Protein AF-A0A812T3U6-F1 (afdb_monomer)

Radius of gyration: 33.59 Å; Cα contacts (8 Å, |Δi|>4): 1186; chains: 1; bounding box: 88×100×92 Å

pLDDT: mean 82.15, std 20.69, range [28.2, 98.94]

Secondary structure (DSSP, 8-state):
-PPPPS-SSSTT-SEEEEEEEEE----TTS-S-EEEEEEEEETTTTEEEEEEETTT--S--SEEEEEEEEEEPEEEEEE-GGGGGGTTSS-S--HHHIIIIIIHHHHIIIIISS-HHHHHHHHHHHHHHHHHHHHHTTEEEEEE--S-HHHHHHHHHHHT-EEEE-SS-B--SS-HHHHHHHHHHHHHHHHHHHH-S--SEEEEE-B-BTTTS-HHHHHHHHHHHHHHHTTS--EEEEEES-SHHHHHHHHHHHSS-HHHHHHHTT-SSTTEEEEE--S--HHHHHHHHHHT-EEEE-HHHHHHTT-----HHHHHHTT-EEEE--B-TTTS----HHHHHHHHHHHHHHHHS-TTSS-HHHHHHHHTHHHHHHTT-TTTSSS--TTSB--EEEEE--SGGG-S-S-HHHHHHH-S--EEEEEEETTEEEEETTEESS-TT--HHHHHHHHHHHHHHHHHHTTTTTT-SSTHHHHHHHHTTTTTT-PPP-PPPPPPPP-PPPPPPPP---SB-TTS-B-SS-HHHHHHHHH---HHHHHHHHHHHHTHHHH--SHHHHHHHHHHHHHHHHHHHHTT--HHHHHHHHHHHHHHHHHHHT--TTS-HHHHHHHHHHHHHHHHHHTBSS--TT----B-HHHHHHHHHHHHHTTTTTHHHHHHHHH----------------PPPPPPGGG-------PPPPPP-------------PPP-----HHHHHHHHHHHHHHHHHHHHHHHHHHHHHHHHHHHT-

Mean predicted aligned error: 17.7 Å

Sequence (759 aa):
MAYPHPESAEAKKISLHIHARWVATAEPGDPDVLEDHVISVDRASGKITALTPASEFSGTADMHLTDHLVIPGLVNAHTHTPMSLLRGYADDLPLNEWLFQHIFPTEGKFVFDAPLEEAEEFVRLGSELACYEMLKTGTTLFNDMYFHGDVTANVARKAGMKAVLTKAGLLFFGDDALFSELVGSNTKFCAELISSEDKAIRPSLLPHSVYMVPKEKLQEVKQAYDIACNGAHVVIHTHVHETKKEIADVFERTGQSALQILDDLGMLNSRTVAAHCVHMTDEEIALMAKCRASVAHCPRSNLKLGSGIARTADMLKSGVNVCLGTDGASSNNTLDMLTEMQYASMIAKGVTGDPTVLSAREVLEMATLRGARALGLEAETGSIKVGKAADLVAVDLGRLEASPIYDPLGQLVYTNSRQVSHVWIDGKCIVQDGTVLTLLSMDTSATEKLVSKLRDFRNCRQPCLEVLCLDWFVGSSRRVFERAGMAPKKPVEEPPEEEAAEPEPVEGDETELITGLKLPLKPNDVGRIWALQDYVAQSKILTELLGLESAHPNVARREIVCDFHLFNLSHAKMLCLTQRQGAVFHAIMTVILDMAKQGSEDSEGAAEAAKCFKKFQELLVLHSVNDSPDRLAIFGAGEARRLTDYATTTLFKHFLLYQFCVCCERDVETLRFSVEVERPLVPPALGTARQKVSRRPQQTPDQEGAGAAEEKPSGPGGEDLSEEEIQRLVEEKLRETEARLEAKLAAREQQFMERLASK

Nearest PDB structures (foldseek):
  3lnp-assembly1_A-2  TM=9.234E-01  e=5.233E-41  Oleispira antarctica
  4f0r-assembly1_A  TM=9.033E-01  e=1.394E-41  Chromobacterium violaceum ATCC 12472
  4gbd-assembly1_B  TM=9.295E-01  e=1.429E-39  Pseudomonas aeruginosa PAO1
  4dzh-assembly1_A-2  TM=9.086E-01  e=2.175E-40  Xanthomonas campestris pv. campestris str. ATCC 33913
  4v1y-assembly2_G  TM=8.433E-01  e=6.171E-30  Pseudomonas sp. ADP

Structure (mmCIF, N/CA/C/O backbone):
data_AF-A0A812T3U6-F1
#
_entry.id   AF-A0A812T3U6-F1
#
loop_
_atom_site.group_PDB
_atom_site.id
_atom_site.type_symbol
_atom_site.label_atom_id
_atom_site.label_alt_id
_atom_site.label_comp_id
_atom_site.label_asym_id
_atom_site.label_entity_id
_atom_site.label_seq_id
_atom_site.pdbx_PDB_ins_code
_atom_site.Cartn_x
_atom_site.Cartn_y
_atom_site.Cartn_z
_atom_site.occupancy
_atom_site.B_iso_or_equiv
_atom_site.auth_seq_id
_atom_site.auth_comp_id
_atom_site.auth_asym_id
_atom_site.auth_atom_id
_atom_site.pdbx_PDB_model_num
ATOM 1 N N . MET A 1 1 ? 31.913 20.906 1.946 1.00 31.73 1 MET A N 1
ATOM 2 C CA . MET A 1 1 ? 32.744 20.689 0.743 1.00 31.73 1 MET A CA 1
ATOM 3 C C . MET A 1 1 ? 31.864 19.996 -0.277 1.00 31.73 1 MET A C 1
ATOM 5 O O . MET A 1 1 ? 31.373 18.918 0.022 1.00 31.73 1 MET A O 1
ATOM 9 N N . ALA A 1 2 ? 31.568 20.666 -1.390 1.00 29.61 2 ALA A N 1
ATOM 10 C CA . ALA A 1 2 ? 30.734 20.127 -2.456 1.00 29.61 2 ALA A CA 1
ATOM 11 C C . ALA A 1 2 ? 31.487 18.991 -3.161 1.00 29.61 2 ALA A C 1
ATOM 13 O O . ALA A 1 2 ? 32.573 19.216 -3.694 1.00 29.61 2 ALA A O 1
ATOM 14 N N . TYR A 1 3 ? 30.930 17.783 -3.127 1.00 30.69 3 TYR A N 1
ATOM 15 C CA . TYR A 1 3 ? 31.344 16.726 -4.041 1.00 30.69 3 TYR A CA 1
ATOM 16 C C . TYR A 1 3 ? 30.789 17.065 -5.431 1.00 30.69 3 TYR A C 1
ATOM 18 O O . TYR A 1 3 ? 29.634 17.483 -5.527 1.00 30.69 3 TYR A O 1
ATOM 26 N N . PRO A 1 4 ? 31.588 16.952 -6.502 1.00 32.50 4 PRO A N 1
ATOM 27 C CA . PRO A 1 4 ? 31.106 17.221 -7.845 1.00 32.50 4 PRO A CA 1
ATOM 28 C C . PRO A 1 4 ? 30.055 16.169 -8.220 1.00 32.50 4 PRO A C 1
ATOM 30 O O . PRO A 1 4 ? 30.314 14.970 -8.126 1.00 32.50 4 PRO A O 1
ATOM 33 N N . HIS A 1 5 ? 28.873 16.632 -8.632 1.00 33.97 5 HIS A N 1
ATOM 34 C CA . HIS A 1 5 ? 27.868 15.817 -9.312 1.00 33.97 5 HIS A CA 1
ATOM 35 C C . HIS A 1 5 ? 28.519 15.046 -10.474 1.00 33.97 5 HIS A C 1
ATOM 37 O O . HIS A 1 5 ? 29.302 15.645 -11.221 1.00 33.97 5 HIS A O 1
ATOM 43 N N . PRO A 1 6 ? 28.175 13.768 -10.705 1.00 36.50 6 PRO A N 1
ATOM 44 C CA . PRO A 1 6 ? 28.544 13.066 -11.926 1.00 36.50 6 PRO A CA 1
ATOM 45 C C . PRO A 1 6 ? 27.648 13.544 -13.085 1.00 36.50 6 PRO A C 1
ATOM 47 O O . PRO A 1 6 ? 26.920 12.773 -13.686 1.00 36.50 6 PRO A O 1
ATOM 50 N N . GLU A 1 7 ? 27.676 14.838 -13.407 1.00 41.28 7 GLU A N 1
ATOM 51 C CA . GLU A 1 7 ? 26.999 15.414 -14.582 1.00 41.28 7 GLU A CA 1
ATOM 52 C C . GLU A 1 7 ? 27.958 15.596 -15.775 1.00 41.28 7 GLU A C 1
ATOM 54 O O . GLU A 1 7 ? 27.729 16.413 -16.665 1.00 41.28 7 GLU A O 1
ATOM 59 N N . SER A 1 8 ? 29.060 14.844 -15.844 1.00 45.16 8 SER A N 1
ATOM 60 C CA . SER A 1 8 ? 30.095 15.051 -16.868 1.00 45.16 8 SER A CA 1
ATOM 61 C C . SER A 1 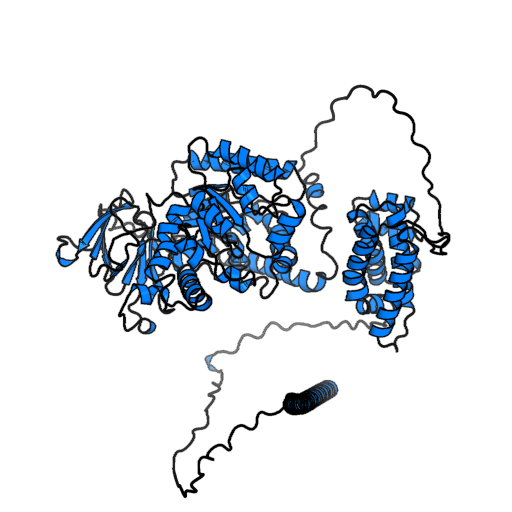8 ? 30.361 13.829 -17.755 1.00 45.16 8 SER A C 1
ATOM 63 O O . SER A 1 8 ? 31.502 13.420 -17.920 1.00 45.16 8 SER A O 1
ATOM 65 N N . ALA A 1 9 ? 29.308 13.281 -18.382 1.00 39.22 9 ALA A N 1
ATOM 66 C CA . ALA A 1 9 ? 29.374 12.582 -19.686 1.00 39.22 9 ALA A CA 1
ATOM 67 C C . ALA A 1 9 ? 27.989 12.146 -20.217 1.00 39.22 9 ALA A C 1
ATOM 69 O O . ALA A 1 9 ? 27.787 12.113 -21.431 1.00 39.22 9 ALA A O 1
ATOM 70 N N . GLU A 1 10 ? 27.033 11.831 -19.336 1.00 45.03 10 GLU A N 1
ATOM 71 C CA . GLU A 1 10 ? 25.744 11.213 -19.710 1.00 45.03 10 GLU A CA 1
ATOM 72 C C . GLU A 1 10 ? 24.714 12.174 -20.324 1.00 45.03 10 GLU A C 1
ATOM 74 O O . GLU A 1 10 ? 23.817 11.738 -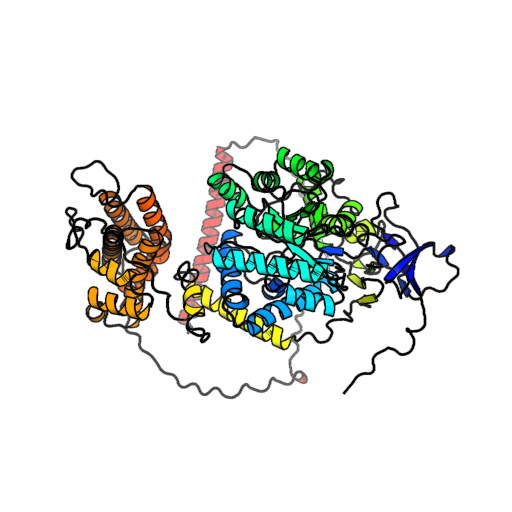21.045 1.00 45.03 10 GLU A O 1
ATOM 79 N N . ALA A 1 11 ? 24.876 13.488 -20.144 1.00 44.38 11 ALA A N 1
ATOM 80 C CA . ALA A 1 11 ? 23.930 14.522 -20.582 1.00 44.38 11 ALA A CA 1
ATOM 81 C C . ALA A 1 11 ? 23.836 14.740 -22.117 1.00 44.38 11 ALA A C 1
ATOM 83 O O . ALA A 1 11 ? 23.335 15.769 -22.566 1.00 44.38 11 ALA A O 1
ATOM 84 N N . LYS A 1 12 ? 24.332 13.808 -22.946 1.00 50.06 12 LYS A N 1
ATOM 85 C CA . LYS A 1 12 ? 24.346 13.927 -24.421 1.00 50.06 12 LYS A CA 1
ATOM 86 C C . LYS A 1 12 ? 23.546 12.874 -25.184 1.00 50.06 12 LYS A C 1
ATOM 88 O O . LYS A 1 12 ? 23.312 13.079 -26.374 1.00 50.06 12 LYS A O 1
ATOM 93 N N . LYS A 1 13 ? 23.135 11.762 -24.571 1.00 64.94 13 LYS A N 1
ATOM 94 C CA . LYS A 1 13 ? 22.315 10.762 -25.272 1.00 64.94 13 LYS A CA 1
ATOM 95 C C . LYS A 1 13 ? 20.835 11.084 -25.086 1.00 64.94 13 LYS A C 1
ATOM 97 O O . LYS A 1 13 ? 20.376 11.237 -23.963 1.00 64.94 13 LYS A O 1
ATOM 102 N N . ILE A 1 14 ? 20.102 11.189 -26.195 1.00 84.38 14 ILE A N 1
ATOM 103 C CA . ILE A 1 14 ? 18.646 11.427 -26.198 1.00 84.38 14 ILE A CA 1
ATOM 104 C C . ILE A 1 14 ? 17.897 10.161 -25.746 1.00 84.38 14 ILE A C 1
ATOM 106 O O . ILE A 1 14 ? 16.837 10.242 -25.136 1.00 84.38 14 ILE A O 1
ATOM 110 N N . SER A 1 15 ? 18.483 8.986 -25.976 1.00 90.88 15 SER A N 1
ATOM 111 C CA . SER A 1 15 ? 17.887 7.692 -25.644 1.00 90.88 15 SER A CA 1
ATOM 112 C C . SER A 1 15 ? 18.721 6.926 -24.614 1.00 90.88 15 SER A C 1
ATOM 114 O O . SER A 1 15 ? 19.931 7.128 -24.501 1.00 90.88 15 SER A O 1
ATOM 116 N N . LEU A 1 16 ? 18.051 6.076 -23.841 1.00 95.88 16 LEU A N 1
ATOM 117 C CA . LEU A 1 16 ? 18.618 5.051 -22.968 1.00 95.88 16 LEU A CA 1
ATOM 118 C C . LEU A 1 16 ? 18.240 3.682 -23.544 1.00 95.88 16 LEU A C 1
ATOM 120 O O . LEU A 1 16 ? 17.065 3.433 -23.803 1.00 95.88 16 LEU A O 1
ATOM 124 N N . HIS A 1 17 ? 19.213 2.796 -23.717 1.00 97.81 17 HIS A N 1
ATOM 125 C CA . HIS A 1 17 ? 19.015 1.435 -24.207 1.00 97.81 17 HIS A CA 1
ATOM 126 C C . HIS A 1 17 ? 19.478 0.423 -23.156 1.00 97.81 17 HIS A C 1
ATOM 128 O O . HIS A 1 17 ? 20.662 0.360 -22.823 1.00 97.81 17 HIS A O 1
ATOM 134 N N . ILE A 1 18 ? 18.549 -0.381 -22.643 1.00 98.31 18 ILE A N 1
ATOM 135 C CA . ILE A 1 18 ? 18.798 -1.376 -21.594 1.00 98.31 18 ILE A CA 1
ATOM 136 C C . ILE A 1 18 ? 18.673 -2.763 -22.216 1.00 98.31 18 ILE A C 1
ATOM 138 O O . ILE A 1 18 ? 17.573 -3.177 -22.574 1.00 98.31 18 ILE A O 1
ATOM 142 N N . HIS A 1 19 ? 19.784 -3.482 -22.349 1.00 98.50 19 HIS A N 1
ATOM 143 C CA . HIS A 1 19 ? 19.768 -4.898 -22.702 1.00 98.50 19 HIS A CA 1
ATOM 144 C C . HIS A 1 19 ? 19.479 -5.729 -21.451 1.00 98.50 19 HIS A C 1
ATOM 146 O O . HIS A 1 19 ? 20.209 -5.617 -20.468 1.00 98.50 19 HIS A O 1
ATOM 152 N N . ALA A 1 20 ? 18.453 -6.571 -21.498 1.00 98.25 20 ALA A N 1
ATOM 153 C CA . ALA A 1 20 ? 18.073 -7.463 -20.413 1.00 98.25 20 ALA A CA 1
ATOM 154 C C . ALA A 1 20 ? 17.998 -8.909 -20.903 1.00 98.25 20 ALA A C 1
ATOM 156 O O . ALA A 1 20 ? 17.480 -9.179 -21.990 1.00 98.25 20 ALA A O 1
ATOM 157 N N . ARG A 1 21 ? 18.486 -9.834 -20.071 1.00 97.88 21 ARG A N 1
ATOM 158 C CA . ARG A 1 21 ? 18.403 -11.272 -20.342 1.00 97.88 21 ARG A CA 1
ATOM 159 C C . ARG A 1 21 ? 16.964 -11.757 -20.389 1.00 97.88 21 ARG A C 1
ATOM 161 O O . ARG A 1 21 ? 16.617 -12.512 -21.291 1.00 97.88 21 ARG A O 1
ATOM 168 N N . TRP A 1 22 ? 16.142 -11.298 -19.451 1.00 98.44 22 TRP A N 1
ATOM 169 C CA . TRP A 1 22 ? 14.712 -11.575 -19.423 1.00 98.44 22 TRP A CA 1
ATOM 170 C C . TRP A 1 22 ? 13.920 -10.283 -19.243 1.00 98.44 22 TRP A C 1
ATOM 172 O O . TRP A 1 22 ? 14.312 -9.403 -18.474 1.00 98.44 22 TRP A O 1
ATOM 182 N N . VAL A 1 23 ? 12.776 -10.185 -19.914 1.00 98.69 23 VAL A N 1
ATOM 183 C CA . VAL A 1 23 ? 11.809 -9.095 -19.750 1.00 98.69 23 VAL A CA 1
ATOM 184 C C . VAL A 1 23 ? 10.423 -9.697 -19.558 1.00 98.69 23 VAL A C 1
ATOM 186 O O . VAL A 1 23 ? 9.927 -10.371 -20.456 1.00 98.69 23 VAL A O 1
ATOM 189 N N . ALA A 1 24 ? 9.777 -9.439 -18.422 1.00 98.31 24 ALA A N 1
ATOM 190 C CA . ALA A 1 24 ? 8.361 -9.753 -18.234 1.00 98.31 24 ALA A CA 1
ATOM 191 C C . ALA A 1 24 ? 7.555 -8.464 -18.397 1.00 98.31 24 ALA A C 1
ATOM 193 O O . ALA A 1 24 ? 7.680 -7.546 -17.589 1.00 98.31 24 ALA A O 1
ATOM 194 N N . THR A 1 25 ? 6.749 -8.358 -19.457 1.00 97.62 25 THR A N 1
ATOM 195 C CA . THR A 1 25 ? 6.088 -7.086 -19.795 1.00 97.62 25 THR A CA 1
ATOM 196 C C . THR A 1 25 ? 4.880 -6.786 -18.914 1.00 97.62 25 THR A C 1
ATOM 198 O O . THR A 1 25 ? 4.511 -5.620 -18.784 1.00 97.62 25 THR A O 1
ATOM 201 N N . ALA A 1 26 ? 4.270 -7.817 -18.317 1.00 96.12 26 ALA A N 1
ATOM 202 C CA . ALA A 1 26 ? 2.963 -7.770 -17.651 1.00 96.12 26 ALA A CA 1
ATOM 203 C C . ALA A 1 26 ? 1.821 -7.233 -18.542 1.00 96.12 26 ALA A C 1
ATOM 205 O O . ALA A 1 26 ? 0.749 -6.887 -18.046 1.00 96.12 26 ALA A O 1
ATOM 206 N N . GLU A 1 27 ? 2.025 -7.156 -19.862 1.00 94.81 27 GLU A N 1
ATOM 207 C CA . GLU A 1 27 ? 0.979 -6.768 -20.802 1.00 94.81 27 GLU A CA 1
ATOM 208 C C . GLU A 1 27 ? 0.090 -7.992 -21.115 1.00 94.81 27 GLU A C 1
ATOM 210 O O . GLU A 1 27 ? 0.596 -9.106 -21.323 1.00 94.81 27 GLU A O 1
ATOM 215 N N . PRO A 1 28 ? -1.247 -7.839 -21.135 1.00 89.81 28 PRO A N 1
ATOM 216 C CA . PRO A 1 28 ? -2.140 -8.929 -21.503 1.00 89.81 28 PRO A CA 1
ATOM 217 C C . PRO A 1 28 ? -1.926 -9.361 -22.958 1.00 89.81 28 PRO A C 1
ATOM 219 O O . PRO A 1 28 ? -1.975 -8.535 -23.867 1.00 89.81 28 PRO A O 1
ATOM 222 N N . GLY A 1 29 ? -1.753 -10.665 -23.181 1.00 89.50 29 GLY A N 1
ATOM 223 C CA . GLY A 1 29 ? -1.575 -11.253 -24.514 1.00 89.50 29 GLY A CA 1
ATOM 224 C C . GLY A 1 29 ? -0.122 -11.376 -24.983 1.00 89.50 29 GLY A C 1
ATOM 225 O O . GLY A 1 29 ? 0.126 -12.111 -25.938 1.00 89.50 29 GLY A O 1
ATOM 226 N N . ASP A 1 30 ? 0.827 -10.732 -24.302 1.00 92.38 30 ASP A N 1
ATOM 227 C CA . ASP A 1 30 ? 2.257 -10.967 -24.522 1.00 92.38 30 ASP A CA 1
ATOM 228 C C . ASP A 1 30 ? 2.686 -12.337 -23.956 1.00 92.38 30 ASP A C 1
ATOM 230 O O . ASP A 1 30 ? 2.009 -12.885 -23.079 1.00 92.38 30 ASP A O 1
ATOM 234 N N . PRO A 1 31 ? 3.827 -12.900 -24.395 1.00 92.75 31 PRO A N 1
ATOM 235 C CA . PRO A 1 31 ? 4.489 -13.992 -23.681 1.00 92.75 31 PRO A CA 1
ATOM 236 C C . PRO A 1 31 ? 4.794 -13.620 -22.222 1.00 92.75 31 PRO A C 1
ATOM 238 O O . PRO A 1 31 ? 4.965 -12.447 -21.896 1.00 92.75 31 PRO A O 1
ATOM 241 N N . ASP A 1 32 ? 4.890 -14.612 -21.334 1.00 92.25 32 ASP A N 1
ATOM 242 C CA . ASP A 1 32 ? 5.230 -14.384 -19.916 1.00 92.25 32 ASP A CA 1
ATOM 243 C C . ASP A 1 32 ? 6.599 -13.716 -19.755 1.00 92.25 32 ASP A C 1
ATOM 245 O O . ASP A 1 32 ? 6.764 -12.807 -18.940 1.00 92.25 32 ASP A O 1
ATOM 249 N N . VAL A 1 33 ? 7.567 -14.158 -20.562 1.00 97.19 33 VAL A N 1
ATOM 250 C CA . VAL A 1 33 ? 8.938 -13.654 -20.576 1.00 97.19 33 VAL A CA 1
ATOM 251 C C . VAL A 1 33 ? 9.442 -13.572 -22.016 1.00 97.19 33 VAL A C 1
ATOM 253 O O . VAL A 1 33 ? 9.276 -14.502 -22.805 1.00 97.19 33 VAL A O 1
ATOM 256 N N . LEU A 1 34 ? 10.092 -12.459 -22.344 1.00 97.81 34 LEU A N 1
ATOM 257 C CA . LEU A 1 34 ? 10.896 -12.274 -23.547 1.00 97.81 34 LEU A CA 1
ATOM 258 C C . LEU A 1 34 ? 12.374 -12.453 -23.190 1.00 97.81 34 LEU A C 1
ATOM 260 O O . LEU A 1 34 ? 12.841 -11.871 -22.209 1.00 97.81 34 LEU A O 1
ATOM 264 N N . GLU A 1 35 ? 13.113 -13.229 -23.981 1.00 97.62 35 GLU A N 1
ATOM 265 C CA . GLU A 1 35 ? 14.552 -13.441 -23.773 1.00 97.62 35 GLU A CA 1
ATOM 266 C C . GLU A 1 35 ? 15.397 -12.526 -24.655 1.00 97.62 35 GLU A C 1
ATOM 268 O O . GLU A 1 35 ? 15.059 -12.310 -25.818 1.00 97.62 35 GLU A O 1
ATOM 273 N N . ASP A 1 36 ? 16.504 -12.018 -24.112 1.00 97.88 36 ASP A N 1
ATOM 274 C CA . ASP A 1 36 ? 17.508 -11.203 -24.805 1.00 97.88 36 ASP A CA 1
ATOM 275 C C . ASP A 1 36 ? 16.878 -10.043 -25.592 1.00 97.88 36 ASP A C 1
ATOM 277 O O . ASP A 1 36 ? 16.875 -10.016 -26.825 1.00 97.88 36 ASP A O 1
ATOM 281 N N . HIS A 1 37 ? 16.311 -9.073 -24.874 1.00 98.31 37 HIS A N 1
ATOM 282 C CA . HIS A 1 37 ? 15.669 -7.897 -25.466 1.00 98.31 37 HIS A CA 1
ATOM 283 C C . HIS A 1 37 ? 16.325 -6.595 -25.008 1.00 98.31 37 HIS A C 1
ATOM 285 O O . HIS A 1 37 ? 16.869 -6.484 -23.909 1.00 98.31 37 HIS A O 1
ATOM 291 N N . VAL A 1 38 ? 16.246 -5.581 -25.867 1.00 98.62 38 VAL A N 1
ATOM 292 C CA . VAL A 1 38 ? 16.652 -4.207 -25.584 1.00 98.62 38 VAL A CA 1
ATOM 293 C C . VAL A 1 38 ? 15.408 -3.345 -25.394 1.00 98.62 38 VAL A C 1
ATOM 295 O O . VAL A 1 38 ? 14.606 -3.170 -26.316 1.00 98.62 38 VAL A O 1
ATOM 298 N N . ILE A 1 39 ? 15.269 -2.776 -24.198 1.00 98.62 39 ILE A N 1
ATOM 299 C CA . ILE A 1 39 ? 14.263 -1.765 -23.872 1.00 98.62 39 ILE A CA 1
ATOM 300 C C . ILE A 1 39 ? 14.859 -0.400 -24.216 1.00 98.62 39 ILE A C 1
ATOM 302 O O . ILE A 1 39 ? 15.880 0.001 -23.655 1.00 98.62 39 ILE A O 1
ATOM 306 N N . SER A 1 40 ? 14.236 0.313 -25.150 1.00 98.25 40 SER A N 1
ATOM 307 C CA . SER A 1 40 ? 14.640 1.667 -25.531 1.00 98.25 40 SER A CA 1
ATOM 308 C C . SER A 1 40 ? 13.728 2.693 -24.878 1.00 98.25 40 SER A C 1
ATOM 310 O O . SER A 1 40 ? 12.506 2.568 -24.933 1.00 98.25 40 SER A O 1
ATOM 312 N N . VAL A 1 41 ? 14.327 3.714 -24.278 1.00 98.31 41 VAL A N 1
ATOM 313 C CA . VAL A 1 41 ? 13.646 4.773 -23.536 1.00 98.31 41 VAL A CA 1
ATOM 314 C C . VAL A 1 41 ? 14.091 6.123 -24.083 1.00 98.31 41 VAL A C 1
ATOM 316 O O . VAL A 1 41 ? 15.283 6.370 -24.255 1.00 98.31 41 VAL A O 1
ATOM 319 N N . ASP A 1 42 ? 13.145 7.012 -24.358 1.00 96.94 42 ASP A N 1
ATOM 320 C CA . ASP A 1 42 ? 13.445 8.418 -24.620 1.00 96.94 42 ASP A CA 1
ATOM 321 C C . ASP A 1 42 ? 13.654 9.145 -23.289 1.00 96.94 42 ASP A C 1
ATOM 323 O O . ASP A 1 42 ? 12.733 9.243 -22.480 1.00 96.94 42 ASP A O 1
ATOM 327 N N . ARG A 1 43 ? 14.862 9.664 -23.047 1.00 93.62 43 ARG A N 1
ATOM 328 C CA . ARG A 1 43 ? 15.209 10.304 -21.768 1.00 93.62 43 ARG A CA 1
ATOM 329 C C . ARG A 1 43 ? 14.496 11.639 -21.567 1.00 93.62 43 ARG A C 1
ATOM 331 O O . ARG A 1 43 ? 14.364 12.074 -20.428 1.00 93.62 43 ARG A O 1
ATOM 338 N N . ALA A 1 44 ? 14.057 12.290 -22.647 1.00 92.50 44 ALA A N 1
ATOM 339 C CA . ALA A 1 44 ? 13.348 13.563 -22.563 1.00 92.50 44 ALA A CA 1
ATOM 340 C C . ALA A 1 44 ? 11.906 13.376 -22.072 1.00 92.50 44 ALA A C 1
ATOM 342 O O . ALA A 1 44 ? 11.479 14.066 -21.150 1.00 92.50 44 ALA A O 1
ATOM 343 N N . SER A 1 45 ? 11.162 12.440 -22.668 1.00 94.62 45 SER A N 1
ATOM 344 C CA . SER A 1 45 ? 9.786 12.137 -22.256 1.00 94.62 45 SER A CA 1
ATOM 345 C C . SER A 1 45 ? 9.676 11.107 -21.132 1.00 94.62 45 SER A C 1
ATOM 347 O O . SER A 1 45 ? 8.605 10.983 -20.544 1.00 94.62 45 SER A O 1
ATOM 349 N N . GLY A 1 46 ? 10.740 10.351 -20.853 1.00 96.38 46 GLY A N 1
ATOM 350 C CA . GLY A 1 46 ? 10.728 9.255 -19.886 1.00 96.38 46 GLY A CA 1
ATOM 351 C C . GLY A 1 46 ? 9.946 8.026 -20.354 1.00 96.38 46 GLY A C 1
ATOM 352 O O . GLY A 1 46 ? 9.578 7.190 -19.532 1.00 96.38 46 GLY A O 1
ATOM 353 N N . LYS A 1 47 ? 9.645 7.916 -21.655 1.00 98.06 47 LYS A N 1
ATOM 354 C CA . LYS A 1 47 ? 8.769 6.877 -22.215 1.00 98.06 47 LYS A CA 1
ATOM 355 C C . LYS A 1 47 ? 9.534 5.770 -22.920 1.00 98.06 47 LYS A C 1
ATOM 357 O O . LYS A 1 47 ? 10.554 6.011 -23.565 1.00 98.06 47 LYS A O 1
ATOM 362 N N . ILE A 1 48 ? 8.977 4.566 -22.869 1.00 98.69 48 ILE A N 1
ATOM 363 C CA . ILE A 1 48 ? 9.437 3.411 -23.639 1.00 98.69 48 ILE A CA 1
ATOM 364 C C . ILE A 1 48 ? 9.123 3.665 -25.118 1.00 98.69 48 ILE A C 1
ATOM 366 O O . ILE A 1 48 ? 7.972 3.899 -25.487 1.00 98.69 48 ILE A O 1
ATOM 370 N N . THR A 1 49 ? 10.133 3.612 -25.979 1.00 98.19 49 THR A N 1
ATOM 371 C CA . THR A 1 49 ? 10.008 3.862 -27.424 1.00 98.19 49 THR A CA 1
ATOM 372 C C . THR A 1 49 ? 10.075 2.592 -28.258 1.00 98.19 49 THR A C 1
ATOM 374 O O . THR A 1 49 ? 9.477 2.545 -29.330 1.00 98.19 49 THR A O 1
ATOM 377 N N . ALA A 1 50 ? 10.765 1.558 -27.774 1.00 97.69 50 ALA A N 1
ATOM 378 C CA . ALA A 1 50 ? 10.847 0.269 -28.447 1.00 97.69 50 ALA A CA 1
ATOM 379 C C . ALA A 1 50 ? 11.184 -0.860 -27.469 1.00 97.69 50 ALA A C 1
ATOM 381 O O . ALA A 1 50 ? 11.869 -0.649 -26.467 1.00 97.69 50 ALA A O 1
ATOM 382 N N . LEU A 1 51 ? 10.747 -2.065 -27.824 1.00 97.44 51 LEU A N 1
ATOM 383 C CA . LEU A 1 51 ? 11.154 -3.328 -27.221 1.00 97.44 51 LEU A CA 1
ATOM 384 C C . LEU A 1 51 ? 11.623 -4.221 -28.371 1.00 97.44 51 LEU A C 1
ATOM 386 O O . LEU A 1 51 ? 10.816 -4.605 -29.211 1.00 97.44 51 LEU A O 1
ATOM 390 N N . THR A 1 52 ? 12.934 -4.424 -28.496 1.00 97.94 52 THR A N 1
ATOM 391 C CA . THR A 1 52 ? 13.554 -5.031 -29.693 1.00 97.94 52 THR A CA 1
ATOM 392 C C . THR A 1 52 ? 14.354 -6.271 -29.301 1.00 97.94 52 THR A C 1
ATOM 394 O O . THR A 1 52 ? 15.127 -6.168 -28.346 1.00 97.94 52 THR A O 1
ATOM 397 N N . PRO A 1 53 ? 14.240 -7.410 -30.009 1.00 98.06 53 PRO A N 1
ATOM 398 C CA . PRO A 1 53 ? 15.160 -8.529 -29.819 1.00 98.06 53 PRO A CA 1
ATOM 399 C C . PRO A 1 53 ? 16.614 -8.061 -29.959 1.00 98.06 53 PRO A C 1
ATOM 401 O O . PRO A 1 53 ? 16.943 -7.304 -30.874 1.00 98.06 53 PRO A O 1
ATOM 404 N N . ALA A 1 54 ? 17.508 -8.498 -29.074 1.00 97.00 54 ALA A N 1
ATOM 405 C CA . ALA A 1 54 ? 18.896 -8.035 -29.059 1.00 97.00 54 ALA A CA 1
ATOM 406 C C . ALA A 1 54 ? 19.643 -8.358 -30.366 1.00 97.00 54 ALA A C 1
ATOM 408 O O . ALA A 1 54 ? 20.514 -7.597 -30.778 1.00 97.00 54 ALA A O 1
ATOM 409 N N . SER A 1 55 ? 19.266 -9.442 -31.053 1.00 96.88 55 SER A N 1
ATOM 410 C CA . SER A 1 55 ? 19.783 -9.820 -32.376 1.00 96.88 55 SER A CA 1
ATOM 411 C C . SER A 1 55 ? 19.378 -8.863 -33.504 1.00 96.88 55 SER A C 1
ATOM 413 O O . SER A 1 55 ? 20.063 -8.799 -34.524 1.00 96.88 55 SER A O 1
ATOM 415 N N . GLU A 1 56 ? 18.282 -8.123 -33.332 1.00 97.38 56 GLU A N 1
ATOM 416 C CA . GLU A 1 56 ? 17.735 -7.171 -34.306 1.00 97.38 56 GLU A CA 1
ATOM 417 C C . GLU A 1 56 ? 18.085 -5.715 -33.955 1.00 97.38 56 GLU A C 1
ATOM 419 O O . GLU A 1 56 ? 17.853 -4.799 -34.747 1.00 97.38 56 GLU A O 1
ATOM 424 N N . PHE A 1 57 ? 18.676 -5.481 -32.781 1.00 96.62 57 PHE A N 1
ATOM 425 C CA . PHE A 1 57 ? 19.073 -4.154 -32.335 1.00 96.62 57 PHE A CA 1
ATOM 426 C C . PHE A 1 57 ? 20.388 -3.715 -32.997 1.00 96.62 57 PHE A C 1
ATOM 428 O O . PHE A 1 57 ? 21.456 -4.265 -32.743 1.00 96.62 57 PHE A O 1
ATOM 435 N N . SER A 1 58 ? 20.329 -2.675 -33.832 1.00 91.31 58 SER A N 1
ATOM 436 C CA . SER A 1 58 ? 21.487 -2.162 -34.581 1.00 91.31 58 SER A CA 1
ATOM 437 C C . SER A 1 58 ? 22.348 -1.142 -33.817 1.00 91.31 58 SER A C 1
ATOM 439 O O . SER A 1 58 ? 23.296 -0.598 -34.384 1.00 91.31 58 SER A O 1
ATOM 441 N N . GLY A 1 59 ? 21.986 -0.809 -32.574 1.00 90.62 59 GLY A N 1
ATOM 442 C CA . GLY A 1 59 ? 22.683 0.169 -31.735 1.00 90.62 59 GLY A CA 1
ATOM 443 C C . GLY A 1 59 ? 23.631 -0.466 -30.714 1.00 90.62 59 GLY A C 1
ATOM 444 O O . GLY A 1 59 ? 23.878 -1.667 -30.713 1.00 90.62 59 GLY A O 1
ATOM 445 N N . THR A 1 60 ? 24.146 0.351 -29.795 1.00 92.25 60 THR A N 1
ATOM 446 C CA . THR A 1 60 ? 24.890 -0.120 -28.615 1.00 92.25 60 THR A CA 1
ATOM 447 C C . THR A 1 60 ? 24.045 0.117 -27.372 1.00 92.25 60 THR A C 1
ATOM 449 O O . THR A 1 60 ? 23.593 1.242 -27.158 1.00 92.25 60 THR A O 1
ATOM 452 N N . ALA A 1 61 ? 23.818 -0.931 -26.578 1.00 93.31 61 ALA A N 1
ATOM 453 C CA . ALA A 1 61 ? 23.119 -0.795 -25.307 1.00 93.31 61 ALA A CA 1
ATOM 454 C C . ALA A 1 61 ? 23.963 0.043 -24.334 1.00 93.31 61 ALA A C 1
ATOM 456 O O . ALA A 1 61 ? 25.187 -0.074 -24.294 1.00 93.31 61 ALA A O 1
ATOM 457 N N . ASP A 1 62 ? 23.310 0.906 -23.564 1.00 95.62 62 ASP A N 1
ATOM 458 C CA . ASP A 1 62 ? 23.959 1.688 -22.512 1.00 95.62 62 ASP A CA 1
ATOM 459 C C . ASP A 1 62 ? 24.205 0.838 -21.263 1.00 95.62 62 ASP A C 1
ATOM 461 O O . ASP A 1 62 ? 25.165 1.070 -20.533 1.00 95.62 62 ASP A O 1
ATOM 465 N N . MET A 1 63 ? 23.340 -0.154 -21.027 1.00 96.00 63 MET A N 1
ATOM 466 C CA . MET A 1 63 ? 23.411 -1.065 -19.889 1.00 96.00 63 MET A CA 1
ATOM 467 C C . MET A 1 63 ? 23.166 -2.504 -20.335 1.00 96.00 63 MET A C 1
ATOM 469 O O . MET A 1 63 ? 22.276 -2.764 -21.145 1.00 96.00 63 MET A O 1
ATOM 473 N N . HIS A 1 64 ? 23.939 -3.434 -19.773 1.00 97.44 64 HIS A N 1
ATOM 474 C CA . HIS A 1 64 ? 23.814 -4.867 -20.021 1.00 97.44 64 HIS A CA 1
ATOM 475 C C . HIS A 1 64 ? 23.471 -5.589 -18.717 1.00 97.44 64 HIS A C 1
ATOM 477 O O . HIS A 1 64 ? 24.309 -5.719 -17.831 1.00 97.44 64 HIS A O 1
ATOM 483 N N . LEU A 1 65 ? 22.237 -6.070 -18.620 1.00 97.50 65 LEU A N 1
ATOM 484 C CA . LEU A 1 65 ? 21.684 -6.779 -17.472 1.00 97.50 65 LEU A CA 1
ATOM 485 C C . LEU A 1 65 ? 21.524 -8.267 -17.828 1.00 97.50 65 LEU A C 1
ATOM 487 O O . LEU A 1 65 ? 20.418 -8.775 -18.015 1.00 97.50 65 LEU A O 1
ATOM 491 N N . THR A 1 66 ? 22.659 -8.952 -17.991 1.00 95.69 66 THR A N 1
ATOM 492 C CA . THR A 1 66 ? 22.763 -10.321 -18.544 1.00 95.69 66 THR A CA 1
ATOM 493 C C . THR A 1 66 ? 22.244 -11.428 -17.635 1.00 95.69 66 THR A C 1
ATOM 495 O O . THR A 1 66 ? 22.005 -12.531 -18.110 1.00 95.69 66 THR A O 1
ATOM 498 N N . ASP A 1 67 ? 22.043 -11.129 -16.356 1.00 95.00 67 ASP A N 1
ATOM 499 C CA . ASP A 1 67 ? 21.549 -12.082 -15.352 1.00 95.00 67 ASP A CA 1
ATOM 500 C C . ASP A 1 67 ? 20.262 -11.589 -14.674 1.00 95.00 67 ASP A C 1
ATOM 502 O O . ASP A 1 67 ? 19.894 -12.038 -13.590 1.00 95.00 67 ASP A O 1
ATOM 506 N N . HIS A 1 68 ? 19.589 -10.612 -15.288 1.00 97.69 68 HIS A N 1
ATOM 507 C CA . HIS A 1 68 ? 18.449 -9.937 -14.682 1.00 97.69 68 HIS A CA 1
ATOM 508 C C . HIS A 1 68 ? 17.150 -10.215 -15.419 1.00 97.69 68 HIS A C 1
ATOM 510 O O . HIS A 1 68 ? 17.104 -10.282 -16.651 1.00 97.69 68 HIS A O 1
ATOM 516 N N . LEU A 1 69 ? 16.081 -10.261 -14.632 1.00 98.19 69 LEU A N 1
ATOM 517 C CA . LEU A 1 69 ? 14.720 -10.091 -15.107 1.00 98.19 69 LEU A CA 1
ATOM 518 C C . LEU A 1 69 ? 14.314 -8.624 -14.939 1.00 98.19 69 LEU A C 1
ATOM 520 O O . LEU A 1 69 ? 14.329 -8.099 -13.825 1.00 98.19 69 LEU A O 1
ATOM 524 N N . VAL A 1 70 ? 13.938 -7.970 -16.037 1.00 98.81 70 VAL A N 1
ATOM 525 C CA . VAL A 1 70 ? 13.333 -6.635 -16.004 1.00 98.81 70 VAL A CA 1
ATOM 526 C C . VAL A 1 70 ? 11.812 -6.758 -16.018 1.00 98.81 70 VAL A C 1
ATOM 528 O O . VAL A 1 70 ? 11.237 -7.404 -16.894 1.00 98.81 70 VAL A O 1
ATOM 531 N N . ILE A 1 71 ? 11.170 -6.125 -15.040 1.00 98.81 71 ILE A N 1
ATOM 532 C CA . ILE A 1 71 ? 9.716 -6.083 -14.842 1.00 98.81 71 ILE A CA 1
ATOM 533 C C . ILE A 1 71 ? 9.234 -4.621 -14.789 1.00 98.81 71 ILE A C 1
ATOM 535 O O . ILE A 1 71 ? 10.063 -3.715 -14.632 1.00 98.81 71 ILE A O 1
ATOM 539 N N . PRO A 1 72 ? 7.921 -4.344 -14.913 1.00 98.81 72 PRO A N 1
ATOM 540 C CA . PRO A 1 72 ? 7.399 -3.011 -14.641 1.00 98.81 72 PRO A CA 1
ATOM 541 C C . PRO A 1 72 ? 7.634 -2.629 -13.176 1.00 98.81 72 PRO A C 1
ATOM 543 O O . PRO A 1 72 ? 7.676 -3.491 -12.299 1.00 98.81 72 PRO A O 1
ATOM 546 N N . GLY A 1 73 ? 7.721 -1.329 -12.909 1.00 98.81 73 GLY A N 1
ATOM 547 C CA . GLY A 1 73 ? 7.716 -0.790 -11.553 1.00 98.81 73 GLY A CA 1
ATOM 548 C C . GLY A 1 73 ? 6.548 -1.324 -10.725 1.00 98.81 73 GLY A C 1
ATOM 549 O O . GLY A 1 73 ? 5.407 -1.343 -11.199 1.00 98.81 73 GLY A O 1
ATOM 550 N N . LEU A 1 74 ? 6.836 -1.783 -9.503 1.00 98.88 74 LEU A N 1
ATOM 551 C CA . LEU A 1 74 ? 5.806 -2.335 -8.627 1.00 98.88 74 LEU A CA 1
ATOM 552 C C . LEU A 1 74 ? 4.899 -1.207 -8.120 1.00 98.88 74 LEU A C 1
ATOM 554 O O . LEU A 1 74 ? 5.358 -0.103 -7.804 1.00 98.88 74 LEU A O 1
ATOM 558 N N . VAL A 1 75 ? 3.605 -1.504 -8.041 1.00 98.94 75 VAL A N 1
ATOM 559 C CA . VAL A 1 75 ? 2.554 -0.590 -7.598 1.00 98.94 75 VAL A CA 1
ATOM 560 C C . VAL A 1 75 ? 1.997 -1.086 -6.271 1.00 98.94 75 VAL A C 1
ATOM 562 O O . VAL A 1 75 ? 1.279 -2.084 -6.231 1.00 98.94 75 VAL A O 1
ATOM 565 N N . ASN A 1 76 ? 2.303 -0.371 -5.192 1.00 98.88 76 ASN A N 1
ATOM 566 C CA . ASN A 1 76 ? 1.776 -0.661 -3.865 1.00 98.88 76 ASN A CA 1
ATOM 567 C C . ASN A 1 76 ? 0.439 0.066 -3.662 1.00 98.88 76 ASN A C 1
ATOM 569 O O . ASN A 1 76 ? 0.398 1.269 -3.411 1.00 98.88 76 ASN A O 1
ATOM 573 N N . ALA A 1 77 ? -0.674 -0.646 -3.820 1.00 98.69 77 ALA A N 1
ATOM 574 C CA . ALA A 1 77 ? -1.998 -0.031 -3.895 1.00 98.69 77 ALA A CA 1
ATOM 575 C C . ALA A 1 77 ? -2.599 0.369 -2.535 1.00 98.69 77 ALA A C 1
ATOM 577 O O . ALA A 1 77 ? -3.692 0.941 -2.525 1.00 98.69 77 ALA A O 1
ATOM 578 N N . HIS A 1 78 ? -1.920 0.093 -1.419 1.00 98.75 78 HIS A N 1
ATOM 579 C CA . HIS A 1 78 ? -2.380 0.464 -0.082 1.00 98.75 78 HIS A CA 1
ATOM 580 C C . HIS A 1 78 ? -1.214 0.525 0.920 1.00 98.75 78 HIS A C 1
ATOM 582 O O . HIS A 1 78 ? -0.591 -0.501 1.213 1.00 98.75 78 HIS A O 1
ATOM 588 N N . THR A 1 79 ? -0.938 1.724 1.446 1.00 98.50 79 THR A N 1
ATOM 589 C CA . THR A 1 79 ? 0.109 1.987 2.445 1.00 98.50 79 THR A CA 1
ATOM 590 C C . THR A 1 79 ? -0.339 2.944 3.550 1.00 98.50 79 THR A C 1
ATOM 592 O O . THR A 1 79 ? -1.239 3.765 3.363 1.00 98.50 79 THR A O 1
ATOM 595 N N . HIS A 1 80 ? 0.396 2.890 4.664 1.00 97.62 80 HIS A N 1
ATOM 596 C CA . HIS A 1 80 ? 0.448 3.922 5.701 1.00 97.62 80 HIS A CA 1
ATOM 597 C C . HIS A 1 80 ? 1.916 4.324 5.933 1.00 97.62 80 HIS A C 1
ATOM 599 O O . HIS A 1 80 ? 2.566 3.855 6.875 1.00 97.62 80 HIS A O 1
ATOM 605 N N . THR A 1 81 ? 2.505 5.118 5.032 1.00 97.94 81 THR A N 1
ATOM 606 C CA . THR A 1 81 ? 3.970 5.266 4.952 1.00 97.94 81 THR A CA 1
ATOM 607 C C . THR A 1 81 ? 4.638 5.743 6.248 1.00 97.94 81 THR A C 1
ATOM 609 O O . THR A 1 81 ? 5.662 5.153 6.620 1.00 97.94 81 THR A O 1
ATOM 612 N N . PRO A 1 82 ? 4.089 6.711 7.012 1.00 97.44 82 PRO A N 1
ATOM 613 C CA . PRO A 1 82 ? 4.734 7.167 8.246 1.00 97.44 82 PRO A CA 1
ATOM 614 C C . PRO A 1 82 ? 4.806 6.112 9.352 1.00 97.44 82 PRO A C 1
ATOM 616 O O . PRO A 1 82 ? 5.709 6.164 10.191 1.00 97.44 82 PRO A O 1
ATOM 619 N N . MET A 1 83 ? 3.942 5.090 9.312 1.00 97.25 83 MET A N 1
ATOM 620 C CA . MET A 1 83 ? 3.997 3.956 10.242 1.00 97.25 83 MET A CA 1
ATOM 621 C C . MET A 1 83 ? 5.278 3.121 10.096 1.00 97.25 83 MET A C 1
ATOM 623 O O . MET A 1 83 ? 5.523 2.235 10.910 1.00 97.25 83 MET A O 1
ATOM 627 N N . SER A 1 84 ? 6.153 3.423 9.130 1.00 97.12 84 SER A N 1
ATOM 628 C CA . SER A 1 84 ? 7.522 2.890 9.071 1.00 97.12 84 SER A CA 1
ATOM 629 C C . SER A 1 84 ? 8.331 3.153 10.344 1.00 97.12 84 SER A C 1
ATOM 631 O O . SER A 1 84 ? 9.188 2.339 10.689 1.00 97.12 84 SER A O 1
ATOM 633 N N . LEU A 1 85 ? 8.027 4.229 11.084 1.00 96.69 85 LEU A N 1
ATOM 634 C CA . LEU A 1 85 ? 8.591 4.495 12.418 1.00 96.69 85 LEU A CA 1
ATOM 635 C C . LEU A 1 85 ? 7.997 3.606 13.522 1.00 96.69 85 LEU A C 1
ATOM 637 O O . LEU A 1 85 ? 8.600 3.453 14.582 1.00 96.69 85 LEU A O 1
ATOM 641 N N . LEU A 1 86 ? 6.827 3.017 13.274 1.00 96.12 86 LEU A N 1
ATOM 642 C CA . LEU A 1 86 ? 6.093 2.133 14.182 1.00 96.12 86 LEU A CA 1
ATOM 643 C C . LEU A 1 86 ? 6.306 0.649 13.841 1.00 96.12 86 LEU A C 1
ATOM 645 O O . LEU A 1 86 ? 5.539 -0.221 14.261 1.00 96.12 86 LEU A O 1
ATOM 649 N N . ARG A 1 87 ? 7.361 0.338 13.086 1.00 95.62 87 ARG A N 1
ATOM 650 C CA . ARG A 1 87 ? 7.719 -1.033 12.728 1.00 95.62 87 ARG A CA 1
ATOM 651 C C . ARG A 1 87 ? 7.988 -1.877 13.972 1.00 95.62 87 ARG A C 1
ATOM 653 O O . ARG A 1 87 ? 8.872 -1.550 14.763 1.00 95.62 87 ARG A O 1
ATOM 660 N N . GLY A 1 88 ? 7.242 -2.972 14.126 1.00 92.88 88 GLY A N 1
ATOM 661 C CA . GLY A 1 88 ? 7.347 -3.859 15.293 1.00 92.88 88 GLY A CA 1
ATOM 662 C C . GLY A 1 88 ? 7.032 -3.166 16.621 1.00 92.88 88 GLY A C 1
ATOM 663 O O . GLY A 1 88 ? 7.575 -3.524 17.669 1.00 92.88 88 GLY A O 1
ATOM 664 N N . TYR A 1 89 ? 6.219 -2.105 16.585 1.00 92.88 89 TYR A N 1
ATOM 665 C CA . TYR A 1 89 ? 5.928 -1.309 17.772 1.00 92.88 89 TYR A CA 1
ATOM 666 C C . TYR A 1 89 ? 5.087 -2.084 18.794 1.00 92.88 89 TYR A C 1
ATOM 668 O O . TYR A 1 89 ? 5.413 -2.052 19.986 1.00 92.88 89 TYR A O 1
ATOM 676 N N . ALA A 1 90 ? 4.061 -2.793 18.316 1.00 90.75 90 ALA A N 1
ATOM 677 C CA . ALA A 1 90 ? 3.135 -3.609 19.095 1.00 90.75 90 ALA A CA 1
ATOM 678 C C . ALA A 1 90 ? 2.722 -4.843 18.268 1.00 90.75 90 ALA A C 1
ATOM 680 O O . ALA A 1 90 ? 1.762 -4.790 17.511 1.00 90.75 90 ALA A O 1
ATOM 681 N N . ASP A 1 91 ? 3.495 -5.924 18.344 1.00 91.88 91 ASP A N 1
ATOM 682 C CA . ASP A 1 91 ? 3.201 -7.177 17.633 1.00 91.88 91 ASP A CA 1
ATOM 683 C C . ASP A 1 91 ? 2.372 -8.139 18.509 1.00 91.88 91 ASP A C 1
ATOM 685 O O . ASP A 1 91 ? 2.285 -7.955 19.722 1.00 91.88 91 ASP A O 1
ATOM 689 N N . ASP A 1 92 ? 1.782 -9.165 17.884 1.00 91.56 92 ASP A N 1
ATOM 690 C CA . ASP A 1 92 ? 1.058 -10.271 18.537 1.00 91.56 92 ASP A CA 1
ATOM 691 C C . ASP A 1 92 ? -0.185 -9.864 19.355 1.00 91.56 92 ASP A C 1
ATOM 693 O O . ASP A 1 92 ? -0.482 -10.442 20.402 1.00 91.56 92 ASP A O 1
ATOM 697 N N . LEU A 1 93 ? -0.944 -8.885 18.849 1.00 81.44 93 LEU A N 1
ATOM 698 C CA . LEU A 1 93 ? -2.190 -8.399 19.449 1.00 81.44 93 LEU A CA 1
ATOM 699 C C . LEU A 1 93 ? -3.368 -8.481 18.462 1.00 81.44 93 LEU A C 1
ATOM 701 O O . LEU A 1 93 ? -3.167 -8.278 17.261 1.00 81.44 93 LEU A O 1
ATOM 705 N N . PRO A 1 94 ? -4.608 -8.704 18.938 1.00 77.56 94 PRO A N 1
ATOM 706 C CA . PRO A 1 94 ? -5.804 -8.560 18.108 1.00 77.56 94 PRO A CA 1
ATOM 707 C C . PRO A 1 94 ? -5.928 -7.141 17.531 1.00 77.56 94 PRO A C 1
ATOM 709 O O . PRO A 1 94 ? -5.628 -6.177 18.237 1.00 77.56 94 PRO A O 1
ATOM 712 N N . LEU A 1 95 ? -6.457 -6.990 16.305 1.00 78.06 95 LEU A N 1
ATOM 713 C CA . LEU A 1 95 ? -6.580 -5.688 15.615 1.00 78.06 95 LEU A CA 1
ATOM 714 C C . LEU A 1 95 ? -7.170 -4.581 16.506 1.00 78.06 95 LEU A C 1
ATOM 716 O O . LEU A 1 95 ? -6.649 -3.472 16.549 1.00 78.06 95 LEU A O 1
ATOM 720 N N . ASN A 1 96 ? -8.242 -4.879 17.244 1.00 77.06 96 ASN A N 1
ATOM 721 C CA . ASN A 1 96 ? -8.897 -3.892 18.104 1.00 77.06 96 ASN A CA 1
ATOM 722 C C . ASN A 1 96 ? -7.987 -3.420 19.257 1.00 77.06 96 ASN A C 1
ATOM 724 O O . ASN A 1 96 ? -7.928 -2.233 19.561 1.00 77.06 96 ASN A O 1
ATOM 728 N N . GLU A 1 97 ? -7.253 -4.332 19.894 1.00 78.25 97 GLU A N 1
ATOM 729 C CA . GLU A 1 97 ? -6.304 -3.972 20.956 1.00 78.25 97 GLU A CA 1
ATOM 730 C C . GLU A 1 97 ? -5.112 -3.207 20.377 1.00 78.25 97 GLU A C 1
ATOM 732 O O . GLU A 1 97 ? -4.737 -2.152 20.888 1.00 78.25 97 GLU A O 1
ATOM 737 N N . TRP A 1 98 ? -4.580 -3.685 19.253 1.00 84.44 98 TRP A N 1
ATOM 738 C CA . TRP A 1 98 ? -3.500 -3.043 18.515 1.00 84.44 98 TRP A CA 1
ATOM 739 C C . TRP A 1 98 ? -3.833 -1.590 18.141 1.00 84.44 98 TRP A C 1
ATOM 741 O O . TRP A 1 98 ? -3.073 -0.680 18.484 1.00 84.44 98 TRP A O 1
ATOM 751 N N . LEU A 1 99 ? -4.997 -1.348 17.528 1.00 77.38 99 LEU A N 1
ATOM 752 C CA . LEU A 1 99 ? -5.459 -0.010 17.154 1.00 77.38 99 LEU A CA 1
ATOM 753 C C . LEU A 1 99 ? -5.668 0.882 18.380 1.00 77.38 99 LEU A C 1
ATOM 755 O O . LEU A 1 99 ? -5.008 1.911 18.525 1.00 77.38 99 LEU A O 1
ATOM 759 N N . PHE A 1 100 ? -6.580 0.498 19.276 1.00 77.56 100 PHE A N 1
ATOM 760 C CA . PHE A 1 100 ? -7.092 1.414 20.297 1.00 77.56 100 PHE A CA 1
ATOM 761 C C . PHE A 1 100 ? -6.176 1.557 21.517 1.00 77.56 100 PHE A C 1
ATOM 763 O O . PHE A 1 100 ? -6.241 2.579 22.202 1.00 77.56 100 PHE A O 1
ATOM 770 N N . GLN A 1 101 ? -5.305 0.583 21.794 1.00 78.62 101 GLN A N 1
ATOM 771 C CA . GLN A 1 101 ? -4.411 0.634 22.958 1.00 78.62 101 GLN A CA 1
ATOM 772 C C . GLN A 1 101 ? -2.981 1.066 22.601 1.00 78.62 101 GLN A C 1
ATOM 774 O O . GLN A 1 101 ? -2.299 1.650 23.452 1.00 78.62 101 GLN A O 1
ATOM 779 N N . HIS A 1 102 ? -2.541 0.857 21.351 1.00 84.25 102 HIS A N 1
ATOM 780 C CA . HIS A 1 102 ? -1.159 1.121 20.933 1.00 84.25 102 HIS A CA 1
ATOM 781 C C . HIS A 1 102 ? -1.034 2.135 19.796 1.00 84.25 102 HIS A C 1
ATOM 783 O O . HIS A 1 102 ? -0.366 3.154 19.983 1.00 84.25 102 HIS A O 1
ATOM 789 N N . ILE A 1 103 ? -1.656 1.888 18.642 1.00 86.81 103 ILE A N 1
ATOM 790 C CA . ILE A 1 103 ? -1.453 2.707 17.440 1.00 86.81 103 ILE A CA 1
ATOM 791 C C . ILE A 1 103 ? -2.118 4.076 17.570 1.00 86.81 103 ILE A C 1
ATOM 793 O O . ILE A 1 103 ? -1.402 5.076 17.621 1.00 86.81 103 ILE A O 1
ATOM 797 N N . PHE A 1 104 ? -3.444 4.137 17.722 1.00 82.25 104 PHE A N 1
ATOM 798 C CA . PHE A 1 104 ? -4.170 5.408 17.807 1.00 82.25 104 PHE A CA 1
ATOM 799 C C . PHE A 1 104 ? -3.689 6.300 18.949 1.00 82.25 104 PHE A C 1
ATOM 801 O O . PHE A 1 104 ? -3.585 7.503 18.741 1.00 82.25 104 PHE A O 1
ATOM 808 N N . PRO A 1 105 ? -3.331 5.786 20.139 1.00 81.94 105 PRO A N 1
ATOM 809 C CA . PRO A 1 105 ? -2.760 6.651 21.164 1.00 81.94 105 PRO A CA 1
ATOM 810 C C . PRO A 1 105 ? -1.369 7.194 20.828 1.00 81.94 105 PRO A C 1
ATOM 812 O O . PRO A 1 105 ? -1.013 8.291 21.262 1.00 81.94 105 PRO A O 1
ATOM 815 N N . THR A 1 106 ? -0.568 6.432 20.083 1.00 87.75 106 THR A N 1
ATOM 816 C CA . THR A 1 106 ? 0.753 6.879 19.627 1.00 87.75 106 THR A CA 1
ATOM 817 C C . THR A 1 106 ? 0.606 7.948 18.555 1.00 87.75 106 THR A C 1
ATOM 819 O O . THR A 1 106 ? 1.204 9.012 18.679 1.00 87.75 106 THR A O 1
ATOM 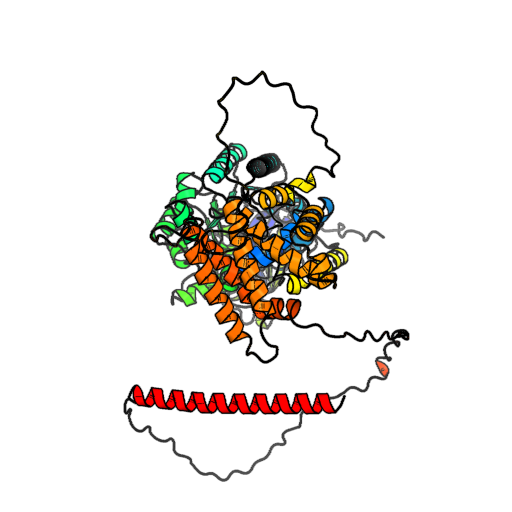822 N N . GLU A 1 107 ? -0.244 7.726 17.557 1.00 86.50 107 GLU A N 1
ATOM 823 C CA . GLU A 1 107 ? -0.578 8.751 16.565 1.00 86.50 107 GLU A CA 1
ATOM 824 C C . GLU A 1 107 ? -1.215 9.972 17.236 1.00 86.50 107 GLU A C 1
ATOM 826 O O . GLU A 1 107 ? -0.800 11.095 16.970 1.00 86.50 107 GLU A O 1
ATOM 831 N N . GLY A 1 108 ? -2.123 9.758 18.195 1.00 83.50 108 GLY A N 1
ATOM 832 C CA . GLY A 1 108 ? -2.698 10.772 19.086 1.00 83.50 108 GLY A CA 1
ATOM 833 C C . GLY A 1 108 ? -1.631 11.718 19.611 1.00 83.50 108 GLY A C 1
ATOM 834 O O . GLY A 1 108 ? -1.663 12.912 19.354 1.00 83.50 108 GLY A O 1
ATOM 835 N N . LYS A 1 109 ? -0.604 11.159 20.253 1.00 86.44 109 LYS A N 1
ATOM 836 C CA . LYS A 1 109 ? 0.476 11.943 20.849 1.00 86.44 109 LYS A CA 1
ATOM 837 C C . LYS A 1 109 ? 1.417 12.605 19.846 1.00 86.44 109 LYS A C 1
ATOM 839 O O . LYS A 1 109 ? 1.850 13.726 20.092 1.00 86.44 109 LYS A O 1
ATOM 844 N N . PHE A 1 110 ? 1.836 11.882 18.813 1.00 90.25 110 PHE A N 1
ATOM 845 C CA . PHE A 1 110 ? 2.963 12.291 17.964 1.00 90.25 110 PHE A CA 1
ATOM 846 C C . PHE A 1 110 ? 2.542 12.928 16.639 1.00 90.25 110 PHE A C 1
ATOM 848 O O . PHE A 1 110 ? 3.382 13.531 15.980 1.00 90.25 110 PHE A O 1
ATOM 855 N N . VAL A 1 111 ? 1.274 12.801 16.253 1.00 88.56 111 VAL A N 1
ATOM 856 C CA . VAL A 1 111 ? 0.730 13.316 14.991 1.00 88.56 111 VAL A CA 1
ATOM 857 C C . VAL A 1 111 ? -0.374 14.339 15.254 1.00 88.56 111 VAL A C 1
ATOM 859 O O . VAL A 1 111 ? -0.354 15.400 14.646 1.00 88.56 111 VAL A O 1
ATOM 862 N N . PHE A 1 112 ? -1.303 14.068 16.176 1.00 81.50 112 PHE A N 1
ATOM 863 C CA . PHE A 1 112 ? -2.435 14.974 16.420 1.00 81.50 112 PHE A CA 1
ATOM 864 C C . PHE A 1 112 ? -2.167 16.025 17.507 1.00 81.50 112 PHE A C 1
ATOM 866 O O . PHE A 1 112 ? -2.432 17.205 17.297 1.00 81.50 112 PHE A O 1
ATOM 873 N N . ASP A 1 113 ? -1.631 15.611 18.657 1.00 80.25 113 ASP A N 1
ATOM 874 C CA . ASP A 1 113 ? -1.414 16.479 19.825 1.00 80.25 113 ASP A CA 1
ATOM 875 C C . ASP A 1 113 ? -0.045 17.176 19.811 1.00 80.25 113 ASP A C 1
ATOM 877 O O . ASP A 1 113 ? 0.205 18.097 20.597 1.00 80.25 113 ASP A O 1
ATOM 881 N N . ALA A 1 114 ? 0.870 16.716 18.958 1.00 83.69 114 ALA A N 1
ATOM 882 C CA . ALA A 1 114 ? 2.195 17.299 18.830 1.00 83.69 114 ALA A CA 1
ATOM 883 C C . ALA A 1 114 ? 2.122 18.692 18.175 1.00 83.69 114 ALA A C 1
ATOM 885 O O . ALA A 1 114 ? 1.244 18.948 17.347 1.00 83.69 114 ALA A O 1
ATOM 886 N N . PRO A 1 115 ? 3.061 19.607 18.486 1.00 92.81 115 PRO A N 1
ATOM 887 C CA . PRO A 1 115 ? 3.242 20.814 17.688 1.00 92.81 115 PRO A CA 1
ATOM 888 C C . PRO A 1 115 ? 3.382 20.460 16.203 1.00 92.81 115 PRO A C 1
ATOM 890 O O . PRO A 1 115 ? 4.033 19.468 15.877 1.00 92.81 115 PRO A O 1
ATOM 893 N N . LEU A 1 116 ? 2.818 21.285 15.312 1.00 90.88 116 LEU A N 1
ATOM 894 C CA . LEU A 1 116 ? 2.772 20.999 13.871 1.00 90.88 116 LEU A CA 1
ATOM 895 C C . LEU A 1 116 ? 4.144 20.603 13.302 1.00 90.88 116 LEU A C 1
ATOM 897 O O . LEU A 1 116 ? 4.242 19.620 12.582 1.00 90.88 116 LEU A O 1
ATOM 901 N N . GLU A 1 117 ? 5.209 21.309 13.685 1.00 93.81 117 GLU A N 1
ATOM 902 C CA . GLU A 1 117 ? 6.577 21.008 13.239 1.00 93.81 117 GLU A CA 1
ATOM 903 C C . GLU A 1 117 ? 7.052 19.604 13.660 1.00 93.81 117 GLU A C 1
ATOM 905 O O . GLU A 1 117 ? 7.718 18.920 12.885 1.00 93.81 117 GLU A O 1
ATOM 910 N N . GLU A 1 118 ? 6.689 19.144 14.863 1.00 94.00 118 GLU A N 1
ATOM 911 C CA . GLU A 1 118 ? 7.037 17.803 15.351 1.00 94.00 118 GLU A CA 1
ATOM 912 C C . GLU A 1 118 ? 6.199 16.714 14.661 1.00 94.00 118 GLU A C 1
ATOM 914 O O . GLU A 1 118 ? 6.728 15.650 14.330 1.00 94.00 118 GLU A O 1
ATOM 919 N N . ALA A 1 119 ? 4.915 16.983 14.401 1.00 93.56 119 ALA A N 1
ATOM 920 C CA . ALA A 1 119 ? 4.037 16.080 13.654 1.00 93.56 119 ALA A CA 1
ATOM 921 C C . ALA A 1 119 ? 4.500 15.920 12.196 1.00 93.56 119 ALA A C 1
ATOM 923 O O . ALA A 1 119 ? 4.629 14.801 11.690 1.00 93.56 119 ALA A O 1
ATOM 924 N N . GLU A 1 120 ? 4.828 17.029 11.528 1.00 95.94 120 GLU A N 1
ATOM 925 C CA . GLU A 1 120 ? 5.395 17.018 10.180 1.00 95.94 120 GLU A CA 1
ATOM 926 C C . GLU A 1 120 ? 6.764 16.327 10.152 1.00 95.94 120 GLU A C 1
ATOM 928 O O . GLU A 1 120 ? 7.060 15.603 9.202 1.00 95.94 120 GLU A O 1
ATOM 933 N N . GLU A 1 121 ? 7.595 16.479 11.191 1.00 95.81 121 GLU A N 1
ATOM 934 C CA . GLU A 1 121 ? 8.860 15.749 11.305 1.00 95.81 121 GLU A CA 1
ATOM 935 C C . GLU A 1 121 ? 8.639 14.233 11.424 1.00 95.81 121 GLU A C 1
ATOM 937 O O . GLU A 1 121 ? 9.320 13.471 10.729 1.00 95.81 121 GLU A O 1
ATOM 942 N N . PHE A 1 122 ? 7.667 13.787 12.231 1.00 96.62 122 PHE A N 1
ATOM 943 C CA . PHE A 1 122 ? 7.283 12.374 12.319 1.00 96.62 122 PHE A CA 1
ATOM 944 C C . PHE A 1 122 ? 6.863 11.832 10.949 1.00 96.62 122 PHE A C 1
ATOM 946 O O . PHE A 1 122 ? 7.393 10.815 10.489 1.00 96.62 122 PHE A O 1
ATOM 953 N N . VAL A 1 123 ? 5.958 12.536 10.264 1.00 97.88 123 VAL A N 1
ATOM 954 C CA . VAL A 1 123 ? 5.453 12.118 8.950 1.00 97.88 123 VAL A CA 1
ATOM 955 C C . VAL A 1 123 ? 6.561 12.117 7.904 1.00 97.88 123 VAL A C 1
ATOM 957 O O . VAL A 1 123 ? 6.674 11.159 7.134 1.00 97.88 123 VAL A O 1
ATOM 960 N N . ARG A 1 124 ? 7.430 13.131 7.901 1.00 97.75 124 ARG A N 1
ATOM 961 C CA . ARG A 1 124 ? 8.561 13.230 6.975 1.00 97.75 124 ARG A CA 1
ATOM 962 C C . ARG A 1 124 ? 9.543 12.079 7.162 1.00 97.75 124 ARG A C 1
ATOM 964 O O . ARG A 1 124 ? 9.846 11.398 6.188 1.00 97.75 124 ARG A O 1
ATOM 971 N N . LEU A 1 125 ? 10.031 11.848 8.383 1.00 97.25 125 LEU A N 1
ATOM 972 C CA . LEU A 1 125 ? 11.028 10.805 8.659 1.00 97.25 125 LEU A CA 1
ATOM 973 C C . LEU A 1 125 ? 10.472 9.403 8.385 1.00 97.25 125 LEU A C 1
ATOM 975 O O . LEU A 1 125 ? 11.155 8.576 7.779 1.00 97.25 125 LEU A O 1
ATOM 979 N 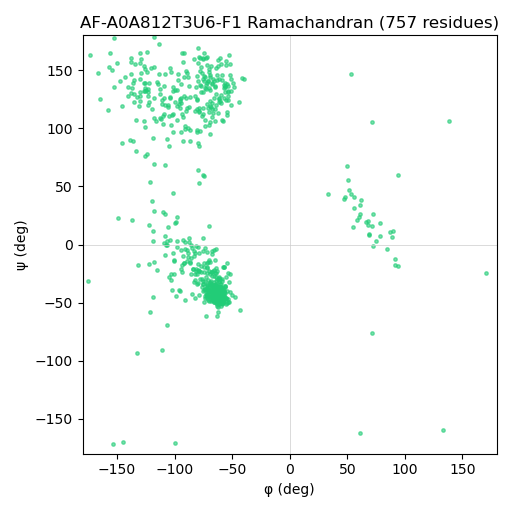N . GLY A 1 126 ? 9.221 9.142 8.778 1.00 97.62 126 GLY A N 1
ATOM 980 C CA . GLY A 1 126 ? 8.565 7.869 8.489 1.00 97.62 126 GLY A CA 1
ATOM 981 C C . GLY A 1 126 ? 8.348 7.643 6.996 1.00 97.62 126 GLY A C 1
ATOM 982 O O . GLY A 1 126 ? 8.652 6.562 6.496 1.00 97.62 126 GLY A O 1
ATOM 983 N N . SER A 1 127 ? 7.919 8.670 6.262 1.00 98.19 127 SER A N 1
ATOM 984 C CA . SER A 1 127 ? 7.744 8.581 4.808 1.00 98.19 127 SER A CA 1
ATOM 985 C C . SER A 1 127 ? 9.071 8.447 4.061 1.00 98.19 127 SER A C 1
ATOM 987 O O . SER A 1 127 ? 9.129 7.742 3.059 1.00 98.19 127 SER A O 1
ATOM 989 N N . GLU A 1 128 ? 10.150 9.089 4.527 1.00 97.88 128 GLU A N 1
ATOM 990 C CA . GLU A 1 128 ? 11.488 8.942 3.936 1.00 97.88 128 GLU A CA 1
ATOM 991 C C . GLU A 1 128 ? 11.983 7.501 4.085 1.00 97.88 128 GLU A C 1
ATOM 993 O O . GLU A 1 128 ? 12.440 6.907 3.108 1.00 97.88 128 GLU A O 1
ATOM 998 N N . LEU A 1 129 ? 11.810 6.909 5.273 1.00 96.94 129 LEU A N 1
ATOM 999 C CA . LEU A 1 129 ? 12.123 5.501 5.520 1.00 96.94 129 LEU A CA 1
ATOM 1000 C C . LEU A 1 129 ? 11.282 4.566 4.644 1.00 96.94 129 LEU A C 1
ATOM 1002 O O . LEU A 1 129 ? 11.825 3.623 4.068 1.00 96.94 129 LEU A O 1
ATOM 1006 N N . ALA A 1 130 ? 9.988 4.857 4.501 1.00 98.31 130 ALA A N 1
ATOM 1007 C CA . ALA A 1 130 ? 9.085 4.095 3.649 1.00 98.31 130 ALA A CA 1
ATOM 1008 C C . ALA A 1 130 ? 9.506 4.138 2.175 1.00 98.31 130 ALA A C 1
ATOM 1010 O O . ALA A 1 130 ? 9.644 3.098 1.538 1.00 98.31 130 ALA A O 1
ATOM 1011 N N . CYS A 1 131 ? 9.743 5.338 1.635 1.00 98.44 131 CYS A N 1
ATOM 1012 C CA . CYS A 1 131 ? 10.152 5.536 0.244 1.00 98.44 131 CYS A CA 1
ATOM 1013 C C . CYS A 1 131 ? 11.507 4.880 -0.035 1.00 98.44 131 CYS A C 1
ATOM 1015 O O . CYS A 1 131 ? 11.680 4.250 -1.076 1.00 98.44 131 CYS A O 1
ATOM 1017 N N . TYR A 1 132 ? 12.454 4.979 0.904 1.00 97.56 132 TYR A N 1
ATOM 1018 C CA . TYR A 1 132 ? 13.743 4.305 0.790 1.00 97.56 132 TYR A CA 1
ATOM 1019 C C . TYR A 1 132 ? 13.582 2.780 0.702 1.00 97.56 132 TYR A C 1
ATOM 1021 O O . TYR A 1 132 ? 14.145 2.157 -0.199 1.00 97.56 132 TYR A O 1
ATOM 1029 N N . GLU A 1 133 ? 12.798 2.171 1.598 1.00 97.12 133 GLU A N 1
ATOM 1030 C CA . GLU A 1 133 ? 12.526 0.728 1.573 1.00 97.12 133 GLU A CA 1
ATOM 1031 C C . GLU A 1 133 ? 11.805 0.307 0.288 1.00 97.12 133 GLU A C 1
ATOM 1033 O O . GLU A 1 133 ? 12.237 -0.635 -0.370 1.00 97.12 133 GLU A O 1
ATOM 1038 N N . MET A 1 134 ? 10.757 1.035 -0.099 1.00 98.56 134 MET A N 1
ATOM 1039 C CA . MET A 1 134 ? 9.978 0.781 -1.309 1.00 98.56 134 MET A CA 1
ATOM 1040 C C . MET A 1 134 ? 10.843 0.826 -2.574 1.00 98.56 134 MET A C 1
ATOM 1042 O O . MET A 1 134 ? 10.761 -0.076 -3.404 1.00 98.56 134 MET A O 1
ATOM 1046 N N . LEU A 1 135 ? 11.726 1.819 -2.712 1.00 98.25 135 LEU A N 1
ATOM 1047 C CA . LEU A 1 135 ? 12.678 1.884 -3.826 1.00 98.25 135 LEU A CA 1
ATOM 1048 C C . LEU A 1 135 ? 13.658 0.706 -3.795 1.00 98.25 135 LEU A C 1
ATOM 1050 O O . LEU A 1 135 ? 13.936 0.098 -4.828 1.00 98.25 135 LEU A O 1
ATOM 1054 N N . LYS A 1 136 ? 14.147 0.332 -2.608 1.00 96.50 136 LYS A N 1
ATOM 1055 C CA . LYS A 1 136 ? 15.034 -0.825 -2.419 1.00 96.50 136 LYS A CA 1
ATOM 1056 C C . LYS A 1 136 ? 14.384 -2.160 -2.782 1.00 96.50 136 LYS A C 1
ATOM 1058 O O . LYS A 1 136 ? 15.120 -3.100 -3.078 1.00 96.50 136 LYS A O 1
ATOM 1063 N N . THR A 1 137 ? 13.057 -2.242 -2.766 1.00 96.81 137 THR A N 1
ATOM 1064 C CA . THR A 1 137 ? 12.272 -3.439 -3.108 1.00 96.81 137 THR A CA 1
ATOM 1065 C C . THR A 1 137 ? 11.534 -3.317 -4.446 1.00 96.81 137 THR A C 1
ATOM 1067 O O . THR A 1 137 ? 10.803 -4.229 -4.820 1.00 96.81 137 THR A O 1
ATOM 1070 N N . GLY A 1 138 ? 11.775 -2.252 -5.223 1.00 98.00 138 GLY A N 1
ATOM 1071 C CA . GLY A 1 138 ? 11.284 -2.114 -6.602 1.00 98.00 138 GLY A CA 1
ATOM 1072 C C . GLY A 1 138 ? 9.906 -1.460 -6.754 1.00 98.00 138 GLY A C 1
ATOM 1073 O O . GLY A 1 138 ? 9.329 -1.482 -7.838 1.00 98.00 138 GLY A O 1
ATOM 1074 N N . THR A 1 139 ? 9.358 -0.861 -5.702 1.00 98.81 139 THR A N 1
ATOM 1075 C CA . THR A 1 139 ? 8.125 -0.068 -5.795 1.00 98.81 139 THR A CA 1
ATOM 1076 C C . THR A 1 139 ? 8.419 1.300 -6.404 1.00 98.81 139 THR A C 1
ATOM 1078 O O . THR A 1 139 ? 9.340 1.993 -5.976 1.00 98.81 139 THR A O 1
ATOM 1081 N N . THR A 1 140 ? 7.626 1.702 -7.398 1.00 98.88 140 THR A N 1
ATOM 1082 C CA . THR A 1 140 ? 7.753 2.994 -8.102 1.00 98.88 140 THR A CA 1
ATOM 1083 C C . THR A 1 140 ? 6.544 3.906 -7.898 1.00 98.88 140 THR A C 1
ATOM 1085 O O . THR A 1 140 ? 6.654 5.126 -8.053 1.00 98.88 140 THR A O 1
ATOM 1088 N N . LEU A 1 141 ? 5.400 3.320 -7.537 1.00 98.88 141 LEU A N 1
ATOM 1089 C CA . LEU A 1 141 ? 4.133 3.997 -7.287 1.00 98.88 141 LEU A CA 1
ATOM 1090 C C . LEU A 1 141 ? 3.480 3.417 -6.031 1.00 98.88 141 LEU A C 1
ATOM 1092 O O . LEU A 1 141 ? 3.391 2.199 -5.894 1.00 98.88 141 LEU A O 1
ATOM 1096 N N . PHE A 1 142 ? 2.977 4.279 -5.151 1.00 98.88 142 PHE A N 1
ATOM 1097 C CA . PHE A 1 142 ? 2.220 3.854 -3.974 1.00 98.88 142 PHE A CA 1
ATOM 1098 C C . PHE A 1 142 ? 0.944 4.678 -3.762 1.00 98.88 142 PHE A C 1
ATOM 1100 O O . PHE A 1 142 ? 0.841 5.813 -4.231 1.00 98.88 142 PHE A O 1
ATOM 1107 N N . ASN A 1 143 ? -0.041 4.096 -3.081 1.00 98.69 143 ASN A N 1
ATOM 1108 C CA . ASN A 1 143 ? -1.292 4.749 -2.700 1.00 98.69 143 ASN A CA 1
ATOM 1109 C C . ASN A 1 143 ? -1.393 4.834 -1.174 1.00 98.69 143 ASN A C 1
ATOM 1111 O O . ASN A 1 143 ? -1.633 3.824 -0.509 1.00 98.69 143 ASN A O 1
ATOM 1115 N N . ASP A 1 144 ? -1.200 6.038 -0.641 1.00 98.12 144 ASP A N 1
ATOM 1116 C CA . ASP A 1 144 ? -1.018 6.269 0.788 1.00 98.12 144 ASP A CA 1
ATOM 1117 C C . ASP A 1 144 ? -2.279 6.788 1.466 1.00 98.12 144 ASP A C 1
ATOM 1119 O O . ASP A 1 144 ? -2.939 7.703 0.968 1.00 98.12 144 ASP A O 1
ATOM 1123 N N . MET A 1 145 ? -2.579 6.224 2.634 1.00 95.44 145 MET A N 1
ATOM 1124 C CA . MET A 1 145 ? -3.630 6.680 3.532 1.00 95.44 145 MET A CA 1
ATOM 1125 C C . MET A 1 145 ? -3.027 7.096 4.869 1.00 95.44 145 MET A C 1
ATOM 1127 O O . MET A 1 145 ? -2.902 6.289 5.778 1.00 95.44 145 MET A O 1
ATOM 1131 N N . TYR A 1 146 ? -2.676 8.367 5.032 1.00 94.88 146 TYR A N 1
ATOM 1132 C CA . TYR A 1 146 ? -2.190 8.863 6.320 1.00 94.88 146 TYR A CA 1
ATOM 1133 C C . TYR A 1 146 ? -2.473 10.358 6.509 1.00 94.88 146 TYR A C 1
ATOM 1135 O O . TYR A 1 146 ? -3.039 11.020 5.637 1.00 94.88 146 TYR A O 1
ATOM 1143 N N . PHE A 1 147 ? -2.116 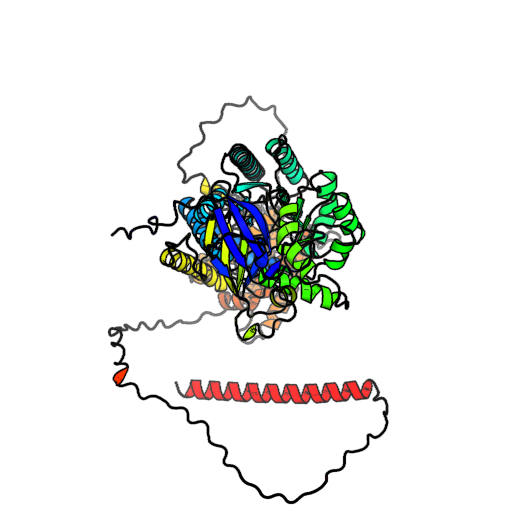10.889 7.676 1.00 92.62 147 PHE A N 1
ATOM 1144 C CA . PHE A 1 147 ? -2.162 12.320 7.985 1.00 92.62 147 PHE A CA 1
ATOM 1145 C C . PHE A 1 147 ? -0.962 13.073 7.402 1.00 92.62 147 PHE A C 1
ATOM 1147 O O . PHE A 1 147 ? 0.101 12.490 7.196 1.00 92.62 147 PHE A O 1
ATOM 1154 N N . HIS A 1 148 ? -1.128 14.381 7.181 1.00 95.25 148 HIS A N 1
ATOM 1155 C CA . HIS A 1 148 ? -0.118 15.268 6.584 1.00 95.25 148 HIS A CA 1
ATOM 1156 C C . HIS A 1 148 ? 0.421 14.748 5.240 1.00 95.25 148 HIS A C 1
ATOM 1158 O O . HIS A 1 148 ? 1.623 14.761 4.973 1.00 95.25 148 HIS A O 1
ATOM 1164 N N . GLY A 1 149 ? -0.465 14.266 4.368 1.00 96.44 149 GLY A N 1
ATOM 1165 C CA . GLY A 1 149 ? -0.077 13.712 3.072 1.00 96.44 149 GLY A CA 1
ATOM 1166 C C . GLY A 1 149 ? 0.546 14.731 2.113 1.00 96.44 149 GLY A C 1
ATOM 1167 O O . GLY A 1 149 ? 1.190 14.343 1.144 1.00 96.44 149 GLY A O 1
ATOM 1168 N N . ASP A 1 150 ? 0.453 16.031 2.391 1.00 96.56 150 ASP A N 1
ATOM 1169 C CA . ASP A 1 150 ? 1.257 17.070 1.745 1.00 96.56 150 ASP A CA 1
ATOM 1170 C C . ASP A 1 150 ? 2.756 16.952 2.085 1.00 96.56 150 ASP A C 1
ATOM 1172 O O . ASP A 1 150 ? 3.609 17.132 1.208 1.00 96.56 150 ASP A O 1
ATOM 1176 N N . VAL A 1 151 ? 3.095 16.556 3.315 1.00 98.12 151 VAL A N 1
ATOM 1177 C CA . VAL A 1 151 ? 4.466 16.201 3.710 1.00 98.12 151 VAL A CA 1
ATOM 1178 C C . VAL A 1 151 ? 4.910 14.932 2.986 1.00 98.12 151 VAL A C 1
ATOM 1180 O O . VAL A 1 151 ? 5.980 14.930 2.368 1.00 98.12 151 VAL A O 1
ATOM 1183 N N . THR A 1 152 ? 4.079 13.884 2.976 1.00 98.44 152 THR A N 1
ATOM 1184 C CA . THR A 1 152 ? 4.351 12.639 2.235 1.00 98.44 152 THR A CA 1
ATOM 1185 C C . THR A 1 152 ? 4.550 12.906 0.739 1.00 98.44 152 THR A C 1
ATOM 1187 O O . THR A 1 152 ? 5.507 12.410 0.146 1.00 98.44 152 THR A O 1
ATOM 1190 N N . ALA A 1 153 ? 3.727 13.763 0.125 1.00 98.06 153 ALA A N 1
ATOM 1191 C CA . ALA A 1 153 ? 3.868 14.178 -1.272 1.00 98.06 153 ALA A CA 1
ATOM 1192 C C . ALA A 1 153 ? 5.230 14.820 -1.551 1.00 98.06 153 ALA A C 1
ATOM 1194 O O . ALA A 1 153 ? 5.873 14.528 -2.560 1.00 98.06 153 ALA A O 1
ATOM 1195 N N . ASN A 1 154 ? 5.699 15.684 -0.649 1.00 97.50 154 ASN A N 1
ATOM 1196 C CA . ASN A 1 154 ? 7.010 16.313 -0.775 1.00 97.50 154 ASN A CA 1
ATOM 1197 C C . ASN A 1 154 ? 8.153 15.303 -0.637 1.00 97.50 154 ASN A C 1
ATOM 1199 O O . ASN A 1 154 ? 9.162 15.428 -1.335 1.00 97.50 154 ASN A O 1
ATOM 1203 N N . VAL A 1 155 ? 8.005 14.293 0.222 1.00 98.19 155 VAL A N 1
ATOM 1204 C CA . VAL A 1 155 ? 8.968 13.191 0.323 1.00 98.19 155 VAL A CA 1
ATOM 1205 C C . VAL A 1 155 ? 8.977 12.354 -0.957 1.00 98.19 155 VAL A C 1
ATOM 1207 O O . VAL A 1 155 ? 10.050 12.142 -1.517 1.00 98.19 155 VAL A O 1
ATOM 1210 N N . ALA A 1 156 ? 7.812 11.960 -1.478 1.00 98.44 156 ALA A N 1
ATOM 1211 C CA . ALA A 1 156 ? 7.698 11.196 -2.722 1.00 98.44 156 ALA A CA 1
ATOM 1212 C C . ALA A 1 156 ? 8.362 11.924 -3.904 1.00 98.44 156 ALA A C 1
ATOM 1214 O O . ALA A 1 156 ? 9.164 11.330 -4.626 1.00 98.44 156 ALA A O 1
ATOM 1215 N N . ARG A 1 157 ? 8.140 13.241 -4.035 1.00 97.19 157 ARG A N 1
ATOM 1216 C CA . ARG A 1 157 ? 8.825 14.090 -5.028 1.00 97.19 157 ARG A CA 1
ATOM 1217 C C . ARG A 1 157 ? 10.342 14.047 -4.891 1.00 97.19 157 ARG A C 1
ATOM 1219 O O . ARG A 1 157 ? 11.039 13.869 -5.886 1.00 97.19 157 ARG A O 1
ATOM 1226 N N . LYS A 1 158 ? 10.861 14.204 -3.669 1.00 96.75 158 LYS A N 1
ATOM 1227 C CA . LYS A 1 158 ? 12.308 14.142 -3.392 1.00 96.75 158 LYS A CA 1
ATOM 1228 C C . LYS A 1 158 ? 12.891 12.760 -3.683 1.00 96.75 158 LYS A C 1
ATOM 1230 O O . LYS A 1 158 ? 14.032 12.666 -4.127 1.00 96.75 158 LYS A O 1
ATOM 1235 N N . ALA A 1 159 ? 12.117 11.707 -3.436 1.00 97.31 159 ALA A N 1
ATOM 1236 C CA . ALA A 1 159 ? 12.486 10.331 -3.737 1.00 97.31 159 ALA A CA 1
ATOM 1237 C C . ALA A 1 159 ? 12.458 10.030 -5.247 1.00 97.31 159 ALA A C 1
ATOM 1239 O O . ALA A 1 159 ? 13.108 9.084 -5.686 1.00 97.31 159 ALA A O 1
ATOM 1240 N N . GLY A 1 160 ? 11.744 10.839 -6.038 1.00 97.25 160 GLY A N 1
ATOM 1241 C CA . GLY A 1 160 ? 11.485 10.587 -7.455 1.00 97.25 160 GLY A CA 1
ATOM 1242 C C . GLY A 1 160 ? 10.373 9.561 -7.691 1.00 97.25 160 GLY A C 1
ATOM 1243 O O . GLY A 1 160 ? 10.305 8.998 -8.777 1.00 97.25 160 GLY A O 1
ATOM 1244 N N . MET A 1 161 ? 9.533 9.299 -6.685 1.00 98.56 161 MET A N 1
ATOM 1245 C CA . MET A 1 161 ? 8.444 8.322 -6.732 1.00 98.56 161 MET A CA 1
ATOM 1246 C C . MET A 1 161 ? 7.120 8.950 -7.163 1.00 98.56 161 MET A C 1
ATOM 1248 O O . MET A 1 161 ? 6.886 10.146 -6.978 1.00 98.56 161 MET A O 1
ATOM 1252 N N . LYS A 1 162 ? 6.220 8.110 -7.678 1.00 98.69 162 LYS A N 1
ATOM 1253 C CA . LYS A 1 162 ? 4.825 8.476 -7.935 1.00 98.69 162 LYS A CA 1
ATOM 1254 C C . LYS A 1 162 ? 3.978 8.120 -6.715 1.00 98.69 162 LYS A C 1
ATOM 1256 O O . LYS A 1 162 ? 4.222 7.101 -6.070 1.00 98.69 162 LYS A O 1
ATOM 1261 N N . ALA A 1 163 ? 2.977 8.935 -6.403 1.00 98.56 163 ALA A N 1
ATOM 1262 C CA . ALA A 1 163 ? 2.088 8.676 -5.276 1.00 98.56 163 ALA A CA 1
ATOM 1263 C C . ALA A 1 163 ? 0.647 9.088 -5.578 1.00 98.56 163 ALA A C 1
ATOM 1265 O O . ALA A 1 163 ? 0.401 10.105 -6.228 1.00 98.56 163 ALA A O 1
ATOM 1266 N N . VAL A 1 164 ? -0.301 8.313 -5.064 1.00 98.38 164 VAL A N 1
ATOM 1267 C CA . VAL A 1 164 ? -1.714 8.681 -4.957 1.00 98.38 164 VAL A CA 1
ATOM 1268 C C . VAL A 1 164 ? -2.018 8.866 -3.476 1.00 98.38 164 VAL A C 1
ATOM 1270 O O . VAL A 1 164 ? -1.795 7.951 -2.695 1.00 98.38 164 VAL A O 1
ATOM 1273 N N . LEU A 1 165 ? -2.461 10.047 -3.059 1.00 97.50 165 LEU A N 1
ATOM 1274 C CA . LEU A 1 165 ? -2.642 10.341 -1.636 1.00 97.50 165 LEU A CA 1
ATOM 1275 C C . LEU A 1 165 ? -3.665 11.450 -1.394 1.00 97.50 165 LEU A C 1
ATOM 1277 O O . LEU A 1 165 ? -4.036 12.208 -2.294 1.00 97.50 165 LEU A O 1
ATOM 1281 N N . THR A 1 166 ? -4.101 11.547 -0.146 1.00 92.25 166 THR A N 1
ATOM 1282 C CA . THR A 1 166 ? -4.943 12.636 0.353 1.00 92.25 166 THR A CA 1
ATOM 1283 C C . THR A 1 166 ? -4.168 13.462 1.375 1.00 92.25 166 THR A C 1
ATOM 1285 O O . THR A 1 166 ? -3.069 13.076 1.761 1.00 92.25 166 THR A O 1
ATOM 1288 N N . LYS A 1 167 ? -4.706 14.594 1.833 1.00 93.00 167 LYS A N 1
ATOM 1289 C CA . LYS A 1 167 ? -4.019 15.407 2.848 1.00 93.00 167 LYS A CA 1
ATOM 1290 C C . LYS A 1 167 ? -4.120 14.796 4.246 1.00 93.00 167 LYS A C 1
ATOM 1292 O O . LYS A 1 167 ? -3.153 14.833 5.000 1.00 93.00 167 LYS A O 1
ATOM 1297 N N . ALA A 1 168 ? -5.273 14.246 4.602 1.00 90.75 168 ALA A N 1
ATOM 1298 C CA . ALA A 1 168 ? -5.479 13.521 5.849 1.00 90.75 168 ALA A CA 1
ATOM 1299 C C . ALA A 1 168 ? -6.504 12.389 5.697 1.00 90.75 168 ALA A C 1
ATOM 1301 O O . ALA A 1 168 ? -7.539 12.571 5.052 1.00 90.75 168 ALA A O 1
ATOM 1302 N N . GLY A 1 169 ? -6.255 11.243 6.335 1.00 86.31 169 GLY A N 1
ATOM 1303 C CA . GLY A 1 169 ? -7.267 10.195 6.477 1.00 86.31 169 GLY A CA 1
ATOM 1304 C C . GLY A 1 169 ? -8.528 10.738 7.159 1.00 86.31 169 GLY A C 1
ATOM 1305 O O . GLY A 1 169 ? -8.445 11.481 8.137 1.00 86.31 169 GLY A O 1
ATOM 1306 N N . LEU A 1 170 ? -9.703 10.396 6.633 1.00 88.75 170 LEU A N 1
ATOM 1307 C CA . LEU A 1 170 ? -10.980 10.868 7.167 1.00 88.75 170 LEU A CA 1
ATOM 1308 C C . LEU A 1 170 ? -11.521 9.851 8.177 1.00 88.75 170 LEU A C 1
ATOM 1310 O O . LEU A 1 170 ? -11.948 8.757 7.802 1.00 88.75 170 LEU A O 1
ATOM 1314 N N . LEU A 1 171 ? -11.509 10.236 9.453 1.00 87.12 171 LEU A N 1
ATOM 1315 C CA . LEU A 1 171 ? -12.042 9.485 10.593 1.00 87.12 171 LEU A CA 1
ATOM 1316 C C . LEU A 1 171 ? -13.009 10.379 11.366 1.00 87.12 171 LEU A C 1
ATOM 1318 O O . LEU A 1 171 ? -12.723 11.559 11.566 1.00 87.12 171 LEU A O 1
ATOM 1322 N N . PHE A 1 172 ? -14.137 9.827 11.813 1.00 84.38 172 PHE A N 1
ATOM 1323 C CA . PHE A 1 172 ? -15.112 10.576 12.596 1.00 84.38 172 PHE A CA 1
ATOM 1324 C C . PHE A 1 172 ? -15.103 10.130 14.056 1.00 84.38 172 PHE A C 1
ATOM 1326 O O . PHE A 1 172 ? -15.409 8.983 14.371 1.00 84.38 172 PHE A O 1
ATOM 1333 N N . PHE A 1 173 ? -14.807 11.072 14.951 1.00 78.69 173 PHE A N 1
ATOM 1334 C CA . PHE A 1 173 ? -14.768 10.837 16.394 1.00 78.69 173 PHE A CA 1
ATOM 1335 C C . PHE A 1 173 ? -15.796 11.676 17.172 1.00 78.69 173 PHE A C 1
ATOM 1337 O O . PHE A 1 173 ? -15.578 12.013 18.332 1.00 78.69 173 PHE A O 1
ATOM 1344 N N . GLY A 1 174 ? -16.922 12.025 16.538 1.00 79.50 174 GLY A N 1
ATOM 1345 C CA . GLY A 1 174 ? -18.019 12.747 17.195 1.00 79.50 174 GLY A CA 1
ATOM 1346 C C . GLY A 1 174 ? -17.931 14.276 17.153 1.00 79.50 174 GLY A C 1
ATOM 1347 O O . GLY A 1 174 ? -18.764 14.928 17.772 1.00 79.50 174 GLY A O 1
ATOM 1348 N N . ASP A 1 175 ? -16.963 14.849 16.429 1.00 82.00 175 ASP A N 1
ATOM 1349 C CA . ASP A 1 175 ? -16.843 16.297 16.207 1.00 82.00 175 ASP A CA 1
ATOM 1350 C C . ASP A 1 175 ? -17.160 16.638 14.744 1.00 82.00 175 ASP A C 1
ATOM 1352 O O . ASP A 1 175 ? -16.368 16.379 13.833 1.00 82.00 175 ASP A O 1
ATOM 1356 N N . ASP A 1 176 ? -18.355 17.186 14.517 1.00 88.06 176 ASP A N 1
ATOM 1357 C CA . ASP A 1 176 ? -18.831 17.564 13.187 1.00 88.06 176 ASP A CA 1
ATOM 1358 C C . ASP A 1 176 ? -17.984 18.667 12.549 1.00 88.06 176 ASP A C 1
ATOM 1360 O O . ASP A 1 176 ? -17.681 18.587 11.359 1.00 88.06 176 ASP A O 1
ATOM 1364 N N . ALA A 1 177 ? -17.588 19.681 13.324 1.00 85.75 177 ALA A N 1
ATOM 1365 C CA . ALA A 1 177 ? -16.872 20.840 12.803 1.00 85.75 177 ALA A CA 1
ATOM 1366 C C . ALA A 1 177 ? -15.466 20.449 12.340 1.00 85.75 177 ALA A C 1
ATOM 1368 O O . ALA A 1 177 ? -15.062 20.801 11.230 1.00 85.75 177 ALA A O 1
ATOM 1369 N N . LEU A 1 178 ? -14.759 19.660 13.155 1.00 81.62 178 LEU A N 1
ATOM 1370 C CA . LEU A 1 178 ? -13.439 19.139 12.807 1.00 81.62 178 LEU A CA 1
ATOM 1371 C C . LEU A 1 178 ? -13.500 18.233 11.573 1.00 81.62 178 LEU A C 1
ATOM 1373 O O . LEU A 1 178 ? -12.661 18.338 10.678 1.00 81.62 178 LEU A O 1
ATOM 1377 N N . PHE A 1 179 ? -14.497 17.348 11.501 1.00 88.44 179 PHE A N 1
ATOM 1378 C CA . PHE A 1 179 ? -14.649 16.463 10.351 1.00 88.44 179 PHE A CA 1
ATOM 1379 C C . PHE A 1 179 ? -14.898 17.250 9.061 1.00 88.44 179 PHE A C 1
ATOM 1381 O O . PHE A 1 179 ? -14.223 17.005 8.059 1.00 88.44 179 PHE A O 1
ATOM 1388 N N . SER A 1 180 ? -15.795 18.239 9.091 1.00 90.00 180 SER A N 1
ATOM 1389 C CA . SER A 1 180 ? -16.054 19.107 7.940 1.00 90.00 180 SER A CA 1
ATOM 1390 C C . SER A 1 180 ? -14.832 19.925 7.526 1.00 90.00 180 SER A C 1
ATOM 1392 O O . SER A 1 180 ? -14.581 20.102 6.331 1.00 90.00 180 SER A O 1
ATOM 1394 N N . GLU A 1 181 ? -14.020 20.378 8.483 1.00 89.06 181 GLU A N 1
ATOM 1395 C CA . GLU A 1 181 ? -12.749 21.044 8.194 1.00 89.06 181 GLU A CA 1
ATOM 1396 C C . GLU A 1 181 ? -11.763 20.104 7.482 1.00 89.06 181 GLU A C 1
ATOM 1398 O O . GLU A 1 181 ? -11.182 20.479 6.458 1.00 89.06 181 GLU A O 1
ATOM 1403 N N . LEU A 1 182 ? -11.612 18.863 7.959 1.00 90.06 182 LEU A N 1
ATOM 1404 C CA . LEU A 1 182 ? -10.761 17.850 7.324 1.00 90.06 182 LEU A CA 1
ATOM 1405 C C . LEU A 1 182 ? -11.226 17.528 5.898 1.00 90.06 182 LEU A C 1
ATOM 1407 O O . LEU A 1 182 ? -10.409 17.485 4.974 1.00 90.06 182 LEU A O 1
ATOM 1411 N N . VAL A 1 183 ? -12.536 17.367 5.692 1.00 92.62 183 VAL A N 1
ATOM 1412 C CA . VAL A 1 183 ? -13.137 17.158 4.366 1.00 92.62 183 VAL A CA 1
ATOM 1413 C C . VAL A 1 183 ? -12.849 18.347 3.440 1.00 92.62 183 VAL A C 1
ATOM 1415 O O . VAL A 1 183 ? -12.414 18.155 2.297 1.00 92.62 183 VAL A O 1
ATOM 1418 N N . GLY A 1 184 ? -13.016 19.580 3.923 1.00 92.00 184 GLY A N 1
ATOM 1419 C CA . GLY A 1 184 ? -12.699 20.794 3.166 1.00 92.00 184 GLY A CA 1
ATOM 1420 C C . GLY A 1 184 ? -11.212 20.905 2.810 1.00 92.00 184 GLY A C 1
ATOM 1421 O O . GLY A 1 184 ? -10.862 21.216 1.668 1.00 92.00 184 GLY A O 1
ATOM 1422 N N . SER A 1 185 ? -10.329 20.583 3.757 1.00 91.81 185 SER A N 1
ATOM 1423 C CA . SER A 1 185 ? -8.871 20.571 3.583 1.00 91.81 185 SER A CA 1
ATOM 1424 C C . SER A 1 185 ? -8.434 19.548 2.526 1.00 91.81 185 SER A C 1
ATOM 1426 O O . SER A 1 185 ? -7.653 19.884 1.633 1.00 91.81 185 SER A O 1
ATOM 1428 N N . ASN A 1 186 ? -9.004 18.338 2.555 1.00 92.69 186 ASN A N 1
ATOM 1429 C CA . ASN A 1 186 ? -8.785 17.313 1.530 1.00 92.69 186 ASN A CA 1
ATOM 1430 C C . ASN A 1 186 ? -9.294 17.749 0.154 1.00 92.69 186 ASN A C 1
ATOM 1432 O O . ASN A 1 186 ? -8.595 17.567 -0.839 1.00 92.69 186 ASN A O 1
ATOM 1436 N N . THR A 1 187 ? -10.475 18.366 0.082 1.00 92.44 187 THR A N 1
ATOM 1437 C CA . THR A 1 187 ? -11.049 18.861 -1.182 1.00 92.44 187 THR A CA 1
ATOM 1438 C C . THR A 1 187 ? -10.150 19.917 -1.821 1.00 92.44 187 THR A C 1
ATOM 1440 O O . THR A 1 187 ? -9.857 19.851 -3.016 1.00 92.44 187 THR A O 1
ATOM 1443 N N . LYS A 1 188 ? -9.656 20.868 -1.018 1.00 92.44 188 LYS A N 1
ATOM 1444 C CA . LYS A 1 188 ? -8.721 21.901 -1.475 1.00 92.44 188 LYS A CA 1
ATOM 1445 C C . LYS A 1 188 ? -7.413 21.291 -1.976 1.00 92.44 188 LYS A C 1
ATOM 1447 O O . LYS A 1 188 ? -6.971 21.628 -3.070 1.00 92.44 188 LYS A O 1
ATOM 1452 N N . PHE A 1 189 ? -6.834 20.367 -1.215 1.00 93.62 189 PHE A N 1
ATOM 1453 C CA . PHE A 1 189 ? -5.606 19.680 -1.608 1.00 93.62 189 PHE A CA 1
ATOM 1454 C C . PHE A 1 189 ? -5.782 18.856 -2.892 1.00 93.62 189 PHE A C 1
ATOM 1456 O O . PHE A 1 189 ? -4.919 18.877 -3.768 1.00 93.62 189 PHE A O 1
ATOM 1463 N N . CYS A 1 190 ? -6.933 18.199 -3.065 1.00 93.94 190 CYS A N 1
ATOM 1464 C CA . CYS A 1 190 ? -7.263 17.517 -4.314 1.00 93.94 190 CYS A CA 1
ATOM 1465 C C . CYS A 1 190 ? -7.272 18.494 -5.494 1.00 93.94 190 CYS A C 1
ATOM 1467 O O . CYS A 1 190 ? -6.641 18.222 -6.513 1.00 93.94 190 CYS A O 1
ATOM 1469 N N . ALA A 1 191 ? -7.937 19.644 -5.354 1.00 91.62 191 ALA A N 1
ATOM 1470 C CA . ALA A 1 191 ? -7.978 20.664 -6.399 1.00 91.62 191 ALA A CA 1
ATOM 1471 C C . ALA A 1 191 ? -6.577 21.203 -6.744 1.00 91.62 191 ALA A C 1
ATOM 1473 O O . ALA A 1 191 ? -6.252 21.356 -7.924 1.00 91.62 191 ALA A O 1
ATOM 1474 N N . GLU A 1 192 ? -5.728 21.425 -5.735 1.00 93.25 192 GLU A N 1
ATOM 1475 C CA . GLU A 1 192 ? -4.328 21.827 -5.917 1.00 93.25 192 GLU A CA 1
ATOM 1476 C C . GLU A 1 192 ? -3.558 20.790 -6.748 1.00 93.25 192 GLU A C 1
ATOM 1478 O O . GLU A 1 192 ? -2.979 21.144 -7.777 1.00 93.25 192 GLU A O 1
ATOM 1483 N N . LEU A 1 193 ? -3.624 19.503 -6.385 1.00 94.38 193 LEU A N 1
ATOM 1484 C CA . LEU A 1 193 ? -2.959 18.424 -7.125 1.00 94.38 193 LEU A CA 1
ATOM 1485 C C . LEU A 1 193 ? -3.503 18.245 -8.551 1.00 94.38 193 LEU A C 1
ATOM 1487 O O . LEU A 1 193 ? -2.726 18.028 -9.477 1.00 94.38 193 LEU A O 1
ATOM 1491 N N . ILE A 1 194 ? -4.815 18.380 -8.764 1.00 92.69 194 ILE A N 1
ATOM 1492 C CA . ILE A 1 194 ? -5.423 18.304 -10.106 1.00 92.69 194 ILE A CA 1
ATOM 1493 C C . ILE A 1 194 ? -4.881 19.417 -11.008 1.00 92.69 194 ILE A C 1
ATOM 1495 O O . ILE A 1 194 ? -4.542 19.168 -12.170 1.00 92.69 194 ILE A O 1
ATOM 1499 N N . SER A 1 195 ? -4.792 20.635 -10.467 1.00 91.69 195 SER A N 1
ATOM 1500 C CA . SER A 1 195 ? -4.302 21.816 -11.186 1.00 91.69 195 SER A CA 1
ATOM 1501 C C . SER A 1 195 ? -2.783 21.837 -11.382 1.00 91.69 195 SER A C 1
ATOM 1503 O O . SER A 1 195 ? -2.287 22.581 -12.226 1.00 91.69 195 SER A O 1
ATOM 1505 N N . SER A 1 196 ? -2.050 21.012 -10.632 1.00 92.88 196 SER A N 1
ATOM 1506 C CA . SER A 1 196 ? -0.593 20.943 -10.670 1.00 92.88 196 SER A CA 1
ATOM 1507 C C . SER A 1 196 ? -0.069 20.418 -12.011 1.00 92.88 196 SER A C 1
ATOM 1509 O O . SER A 1 196 ? -0.623 19.484 -12.600 1.00 92.88 196 SER A O 1
ATOM 1511 N N . GLU A 1 197 ? 1.046 20.979 -12.485 1.00 91.94 197 GLU A N 1
ATOM 1512 C CA . GLU A 1 197 ? 1.818 20.413 -13.601 1.00 91.94 197 GLU A CA 1
ATOM 1513 C C . GLU A 1 197 ? 2.568 19.141 -13.193 1.00 91.94 197 GLU A C 1
ATOM 1515 O O . GLU A 1 197 ? 2.839 18.284 -14.033 1.00 91.94 197 GLU A O 1
ATOM 1520 N N . ASP A 1 198 ? 2.865 18.994 -11.899 1.00 91.81 198 ASP A N 1
ATOM 1521 C CA . ASP A 1 198 ? 3.436 17.772 -11.353 1.00 91.81 198 ASP A CA 1
ATOM 1522 C C . ASP A 1 198 ? 2.399 16.649 -11.398 1.00 91.81 198 ASP A C 1
ATOM 1524 O O . ASP A 1 198 ? 1.456 16.614 -10.608 1.00 91.81 198 ASP A O 1
ATOM 1528 N N . LYS A 1 199 ? 2.598 15.730 -12.343 1.00 91.56 199 LYS A N 1
ATOM 1529 C CA . LYS A 1 199 ? 1.779 14.530 -12.507 1.00 91.56 199 LYS A CA 1
ATOM 1530 C C . LYS A 1 199 ? 2.340 13.325 -11.755 1.00 91.56 199 LYS A C 1
ATOM 1532 O O . LYS A 1 199 ? 1.772 12.253 -11.891 1.00 91.56 199 LYS A O 1
ATOM 1537 N N . ALA A 1 200 ? 3.418 13.434 -10.976 1.00 95.44 200 ALA A N 1
ATOM 1538 C CA . ALA A 1 200 ? 3.897 12.315 -10.159 1.00 95.44 200 ALA A CA 1
ATOM 1539 C C . ALA A 1 200 ? 3.007 12.098 -8.926 1.00 95.44 200 ALA A C 1
ATOM 1541 O O . ALA A 1 200 ? 2.779 10.956 -8.527 1.00 95.44 200 ALA A O 1
ATOM 1542 N N . ILE A 1 201 ? 2.467 13.183 -8.361 1.00 97.81 201 ILE A N 1
ATOM 1543 C CA . ILE A 1 201 ? 1.576 13.151 -7.199 1.00 97.81 201 ILE A CA 1
ATOM 1544 C C . ILE A 1 201 ? 0.135 13.382 -7.642 1.00 97.81 201 ILE A C 1
ATOM 1546 O O . ILE A 1 201 ? -0.177 14.376 -8.298 1.00 97.81 201 ILE A O 1
ATOM 1550 N N . ARG A 1 202 ? -0.756 12.466 -7.270 1.00 96.50 202 ARG A N 1
ATOM 1551 C CA . ARG A 1 202 ? -2.168 12.481 -7.651 1.00 96.50 202 ARG A CA 1
ATOM 1552 C C . ARG A 1 202 ? -3.081 12.407 -6.431 1.00 96.50 202 ARG A C 1
ATOM 1554 O O . ARG A 1 202 ? -2.699 11.832 -5.414 1.00 96.50 202 ARG A O 1
ATOM 1561 N N . PRO A 1 203 ? -4.287 12.979 -6.528 1.00 95.38 203 PRO A N 1
ATOM 1562 C CA . PRO A 1 203 ? -5.207 13.023 -5.408 1.00 95.38 203 PRO A CA 1
ATOM 1563 C C . PRO A 1 203 ? -5.970 11.709 -5.218 1.00 95.38 203 PRO A C 1
ATOM 1565 O O . PRO A 1 203 ? -6.422 11.069 -6.174 1.00 95.38 203 PRO A O 1
ATOM 1568 N N . SER A 1 204 ? -6.224 11.388 -3.959 1.00 93.94 204 SER A N 1
ATOM 1569 C CA . SER A 1 204 ? -7.279 10.482 -3.521 1.00 93.94 204 SER A CA 1
ATOM 1570 C C . SER A 1 204 ? -8.110 11.125 -2.416 1.00 93.94 204 SER A C 1
ATOM 1572 O O . SER A 1 204 ? -7.724 12.124 -1.802 1.00 93.94 204 SER A O 1
ATOM 1574 N N . LEU A 1 205 ? -9.276 10.542 -2.162 1.00 90.44 205 LEU A N 1
ATOM 1575 C CA . LEU A 1 205 ? -10.132 10.877 -1.039 1.00 90.44 205 LEU A CA 1
ATOM 1576 C C . LEU A 1 205 ? -10.354 9.610 -0.213 1.00 90.44 205 LEU A C 1
ATOM 1578 O O . LEU A 1 205 ? -10.780 8.582 -0.745 1.00 90.44 205 LEU A O 1
ATOM 1582 N N . LEU A 1 206 ? -9.998 9.679 1.070 1.00 86.75 206 LEU A N 1
ATOM 1583 C CA . LEU A 1 206 ? -9.751 8.490 1.886 1.00 86.75 206 LEU A CA 1
ATOM 1584 C C . LEU A 1 206 ? -10.624 8.462 3.145 1.00 86.75 206 LEU A C 1
ATOM 1586 O O . LEU A 1 206 ? -10.134 8.783 4.232 1.00 86.75 206 LEU A O 1
ATOM 1590 N N . PRO A 1 207 ? -11.919 8.103 3.044 1.00 92.12 207 PRO A N 1
ATOM 1591 C CA . PRO A 1 207 ? -12.658 7.670 4.222 1.00 92.12 207 PRO A CA 1
ATOM 1592 C C . PRO A 1 207 ? -11.985 6.418 4.773 1.00 92.12 207 PRO A C 1
ATOM 1594 O O . PRO A 1 207 ? -11.820 5.445 4.039 1.00 92.12 207 PRO A O 1
ATOM 1597 N N . HIS A 1 208 ? -11.600 6.421 6.050 1.00 91.19 208 HIS A N 1
ATOM 1598 C CA . HIS A 1 208 ? -10.883 5.284 6.628 1.00 91.19 208 HIS A CA 1
ATOM 1599 C C . HIS A 1 208 ? -11.654 3.979 6.417 1.00 91.19 208 HIS A C 1
ATOM 1601 O O . HIS A 1 208 ? -11.102 3.004 5.933 1.00 91.19 208 HIS A O 1
ATOM 1607 N N . SER A 1 209 ? -12.942 3.965 6.759 1.00 91.69 209 SER A N 1
ATOM 1608 C CA . SER A 1 209 ? -13.815 2.788 6.662 1.00 91.69 209 SER A CA 1
ATOM 1609 C C . SER A 1 209 ? -15.256 3.188 6.976 1.00 91.69 209 SER A C 1
ATOM 1611 O O . SER A 1 209 ? -15.471 4.202 7.644 1.00 91.69 209 SER A O 1
ATOM 1613 N N . VAL A 1 210 ? -16.234 2.355 6.620 1.00 89.94 210 VAL A N 1
ATOM 1614 C CA . VAL A 1 210 ? -17.644 2.574 7.003 1.00 89.94 210 VAL A CA 1
ATOM 1615 C C . VAL A 1 210 ? -17.866 2.426 8.516 1.00 89.94 210 VAL A C 1
ATOM 1617 O O . VAL A 1 210 ? -18.766 3.053 9.079 1.00 89.94 210 VAL A O 1
ATOM 1620 N N . TYR A 1 211 ? -17.043 1.636 9.217 1.00 85.19 211 TYR A N 1
ATOM 1621 C CA . TYR A 1 211 ? -17.186 1.488 10.667 1.00 85.19 211 TYR A CA 1
ATOM 1622 C C . TYR A 1 211 ? -16.739 2.750 11.431 1.00 85.19 211 TYR A C 1
ATOM 1624 O O . TYR A 1 211 ? -17.417 3.115 12.396 1.00 85.19 211 TYR A O 1
ATOM 1632 N N . MET A 1 212 ? -15.707 3.457 10.943 1.00 87.19 212 MET A N 1
ATOM 1633 C CA . MET A 1 212 ? -15.189 4.721 11.511 1.00 87.19 212 MET A CA 1
ATOM 1634 C C . MET A 1 212 ? -15.805 6.000 10.934 1.00 87.19 212 MET A C 1
ATOM 1636 O O . MET A 1 212 ? -15.635 7.073 11.510 1.00 87.19 212 MET A O 1
ATOM 1640 N N . VAL A 1 213 ? -16.477 5.924 9.785 1.00 90.81 213 VAL A N 1
ATOM 1641 C CA . VAL A 1 213 ? -17.144 7.067 9.152 1.00 90.81 213 VAL A CA 1
ATOM 1642 C C . VAL A 1 213 ? -18.605 6.682 8.918 1.00 90.81 213 VAL A C 1
ATOM 1644 O O . VAL A 1 213 ? -18.891 5.943 7.974 1.00 90.81 213 VAL A O 1
ATOM 1647 N N . PRO A 1 214 ? -19.536 7.137 9.781 1.00 86.81 214 PRO A N 1
ATOM 1648 C CA . PRO A 1 214 ? -20.958 6.828 9.650 1.00 86.81 214 PRO A CA 1
ATOM 1649 C C . PRO A 1 214 ? -21.529 7.219 8.284 1.00 86.81 214 PRO A C 1
ATOM 1651 O O . PRO A 1 214 ? -21.000 8.099 7.601 1.00 86.81 214 PRO A O 1
ATOM 1654 N N . LYS A 1 215 ? -22.647 6.594 7.895 1.00 89.44 215 LYS A N 1
ATOM 1655 C CA . LYS A 1 215 ? -23.291 6.786 6.584 1.00 89.44 215 LYS A CA 1
ATOM 1656 C C . LYS A 1 215 ? -23.590 8.259 6.289 1.00 89.44 215 LYS A C 1
ATOM 1658 O O . LYS A 1 215 ? -23.366 8.718 5.172 1.00 89.44 215 LYS A O 1
ATOM 1663 N N . GLU A 1 216 ? -24.038 9.003 7.292 1.00 89.31 216 GLU A N 1
ATOM 1664 C CA . GLU A 1 216 ? -24.366 10.429 7.206 1.00 89.31 216 GLU A CA 1
ATOM 1665 C C . GLU A 1 216 ? -23.118 11.261 6.885 1.00 89.31 216 GLU A C 1
ATOM 1667 O O . GLU A 1 216 ? -23.171 12.213 6.113 1.00 89.31 216 GLU A O 1
ATOM 1672 N N . LYS A 1 217 ? -21.960 10.857 7.418 1.00 93.31 217 LYS A N 1
ATOM 1673 C CA . LYS A 1 217 ? -20.672 11.499 7.146 1.00 93.31 217 LYS A CA 1
ATOM 1674 C C . LYS A 1 217 ? -20.069 11.068 5.823 1.00 93.31 217 LYS A C 1
ATOM 1676 O O . LYS A 1 217 ? -19.489 11.894 5.126 1.00 93.31 217 LYS A O 1
ATOM 1681 N N . LEU A 1 218 ? -20.286 9.827 5.396 1.00 93.31 218 LEU A N 1
ATOM 1682 C CA . LEU A 1 218 ? -19.921 9.400 4.045 1.00 93.31 218 LEU A CA 1
ATOM 1683 C C . LEU A 1 218 ? -20.666 10.193 2.960 1.00 93.31 218 LEU A C 1
ATOM 1685 O O . LEU A 1 218 ? -20.106 10.417 1.891 1.00 93.31 218 LEU A O 1
ATOM 1689 N N . GLN A 1 219 ? -21.883 10.679 3.222 1.00 91.75 219 GLN A N 1
ATOM 1690 C CA . GLN A 1 219 ? -22.581 11.581 2.296 1.00 91.75 219 GLN A CA 1
ATOM 1691 C C . GLN A 1 219 ? -21.852 12.919 2.126 1.00 91.75 219 GLN A C 1
ATOM 1693 O O . GLN A 1 219 ? -21.737 13.415 1.007 1.00 91.75 219 GLN A O 1
ATOM 1698 N N . GLU A 1 220 ? -21.323 13.486 3.208 1.00 92.00 220 GLU A N 1
ATOM 1699 C CA . GLU A 1 220 ? -20.503 14.701 3.167 1.00 92.00 220 GLU A CA 1
ATOM 1700 C C . GLU A 1 220 ? -19.207 14.468 2.373 1.00 92.00 220 GLU A C 1
ATOM 1702 O O . GLU A 1 220 ? -18.867 15.228 1.464 1.00 92.00 220 GLU A O 1
ATOM 1707 N N . VAL A 1 221 ? -18.539 13.343 2.638 1.00 92.25 221 VAL A N 1
ATOM 1708 C CA . VAL A 1 221 ? -17.358 12.870 1.899 1.00 92.25 221 VAL A CA 1
ATOM 1709 C C . VAL A 1 221 ? -17.672 12.688 0.409 1.00 92.25 221 VAL A C 1
ATOM 1711 O O . VAL A 1 221 ? -16.871 13.075 -0.440 1.00 92.25 221 VAL A O 1
ATOM 1714 N N . LYS A 1 222 ? -18.850 12.156 0.063 1.00 91.94 222 LYS A N 1
ATOM 1715 C CA . LYS A 1 222 ? -19.314 12.013 -1.324 1.00 91.94 222 LYS A CA 1
ATOM 1716 C C . LYS A 1 222 ? -19.538 13.363 -2.004 1.00 91.94 222 LYS A C 1
ATOM 1718 O O . LYS A 1 222 ? -19.128 13.533 -3.148 1.00 91.94 222 LYS A O 1
ATOM 1723 N N . GLN A 1 223 ? -20.152 14.327 -1.324 1.00 89.81 223 GLN A N 1
ATOM 1724 C CA . GLN A 1 223 ? -20.337 15.674 -1.876 1.00 89.81 223 GLN A CA 1
ATOM 1725 C C . GLN A 1 223 ? -18.986 16.343 -2.148 1.00 89.81 223 GLN A C 1
ATOM 1727 O O . GLN A 1 223 ? -18.761 16.878 -3.233 1.00 89.81 223 GLN A O 1
ATOM 1732 N N . ALA A 1 224 ? -18.057 16.243 -1.197 1.00 86.62 224 ALA A N 1
ATOM 1733 C CA . ALA A 1 224 ? -16.685 16.706 -1.359 1.00 86.62 224 ALA A CA 1
ATOM 1734 C C . ALA A 1 224 ? -15.962 16.003 -2.515 1.00 86.62 224 ALA A C 1
ATOM 1736 O O . ALA A 1 224 ? -15.292 16.656 -3.313 1.00 86.62 224 ALA A O 1
ATOM 1737 N N . TYR A 1 225 ? -16.147 14.690 -2.654 1.00 87.12 225 TYR A N 1
ATOM 1738 C CA . TYR A 1 225 ? -15.626 13.914 -3.773 1.00 87.12 225 TYR A CA 1
ATOM 1739 C C . TYR A 1 225 ? -16.158 14.404 -5.123 1.00 87.12 225 TYR A C 1
ATOM 1741 O O . TYR A 1 225 ? -15.377 14.561 -6.059 1.00 87.12 225 TYR A O 1
ATOM 1749 N N . ASP A 1 226 ? -17.459 14.674 -5.236 1.00 88.19 226 ASP A N 1
ATOM 1750 C CA . ASP A 1 226 ? -18.066 15.171 -6.475 1.00 88.19 226 ASP A CA 1
ATOM 1751 C C . ASP A 1 226 ? -17.508 16.543 -6.868 1.00 88.19 226 ASP A C 1
ATOM 1753 O O . ASP A 1 226 ? -17.192 16.775 -8.040 1.00 88.19 226 ASP A O 1
ATOM 1757 N N . ILE A 1 227 ? -17.317 17.419 -5.875 1.00 85.25 227 ILE A N 1
ATOM 1758 C CA . ILE A 1 227 ? -16.685 18.733 -6.043 1.00 85.25 227 ILE A CA 1
ATOM 1759 C C . ILE A 1 227 ? -15.224 18.578 -6.478 1.00 85.25 227 ILE A C 1
ATOM 1761 O O . ILE A 1 227 ? -14.808 19.206 -7.450 1.00 85.25 227 ILE A O 1
ATOM 1765 N N . ALA A 1 228 ? -14.448 17.748 -5.776 1.00 83.44 228 ALA A N 1
ATOM 1766 C CA . ALA A 1 228 ? -13.032 17.528 -6.056 1.00 83.44 228 ALA A CA 1
ATOM 1767 C C . ALA A 1 228 ? -12.819 16.886 -7.428 1.00 83.44 228 ALA A C 1
ATOM 1769 O O . ALA A 1 228 ? -11.888 17.251 -8.141 1.00 83.44 228 ALA A O 1
ATOM 1770 N N . CYS A 1 229 ? -13.686 15.947 -7.811 1.00 80.31 229 CYS A N 1
ATOM 1771 C CA . CYS A 1 229 ? -13.609 15.292 -9.101 1.00 80.31 229 CYS A CA 1
ATOM 1772 C C . CYS A 1 229 ? -13.791 16.290 -10.232 1.00 80.31 229 CYS A C 1
ATOM 1774 O O . CYS A 1 229 ? -12.910 16.348 -11.070 1.00 80.31 229 CYS A O 1
ATOM 1776 N N . ASN A 1 230 ? -14.899 17.037 -10.302 1.00 79.62 230 ASN A N 1
ATOM 1777 C CA . ASN A 1 230 ? -15.202 18.000 -11.381 1.00 79.62 230 ASN A CA 1
ATOM 1778 C C . ASN A 1 230 ? -14.667 17.606 -12.791 1.00 79.62 230 ASN A C 1
ATOM 1780 O O . ASN A 1 230 ? -14.071 18.412 -13.503 1.00 79.62 230 ASN A O 1
ATOM 1784 N N . GLY A 1 231 ? -14.815 16.330 -13.179 1.00 75.81 231 GLY A N 1
ATOM 1785 C CA . GLY A 1 231 ? -14.307 15.764 -14.442 1.00 75.81 231 GLY A CA 1
ATOM 1786 C C . GLY A 1 231 ? -12.895 15.145 -14.416 1.00 75.81 231 GLY A C 1
ATOM 1787 O O . GLY A 1 231 ? -12.580 14.335 -15.286 1.00 75.81 231 GLY A O 1
ATOM 1788 N N . ALA A 1 232 ? -12.067 15.437 -13.418 1.00 86.38 232 ALA A N 1
ATOM 1789 C CA . ALA A 1 232 ? -10.797 14.770 -13.139 1.00 86.38 232 ALA A CA 1
ATOM 1790 C C . ALA A 1 232 ? -10.982 13.372 -12.514 1.00 86.38 232 ALA A C 1
ATOM 1792 O O . ALA A 1 232 ? -12.063 12.990 -12.044 1.00 86.38 232 ALA A O 1
ATOM 1793 N N . HIS A 1 233 ? -9.903 12.586 -12.529 1.00 88.31 233 HIS A N 1
ATOM 1794 C CA . HIS A 1 233 ? -9.827 11.292 -11.857 1.00 88.31 233 HIS A CA 1
ATOM 1795 C C . HIS A 1 233 ? -9.317 11.488 -10.422 1.00 88.31 233 HIS A C 1
ATOM 1797 O O . HIS A 1 233 ? -8.177 11.901 -10.228 1.00 88.31 233 HIS A O 1
ATOM 1803 N N . VAL A 1 234 ? -10.163 11.182 -9.435 1.00 94.50 234 VAL A N 1
ATOM 1804 C CA . VAL A 1 234 ? -9.802 11.116 -8.011 1.00 94.50 234 VAL A CA 1
ATOM 1805 C C . VAL A 1 234 ? -10.167 9.723 -7.516 1.00 94.50 234 VAL A C 1
ATOM 1807 O O . VAL A 1 234 ? -11.297 9.266 -7.731 1.00 94.50 234 VAL A O 1
ATOM 1810 N N . VAL A 1 235 ? -9.208 9.054 -6.882 1.00 95.94 235 VAL A N 1
ATOM 1811 C CA . VAL A 1 235 ? -9.390 7.710 -6.319 1.00 95.94 235 VAL A CA 1
ATOM 1812 C C . VAL A 1 235 ? -10.171 7.806 -5.008 1.00 95.94 235 VAL A C 1
ATOM 1814 O O . VAL A 1 235 ? -9.884 8.669 -4.182 1.00 95.94 235 VAL A O 1
ATOM 1817 N N . ILE A 1 236 ? -11.143 6.917 -4.804 1.00 95.75 236 ILE A N 1
ATOM 1818 C CA . ILE A 1 236 ? -11.761 6.671 -3.495 1.00 95.75 236 ILE A CA 1
ATOM 1819 C C . ILE A 1 236 ? -11.035 5.474 -2.900 1.00 95.75 236 ILE A C 1
ATOM 1821 O O . ILE A 1 236 ? -11.050 4.407 -3.505 1.00 95.75 236 ILE A O 1
ATOM 1825 N N . HIS A 1 237 ? -10.408 5.614 -1.739 1.00 97.12 237 HIS A N 1
ATOM 1826 C CA . HIS A 1 237 ? -9.691 4.493 -1.133 1.00 97.12 237 HIS A CA 1
ATOM 1827 C C . HIS A 1 237 ? -10.050 4.338 0.347 1.00 97.12 237 HIS A C 1
ATOM 1829 O O . HIS A 1 237 ? -10.057 5.303 1.103 1.00 97.12 237 HIS A O 1
ATOM 1835 N N . THR A 1 238 ? -10.464 3.128 0.725 1.00 97.62 238 THR A N 1
ATOM 1836 C CA . THR A 1 238 ? -11.107 2.848 2.016 1.00 97.62 238 THR A CA 1
ATOM 1837 C C . THR A 1 238 ? -10.900 1.392 2.430 1.00 97.62 238 THR A C 1
ATOM 1839 O O . THR A 1 238 ? -10.791 0.521 1.565 1.00 97.62 238 THR A O 1
ATOM 1842 N N . HIS A 1 239 ? -10.853 1.114 3.732 1.00 97.50 239 HIS A N 1
ATOM 1843 C CA . HIS A 1 239 ? -10.843 -0.252 4.255 1.00 97.50 239 HIS A CA 1
ATOM 1844 C C . HIS A 1 239 ? -12.251 -0.845 4.216 1.00 97.50 239 HIS A C 1
ATOM 1846 O O . HIS A 1 239 ? -13.227 -0.170 4.564 1.00 97.50 239 HIS A O 1
ATOM 1852 N N . VAL A 1 240 ? -12.354 -2.106 3.791 1.00 97.00 240 VAL A N 1
ATOM 1853 C CA . VAL A 1 240 ? -13.632 -2.816 3.694 1.00 97.00 240 VAL A CA 1
ATOM 1854 C C . VAL A 1 240 ? -13.472 -4.266 4.131 1.00 97.00 240 VAL A C 1
ATOM 1856 O O . VAL A 1 240 ? -12.660 -5.002 3.566 1.00 97.00 240 VAL A O 1
ATOM 1859 N N . HIS A 1 241 ? -14.325 -4.695 5.064 1.00 96.00 241 HIS A N 1
ATOM 1860 C CA . HIS A 1 241 ? -14.525 -6.107 5.415 1.00 96.00 241 HIS A CA 1
ATOM 1861 C C . HIS A 1 241 ? -13.219 -6.801 5.816 1.00 96.00 241 HIS A C 1
ATOM 1863 O O . HIS A 1 241 ? -12.941 -7.944 5.430 1.00 96.00 241 HIS A O 1
ATOM 1869 N N . GLU A 1 242 ? -12.393 -6.099 6.584 1.00 95.12 242 GLU A N 1
ATOM 1870 C CA . GLU A 1 242 ? -11.126 -6.623 7.066 1.00 95.12 242 GLU A CA 1
ATOM 1871 C C . GLU A 1 242 ? -11.371 -7.678 8.147 1.00 95.12 242 GLU A C 1
ATOM 1873 O O . GLU A 1 242 ? -10.782 -8.760 8.116 1.00 95.12 242 GLU A O 1
ATOM 1878 N N . THR A 1 243 ? -12.298 -7.407 9.071 1.00 92.38 243 THR A N 1
ATOM 1879 C CA . THR A 1 243 ? -12.608 -8.315 10.182 1.00 92.38 243 THR A CA 1
ATOM 1880 C C . THR A 1 243 ? -14.092 -8.647 10.279 1.00 92.38 243 THR A C 1
ATOM 1882 O O . THR A 1 243 ? -14.969 -7.866 9.918 1.00 92.38 243 THR A O 1
ATOM 1885 N N . LYS A 1 244 ? -14.405 -9.813 10.856 1.00 93.19 244 LYS A N 1
ATOM 1886 C CA . LYS A 1 244 ? -15.798 -10.195 11.152 1.00 93.19 244 LYS A CA 1
ATOM 1887 C C . LYS A 1 244 ? -16.472 -9.233 12.132 1.00 93.19 244 LYS A C 1
ATOM 1889 O O . LYS A 1 244 ? -17.678 -9.024 12.038 1.00 93.19 244 LYS A O 1
ATOM 1894 N N . LYS A 1 245 ? -15.700 -8.660 13.065 1.00 89.12 245 LYS A N 1
ATOM 1895 C CA . LYS A 1 245 ? -16.202 -7.672 14.026 1.00 89.12 245 LYS A CA 1
ATOM 1896 C C . LYS A 1 245 ? -16.650 -6.397 13.317 1.00 89.12 245 LYS A C 1
ATOM 1898 O O . LYS A 1 245 ? -17.754 -5.944 13.576 1.00 89.12 245 LYS A O 1
ATOM 1903 N N . GLU A 1 246 ? -15.836 -5.872 12.404 1.00 90.06 246 GLU A N 1
ATOM 1904 C CA . GLU A 1 246 ? -16.202 -4.714 11.581 1.00 90.06 246 GLU A CA 1
ATOM 1905 C C . GLU A 1 246 ? -17.548 -4.933 10.879 1.00 90.06 246 GLU A C 1
ATOM 1907 O O . GLU A 1 246 ? -18.437 -4.089 10.970 1.00 90.06 246 GLU A O 1
ATOM 1912 N N . ILE A 1 247 ? -17.715 -6.081 10.215 1.00 92.94 247 ILE A N 1
ATOM 1913 C CA . ILE A 1 247 ? -18.953 -6.410 9.495 1.00 92.94 247 ILE A CA 1
ATOM 1914 C C . ILE A 1 247 ? -20.146 -6.445 10.452 1.00 92.94 247 ILE A C 1
ATOM 1916 O O . ILE A 1 247 ? -21.185 -5.860 10.149 1.00 92.94 247 ILE A O 1
ATOM 1920 N N . ALA A 1 248 ? -19.998 -7.107 11.603 1.00 92.56 248 ALA A N 1
ATOM 1921 C CA . ALA A 1 248 ? -21.051 -7.182 12.610 1.00 92.56 248 ALA A CA 1
ATOM 1922 C C . ALA A 1 248 ? -21.429 -5.792 13.144 1.00 92.56 248 ALA A C 1
ATOM 1924 O O . ALA A 1 248 ? -22.613 -5.467 13.173 1.00 92.56 248 ALA A O 1
ATOM 1925 N N . ASP A 1 249 ? -20.444 -4.956 13.483 1.00 88.25 249 ASP A N 1
ATOM 1926 C CA . ASP A 1 249 ? -20.663 -3.608 14.018 1.00 88.25 249 ASP A CA 1
ATOM 1927 C C . ASP A 1 249 ? -21.370 -2.699 12.991 1.00 88.25 249 ASP A C 1
ATOM 1929 O O . ASP A 1 249 ? -22.297 -1.957 13.331 1.00 88.25 249 ASP A O 1
ATOM 1933 N N . VAL A 1 250 ? -20.964 -2.756 11.714 1.00 91.50 250 VAL A N 1
ATOM 1934 C CA . VAL A 1 250 ? -21.611 -1.992 10.633 1.00 91.50 250 VAL A CA 1
ATOM 1935 C C . VAL A 1 250 ? -23.043 -2.478 10.419 1.00 91.50 250 VAL A C 1
ATOM 1937 O O . VAL A 1 250 ? -23.959 -1.654 10.333 1.00 91.50 250 VAL A O 1
ATOM 1940 N N . PHE A 1 251 ? -23.255 -3.794 10.373 1.00 92.75 251 PHE A N 1
ATOM 1941 C CA . PHE A 1 251 ? -24.574 -4.377 10.148 1.00 92.75 251 PHE A CA 1
ATOM 1942 C C . PHE A 1 251 ? -25.534 -4.112 11.315 1.00 92.75 251 PHE A C 1
ATOM 1944 O O . PHE A 1 251 ? -26.675 -3.730 11.078 1.00 92.75 251 PHE A O 1
ATOM 1951 N N . GLU A 1 252 ? -25.087 -4.234 12.566 1.00 92.19 252 GLU A N 1
ATOM 1952 C CA . GLU A 1 252 ? -25.902 -3.943 13.755 1.00 92.19 252 GLU A CA 1
ATOM 1953 C C . GLU A 1 252 ? -26.356 -2.477 13.786 1.00 92.19 252 GLU A C 1
ATOM 1955 O O . GLU A 1 252 ? -27.509 -2.186 14.102 1.00 92.19 252 GLU A O 1
ATOM 1960 N N . ARG A 1 253 ? -25.473 -1.547 13.398 1.00 88.06 253 ARG A N 1
ATOM 1961 C CA . ARG A 1 253 ? -25.770 -0.109 13.392 1.00 88.06 253 ARG A CA 1
ATOM 1962 C C . ARG A 1 253 ? -26.666 0.327 12.234 1.00 88.06 253 ARG A C 1
ATOM 1964 O O . ARG A 1 253 ? -27.420 1.285 12.385 1.00 88.06 253 ARG A O 1
ATOM 1971 N N . THR A 1 254 ? -26.544 -0.306 11.068 1.00 90.75 254 THR A N 1
ATOM 1972 C CA . THR A 1 254 ? -27.117 0.226 9.814 1.00 90.75 254 THR A CA 1
ATOM 1973 C C . THR A 1 254 ? -28.096 -0.710 9.107 1.00 90.75 254 THR A C 1
ATOM 1975 O O . THR A 1 254 ? -28.837 -0.263 8.236 1.00 90.75 254 THR A O 1
ATOM 1978 N N . GLY A 1 255 ? -28.102 -2.002 9.443 1.00 93.56 255 GLY A N 1
ATOM 1979 C CA . GLY A 1 255 ? -28.840 -3.043 8.723 1.00 93.56 255 GLY A CA 1
ATOM 1980 C C . GLY A 1 255 ? -28.300 -3.352 7.319 1.00 93.56 255 GLY A C 1
ATOM 1981 O O . GLY A 1 255 ? -28.954 -4.074 6.568 1.00 93.56 255 GLY A O 1
ATOM 1982 N N . GLN A 1 256 ? -27.143 -2.803 6.937 1.00 93.56 256 GLN A N 1
ATOM 1983 C CA . GLN A 1 256 ? -26.532 -2.945 5.611 1.00 93.56 256 GLN A CA 1
ATOM 1984 C C . GLN A 1 256 ? -25.056 -3.353 5.743 1.00 93.56 256 GLN A C 1
ATOM 1986 O O . GLN A 1 256 ? -24.429 -3.092 6.768 1.00 93.56 256 GLN A O 1
ATOM 1991 N N . SER A 1 257 ? -24.483 -3.982 4.710 1.00 94.38 257 SER A N 1
ATOM 1992 C CA . SER A 1 257 ? -23.028 -4.176 4.643 1.00 94.38 257 SER A CA 1
ATOM 1993 C C . SER A 1 257 ? -22.321 -2.891 4.203 1.00 94.38 257 SER A C 1
ATOM 1995 O O . SER A 1 257 ? -22.937 -1.994 3.615 1.00 94.38 257 SER A O 1
ATOM 1997 N N . ALA A 1 258 ? -21.015 -2.791 4.470 1.00 94.94 258 ALA A N 1
ATOM 1998 C CA . ALA A 1 258 ? -20.228 -1.615 4.100 1.00 94.94 258 ALA A CA 1
ATOM 1999 C C . ALA A 1 258 ? -20.262 -1.368 2.583 1.00 94.94 258 ALA A C 1
ATOM 2001 O O . ALA A 1 258 ? -20.418 -0.231 2.141 1.00 94.94 258 ALA A O 1
ATOM 2002 N N . LEU A 1 259 ? -20.196 -2.437 1.784 1.00 96.00 259 LEU A N 1
ATOM 2003 C CA . LEU A 1 259 ? -20.295 -2.353 0.326 1.00 96.00 259 LEU A CA 1
ATOM 2004 C C . LEU A 1 259 ? -21.652 -1.846 -0.144 1.00 96.00 259 LEU A C 1
ATOM 2006 O O . LEU A 1 259 ? -21.689 -1.011 -1.042 1.00 96.00 259 LEU A O 1
ATOM 2010 N N . GLN A 1 260 ? -22.750 -2.298 0.470 1.00 95.75 260 GLN A N 1
ATOM 2011 C CA . GLN A 1 260 ? -24.080 -1.808 0.111 1.00 95.75 260 GLN A CA 1
ATOM 2012 C C . GLN A 1 260 ? -24.212 -0.311 0.410 1.00 95.75 260 GLN A C 1
ATOM 2014 O O . GLN A 1 260 ? -24.757 0.429 -0.399 1.00 95.75 260 GLN A O 1
ATOM 2019 N N . ILE A 1 261 ? -23.662 0.159 1.534 1.00 96.19 261 ILE A N 1
ATOM 2020 C CA . ILE A 1 261 ? -23.647 1.590 1.866 1.00 96.19 261 ILE A CA 1
ATOM 2021 C C . ILE A 1 261 ? -22.838 2.382 0.833 1.00 96.19 261 ILE A C 1
ATOM 2023 O O . ILE A 1 261 ? -23.288 3.432 0.378 1.00 96.19 261 ILE A O 1
ATOM 2027 N N . LEU A 1 262 ? -21.658 1.893 0.443 1.00 96.81 262 LEU A N 1
ATOM 2028 C CA . LEU A 1 262 ? -20.836 2.548 -0.576 1.00 96.81 262 LEU A CA 1
ATOM 2029 C C . LEU A 1 262 ? -21.523 2.552 -1.953 1.00 96.81 262 LEU A C 1
ATOM 2031 O O . LEU A 1 262 ? -21.436 3.557 -2.659 1.00 96.81 262 LEU A O 1
ATOM 2035 N N . ASP A 1 263 ? -22.213 1.474 -2.332 1.00 97.06 263 ASP A N 1
ATOM 2036 C CA . ASP A 1 263 ? -22.981 1.377 -3.583 1.00 97.06 263 ASP A CA 1
ATOM 2037 C C . ASP A 1 263 ? -24.184 2.330 -3.588 1.00 97.06 263 ASP A C 1
ATOM 2039 O O . ASP A 1 263 ? -24.332 3.122 -4.518 1.00 97.06 263 ASP A O 1
ATOM 2043 N N . ASP A 1 264 ? -24.971 2.357 -2.505 1.00 96.19 264 ASP A N 1
ATOM 2044 C CA . ASP A 1 264 ? -26.110 3.272 -2.330 1.00 96.19 264 ASP A CA 1
ATOM 2045 C C . ASP A 1 264 ? -25.690 4.745 -2.466 1.00 96.19 264 ASP A C 1
ATOM 2047 O O . ASP A 1 264 ? -26.437 5.578 -2.981 1.00 96.19 264 ASP A O 1
ATOM 2051 N N . LEU A 1 265 ? -24.481 5.076 -2.001 1.00 95.00 265 LEU A N 1
ATOM 2052 C CA . LEU A 1 265 ? -23.898 6.414 -2.100 1.00 95.00 265 LEU A CA 1
ATOM 2053 C C . LEU A 1 265 ? -23.222 6.686 -3.454 1.00 95.00 265 LEU A C 1
ATOM 2055 O O . LEU A 1 265 ? -22.762 7.803 -3.687 1.00 95.00 265 LEU A O 1
ATOM 2059 N N . GLY A 1 266 ? -23.118 5.697 -4.346 1.00 93.94 266 GLY A N 1
ATOM 2060 C CA . GLY A 1 266 ? -22.380 5.792 -5.610 1.00 93.94 266 GLY A CA 1
ATOM 2061 C C . GLY A 1 266 ? -20.858 5.902 -5.437 1.00 93.94 266 GLY A C 1
ATOM 2062 O O . GLY A 1 266 ? -20.151 6.311 -6.362 1.00 93.94 266 GLY A O 1
ATOM 2063 N N . MET A 1 267 ? -20.347 5.569 -4.251 1.00 95.06 267 MET A N 1
ATOM 2064 C CA . MET A 1 267 ? -18.924 5.539 -3.904 1.00 95.06 267 MET A CA 1
ATOM 2065 C C . MET A 1 267 ? -18.262 4.198 -4.214 1.00 95.06 267 MET A C 1
ATOM 2067 O O . MET A 1 267 ? -17.038 4.119 -4.155 1.00 95.06 267 MET A O 1
ATOM 2071 N N . LEU A 1 268 ? -19.036 3.161 -4.545 1.00 96.75 268 LEU A N 1
ATOM 2072 C CA . LEU A 1 268 ? -18.531 1.891 -5.056 1.00 96.75 268 LEU A CA 1
ATOM 2073 C C . LEU A 1 268 ? -18.555 1.907 -6.588 1.00 96.75 268 LEU A C 1
ATOM 2075 O O . LEU A 1 268 ? -19.593 1.701 -7.210 1.00 96.75 268 LEU A O 1
ATOM 2079 N N . ASN A 1 269 ? -17.423 2.213 -7.215 1.00 95.56 269 ASN A N 1
ATOM 2080 C CA . ASN A 1 269 ? -17.325 2.355 -8.664 1.00 95.56 269 ASN A CA 1
ATOM 2081 C C . ASN A 1 269 ? -15.898 2.062 -9.165 1.00 95.56 269 ASN A C 1
ATOM 2083 O O . ASN A 1 269 ? -15.026 1.636 -8.410 1.00 95.56 269 ASN A O 1
ATOM 2087 N N . SER A 1 270 ? -15.631 2.320 -10.448 1.00 95.81 270 SER A N 1
ATOM 2088 C CA . SER A 1 270 ? -14.333 2.043 -11.079 1.00 95.81 270 SER A CA 1
ATOM 2089 C C . SER A 1 270 ? -13.151 2.868 -10.558 1.00 95.81 270 SER A C 1
ATOM 2091 O O . SER A 1 270 ? -12.034 2.680 -11.027 1.00 95.81 270 SER A O 1
ATOM 2093 N N . ARG A 1 271 ? -13.389 3.823 -9.658 1.00 95.44 271 ARG A N 1
ATOM 2094 C CA . ARG A 1 271 ? -12.369 4.651 -9.000 1.00 95.44 271 ARG A CA 1
ATOM 2095 C C . ARG A 1 271 ? -12.162 4.245 -7.540 1.00 95.44 271 ARG A C 1
ATOM 2097 O O . ARG A 1 271 ? -11.412 4.909 -6.830 1.00 95.44 271 ARG A O 1
ATOM 2104 N N . THR A 1 272 ? -12.848 3.198 -7.088 1.00 97.62 272 THR A N 1
ATOM 2105 C CA . THR A 1 272 ? -12.797 2.719 -5.710 1.00 97.62 272 THR A CA 1
ATOM 2106 C C . THR A 1 272 ? -11.726 1.651 -5.559 1.00 97.62 272 THR A C 1
ATOM 2108 O O . THR A 1 272 ? -11.732 0.652 -6.280 1.00 97.62 272 THR A O 1
ATOM 2111 N N . VAL A 1 273 ? -10.842 1.844 -4.586 1.00 98.62 273 VAL A N 1
ATOM 2112 C CA . VAL A 1 273 ? -9.874 0.858 -4.107 1.00 98.62 273 VAL A CA 1
ATOM 2113 C C . VAL A 1 273 ? -10.280 0.463 -2.691 1.00 98.62 273 VAL A C 1
ATOM 2115 O O . VAL A 1 273 ? -10.167 1.254 -1.757 1.00 98.62 273 VAL A O 1
ATOM 2118 N N . ALA A 1 274 ? -10.796 -0.752 -2.543 1.00 98.44 274 ALA A N 1
ATOM 2119 C CA . ALA A 1 274 ? -11.182 -1.325 -1.263 1.00 98.44 274 ALA A CA 1
ATOM 2120 C C . ALA A 1 274 ? -10.014 -2.151 -0.706 1.00 98.44 274 ALA A C 1
ATOM 2122 O O . ALA A 1 274 ? -9.628 -3.167 -1.289 1.00 98.44 274 ALA A O 1
ATOM 2123 N N . ALA A 1 275 ? -9.414 -1.701 0.393 1.00 98.38 275 ALA A N 1
ATOM 2124 C CA . ALA A 1 275 ? -8.327 -2.421 1.043 1.00 98.38 275 ALA A CA 1
ATOM 2125 C C . ALA A 1 275 ? -8.856 -3.652 1.795 1.00 98.38 275 ALA A C 1
ATOM 2127 O O . ALA A 1 275 ? -9.955 -3.636 2.357 1.00 98.38 275 ALA A O 1
ATOM 2128 N N . HIS A 1 276 ? -8.048 -4.711 1.801 1.00 98.19 276 HIS A N 1
ATOM 2129 C CA . HIS A 1 276 ? -8.286 -6.004 2.446 1.00 98.19 276 HIS A CA 1
ATOM 2130 C C . HIS A 1 276 ? -9.358 -6.878 1.783 1.00 98.19 276 HIS A C 1
ATOM 2132 O O . HIS A 1 276 ? -8.998 -7.846 1.110 1.00 98.19 276 HIS A O 1
ATOM 2138 N N . CYS A 1 277 ? -10.648 -6.570 1.968 1.00 98.25 277 CYS A N 1
ATOM 2139 C CA . CYS A 1 277 ? -11.777 -7.382 1.490 1.00 98.25 277 CYS A CA 1
ATOM 2140 C C . CYS A 1 277 ? -11.667 -8.862 1.904 1.00 98.25 277 CYS A C 1
ATOM 2142 O O . CYS A 1 277 ? -11.818 -9.769 1.085 1.00 98.25 277 CYS A O 1
ATOM 2144 N N . VAL A 1 278 ? -11.357 -9.126 3.176 1.00 98.00 278 VAL A N 1
ATOM 2145 C CA . VAL A 1 278 ? -11.078 -10.487 3.667 1.00 98.00 278 VAL A CA 1
ATOM 2146 C C . VAL A 1 278 ? -12.349 -11.330 3.695 1.00 98.00 278 VAL A C 1
ATOM 2148 O O . VAL A 1 278 ? -12.366 -12.455 3.194 1.00 98.00 278 VAL A O 1
ATOM 2151 N N . HIS A 1 279 ? -13.420 -10.780 4.265 1.00 97.62 279 HIS A N 1
ATOM 2152 C CA . HIS A 1 279 ? -14.677 -11.492 4.497 1.00 97.62 279 HIS A CA 1
ATOM 2153 C C . HIS A 1 279 ? -15.740 -11.008 3.513 1.00 97.62 279 HIS A C 1
ATOM 2155 O O . HIS A 1 279 ? -16.451 -10.045 3.776 1.00 97.62 279 HIS A O 1
ATOM 2161 N N . MET A 1 280 ? -15.827 -11.675 2.363 1.00 97.38 280 MET A N 1
ATOM 2162 C CA . MET A 1 280 ? -16.715 -11.285 1.263 1.00 97.38 280 MET A CA 1
ATOM 2163 C C . MET A 1 280 ? -17.635 -12.442 0.875 1.00 97.38 280 MET A C 1
ATOM 2165 O O . MET A 1 280 ? -17.170 -13.577 0.688 1.00 97.38 280 MET A O 1
ATOM 2169 N N . THR A 1 281 ? -18.930 -12.161 0.723 1.00 97.75 281 THR A N 1
ATOM 2170 C CA . THR A 1 281 ? -19.885 -13.135 0.169 1.00 97.75 281 THR A CA 1
ATOM 2171 C C . THR A 1 281 ? -19.799 -13.200 -1.359 1.00 97.75 281 THR A C 1
ATOM 2173 O O . THR A 1 281 ? -19.151 -12.370 -2.000 1.00 97.75 281 THR A O 1
ATOM 2176 N N . ASP A 1 282 ? -20.449 -14.194 -1.967 1.00 98.25 282 ASP A N 1
ATOM 2177 C CA . ASP A 1 282 ? -20.504 -14.320 -3.430 1.00 98.25 282 ASP A CA 1
ATOM 2178 C C . ASP A 1 282 ? -21.247 -13.139 -4.070 1.00 98.25 282 ASP A C 1
ATOM 2180 O O . ASP A 1 282 ? -20.829 -12.618 -5.106 1.00 98.25 282 ASP A O 1
ATOM 2184 N N . GLU A 1 283 ? -22.314 -12.667 -3.424 1.00 97.94 283 GLU A N 1
ATOM 2185 C CA . GLU A 1 283 ? -23.095 -11.506 -3.852 1.00 97.94 283 GLU A CA 1
ATOM 2186 C C . GLU A 1 283 ? -22.256 -10.227 -3.808 1.00 97.94 283 GLU A C 1
ATOM 2188 O O . GLU A 1 283 ? -22.329 -9.403 -4.719 1.00 97.94 283 GLU A O 1
ATOM 2193 N N . GLU A 1 284 ? -21.424 -10.075 -2.781 1.00 97.88 284 GLU A N 1
ATOM 2194 C CA . GLU A 1 284 ? -20.537 -8.925 -2.612 1.00 97.88 284 GLU A CA 1
ATOM 2195 C C . GLU A 1 284 ? -19.383 -8.931 -3.616 1.00 97.88 284 GLU A C 1
ATOM 2197 O O . GLU A 1 284 ? -19.046 -7.888 -4.180 1.00 97.88 284 GLU A O 1
ATOM 2202 N N . ILE A 1 285 ? -18.817 -10.104 -3.916 1.00 98.69 285 ILE A N 1
ATOM 2203 C CA . ILE A 1 285 ? -17.839 -10.263 -5.002 1.00 98.69 285 ILE A CA 1
ATOM 2204 C C . ILE A 1 285 ? -18.480 -9.902 -6.350 1.00 98.69 285 ILE A C 1
ATOM 2206 O O . ILE A 1 285 ? -17.889 -9.161 -7.143 1.00 98.69 285 ILE A O 1
ATOM 2210 N N . ALA A 1 286 ? -19.702 -10.374 -6.609 1.00 98.31 286 ALA A N 1
ATOM 2211 C CA . ALA A 1 286 ? -20.439 -10.043 -7.825 1.00 98.31 286 ALA A CA 1
ATOM 2212 C C . ALA A 1 286 ? -20.764 -8.540 -7.914 1.00 98.31 286 ALA A C 1
ATOM 2214 O O . ALA A 1 286 ? -20.657 -7.951 -8.994 1.00 98.31 286 ALA A O 1
ATOM 2215 N N . LEU A 1 287 ? -21.110 -7.901 -6.791 1.00 98.06 287 LEU A N 1
ATOM 2216 C CA . LEU A 1 287 ? -21.337 -6.459 -6.704 1.00 98.06 287 LEU A CA 1
ATOM 2217 C C . LEU A 1 287 ? -20.059 -5.672 -7.023 1.00 98.06 287 LEU A C 1
ATOM 2219 O O . LEU A 1 287 ? -20.089 -4.790 -7.881 1.00 98.06 287 LEU A O 1
ATOM 2223 N N . MET A 1 288 ? -18.926 -6.034 -6.416 1.00 98.12 288 MET A N 1
ATOM 2224 C CA . MET A 1 288 ? -17.618 -5.427 -6.702 1.00 98.12 288 MET A CA 1
ATOM 2225 C C . MET A 1 288 ? -17.271 -5.500 -8.192 1.00 98.12 288 MET A C 1
ATOM 2227 O O . MET A 1 288 ? -16.885 -4.494 -8.793 1.00 98.12 288 MET A O 1
ATOM 2231 N N . ALA A 1 289 ? -17.463 -6.670 -8.812 1.00 98.25 289 ALA A N 1
ATOM 2232 C CA . ALA A 1 289 ? -17.216 -6.870 -10.238 1.00 98.25 289 ALA A CA 1
ATOM 2233 C C . ALA A 1 289 ? -18.143 -6.005 -11.107 1.00 98.25 289 ALA A C 1
ATOM 2235 O O . ALA A 1 289 ? -17.683 -5.328 -12.031 1.00 98.25 289 ALA A O 1
ATOM 2236 N N . LYS A 1 290 ? -19.443 -5.971 -10.784 1.00 98.12 290 LYS A N 1
ATOM 2237 C CA . LYS A 1 290 ? -20.445 -5.146 -11.475 1.00 98.12 290 LYS A CA 1
ATOM 2238 C C . LYS A 1 290 ? -20.088 -3.659 -11.418 1.00 98.12 290 LYS A C 1
ATOM 2240 O O . LYS A 1 290 ? -20.159 -2.980 -12.443 1.00 98.12 290 LYS A O 1
ATOM 2245 N N . CYS A 1 291 ? -19.682 -3.168 -10.250 1.00 98.06 291 CYS A N 1
ATOM 2246 C CA . CYS A 1 291 ? -19.312 -1.769 -10.036 1.00 98.06 291 CYS A CA 1
ATOM 2247 C C . CYS A 1 291 ? -17.896 -1.439 -10.538 1.00 98.06 291 CYS A C 1
ATOM 2249 O O . CYS A 1 291 ? -17.524 -0.267 -10.600 1.00 98.06 291 CYS A O 1
ATOM 2251 N N . ARG A 1 292 ? -17.127 -2.453 -10.960 1.00 98.12 292 ARG A N 1
ATOM 2252 C CA . ARG A 1 292 ? -15.732 -2.351 -11.422 1.00 98.12 292 ARG A CA 1
ATOM 2253 C C . ARG A 1 292 ? -14.780 -1.789 -10.363 1.00 98.12 292 ARG A C 1
ATOM 2255 O O . ARG A 1 292 ? -13.734 -1.251 -10.719 1.00 98.12 292 ARG A O 1
ATOM 2262 N N . ALA A 1 293 ? -15.137 -1.915 -9.088 1.00 98.25 293 ALA A N 1
ATOM 2263 C CA . ALA A 1 293 ? -14.268 -1.533 -7.986 1.00 98.25 293 ALA A CA 1
ATOM 2264 C C . ALA A 1 293 ? -13.055 -2.471 -7.906 1.00 98.25 293 ALA A C 1
ATOM 2266 O O . ALA A 1 293 ? -13.100 -3.625 -8.345 1.00 98.25 293 ALA A O 1
ATOM 2267 N N . SER A 1 294 ? -11.956 -1.956 -7.362 1.00 98.81 294 SER A N 1
ATOM 2268 C CA . SER A 1 294 ? -10.709 -2.698 -7.189 1.00 98.81 294 SER A CA 1
ATOM 2269 C C . SER A 1 294 ? -10.509 -3.117 -5.738 1.00 98.81 294 SER A C 1
ATOM 2271 O O . SER A 1 294 ? -10.957 -2.430 -4.824 1.00 98.81 294 SER A O 1
ATOM 2273 N N . VAL A 1 295 ? -9.800 -4.225 -5.532 1.00 98.88 295 VAL A N 1
ATOM 2274 C CA . VAL A 1 295 ? -9.393 -4.715 -4.208 1.00 98.88 295 VAL A CA 1
ATOM 2275 C C . VAL A 1 295 ? -7.885 -4.565 -4.065 1.00 98.88 295 VAL A C 1
ATOM 2277 O O . VAL A 1 295 ? -7.159 -5.124 -4.882 1.00 98.88 295 VAL A O 1
ATOM 2280 N N . ALA A 1 296 ? -7.416 -3.876 -3.025 1.00 98.75 296 ALA A N 1
ATOM 2281 C CA . ALA A 1 296 ? -6.016 -3.916 -2.607 1.00 98.75 296 ALA A CA 1
ATOM 2282 C C . ALA A 1 296 ? -5.840 -5.030 -1.565 1.00 98.75 296 ALA A C 1
ATOM 2284 O O . ALA A 1 296 ? -6.189 -4.872 -0.395 1.00 98.75 296 ALA A O 1
ATOM 2285 N N . HIS A 1 297 ? -5.353 -6.189 -2.006 1.00 98.81 297 HIS A N 1
ATOM 2286 C CA . HIS A 1 297 ? -5.129 -7.349 -1.150 1.00 98.81 297 HIS A CA 1
ATOM 2287 C C . HIS A 1 297 ? -3.811 -7.210 -0.377 1.00 98.81 297 HIS A C 1
ATOM 2289 O O . HIS A 1 297 ? -2.753 -7.064 -0.990 1.00 98.81 297 HIS A O 1
ATOM 2295 N N . CYS A 1 298 ? -3.881 -7.308 0.954 1.00 98.69 298 CYS A N 1
ATOM 2296 C CA . CYS A 1 298 ? -2.742 -7.137 1.863 1.00 98.69 298 CYS A CA 1
ATOM 2297 C C . CYS A 1 298 ? -2.473 -8.434 2.651 1.00 98.69 298 CYS A C 1
ATOM 2299 O O . CYS A 1 298 ? -2.744 -8.488 3.855 1.00 98.69 298 CYS A O 1
ATOM 2301 N N . PRO A 1 299 ? -1.990 -9.513 2.001 1.00 98.19 299 PRO A N 1
ATOM 2302 C CA . PRO A 1 299 ? -1.981 -10.854 2.585 1.00 98.19 299 PRO A CA 1
ATOM 2303 C C . PRO A 1 299 ? -1.205 -10.932 3.896 1.00 98.19 299 PRO A C 1
ATOM 2305 O O . PRO A 1 299 ? -1.665 -11.577 4.838 1.00 98.19 299 PRO A O 1
ATOM 2308 N N . ARG A 1 300 ? -0.038 -10.283 3.986 1.00 97.69 300 ARG A N 1
ATOM 2309 C CA . ARG A 1 300 ? 0.790 -10.356 5.196 1.00 97.69 300 ARG A CA 1
ATOM 2310 C C . ARG A 1 300 ? 0.184 -9.604 6.368 1.00 97.69 300 ARG A C 1
ATOM 2312 O O . ARG A 1 300 ? 0.189 -10.154 7.466 1.00 97.69 300 ARG A O 1
ATOM 2319 N N . SER A 1 301 ? -0.399 -8.432 6.126 1.00 97.56 301 SER A N 1
ATOM 2320 C CA . SER A 1 301 ? -1.163 -7.718 7.152 1.00 97.56 301 SER A CA 1
ATOM 2321 C C . SER A 1 301 ? -2.350 -8.548 7.642 1.00 97.56 301 SER A C 1
ATOM 2323 O O . SER A 1 301 ? -2.472 -8.822 8.839 1.00 97.56 301 SER A O 1
ATOM 2325 N N . ASN A 1 302 ? -3.150 -9.086 6.713 1.00 97.56 302 ASN A N 1
ATOM 2326 C CA . ASN A 1 302 ? -4.323 -9.882 7.066 1.00 97.56 302 ASN A CA 1
ATOM 2327 C C . ASN A 1 302 ? -3.974 -11.144 7.873 1.00 97.56 302 ASN A C 1
ATOM 2329 O O . ASN A 1 302 ? -4.714 -11.507 8.789 1.00 97.56 302 ASN A O 1
ATOM 2333 N N . LEU A 1 303 ? -2.847 -11.795 7.571 1.00 96.75 303 LEU A N 1
ATOM 2334 C CA . LEU A 1 303 ? -2.351 -12.921 8.361 1.00 96.75 303 LEU A CA 1
ATOM 2335 C C . LEU A 1 303 ? -1.806 -12.481 9.725 1.00 96.75 303 LEU A C 1
ATOM 2337 O O . LEU A 1 303 ? -2.135 -13.107 10.731 1.00 96.75 303 LEU A O 1
ATOM 2341 N N . LYS A 1 304 ? -0.984 -11.426 9.772 1.00 95.75 304 LYS A N 1
ATOM 2342 C CA . LYS A 1 304 ? -0.319 -10.964 11.000 1.00 95.75 304 LYS A CA 1
ATOM 2343 C C . LYS A 1 304 ? -1.314 -10.490 12.057 1.00 95.75 304 LYS A C 1
ATOM 2345 O O . LYS A 1 304 ? -1.115 -10.763 13.235 1.00 95.75 304 LYS A O 1
ATOM 2350 N N . LEU A 1 305 ? -2.386 -9.822 11.642 1.00 92.19 305 LEU A N 1
ATOM 2351 C CA . LEU A 1 305 ? -3.436 -9.328 12.538 1.00 92.19 305 LEU A CA 1
ATOM 2352 C C . LEU A 1 305 ? -4.508 -10.380 12.866 1.00 92.19 305 LEU A C 1
ATOM 2354 O O . LEU A 1 305 ? -5.429 -10.108 13.637 1.00 92.19 305 LEU A O 1
ATOM 2358 N N . GLY A 1 306 ? -4.422 -11.577 12.276 1.00 93.00 306 GLY A N 1
ATOM 2359 C CA . GLY A 1 306 ? -5.458 -12.601 12.409 1.00 93.00 306 GLY A CA 1
ATOM 2360 C C . GLY A 1 306 ? -6.792 -12.210 11.758 1.00 93.00 306 GLY A C 1
ATOM 2361 O O . GLY A 1 306 ? -7.822 -12.801 12.083 1.00 93.00 306 GLY A O 1
ATOM 2362 N N . SER A 1 307 ? -6.789 -11.234 10.842 1.00 93.88 307 SER A N 1
ATOM 2363 C CA . SER A 1 307 ? -7.980 -10.749 10.137 1.00 93.88 307 SER A CA 1
ATOM 2364 C C . SER A 1 307 ? -8.608 -11.857 9.286 1.00 93.88 307 SER A C 1
ATOM 2366 O O . SER A 1 307 ? -9.830 -11.989 9.251 1.00 93.88 307 SER A O 1
ATOM 2368 N N . GLY A 1 308 ? -7.791 -12.711 8.660 1.00 96.12 308 GLY A N 1
ATOM 2369 C CA . GLY A 1 308 ? -8.231 -13.888 7.904 1.00 96.12 308 GLY A CA 1
ATOM 2370 C C . GLY A 1 308 ? -7.554 -14.003 6.539 1.00 96.12 308 GLY A C 1
ATOM 2371 O O . GLY A 1 308 ? -6.491 -13.431 6.314 1.00 96.12 308 GLY A O 1
ATOM 2372 N N . ILE A 1 309 ? -8.169 -14.756 5.622 1.00 98.19 309 ILE A N 1
ATOM 2373 C CA . ILE A 1 309 ? -7.651 -14.961 4.264 1.00 98.19 309 ILE A CA 1
ATOM 2374 C C . ILE A 1 309 ? -8.703 -14.528 3.244 1.00 98.19 309 ILE A C 1
ATOM 2376 O O . ILE A 1 309 ? -9.800 -15.083 3.211 1.00 98.19 309 ILE A O 1
ATOM 2380 N N . ALA A 1 310 ? -8.355 -13.550 2.407 1.00 98.06 310 ALA A N 1
ATOM 2381 C CA . ALA A 1 310 ? -9.234 -13.048 1.358 1.00 98.06 310 ALA A CA 1
ATOM 2382 C C . ALA A 1 310 ? -9.449 -14.085 0.241 1.00 98.06 310 ALA A C 1
ATOM 2384 O O . ALA A 1 310 ? -8.527 -14.797 -0.163 1.00 98.06 310 ALA A O 1
ATOM 2385 N N . ARG A 1 311 ? -10.664 -14.117 -0.317 1.00 98.00 311 ARG A N 1
ATOM 2386 C CA . ARG A 1 311 ? -11.082 -15.019 -1.408 1.00 98.00 311 ARG A CA 1
ATOM 2387 C C . ARG A 1 311 ? -10.592 -14.540 -2.783 1.00 98.00 311 ARG A C 1
ATOM 2389 O O . ARG A 1 311 ? -11.371 -14.373 -3.720 1.00 98.00 311 ARG A O 1
ATOM 2396 N N . THR A 1 312 ? -9.292 -14.282 -2.912 1.00 98.12 312 THR A N 1
ATOM 2397 C CA . THR A 1 312 ? -8.701 -13.624 -4.092 1.00 98.12 312 THR A CA 1
ATOM 2398 C C . THR A 1 312 ? -8.895 -14.404 -5.390 1.00 98.12 312 THR A C 1
ATOM 2400 O O . THR A 1 312 ? -9.169 -13.795 -6.422 1.00 98.12 312 THR A O 1
ATOM 2403 N N . ALA A 1 313 ? -8.824 -15.738 -5.348 1.00 98.06 313 ALA A N 1
ATOM 2404 C CA . ALA A 1 313 ? -9.094 -16.586 -6.510 1.00 98.06 313 ALA A CA 1
ATOM 2405 C C . ALA A 1 313 ? -10.540 -16.419 -7.022 1.00 98.06 313 ALA A C 1
ATOM 2407 O O . ALA A 1 313 ? -10.754 -16.254 -8.224 1.00 98.06 313 ALA A O 1
ATOM 2408 N N . ASP A 1 314 ? -11.522 -16.372 -6.115 1.00 98.50 314 ASP A N 1
ATOM 2409 C CA . ASP A 1 314 ? -12.936 -16.179 -6.462 1.00 98.50 314 ASP A CA 1
ATOM 2410 C C . ASP A 1 314 ? -13.195 -14.774 -7.022 1.00 98.50 314 ASP A C 1
ATOM 2412 O O . ASP A 1 314 ? -13.922 -14.611 -8.007 1.00 98.50 314 ASP A O 1
ATOM 2416 N N . MET A 1 315 ? -12.560 -13.757 -6.432 1.00 98.62 315 MET A N 1
ATOM 2417 C CA . MET A 1 315 ? -12.631 -12.371 -6.902 1.00 98.62 315 MET A CA 1
ATOM 2418 C C . MET A 1 315 ? -12.089 -12.234 -8.326 1.00 98.62 315 MET A C 1
ATOM 2420 O O . MET A 1 315 ? -12.769 -11.683 -9.194 1.00 98.62 315 MET A O 1
ATOM 2424 N N . LEU A 1 316 ? -10.893 -12.773 -8.584 1.00 98.00 316 LEU A N 1
ATOM 2425 C CA . LEU A 1 316 ? -10.270 -12.750 -9.908 1.00 98.00 316 LEU A CA 1
ATOM 2426 C C . LEU A 1 316 ? -11.130 -13.487 -10.938 1.00 98.00 316 LEU A C 1
ATOM 2428 O O . LEU A 1 316 ? -11.399 -12.942 -12.010 1.00 98.00 316 LEU A O 1
ATOM 2432 N N . LYS A 1 317 ? -11.627 -14.682 -10.593 1.00 97.88 317 LYS A N 1
ATOM 2433 C CA . LYS A 1 317 ? -12.524 -15.475 -11.446 1.00 97.88 317 LYS A CA 1
ATOM 2434 C C . LYS A 1 317 ? -13.826 -14.739 -11.778 1.00 97.88 317 LYS A C 1
ATOM 2436 O O . LYS A 1 317 ? -14.345 -14.890 -12.881 1.00 97.88 317 LYS A O 1
ATOM 2441 N N . SER A 1 318 ? -14.330 -13.926 -10.852 1.00 98.25 318 SER A N 1
ATOM 2442 C CA . SER A 1 318 ? -15.543 -13.118 -11.034 1.00 98.25 318 SER A CA 1
ATOM 2443 C C . SER A 1 318 ? -15.303 -11.806 -11.794 1.00 98.25 318 SER A C 1
ATOM 2445 O O . SER A 1 318 ? -16.249 -11.065 -12.050 1.00 98.25 318 SER A O 1
ATOM 2447 N N . GLY A 1 319 ? -14.057 -11.507 -12.178 1.00 97.81 319 GLY A N 1
ATOM 2448 C CA . GLY A 1 319 ? -13.701 -10.303 -12.932 1.00 97.81 319 GLY A CA 1
ATOM 2449 C C . GLY A 1 319 ? -13.408 -9.069 -12.074 1.00 97.81 319 GLY A C 1
ATOM 2450 O O . GLY A 1 319 ? -13.280 -7.975 -12.625 1.00 97.81 319 GLY A O 1
ATOM 2451 N N . VAL A 1 320 ? -13.272 -9.213 -10.751 1.00 98.75 320 VAL A N 1
ATOM 2452 C CA . VAL A 1 320 ? -12.827 -8.120 -9.873 1.00 98.75 320 VAL A CA 1
ATOM 2453 C C . VAL A 1 320 ? -11.365 -7.784 -10.178 1.00 98.75 320 VAL A C 1
ATOM 2455 O O . VAL A 1 320 ? -10.519 -8.668 -10.352 1.00 98.75 320 VAL A O 1
ATOM 2458 N N . ASN A 1 321 ? -11.036 -6.492 -10.225 1.00 98.75 321 ASN A N 1
ATOM 2459 C CA . ASN A 1 321 ? -9.649 -6.060 -10.337 1.00 98.75 321 ASN A CA 1
ATOM 2460 C C . ASN A 1 321 ? -8.958 -6.160 -8.969 1.00 98.75 321 ASN A C 1
ATOM 2462 O O . ASN A 1 321 ? -9.097 -5.268 -8.140 1.00 98.75 321 ASN A O 1
ATOM 2466 N N . VAL A 1 322 ? -8.222 -7.244 -8.727 1.00 98.88 322 VAL A N 1
ATOM 2467 C CA . VAL A 1 322 ? -7.434 -7.415 -7.495 1.00 98.88 322 VAL A CA 1
ATOM 2468 C C . VAL A 1 322 ? -5.990 -6.967 -7.738 1.00 98.88 322 VAL A C 1
ATOM 2470 O O . VAL A 1 322 ? -5.342 -7.451 -8.665 1.00 98.88 322 VAL A O 1
ATOM 2473 N N . CYS A 1 323 ? -5.488 -6.048 -6.922 1.00 98.69 323 CYS A N 1
ATOM 2474 C CA . CYS A 1 323 ? -4.092 -5.623 -6.849 1.00 98.69 323 CYS A CA 1
ATOM 2475 C C . CYS A 1 323 ? -3.510 -5.926 -5.459 1.00 98.69 323 CYS A C 1
ATOM 2477 O O . CYS A 1 323 ? -4.205 -6.473 -4.601 1.00 98.69 323 CYS A O 1
ATOM 2479 N N . LEU A 1 324 ? -2.229 -5.624 -5.245 1.00 98.81 324 LEU A N 1
ATOM 2480 C CA . LEU A 1 324 ? -1.547 -5.859 -3.969 1.00 98.81 324 LEU A CA 1
ATOM 2481 C C . LEU A 1 324 ? -1.270 -4.556 -3.217 1.00 98.81 324 LEU A C 1
ATOM 2483 O O . LEU A 1 324 ? -0.993 -3.522 -3.827 1.00 98.81 324 LEU A O 1
ATOM 2487 N N . GLY A 1 325 ? -1.311 -4.635 -1.892 1.00 98.69 325 GLY A N 1
ATOM 2488 C CA . GLY A 1 325 ? -0.858 -3.591 -0.982 1.00 98.69 325 GLY A CA 1
ATOM 2489 C C . GLY A 1 325 ? -0.080 -4.190 0.184 1.00 98.69 325 GLY A C 1
ATOM 2490 O O . GLY A 1 325 ? -0.244 -5.367 0.506 1.00 98.69 325 GLY A O 1
ATOM 2491 N N . THR A 1 326 ? 0.777 -3.396 0.817 1.00 98.69 326 THR A N 1
ATOM 2492 C CA . THR A 1 326 ? 1.535 -3.850 1.996 1.00 98.69 326 THR A CA 1
ATOM 2493 C C . THR A 1 326 ? 0.847 -3.513 3.304 1.00 98.69 326 THR A C 1
ATOM 2495 O O . THR A 1 326 ? 1.218 -4.115 4.310 1.00 98.69 326 THR A O 1
ATOM 2498 N N . ASP A 1 327 ? -0.108 -2.571 3.297 1.00 97.94 327 ASP A N 1
ATOM 2499 C CA . ASP A 1 327 ? -0.575 -1.886 4.508 1.00 97.94 327 ASP A CA 1
ATOM 2500 C C . ASP A 1 327 ? 0.603 -1.118 5.171 1.00 97.94 327 ASP A C 1
ATOM 2502 O O . ASP A 1 327 ? 1.609 -0.810 4.512 1.00 97.94 327 ASP A O 1
ATOM 2506 N N . GLY A 1 328 ? 0.488 -0.734 6.440 1.00 95.50 328 GLY A N 1
ATOM 2507 C CA . GLY A 1 328 ? 1.532 -0.095 7.231 1.00 95.50 328 GLY A CA 1
ATOM 2508 C C . GLY A 1 328 ? 2.613 -1.064 7.725 1.00 95.50 328 GLY A C 1
ATOM 2509 O O . GLY A 1 328 ? 2.386 -2.239 8.009 1.00 95.50 328 GLY A O 1
ATOM 2510 N N . ALA A 1 329 ? 3.826 -0.548 7.936 1.00 96.50 329 ALA A N 1
ATOM 2511 C CA . ALA A 1 329 ? 4.932 -1.338 8.492 1.00 96.50 329 ALA A CA 1
ATOM 2512 C C . ALA A 1 329 ? 4.726 -1.761 9.964 1.00 96.50 329 ALA A C 1
ATOM 2514 O O . ALA A 1 329 ? 5.546 -2.494 10.514 1.00 96.50 329 ALA A O 1
ATOM 2515 N N . SER A 1 330 ? 3.664 -1.294 10.614 1.00 94.38 330 SER A N 1
ATOM 2516 C CA . SER A 1 330 ? 3.252 -1.666 11.969 1.00 94.38 330 SER A CA 1
ATOM 2517 C C . SER A 1 330 ? 2.422 -2.964 12.005 1.00 94.38 330 SER A C 1
ATOM 2519 O O . SER A 1 330 ? 2.369 -3.626 13.044 1.00 94.38 330 SER A O 1
ATOM 2521 N N . SER A 1 331 ? 1.808 -3.354 10.883 1.00 93.81 331 SER A N 1
ATOM 2522 C CA . SER A 1 331 ? 0.966 -4.550 10.728 1.00 93.81 331 SER A CA 1
ATOM 2523 C C . SER A 1 331 ? 1.504 -5.545 9.693 1.00 93.81 331 SER A C 1
ATOM 2525 O O . SER A 1 331 ? 0.885 -6.581 9.498 1.00 93.81 331 SER A O 1
ATOM 2527 N N . ASN A 1 332 ? 2.675 -5.311 9.085 1.00 95.75 332 ASN A N 1
ATOM 2528 C CA . ASN A 1 332 ? 3.236 -6.170 8.034 1.00 95.75 332 ASN A CA 1
ATOM 2529 C C . ASN A 1 332 ? 4.449 -7.054 8.439 1.00 95.75 332 ASN A C 1
ATOM 2531 O O . ASN A 1 332 ? 4.339 -8.278 8.471 1.00 95.75 332 ASN A O 1
ATOM 2535 N N . ASN A 1 333 ? 5.672 -6.584 8.722 1.00 94.81 333 ASN A N 1
ATOM 2536 C CA . ASN A 1 333 ? 6.177 -5.248 9.046 1.00 94.81 333 ASN A CA 1
ATOM 2537 C C . ASN A 1 333 ? 7.246 -4.747 8.030 1.00 94.81 333 ASN A C 1
ATOM 2539 O O . ASN A 1 333 ? 8.251 -4.145 8.424 1.00 94.81 333 ASN A O 1
ATOM 2543 N N . THR A 1 334 ? 7.100 -5.046 6.733 1.00 96.00 334 THR A N 1
ATOM 2544 C CA . THR A 1 334 ? 7.941 -4.502 5.642 1.00 96.00 334 THR A CA 1
ATOM 2545 C C . THR A 1 334 ? 7.089 -3.921 4.517 1.00 96.00 334 THR A C 1
ATOM 2547 O O . THR A 1 334 ? 5.927 -4.279 4.376 1.00 96.00 334 THR A O 1
ATOM 2550 N N . LEU A 1 335 ? 7.667 -3.043 3.697 1.00 97.94 335 LEU A N 1
ATOM 2551 C CA . LEU A 1 335 ? 7.034 -2.504 2.485 1.00 97.94 335 LEU A CA 1
ATOM 2552 C C . LEU A 1 335 ? 7.565 -3.217 1.226 1.00 97.94 335 LEU A C 1
ATOM 2554 O O . LEU A 1 335 ? 7.934 -2.595 0.229 1.00 97.94 335 LEU A O 1
ATOM 2558 N N . ASP A 1 336 ? 7.671 -4.546 1.302 1.00 97.19 336 ASP A N 1
ATOM 2559 C CA . ASP A 1 336 ? 8.247 -5.399 0.258 1.00 97.19 336 ASP A CA 1
ATOM 2560 C C . ASP A 1 336 ? 7.163 -6.091 -0.581 1.00 97.19 336 ASP A C 1
ATOM 2562 O O . ASP A 1 336 ? 6.658 -7.161 -0.231 1.00 97.19 336 ASP A O 1
ATOM 2566 N N . MET A 1 337 ? 6.862 -5.493 -1.734 1.00 98.00 337 MET A N 1
ATOM 2567 C CA . MET A 1 337 ? 5.875 -5.997 -2.691 1.00 98.00 337 MET A CA 1
ATOM 2568 C C . MET A 1 337 ? 6.249 -7.350 -3.315 1.00 98.00 337 MET A C 1
ATOM 2570 O O . MET A 1 337 ? 5.354 -8.120 -3.662 1.00 98.00 337 MET A O 1
ATOM 2574 N N . LEU A 1 338 ? 7.539 -7.689 -3.434 1.00 96.75 338 LEU A N 1
ATOM 2575 C CA . LEU A 1 338 ? 7.947 -8.997 -3.960 1.00 96.75 338 LEU A CA 1
ATOM 2576 C C . LEU A 1 338 ? 7.569 -10.114 -2.983 1.00 96.75 338 LEU A C 1
ATOM 2578 O O . LEU A 1 338 ? 7.135 -11.195 -3.386 1.00 96.75 338 LEU A O 1
ATOM 2582 N N . THR A 1 339 ? 7.706 -9.846 -1.685 1.00 96.56 339 THR A N 1
ATOM 2583 C CA . THR A 1 339 ? 7.247 -10.765 -0.642 1.00 96.56 339 THR A CA 1
ATOM 2584 C C . THR A 1 339 ? 5.715 -10.828 -0.589 1.00 96.56 339 THR A C 1
ATOM 2586 O O . THR A 1 339 ? 5.171 -11.925 -0.452 1.00 96.56 339 THR A O 1
ATOM 2589 N N . GLU A 1 340 ? 4.996 -9.718 -0.804 1.00 97.94 340 GLU A N 1
ATOM 2590 C CA . GLU A 1 340 ? 3.525 -9.756 -0.934 1.00 97.94 340 GLU A CA 1
ATOM 2591 C C . GLU A 1 340 ? 3.063 -10.641 -2.105 1.00 97.94 340 GLU A C 1
ATOM 2593 O O . GLU A 1 340 ? 2.127 -11.425 -1.942 1.00 97.94 340 GLU A O 1
ATOM 2598 N N . MET A 1 341 ? 3.744 -10.597 -3.260 1.00 98.00 341 MET A N 1
ATOM 2599 C CA . MET A 1 341 ? 3.456 -11.481 -4.404 1.00 98.00 341 MET A CA 1
ATOM 2600 C C . MET A 1 341 ? 3.576 -12.961 -4.030 1.00 98.00 341 MET A C 1
ATOM 2602 O O . MET A 1 341 ? 2.708 -13.769 -4.374 1.00 98.00 341 MET A O 1
ATOM 2606 N N . GLN A 1 342 ? 4.640 -13.322 -3.307 1.00 97.38 342 GLN A N 1
ATOM 2607 C CA . GLN A 1 342 ? 4.865 -14.693 -2.856 1.00 97.38 342 GLN A CA 1
ATOM 2608 C C . GLN A 1 342 ? 3.732 -15.168 -1.940 1.00 97.38 342 GLN A C 1
ATOM 2610 O O . GLN A 1 342 ? 3.161 -16.239 -2.162 1.00 97.38 342 GLN A O 1
ATOM 2615 N N . TYR A 1 343 ? 3.377 -14.353 -0.943 1.00 98.00 343 TYR A N 1
ATOM 2616 C CA . TYR A 1 343 ? 2.320 -14.675 0.011 1.00 98.00 343 TYR A CA 1
ATOM 2617 C C . TYR A 1 343 ? 0.958 -14.779 -0.677 1.00 98.00 343 TYR A C 1
ATOM 2619 O O . TYR A 1 343 ? 0.289 -15.799 -0.520 1.00 98.00 343 TYR A O 1
ATOM 2627 N N . ALA A 1 344 ? 0.577 -13.799 -1.502 1.00 98.44 344 ALA A N 1
ATOM 2628 C CA . ALA A 1 344 ? -0.683 -13.823 -2.245 1.00 98.44 344 ALA A CA 1
ATOM 2629 C C . ALA A 1 344 ? -0.837 -15.118 -3.062 1.00 98.44 344 ALA A C 1
ATOM 2631 O O . ALA A 1 344 ? -1.867 -15.790 -2.991 1.00 98.44 344 ALA A O 1
ATOM 2632 N N . SER A 1 345 ? 0.214 -15.504 -3.793 1.00 98.25 345 SER A N 1
ATOM 2633 C CA . SER A 1 345 ? 0.200 -16.691 -4.648 1.00 98.25 345 SER A CA 1
ATOM 2634 C C . SER A 1 345 ? 0.119 -17.995 -3.850 1.00 98.25 345 SER A C 1
ATOM 2636 O O . SER A 1 345 ? -0.685 -18.870 -4.174 1.00 98.25 345 SER A O 1
ATOM 2638 N N . MET A 1 346 ? 0.951 -18.152 -2.816 1.00 97.81 346 MET A N 1
ATOM 2639 C CA . MET A 1 346 ? 1.037 -19.402 -2.052 1.00 97.81 346 MET A CA 1
ATOM 2640 C C . MET A 1 346 ? -0.175 -19.614 -1.141 1.00 97.81 346 MET A C 1
ATOM 2642 O O . MET A 1 346 ? -0.665 -20.739 -1.042 1.00 97.81 346 MET A O 1
ATOM 2646 N N . ILE A 1 347 ? -0.694 -18.548 -0.523 1.00 98.12 347 ILE A N 1
ATOM 2647 C CA . ILE A 1 347 ? -1.896 -18.615 0.316 1.00 98.12 347 ILE A CA 1
ATOM 2648 C C . ILE A 1 347 ? -3.098 -19.053 -0.518 1.00 98.12 347 ILE A C 1
ATOM 2650 O O . ILE A 1 347 ? -3.803 -19.979 -0.121 1.00 98.12 347 ILE A O 1
ATOM 2654 N N . ALA A 1 348 ? -3.320 -18.436 -1.683 1.00 98.25 348 ALA A N 1
ATOM 2655 C CA . ALA A 1 348 ? -4.467 -18.772 -2.521 1.00 98.25 348 ALA A CA 1
ATOM 2656 C C . ALA A 1 348 ? -4.438 -20.239 -2.975 1.00 98.25 348 ALA A C 1
ATOM 2658 O O . ALA A 1 348 ? -5.459 -20.921 -2.889 1.00 98.25 348 ALA A O 1
ATOM 2659 N N . LYS A 1 349 ? -3.267 -20.756 -3.371 1.00 98.50 349 LYS A N 1
ATOM 2660 C CA . LYS A 1 349 ? -3.092 -22.182 -3.704 1.00 98.50 349 LYS A CA 1
ATOM 2661 C C . LYS A 1 349 ? -3.384 -23.089 -2.508 1.00 98.50 349 LYS A C 1
ATOM 2663 O O . LYS A 1 349 ? -4.096 -24.078 -2.645 1.00 98.50 349 LYS A O 1
ATOM 2668 N N . GLY A 1 350 ? -2.861 -22.746 -1.329 1.00 98.12 350 GLY A N 1
ATOM 2669 C CA . GLY A 1 350 ? -3.060 -23.529 -0.108 1.00 98.12 350 GLY A CA 1
ATOM 2670 C C . GLY A 1 350 ? -4.519 -23.580 0.349 1.00 98.12 350 GLY A C 1
ATOM 2671 O O . GLY A 1 350 ? -4.999 -24.642 0.733 1.00 98.12 350 GLY A O 1
ATOM 2672 N N . VAL A 1 351 ? -5.237 -22.457 0.270 1.00 97.06 351 VAL A N 1
ATOM 2673 C CA . VAL A 1 351 ? -6.646 -22.364 0.689 1.00 97.06 351 VAL A CA 1
ATOM 2674 C C . VAL A 1 351 ? -7.594 -23.027 -0.304 1.00 97.06 351 VAL A C 1
ATOM 2676 O O . VAL A 1 351 ? -8.554 -23.669 0.109 1.00 97.06 351 VAL A O 1
ATOM 2679 N N . THR A 1 352 ? -7.338 -22.890 -1.605 1.00 97.62 352 THR A N 1
ATOM 2680 C CA . THR A 1 352 ? -8.194 -23.492 -2.642 1.00 97.62 352 THR A CA 1
ATOM 2681 C C . THR A 1 352 ? -7.900 -24.973 -2.878 1.00 97.62 352 THR A C 1
ATOM 2683 O O . THR A 1 352 ? -8.744 -25.679 -3.426 1.00 97.62 352 THR A O 1
ATOM 2686 N N . GLY A 1 353 ? -6.711 -25.453 -2.496 1.00 98.00 353 GLY A N 1
ATOM 2687 C CA . GLY A 1 353 ? -6.222 -26.779 -2.876 1.00 98.00 353 GLY A CA 1
ATOM 2688 C C . GLY A 1 353 ? -5.894 -26.902 -4.370 1.00 98.00 353 GLY A C 1
ATOM 2689 O O . GLY A 1 353 ? -5.638 -28.008 -4.844 1.00 98.00 353 GLY A O 1
ATOM 2690 N N . ASP A 1 354 ? -5.895 -25.790 -5.109 1.00 97.75 354 ASP A N 1
ATOM 2691 C CA . ASP A 1 354 ? -5.626 -25.738 -6.541 1.00 97.75 354 ASP A CA 1
ATOM 2692 C C . ASP A 1 354 ? -4.261 -25.072 -6.790 1.00 97.75 354 ASP A C 1
ATOM 2694 O O . ASP A 1 354 ? -4.100 -23.872 -6.560 1.00 97.75 354 ASP A O 1
ATOM 2698 N N . PRO A 1 355 ? -3.243 -25.805 -7.272 1.00 96.56 355 PRO A N 1
ATOM 2699 C CA . PRO A 1 355 ? -1.928 -25.232 -7.533 1.00 96.56 355 PRO A CA 1
ATOM 2700 C C . PRO A 1 355 ? -1.901 -24.302 -8.757 1.00 96.56 355 PRO A C 1
ATOM 2702 O O . PRO A 1 355 ? -0.867 -23.685 -9.009 1.00 96.56 355 PRO A O 1
ATOM 2705 N N . THR A 1 356 ? -2.986 -24.205 -9.531 1.00 96.75 356 THR A N 1
ATOM 2706 C CA . THR A 1 356 ? -3.037 -23.424 -10.775 1.00 96.75 356 THR A CA 1
ATOM 2707 C C . THR A 1 356 ? -3.525 -21.986 -10.583 1.00 96.75 356 THR A C 1
ATOM 2709 O O . THR A 1 356 ? -3.279 -21.154 -11.454 1.00 96.75 356 THR A O 1
ATOM 2712 N N . VAL A 1 357 ? -4.147 -21.654 -9.444 1.00 97.56 357 VAL A N 1
ATOM 2713 C CA . VAL A 1 357 ? -4.651 -20.293 -9.181 1.00 97.56 357 VAL A CA 1
ATOM 2714 C C . VAL A 1 357 ? -3.533 -19.321 -8.809 1.00 97.56 357 VAL A C 1
ATOM 2716 O O . VAL A 1 357 ? -2.563 -19.693 -8.137 1.00 97.56 357 VAL A O 1
ATOM 2719 N N . LEU A 1 358 ? -3.692 -18.051 -9.196 1.00 97.19 358 LEU A N 1
ATOM 2720 C CA . LEU A 1 358 ? -2.729 -16.974 -8.939 1.00 97.19 358 LEU A CA 1
ATOM 2721 C C . LEU A 1 358 ? -1.313 -17.394 -9.360 1.00 97.19 358 LEU A C 1
ATOM 2723 O O . LEU A 1 358 ? -0.377 -17.429 -8.552 1.00 97.19 358 LEU A O 1
ATOM 2727 N N . SER A 1 359 ? -1.174 -17.796 -10.619 1.00 97.12 359 SER A N 1
ATOM 2728 C CA . SER A 1 359 ? 0.104 -18.092 -11.273 1.00 97.12 359 SER A CA 1
ATOM 2729 C C . SER A 1 359 ? 1.104 -16.937 -11.133 1.00 97.12 359 SER A C 1
ATOM 2731 O O . SER A 1 359 ? 0.724 -15.804 -10.838 1.00 97.12 359 SER A O 1
ATOM 2733 N N . ALA A 1 360 ? 2.393 -17.200 -11.368 1.00 96.94 360 ALA A N 1
ATOM 2734 C CA . ALA A 1 360 ? 3.433 -16.178 -11.241 1.00 96.94 360 ALA A CA 1
ATOM 2735 C C . ALA A 1 360 ? 3.167 -14.933 -12.121 1.00 96.94 360 ALA A C 1
ATOM 2737 O O . ALA A 1 360 ? 3.377 -13.804 -11.674 1.00 96.94 360 ALA A O 1
ATOM 2738 N N . ARG A 1 361 ? 2.605 -15.131 -13.324 1.00 96.69 361 ARG A N 1
ATOM 2739 C CA . ARG A 1 361 ? 2.087 -14.054 -14.184 1.00 96.69 361 ARG A CA 1
ATOM 2740 C C . ARG A 1 361 ? 0.980 -13.256 -13.512 1.00 96.69 361 ARG A C 1
ATOM 2742 O O . ARG A 1 361 ? 1.070 -12.034 -13.460 1.00 96.69 361 ARG A O 1
ATOM 2749 N N . GLU A 1 362 ? -0.054 -13.920 -13.003 1.00 97.25 362 GLU A N 1
ATOM 2750 C CA . GLU A 1 362 ? -1.199 -13.227 -12.406 1.00 97.25 362 GLU A CA 1
ATOM 2751 C C . GLU A 1 362 ? -0.782 -12.377 -11.204 1.00 97.25 362 GLU A C 1
ATOM 2753 O O . GLU A 1 362 ? -1.204 -11.228 -11.111 1.00 97.25 362 GLU A O 1
ATOM 2758 N N . VAL A 1 363 ? 0.086 -12.880 -10.317 1.00 97.88 363 VAL A N 1
ATOM 2759 C CA . VAL A 1 363 ? 0.575 -12.068 -9.187 1.00 97.88 363 VAL A CA 1
ATOM 2760 C C . VAL A 1 363 ? 1.505 -10.935 -9.622 1.00 97.88 363 VAL A C 1
ATOM 2762 O O . VAL A 1 363 ? 1.455 -9.874 -9.001 1.00 97.88 363 VAL A O 1
ATOM 2765 N N . LEU A 1 364 ? 2.295 -11.092 -10.693 1.00 98.50 364 LEU A N 1
ATOM 2766 C CA . LEU A 1 364 ? 3.032 -9.960 -11.268 1.00 98.50 364 LEU A CA 1
ATOM 2767 C C . LEU A 1 364 ? 2.063 -8.887 -11.780 1.00 98.50 364 LEU A C 1
ATOM 2769 O O . LEU A 1 364 ? 2.253 -7.710 -11.482 1.00 98.50 364 LEU A O 1
ATOM 2773 N N . GLU A 1 365 ? 0.998 -9.268 -12.489 1.00 98.50 365 GLU A N 1
ATOM 2774 C CA . GLU A 1 365 ? -0.044 -8.331 -12.927 1.00 98.50 365 GLU A CA 1
ATOM 2775 C C . GLU A 1 365 ? -0.741 -7.656 -11.733 1.00 98.50 365 GLU A C 1
ATOM 2777 O O . GLU A 1 365 ? -0.994 -6.451 -11.779 1.00 98.50 365 GLU A O 1
ATOM 2782 N N . MET A 1 366 ? -1.026 -8.398 -10.652 1.00 98.75 366 MET A N 1
ATOM 2783 C CA . MET A 1 366 ? -1.586 -7.853 -9.404 1.00 98.75 366 MET A CA 1
ATOM 2784 C C . MET A 1 366 ? -0.667 -6.799 -8.772 1.00 98.75 366 MET A C 1
ATOM 2786 O O . MET A 1 366 ? -1.158 -5.781 -8.284 1.00 98.75 366 MET A O 1
ATOM 2790 N N . ALA A 1 367 ? 0.649 -7.017 -8.817 1.00 98.62 367 ALA A N 1
ATOM 2791 C CA . ALA A 1 367 ? 1.662 -6.110 -8.279 1.00 98.62 367 ALA A CA 1
ATOM 2792 C C . ALA A 1 367 ? 2.037 -4.949 -9.216 1.00 98.62 367 ALA A C 1
ATOM 2794 O O . ALA A 1 367 ? 2.806 -4.079 -8.818 1.00 98.62 367 ALA A O 1
ATOM 2795 N N . THR A 1 368 ? 1.541 -4.932 -10.458 1.00 98.88 368 THR A N 1
ATOM 2796 C CA . THR A 1 368 ? 1.908 -3.935 -11.479 1.00 98.88 368 THR A CA 1
ATOM 2797 C C . THR A 1 368 ? 0.663 -3.375 -12.174 1.00 98.88 368 THR A C 1
ATOM 2799 O O . THR A 1 368 ? 0.038 -2.437 -11.673 1.00 98.88 368 THR A O 1
ATOM 2802 N N . LEU A 1 369 ? 0.254 -3.946 -13.310 1.00 98.75 369 LEU A N 1
ATOM 2803 C CA . LEU A 1 369 ? -0.796 -3.424 -14.185 1.00 98.75 369 LEU A CA 1
ATOM 2804 C C . LEU A 1 369 ? -2.149 -3.258 -13.487 1.00 98.75 369 LEU A C 1
ATOM 2806 O O . LEU A 1 369 ? -2.852 -2.277 -13.731 1.00 98.75 369 LEU A O 1
ATOM 2810 N N . ARG A 1 370 ? -2.535 -4.198 -12.621 1.00 98.75 370 ARG A N 1
ATOM 2811 C CA . ARG A 1 370 ? -3.809 -4.136 -11.887 1.00 98.75 370 ARG A CA 1
ATOM 2812 C C . ARG A 1 370 ? -3.783 -3.062 -10.809 1.00 98.75 370 ARG A C 1
ATOM 2814 O O . ARG A 1 370 ? -4.810 -2.421 -10.598 1.00 98.75 370 ARG A O 1
ATOM 2821 N N . GLY A 1 371 ? -2.626 -2.832 -10.184 1.00 98.69 371 GLY A N 1
ATOM 2822 C CA . GLY A 1 371 ? -2.403 -1.700 -9.286 1.00 98.69 371 GLY A CA 1
ATOM 2823 C C . GLY A 1 371 ? -2.501 -0.373 -10.035 1.00 98.69 371 GLY A C 1
ATOM 2824 O O . GLY A 1 371 ? -3.252 0.507 -9.628 1.00 98.69 371 GLY A O 1
ATOM 2825 N N . ALA A 1 372 ? -1.841 -0.258 -11.193 1.00 98.69 372 ALA A N 1
ATOM 2826 C CA . ALA A 1 372 ? -1.962 0.920 -12.051 1.00 98.69 372 ALA A CA 1
ATOM 2827 C C . ALA A 1 372 ? -3.423 1.166 -12.468 1.00 98.69 372 ALA A C 1
ATOM 2829 O O . ALA A 1 372 ? -3.896 2.292 -12.370 1.00 98.69 372 ALA A O 1
ATOM 2830 N N . ARG A 1 373 ? -4.169 0.116 -12.841 1.00 98.62 373 ARG A N 1
ATOM 2831 C CA . ARG A 1 373 ? -5.603 0.203 -13.168 1.00 98.62 373 ARG A CA 1
ATOM 2832 C C . ARG A 1 373 ? -6.456 0.662 -11.989 1.00 98.62 373 ARG A C 1
ATOM 2834 O O . ARG A 1 373 ? -7.333 1.499 -12.172 1.00 98.62 373 ARG A O 1
ATOM 2841 N N . ALA A 1 374 ? -6.199 0.137 -10.792 1.00 98.50 374 ALA A N 1
ATOM 2842 C CA . ALA A 1 374 ? -6.912 0.532 -9.577 1.00 98.50 374 ALA A CA 1
ATOM 2843 C C . ALA A 1 374 ? -6.767 2.038 -9.290 1.00 98.50 374 ALA A C 1
ATOM 2845 O O . ALA A 1 374 ? -7.678 2.659 -8.751 1.00 98.50 374 ALA A O 1
ATOM 2846 N N . LEU A 1 375 ? -5.639 2.622 -9.703 1.00 98.31 375 LEU A N 1
ATOM 2847 C CA . LEU A 1 375 ? -5.300 4.031 -9.521 1.00 98.31 375 LEU A CA 1
ATOM 2848 C C . LEU A 1 375 ? -5.586 4.907 -10.758 1.00 98.31 375 LEU A C 1
ATOM 2850 O O . LEU A 1 375 ? -5.266 6.095 -10.744 1.00 98.31 375 LEU A O 1
ATOM 2854 N N . GLY A 1 376 ? -6.161 4.340 -11.828 1.00 96.88 376 GLY A N 1
ATOM 2855 C CA . GLY A 1 376 ? -6.472 5.048 -13.077 1.00 96.88 376 GLY A CA 1
ATOM 2856 C C . GLY A 1 376 ? -5.255 5.410 -13.935 1.00 96.88 376 GLY A C 1
ATOM 2857 O O . GLY A 1 376 ? -5.292 6.394 -14.673 1.00 96.88 376 GLY A O 1
ATOM 2858 N N . LEU A 1 377 ? -4.163 4.652 -13.811 1.00 97.81 377 LEU A N 1
ATOM 2859 C CA . LEU A 1 377 ? -2.858 4.892 -14.440 1.00 97.81 377 LEU A CA 1
ATOM 2860 C C . LEU A 1 377 ? -2.419 3.771 -15.383 1.00 97.81 377 LEU A C 1
ATOM 2862 O O . LEU A 1 377 ? -1.273 3.755 -15.834 1.00 97.81 377 LEU A O 1
ATOM 2866 N N . GLU A 1 378 ? -3.304 2.839 -15.735 1.00 97.56 378 GLU A N 1
ATOM 2867 C CA . GLU A 1 378 ? -2.981 1.715 -16.615 1.00 97.56 378 GLU A CA 1
ATOM 2868 C C . GLU A 1 378 ? -2.601 2.138 -18.036 1.00 97.56 378 GLU A C 1
ATOM 2870 O O . GLU A 1 378 ? -1.976 1.361 -18.750 1.00 97.56 378 GLU A O 1
ATOM 2875 N N . ALA A 1 379 ? -2.965 3.345 -18.472 1.00 97.25 379 ALA A N 1
ATOM 2876 C CA . ALA A 1 379 ? -2.523 3.894 -19.753 1.00 97.25 379 ALA A CA 1
ATOM 2877 C C . ALA A 1 379 ? -1.094 4.465 -19.688 1.00 97.25 379 ALA A C 1
ATOM 2879 O O . ALA A 1 379 ? -0.433 4.581 -20.718 1.00 97.25 379 ALA A O 1
ATOM 2880 N N . GLU A 1 380 ? -0.616 4.809 -18.491 1.00 97.88 380 GLU A N 1
ATOM 2881 C CA . GLU A 1 380 ? 0.660 5.490 -18.274 1.00 97.88 380 GLU A CA 1
ATOM 2882 C C . GLU A 1 380 ? 1.761 4.540 -17.793 1.00 97.88 380 GLU A C 1
ATOM 2884 O O . GLU A 1 380 ? 2.900 4.672 -18.229 1.00 97.88 380 GLU A O 1
ATOM 2889 N N . THR A 1 381 ? 1.437 3.588 -16.913 1.00 98.62 381 THR A N 1
ATOM 2890 C CA . THR A 1 381 ? 2.404 2.698 -16.252 1.00 98.62 381 THR A CA 1
ATOM 2891 C C . THR A 1 381 ? 1.826 1.289 -16.027 1.00 98.62 381 THR A C 1
ATOM 2893 O O . THR A 1 381 ? 0.786 0.926 -16.590 1.00 98.62 381 THR A O 1
ATOM 2896 N N . GLY A 1 382 ? 2.531 0.454 -15.262 1.00 98.12 382 GLY A N 1
ATOM 2897 C CA . GLY A 1 382 ? 2.112 -0.885 -14.845 1.00 98.12 382 GLY A CA 1
ATOM 2898 C C . GLY A 1 382 ? 2.390 -2.003 -15.852 1.00 98.12 382 GLY A C 1
ATOM 2899 O O . GLY A 1 382 ? 2.146 -3.158 -15.536 1.00 98.12 382 GLY A O 1
ATOM 2900 N N . SER A 1 383 ? 2.907 -1.696 -17.043 1.00 98.69 383 SER A N 1
ATOM 2901 C CA . SER A 1 383 ? 3.427 -2.696 -17.986 1.00 98.69 383 SER A CA 1
ATOM 2902 C C . SER A 1 383 ? 4.555 -2.113 -18.842 1.00 98.69 383 SER A C 1
ATOM 2904 O O . SER A 1 383 ? 4.636 -0.896 -19.029 1.00 98.69 383 SER A O 1
ATOM 2906 N N . ILE A 1 384 ? 5.424 -2.972 -19.377 1.00 98.62 384 ILE A N 1
ATOM 2907 C CA . ILE A 1 384 ? 6.498 -2.581 -20.301 1.00 98.62 384 ILE A CA 1
ATOM 2908 C C . ILE A 1 384 ? 5.927 -2.576 -21.718 1.00 98.62 384 ILE A C 1
ATOM 2910 O O . ILE A 1 384 ? 5.969 -3.577 -22.429 1.00 98.62 384 ILE A O 1
ATOM 2914 N N . LYS A 1 385 ? 5.380 -1.431 -22.129 1.00 98.12 385 LYS A N 1
ATOM 2915 C CA . LYS A 1 385 ? 4.779 -1.239 -23.453 1.00 98.12 385 LYS A CA 1
ATOM 2916 C C . LYS A 1 385 ? 5.216 0.080 -24.067 1.00 98.12 385 LYS A C 1
ATOM 2918 O O . LYS A 1 385 ? 5.294 1.099 -23.383 1.00 98.12 385 LYS A O 1
ATOM 2923 N N . VAL A 1 386 ? 5.449 0.078 -25.378 1.00 98.38 386 VAL A N 1
ATOM 2924 C CA . VAL A 1 386 ? 5.773 1.298 -26.130 1.00 98.38 386 VAL A CA 1
ATOM 2925 C C . VAL A 1 386 ? 4.716 2.381 -25.883 1.00 98.38 386 VAL A C 1
ATOM 2927 O O . VAL A 1 386 ? 3.515 2.132 -25.974 1.00 98.38 386 VAL A O 1
ATOM 2930 N N . GLY A 1 387 ? 5.176 3.591 -25.568 1.00 98.12 387 GLY A N 1
ATOM 2931 C CA . GLY A 1 387 ? 4.355 4.760 -25.252 1.00 98.12 387 GLY A CA 1
ATOM 2932 C C . GLY A 1 387 ? 4.079 4.971 -23.759 1.00 98.12 387 GLY A C 1
ATOM 2933 O O . GLY A 1 387 ? 3.757 6.102 -23.382 1.00 98.12 387 GLY A O 1
ATOM 2934 N N . LYS A 1 388 ? 4.243 3.941 -22.917 1.00 98.62 388 LYS A N 1
ATOM 2935 C CA . LYS A 1 388 ? 4.150 4.058 -21.453 1.00 98.62 388 LYS A CA 1
ATOM 2936 C C . LYS A 1 388 ? 5.421 4.650 -20.847 1.00 98.62 388 LYS A C 1
ATOM 2938 O O . LYS A 1 388 ? 6.478 4.659 -21.482 1.00 98.62 388 LYS A O 1
ATOM 2943 N N . ALA A 1 389 ? 5.309 5.151 -19.620 1.00 98.44 389 ALA A N 1
ATOM 2944 C CA . ALA A 1 389 ? 6.445 5.567 -18.811 1.00 98.44 389 ALA A CA 1
ATOM 2945 C C . ALA A 1 389 ? 7.407 4.392 -18.594 1.00 98.44 389 ALA A C 1
ATOM 2947 O O . ALA A 1 389 ? 6.986 3.254 -18.384 1.00 98.44 389 ALA A O 1
ATOM 2948 N N . ALA A 1 390 ? 8.706 4.673 -18.626 1.00 98.50 390 ALA A N 1
ATOM 2949 C CA . ALA A 1 390 ? 9.750 3.719 -18.285 1.00 98.50 390 ALA A CA 1
ATOM 2950 C C . ALA A 1 390 ? 9.899 3.616 -16.758 1.00 98.50 390 ALA A C 1
ATOM 2952 O O . ALA A 1 390 ? 10.935 3.972 -16.195 1.00 98.50 390 ALA A O 1
ATOM 2953 N N . ASP A 1 391 ? 8.835 3.134 -16.115 1.00 98.75 391 ASP A N 1
ATOM 2954 C CA . ASP A 1 391 ? 8.850 2.678 -14.729 1.00 98.75 391 ASP A CA 1
ATOM 2955 C C . ASP A 1 391 ? 9.276 1.208 -14.740 1.00 98.75 391 ASP A C 1
ATOM 2957 O O . ASP A 1 391 ? 8.478 0.326 -15.062 1.00 98.75 391 ASP A O 1
ATOM 2961 N N . LEU A 1 392 ? 10.554 0.950 -14.478 1.00 98.88 392 LEU A N 1
ATOM 2962 C CA . LEU A 1 392 ? 11.191 -0.350 -14.692 1.00 98.88 392 LEU A CA 1
ATOM 2963 C C . LEU A 1 392 ? 11.937 -0.786 -13.437 1.00 98.88 392 LEU A C 1
ATOM 2965 O O . LEU A 1 392 ? 12.521 0.040 -12.738 1.00 98.88 392 LEU A O 1
ATOM 2969 N N . VAL A 1 393 ? 11.983 -2.089 -13.189 1.00 98.81 393 VAL A N 1
ATOM 2970 C CA . VAL A 1 393 ? 12.748 -2.694 -12.094 1.00 98.81 393 VAL A CA 1
ATOM 2971 C C . VAL A 1 393 ? 13.581 -3.823 -12.668 1.00 98.81 393 VAL A C 1
ATOM 2973 O O . VAL A 1 393 ? 13.045 -4.702 -13.338 1.00 98.81 393 VAL A O 1
ATOM 2976 N N . ALA A 1 394 ? 14.883 -3.818 -12.396 1.00 98.62 394 ALA A N 1
ATOM 2977 C CA . ALA A 1 394 ? 15.751 -4.948 -12.688 1.00 98.62 394 ALA A CA 1
ATOM 2978 C C . ALA A 1 394 ? 15.982 -5.766 -11.419 1.00 98.62 394 ALA A C 1
ATOM 2980 O O . ALA A 1 394 ? 16.494 -5.259 -10.416 1.00 98.62 394 ALA A O 1
ATOM 2981 N N . VAL A 1 395 ? 15.631 -7.044 -11.492 1.00 97.88 395 VAL A N 1
ATOM 2982 C CA . VAL A 1 395 ? 15.835 -8.022 -10.429 1.00 97.88 395 VAL A CA 1
ATOM 2983 C C . VAL A 1 395 ? 16.988 -8.933 -10.827 1.00 97.88 395 VAL A C 1
ATOM 2985 O O . VAL A 1 395 ? 16.931 -9.593 -11.862 1.00 97.88 395 VAL A O 1
ATOM 2988 N N . ASP A 1 396 ? 18.034 -8.946 -10.009 1.00 95.81 396 ASP A N 1
ATOM 2989 C CA . ASP A 1 396 ? 19.182 -9.838 -10.151 1.00 95.81 396 ASP A CA 1
ATOM 2990 C C . ASP A 1 396 ? 18.769 -11.271 -9.792 1.00 95.81 396 ASP A C 1
ATOM 2992 O O . ASP A 1 396 ? 18.374 -11.546 -8.652 1.00 95.81 396 ASP A O 1
ATOM 2996 N N . LEU A 1 397 ? 18.856 -12.168 -10.778 1.00 95.00 397 LEU A N 1
ATOM 2997 C CA . LEU A 1 397 ? 18.644 -13.606 -10.625 1.00 95.00 397 LEU A CA 1
ATOM 2998 C C . LEU A 1 397 ? 19.960 -14.393 -10.761 1.00 95.00 397 LEU A C 1
ATOM 3000 O O . LEU A 1 397 ? 19.954 -15.613 -10.644 1.00 95.00 397 LEU A O 1
ATOM 3004 N N . GLY A 1 398 ? 21.104 -13.731 -10.965 1.00 90.44 398 GLY A N 1
ATOM 3005 C CA . GLY A 1 398 ? 22.409 -14.374 -11.165 1.00 90.44 398 GLY A CA 1
ATOM 3006 C C . GLY A 1 398 ? 23.023 -14.976 -9.899 1.00 90.44 398 GLY A C 1
ATOM 3007 O O . GLY A 1 398 ? 24.097 -15.580 -9.943 1.00 90.44 398 GLY A O 1
ATOM 3008 N N . ARG A 1 399 ? 22.365 -14.810 -8.749 1.00 88.31 399 ARG A N 1
ATOM 3009 C CA . ARG A 1 399 ? 22.829 -15.333 -7.463 1.00 88.31 399 ARG A CA 1
ATOM 3010 C C . ARG A 1 399 ? 22.724 -16.847 -7.400 1.00 88.31 399 ARG A C 1
ATOM 3012 O O . ARG A 1 399 ? 21.814 -17.451 -7.961 1.00 88.31 399 ARG A O 1
ATOM 3019 N N . LEU A 1 400 ? 23.639 -17.469 -6.658 1.00 90.12 400 LEU A N 1
ATOM 3020 C CA . LEU A 1 400 ? 23.695 -18.927 -6.550 1.00 90.12 400 LEU A CA 1
ATOM 3021 C C . LEU A 1 400 ? 22.394 -19.502 -5.980 1.00 90.12 400 LEU A C 1
ATOM 3023 O O . LEU A 1 400 ? 21.927 -20.543 -6.429 1.00 90.12 400 LEU A O 1
ATOM 3027 N N . GLU A 1 401 ? 21.785 -18.799 -5.031 1.00 88.69 401 GLU A N 1
ATOM 3028 C CA . GLU A 1 401 ? 20.533 -19.177 -4.388 1.00 88.69 401 GLU A CA 1
ATOM 3029 C C . GLU A 1 401 ? 19.318 -19.061 -5.325 1.00 88.69 401 GLU A C 1
ATOM 3031 O O . GLU A 1 401 ? 18.241 -19.545 -4.981 1.00 88.69 401 GLU A O 1
ATOM 3036 N N . ALA A 1 402 ? 19.460 -18.403 -6.481 1.00 86.94 402 ALA A N 1
ATOM 3037 C CA . ALA A 1 402 ? 18.437 -18.317 -7.521 1.00 86.94 402 ALA A CA 1
ATOM 3038 C C . ALA A 1 402 ? 18.645 -19.333 -8.667 1.00 86.94 402 ALA A C 1
ATOM 3040 O O . ALA A 1 402 ? 17.828 -19.417 -9.581 1.00 86.94 402 ALA A O 1
ATOM 3041 N N . SER A 1 403 ? 19.721 -20.124 -8.621 1.00 88.44 403 SER A N 1
ATOM 3042 C CA . SER A 1 403 ? 20.083 -21.097 -9.656 1.00 88.44 403 SER A CA 1
ATOM 3043 C C . SER A 1 403 ? 19.617 -22.523 -9.310 1.00 88.44 403 SER A C 1
ATOM 3045 O O . SER A 1 403 ? 19.665 -22.906 -8.136 1.00 88.44 403 SER A O 1
ATOM 3047 N N . PRO A 1 404 ? 19.243 -23.361 -10.302 1.00 93.12 404 PRO A N 1
ATOM 3048 C CA . PRO A 1 404 ? 19.087 -23.055 -11.731 1.00 93.12 404 PRO A CA 1
ATOM 3049 C C . PRO A 1 404 ? 17.779 -22.310 -12.049 1.00 93.12 404 PRO A C 1
ATOM 3051 O O . PRO A 1 404 ? 16.755 -22.551 -11.416 1.00 93.12 404 PRO A O 1
ATOM 3054 N N . ILE A 1 405 ? 17.797 -21.468 -13.089 1.00 92.88 405 ILE A N 1
ATOM 3055 C CA . ILE A 1 405 ? 16.620 -20.715 -13.554 1.00 92.88 405 ILE A CA 1
ATOM 3056 C C . ILE A 1 405 ? 15.977 -21.455 -14.732 1.00 92.88 405 ILE A C 1
ATOM 3058 O O . ILE A 1 405 ? 16.521 -21.461 -15.835 1.00 92.88 405 ILE A O 1
ATOM 3062 N N . TYR A 1 406 ? 14.818 -22.073 -14.497 1.00 94.00 406 TYR A N 1
ATOM 3063 C CA . TYR A 1 406 ? 13.992 -22.681 -15.553 1.00 94.00 406 TYR A CA 1
ATOM 3064 C C . TYR A 1 406 ? 12.892 -21.740 -16.048 1.00 94.00 406 TYR A C 1
ATOM 3066 O O . TYR A 1 406 ? 12.615 -21.683 -17.240 1.00 94.00 406 TYR A O 1
ATOM 3074 N N . ASP A 1 407 ? 12.278 -21.012 -15.117 1.00 94.81 407 ASP A N 1
ATOM 3075 C CA . ASP A 1 407 ? 11.249 -20.006 -15.360 1.00 94.81 407 ASP A CA 1
ATOM 3076 C C . ASP A 1 407 ? 11.605 -18.760 -14.530 1.00 94.81 407 ASP A C 1
ATOM 3078 O O . ASP A 1 407 ? 11.481 -18.798 -13.302 1.00 94.81 407 ASP A O 1
ATOM 3082 N N . PRO A 1 408 ? 12.070 -17.664 -15.157 1.00 95.50 408 PRO A N 1
ATOM 3083 C CA . PRO A 1 408 ? 12.440 -16.435 -14.457 1.00 95.50 408 PRO A CA 1
ATOM 3084 C C . PRO A 1 408 ? 11.289 -15.816 -13.661 1.00 95.50 408 PRO A C 1
ATOM 3086 O O . PRO A 1 408 ? 11.522 -15.195 -12.624 1.00 95.50 408 PRO A O 1
ATOM 3089 N N . LEU A 1 409 ? 10.046 -15.982 -14.119 1.00 94.81 409 LEU A N 1
ATOM 3090 C CA . LEU A 1 409 ? 8.882 -15.401 -13.461 1.00 94.81 409 LEU A CA 1
ATOM 3091 C C . LEU A 1 409 ? 8.471 -16.232 -12.241 1.00 94.81 409 LEU A C 1
ATOM 3093 O O . LEU A 1 409 ? 8.242 -15.684 -11.161 1.00 94.81 409 LEU A O 1
ATOM 3097 N N . GLY A 1 410 ? 8.470 -17.558 -12.372 1.00 94.94 410 GLY A N 1
ATOM 3098 C CA . GLY A 1 410 ? 8.381 -18.475 -11.239 1.00 94.94 410 GLY A CA 1
ATOM 3099 C C . GLY A 1 410 ? 9.497 -18.239 -10.218 1.00 94.94 410 GLY A C 1
ATOM 3100 O O . GLY A 1 410 ? 9.225 -18.187 -9.017 1.00 94.94 410 GLY A O 1
ATOM 3101 N N . GLN A 1 411 ? 10.731 -18.002 -10.678 1.00 94.88 411 GLN A N 1
ATOM 3102 C CA . GLN A 1 411 ? 11.866 -17.656 -9.822 1.00 94.88 411 GLN A CA 1
ATOM 3103 C C . GLN A 1 411 ? 11.600 -16.355 -9.053 1.00 94.88 411 GLN A C 1
ATOM 3105 O O . GLN A 1 411 ? 11.762 -16.318 -7.831 1.00 94.88 411 GLN A O 1
ATOM 3110 N N . LEU A 1 412 ? 11.122 -15.312 -9.739 1.00 95.06 412 LEU A N 1
ATOM 3111 C CA . LEU A 1 412 ? 10.769 -14.030 -9.131 1.00 95.06 412 LEU A CA 1
ATOM 3112 C C . LEU A 1 412 ? 9.744 -14.195 -8.007 1.00 95.06 412 LEU A C 1
ATOM 3114 O O . LEU A 1 412 ? 9.924 -13.606 -6.950 1.00 95.06 412 LEU A O 1
ATOM 3118 N N . VAL A 1 413 ? 8.684 -14.979 -8.205 1.00 95.50 413 VAL A N 1
ATOM 3119 C CA . VAL A 1 413 ? 7.581 -15.078 -7.233 1.00 95.50 413 VAL A CA 1
ATOM 3120 C C . VAL A 1 413 ? 7.905 -16.045 -6.097 1.00 95.50 413 VAL A C 1
ATOM 3122 O O . VAL A 1 413 ? 7.695 -15.722 -4.927 1.00 95.50 413 VAL A O 1
ATOM 3125 N N . TYR A 1 414 ? 8.431 -17.227 -6.410 1.00 94.06 414 TYR A N 1
ATOM 3126 C CA . TYR A 1 414 ? 8.487 -18.340 -5.460 1.00 94.06 414 TYR A CA 1
ATOM 3127 C C . TYR A 1 414 ? 9.806 -18.456 -4.689 1.00 94.06 414 TYR A C 1
ATOM 3129 O O . TYR A 1 414 ? 9.887 -19.281 -3.778 1.00 94.06 414 TYR A O 1
ATOM 3137 N N . THR A 1 415 ? 10.821 -17.636 -4.989 1.00 88.06 415 THR A N 1
ATOM 3138 C CA . THR A 1 415 ? 12.147 -17.745 -4.353 1.00 88.06 415 THR A CA 1
ATOM 3139 C C . THR A 1 415 ? 12.592 -16.476 -3.633 1.00 88.06 415 THR A C 1
ATOM 3141 O O . THR A 1 415 ? 12.430 -15.368 -4.125 1.00 88.06 415 THR A O 1
ATOM 3144 N N . ASN A 1 416 ? 13.200 -16.632 -2.456 1.00 75.31 416 ASN A N 1
ATOM 3145 C CA . ASN A 1 416 ? 13.585 -15.508 -1.592 1.00 75.31 416 ASN A CA 1
ATOM 3146 C C . ASN A 1 416 ? 14.986 -14.928 -1.910 1.00 75.31 416 ASN A C 1
ATOM 3148 O O . ASN A 1 416 ? 15.498 -14.082 -1.187 1.00 75.31 416 ASN A O 1
ATOM 3152 N N . SER A 1 417 ? 15.643 -15.409 -2.968 1.00 71.06 417 SER A N 1
ATOM 3153 C CA . SER A 1 417 ? 17.037 -15.114 -3.341 1.00 71.06 417 SER A CA 1
ATOM 3154 C C . SER A 1 417 ? 17.192 -14.035 -4.419 1.00 71.06 417 SER A C 1
ATOM 3156 O O . SER A 1 417 ? 18.231 -13.926 -5.067 1.00 71.06 417 SER A O 1
ATOM 3158 N N . ARG A 1 418 ? 16.152 -13.225 -4.602 1.00 76.81 418 ARG A N 1
ATOM 3159 C CA . ARG A 1 418 ? 16.053 -12.143 -5.586 1.00 76.81 418 ARG A CA 1
ATOM 3160 C C . ARG A 1 418 ? 16.458 -10.805 -4.964 1.00 76.81 418 ARG A C 1
ATOM 3162 O O . ARG A 1 418 ? 16.060 -10.506 -3.839 1.00 76.81 418 ARG A O 1
ATOM 3169 N N . GLN A 1 419 ? 17.213 -9.976 -5.684 1.00 88.50 419 GLN A N 1
ATOM 3170 C CA . GLN A 1 419 ? 17.524 -8.615 -5.235 1.00 88.50 419 GLN A CA 1
ATOM 3171 C C . GLN A 1 419 ? 17.239 -7.600 -6.338 1.00 88.50 419 GLN A C 1
ATOM 3173 O O . GLN A 1 419 ? 17.715 -7.737 -7.460 1.00 88.50 419 GLN A O 1
ATOM 3178 N N . VAL A 1 420 ? 16.518 -6.532 -5.999 1.00 96.88 420 VAL A N 1
ATOM 3179 C CA . VAL A 1 420 ? 16.395 -5.368 -6.880 1.00 96.88 420 VAL A CA 1
ATOM 3180 C C . VAL A 1 420 ? 17.753 -4.678 -6.982 1.00 96.88 420 VAL A C 1
ATOM 3182 O O . VAL A 1 420 ? 18.306 -4.202 -5.983 1.00 96.88 420 VAL A O 1
ATOM 3185 N N . SER A 1 421 ? 18.306 -4.658 -8.192 1.00 97.31 421 SER A N 1
ATOM 3186 C CA . SER A 1 421 ? 19.571 -3.990 -8.489 1.00 97.31 421 SER A CA 1
ATOM 3187 C C . SER A 1 421 ? 19.335 -2.590 -9.039 1.00 97.31 421 SER A C 1
ATOM 3189 O O . SER A 1 421 ? 20.039 -1.665 -8.646 1.00 97.31 421 SER A O 1
ATOM 3191 N N . HIS A 1 422 ? 18.320 -2.411 -9.884 1.00 98.50 422 HIS A N 1
ATOM 3192 C CA . HIS A 1 422 ? 18.041 -1.128 -10.516 1.00 98.50 422 HIS A CA 1
ATOM 3193 C C . HIS A 1 422 ? 16.553 -0.802 -10.534 1.00 98.50 422 HIS A C 1
ATOM 3195 O O . HIS A 1 422 ? 15.716 -1.693 -10.678 1.00 98.50 422 HIS A O 1
ATOM 3201 N N . VAL A 1 423 ? 16.240 0.488 -10.430 1.00 98.75 423 VAL A N 1
ATOM 3202 C CA . VAL A 1 423 ? 14.880 1.022 -10.547 1.00 98.75 423 VAL A CA 1
ATOM 3203 C C . VAL A 1 423 ? 14.922 2.295 -11.376 1.00 98.75 423 VAL A C 1
ATOM 3205 O O . VAL A 1 423 ? 15.704 3.203 -11.083 1.00 98.75 423 VAL A O 1
ATOM 3208 N N . TRP A 1 424 ? 14.047 2.375 -12.371 1.00 98.69 424 TRP A N 1
ATOM 3209 C CA . TRP A 1 424 ? 13.795 3.575 -13.155 1.00 98.69 424 TRP A CA 1
ATOM 3210 C C . TRP A 1 424 ? 12.369 4.054 -12.922 1.00 98.69 424 TRP A C 1
ATOM 3212 O O . TRP A 1 424 ? 11.452 3.239 -12.855 1.00 98.69 424 TRP A O 1
ATOM 3222 N N . ILE A 1 425 ? 12.190 5.370 -12.813 1.00 98.62 425 ILE A N 1
ATOM 3223 C CA . ILE A 1 425 ? 10.879 6.025 -12.746 1.00 98.62 425 ILE A CA 1
ATOM 3224 C C . ILE A 1 425 ? 10.885 7.149 -13.774 1.00 98.62 425 ILE A C 1
ATOM 3226 O O . ILE A 1 425 ? 11.794 7.984 -13.772 1.00 98.62 425 ILE A O 1
ATOM 3230 N N . ASP A 1 426 ? 9.930 7.125 -14.705 1.00 97.62 426 ASP A N 1
ATOM 3231 C CA . ASP A 1 426 ? 9.931 7.984 -15.898 1.00 97.62 426 ASP A CA 1
ATOM 3232 C C . ASP A 1 426 ? 11.294 7.972 -16.626 1.00 97.62 426 ASP A C 1
ATOM 3234 O O . ASP A 1 426 ? 11.827 9.005 -17.036 1.00 97.62 426 ASP A O 1
ATOM 3238 N N . GLY A 1 427 ? 11.919 6.792 -16.724 1.00 96.62 427 GLY A N 1
ATOM 3239 C CA . GLY A 1 427 ? 13.214 6.597 -17.383 1.00 96.62 427 GLY A CA 1
ATOM 3240 C C . GLY A 1 427 ? 14.430 7.147 -16.629 1.00 96.62 427 GLY A C 1
ATOM 3241 O O . GLY A 1 427 ? 15.561 6.985 -17.096 1.00 96.62 427 GLY A O 1
ATOM 3242 N N . LYS A 1 428 ? 14.243 7.773 -15.462 1.00 96.94 428 LYS A N 1
ATOM 3243 C CA . LYS A 1 428 ? 15.333 8.239 -14.597 1.00 96.94 428 LYS A CA 1
ATOM 3244 C C . LYS A 1 428 ? 15.759 7.111 -13.673 1.00 96.94 428 LYS A C 1
ATOM 3246 O O . LYS A 1 428 ? 14.918 6.546 -12.986 1.00 96.94 428 LYS A O 1
ATOM 3251 N N . CYS A 1 429 ? 17.051 6.798 -13.644 1.00 97.06 429 CYS A N 1
ATOM 3252 C CA . CYS A 1 429 ? 17.598 5.803 -12.725 1.00 97.06 429 CYS A CA 1
ATOM 3253 C C . CYS A 1 429 ? 17.546 6.355 -11.291 1.00 97.06 429 CYS A C 1
ATOM 3255 O O . CYS A 1 429 ? 18.203 7.352 -10.993 1.00 97.06 429 CYS A O 1
ATOM 3257 N N . ILE A 1 430 ? 16.736 5.739 -10.429 1.00 97.62 430 ILE A N 1
ATOM 3258 C CA . ILE A 1 430 ? 16.552 6.123 -9.020 1.00 97.62 430 ILE A CA 1
ATOM 3259 C C . ILE A 1 430 ? 17.316 5.176 -8.093 1.00 97.62 430 ILE A C 1
ATOM 3261 O O . ILE A 1 430 ? 17.800 5.593 -7.042 1.00 97.62 430 ILE A O 1
ATOM 3265 N N . VAL A 1 431 ? 17.463 3.913 -8.492 1.00 97.94 431 VAL A N 1
ATOM 3266 C CA . VAL A 1 431 ? 18.288 2.920 -7.799 1.00 97.94 431 VAL A CA 1
ATOM 3267 C C . VAL A 1 431 ? 19.267 2.332 -8.801 1.00 97.94 431 VAL A C 1
ATOM 3269 O O . VAL A 1 431 ? 18.853 1.929 -9.886 1.00 97.94 431 VAL A O 1
ATOM 3272 N N . GLN A 1 432 ? 20.542 2.259 -8.426 1.00 97.00 432 GLN A N 1
ATOM 3273 C CA . GLN A 1 432 ? 21.602 1.660 -9.233 1.00 97.00 432 GLN A CA 1
ATOM 3274 C C . GLN A 1 432 ? 22.482 0.765 -8.366 1.00 97.00 432 GLN A C 1
ATOM 3276 O O . GLN A 1 432 ? 22.925 1.181 -7.295 1.00 97.00 432 GLN A O 1
ATOM 3281 N N . ASP A 1 433 ? 22.708 -0.470 -8.814 1.00 94.62 433 ASP A N 1
ATOM 3282 C CA . ASP A 1 433 ? 23.452 -1.504 -8.083 1.00 94.62 433 ASP A CA 1
ATOM 3283 C C . ASP A 1 433 ? 23.010 -1.645 -6.610 1.00 94.62 433 ASP A C 1
ATOM 3285 O O . ASP A 1 433 ? 23.803 -1.806 -5.681 1.00 94.62 433 ASP A O 1
ATOM 3289 N N . GLY A 1 434 ? 21.699 -1.535 -6.376 1.00 93.25 434 GLY A N 1
ATOM 3290 C CA . GLY A 1 434 ? 21.071 -1.589 -5.059 1.00 93.25 434 GLY A CA 1
ATOM 3291 C C . GLY A 1 434 ? 21.258 -0.331 -4.202 1.00 93.25 434 GLY A C 1
ATOM 3292 O O . GLY A 1 434 ? 20.802 -0.318 -3.058 1.00 93.25 434 GLY A O 1
ATOM 3293 N N . THR A 1 435 ? 21.898 0.720 -4.706 1.00 95.31 435 THR A N 1
ATOM 3294 C CA . THR A 1 435 ? 22.042 2.006 -4.015 1.00 95.31 435 THR A CA 1
ATOM 3295 C C . THR A 1 435 ? 20.941 2.954 -4.466 1.00 95.31 435 THR A C 1
ATOM 3297 O O . THR A 1 435 ? 20.805 3.220 -5.657 1.00 95.31 435 THR A O 1
ATOM 3300 N N . VAL A 1 436 ? 20.153 3.473 -3.520 1.00 95.69 436 VAL A N 1
ATOM 3301 C CA . VAL A 1 436 ? 19.176 4.533 -3.810 1.00 95.69 436 VAL A CA 1
ATOM 3302 C C . VAL A 1 436 ? 19.951 5.823 -4.063 1.00 95.69 436 VAL A C 1
ATOM 3304 O O . VAL A 1 436 ? 20.725 6.252 -3.213 1.00 95.69 436 VAL A O 1
ATOM 3307 N N . LEU A 1 437 ? 19.789 6.401 -5.250 1.00 95.31 437 LEU A N 1
ATOM 3308 C CA . LEU A 1 437 ? 20.503 7.601 -5.695 1.00 95.31 437 LEU A CA 1
ATOM 3309 C C . LEU A 1 437 ? 19.820 8.885 -5.214 1.00 95.31 437 LEU A C 1
ATOM 3311 O O . LEU A 1 437 ? 20.444 9.943 -5.137 1.00 95.31 437 LEU A O 1
ATOM 3315 N N . THR A 1 438 ? 18.537 8.786 -4.876 1.00 89.12 438 THR A N 1
ATOM 3316 C CA . THR A 1 438 ? 17.769 9.818 -4.181 1.00 89.12 438 THR A CA 1
ATOM 3317 C C . THR A 1 438 ? 17.792 9.561 -2.670 1.00 89.12 438 THR A C 1
ATOM 3319 O O . THR A 1 438 ? 18.208 8.501 -2.210 1.00 89.12 438 THR A O 1
ATOM 3322 N N . LEU A 1 439 ? 17.413 10.555 -1.859 1.00 86.44 439 LEU A N 1
ATOM 3323 C CA . LEU A 1 439 ? 17.373 10.436 -0.388 1.00 86.44 439 LEU A CA 1
ATOM 3324 C C . LEU A 1 439 ? 18.715 10.070 0.299 1.00 86.44 439 LEU A C 1
ATOM 3326 O O . LEU A 1 439 ? 18.723 9.644 1.451 1.00 86.44 439 LEU A O 1
ATOM 3330 N N . LEU A 1 440 ? 19.864 10.302 -0.352 1.00 76.19 440 LEU A N 1
ATOM 3331 C CA . LEU A 1 440 ? 21.207 9.999 0.186 1.00 76.19 440 LEU A CA 1
ATOM 3332 C C . LEU A 1 440 ? 21.522 10.672 1.538 1.00 76.19 440 LEU A C 1
ATOM 3334 O O . LEU A 1 440 ? 22.446 10.259 2.235 1.00 76.19 440 LEU A O 1
ATOM 3338 N N . SER A 1 441 ? 20.784 11.725 1.893 1.00 67.19 441 SER A N 1
ATOM 3339 C CA . SER A 1 441 ? 20.968 12.528 3.104 1.00 67.19 441 SER A CA 1
ATOM 3340 C C . SER A 1 441 ? 19.876 12.312 4.157 1.00 67.19 441 SER A C 1
ATOM 3342 O O . SER A 1 441 ? 19.587 13.244 4.909 1.00 67.19 441 SER A O 1
ATOM 3344 N N . MET A 1 442 ? 19.223 11.145 4.189 1.00 78.88 442 MET A N 1
ATOM 3345 C CA . MET A 1 442 ? 18.282 10.823 5.269 1.00 78.88 442 MET A CA 1
ATOM 3346 C C . MET A 1 442 ? 18.951 11.001 6.637 1.00 78.88 442 MET A C 1
ATOM 3348 O O . MET A 1 442 ? 20.026 10.455 6.894 1.00 78.88 442 MET A O 1
ATOM 3352 N N . ASP A 1 443 ? 18.304 11.761 7.522 1.00 82.19 443 ASP A N 1
ATOM 3353 C CA . ASP A 1 443 ? 18.808 12.012 8.872 1.00 82.19 443 ASP A CA 1
ATOM 3354 C C . ASP A 1 443 ? 18.494 10.817 9.780 1.00 82.19 443 ASP A C 1
ATOM 3356 O O . ASP A 1 443 ? 17.466 1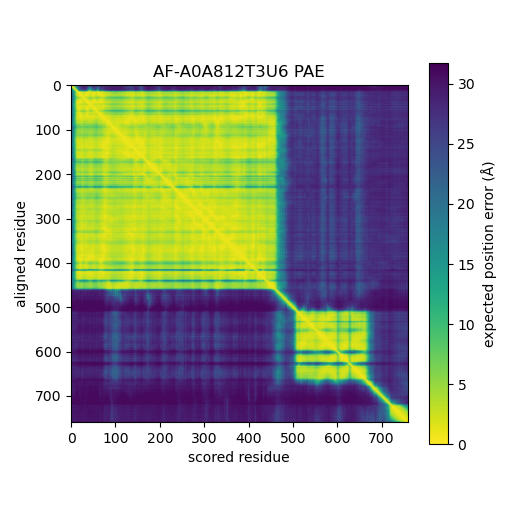0.743 10.466 1.00 82.19 443 ASP A O 1
ATOM 3360 N N . THR A 1 444 ? 19.403 9.844 9.768 1.00 86.19 444 THR A N 1
ATOM 3361 C CA . THR A 1 444 ? 19.305 8.660 10.624 1.00 86.19 444 THR A CA 1
ATOM 3362 C C . THR A 1 444 ? 19.371 9.026 12.106 1.00 86.19 444 THR A C 1
ATOM 3364 O O . THR A 1 444 ? 18.719 8.372 12.912 1.00 86.19 444 THR A O 1
ATOM 3367 N N . SER A 1 445 ? 20.063 10.109 12.481 1.00 89.44 445 SER A N 1
ATOM 3368 C CA . SER A 1 445 ? 20.151 10.545 13.879 1.00 89.44 445 SER A CA 1
ATOM 3369 C C . SER A 1 445 ? 18.830 11.130 14.381 1.00 89.44 445 SER A C 1
ATOM 3371 O O . SER A 1 445 ? 18.411 10.820 15.498 1.00 89.44 445 SER A O 1
ATOM 3373 N N . ALA A 1 446 ? 18.147 11.950 13.578 1.00 89.44 446 ALA A N 1
ATOM 3374 C CA . ALA A 1 446 ? 16.802 12.429 13.900 1.00 89.44 446 ALA A CA 1
ATOM 3375 C C . ALA A 1 446 ? 15.810 11.262 14.003 1.00 89.44 446 ALA A C 1
ATOM 3377 O O . ALA A 1 446 ? 15.046 11.184 14.968 1.00 89.44 446 ALA A O 1
ATOM 3378 N N . THR A 1 447 ? 15.903 10.302 13.078 1.00 90.81 447 THR A N 1
ATOM 3379 C CA . THR A 1 447 ? 15.103 9.067 13.106 1.00 90.81 447 THR A CA 1
ATOM 3380 C C . THR A 1 447 ? 15.324 8.288 14.406 1.00 90.81 447 THR A C 1
ATOM 3382 O O . THR A 1 447 ? 14.364 7.955 15.097 1.00 90.81 447 THR A O 1
ATOM 3385 N N . GLU A 1 448 ? 16.575 8.051 14.806 1.00 91.56 448 GLU A N 1
ATOM 3386 C CA . GLU A 1 448 ? 16.919 7.347 16.050 1.00 91.56 448 GLU A CA 1
ATOM 3387 C C . GLU A 1 448 ? 16.405 8.069 17.303 1.00 91.56 448 GLU A C 1
ATOM 3389 O O . GLU A 1 448 ? 15.880 7.428 18.218 1.00 91.56 448 GLU A O 1
ATOM 3394 N N . LYS A 1 449 ? 16.506 9.404 17.346 1.00 93.00 449 LYS A N 1
ATOM 3395 C CA . LYS A 1 449 ? 15.969 10.212 18.453 1.00 93.00 449 LYS A CA 1
ATOM 3396 C C . LYS A 1 449 ? 14.455 10.074 18.561 1.00 93.00 449 LYS A C 1
ATOM 3398 O O . LYS A 1 449 ? 13.942 9.886 19.664 1.00 93.00 449 LYS A O 1
ATOM 3403 N N . LEU A 1 450 ? 13.741 10.146 17.439 1.00 92.88 450 LEU A N 1
ATOM 3404 C CA . LEU A 1 450 ? 12.290 9.988 17.418 1.00 92.88 450 LEU A CA 1
ATOM 3405 C C . LEU A 1 450 ? 11.876 8.566 17.821 1.00 92.88 450 LEU A C 1
ATOM 3407 O O . LEU A 1 450 ? 10.992 8.404 18.660 1.00 92.88 450 LEU A O 1
ATOM 3411 N N . VAL A 1 451 ? 12.576 7.539 17.332 1.00 93.25 451 VAL A N 1
ATOM 3412 C CA . VAL A 1 451 ? 12.376 6.141 17.754 1.00 93.25 451 VAL A CA 1
ATOM 3413 C C . VAL A 1 451 ? 12.622 5.965 19.257 1.00 93.25 451 VAL A C 1
ATOM 3415 O O . VAL A 1 451 ? 11.882 5.229 19.910 1.00 93.25 451 VAL A O 1
ATOM 3418 N N . SER A 1 452 ? 13.603 6.663 19.840 1.00 92.75 452 SER A N 1
ATOM 3419 C CA . SER A 1 452 ? 13.797 6.676 21.297 1.00 92.75 452 SER A CA 1
ATOM 3420 C C . SER A 1 452 ? 12.576 7.248 22.019 1.00 92.75 452 SER A C 1
ATOM 3422 O O . SER A 1 452 ? 12.056 6.596 22.920 1.00 92.75 452 SER A O 1
ATOM 3424 N N . LYS A 1 453 ? 12.051 8.404 21.580 1.00 92.38 453 LYS A N 1
ATOM 3425 C CA . LYS A 1 453 ? 10.831 9.002 22.159 1.00 92.38 453 LYS A CA 1
ATOM 3426 C C . LYS A 1 453 ? 9.624 8.059 22.058 1.00 92.38 453 LYS A C 1
ATOM 3428 O O . LYS A 1 453 ? 8.847 7.950 23.008 1.00 92.38 453 LYS A O 1
ATOM 3433 N N . LEU A 1 454 ? 9.463 7.371 20.925 1.00 92.38 454 LEU A N 1
ATOM 3434 C CA . LEU A 1 454 ? 8.392 6.392 20.709 1.00 92.38 454 LEU A CA 1
ATOM 3435 C C . LEU A 1 454 ? 8.524 5.194 21.654 1.00 92.38 454 LEU A C 1
ATOM 3437 O O . LEU A 1 454 ? 7.531 4.756 22.240 1.00 92.38 454 LEU A O 1
ATOM 3441 N N . ARG A 1 455 ? 9.749 4.685 21.837 1.00 91.00 455 ARG A N 1
ATOM 3442 C CA . ARG A 1 455 ? 10.053 3.588 22.764 1.00 91.00 455 ARG A CA 1
ATOM 3443 C C . ARG A 1 455 ? 9.779 3.986 24.211 1.00 91.00 455 ARG A C 1
ATOM 3445 O O . ARG A 1 455 ? 9.167 3.205 24.934 1.00 91.00 455 ARG A O 1
ATOM 3452 N N . ASP A 1 456 ? 10.176 5.190 24.608 1.00 88.69 456 ASP A N 1
ATOM 3453 C CA . ASP A 1 456 ? 9.908 5.716 25.946 1.00 88.69 456 ASP A CA 1
ATOM 3454 C C . ASP A 1 456 ? 8.402 5.847 26.177 1.00 88.69 456 ASP A C 1
ATOM 3456 O O . ASP A 1 456 ? 7.893 5.369 27.186 1.00 88.69 456 ASP A O 1
ATOM 3460 N N . PHE A 1 457 ? 7.652 6.388 25.209 1.00 85.00 457 PHE A N 1
ATOM 3461 C CA . PHE A 1 457 ? 6.194 6.461 25.311 1.00 85.00 457 PHE A CA 1
ATOM 3462 C C . PHE A 1 457 ? 5.541 5.079 25.439 1.00 85.00 457 PHE A C 1
ATOM 3464 O O . PHE A 1 457 ? 4.677 4.895 26.298 1.00 85.00 457 PHE A O 1
ATOM 3471 N N . ARG A 1 458 ? 5.996 4.097 24.648 1.00 83.94 458 ARG A N 1
ATOM 3472 C CA . ARG A 1 458 ? 5.523 2.708 24.729 1.00 83.94 458 ARG A CA 1
ATOM 3473 C C . ARG A 1 458 ? 5.753 2.121 26.118 1.00 83.94 458 ARG A C 1
ATOM 3475 O O . ARG A 1 458 ? 4.845 1.557 26.721 1.00 83.94 458 ARG A O 1
ATOM 3482 N N . ASN A 1 459 ? 6.974 2.271 26.625 1.00 75.56 459 ASN A N 1
ATOM 3483 C CA . ASN A 1 459 ? 7.406 1.682 27.886 1.00 75.56 459 ASN A CA 1
ATOM 3484 C C . ASN A 1 459 ? 6.796 2.399 29.096 1.00 75.56 459 ASN A C 1
ATOM 3486 O O . ASN A 1 459 ? 6.530 1.749 30.096 1.00 75.56 459 ASN A O 1
ATOM 3490 N N . CYS A 1 460 ? 6.529 3.706 29.021 1.00 63.62 460 CYS A N 1
ATOM 3491 C CA . CYS A 1 460 ? 5.796 4.434 30.060 1.00 63.62 460 CYS A CA 1
ATOM 3492 C C . CYS A 1 460 ? 4.314 4.037 30.113 1.00 63.62 460 CYS A C 1
ATOM 3494 O O . CYS A 1 460 ? 3.698 4.151 31.167 1.00 63.62 460 CYS A O 1
ATOM 3496 N N . ARG A 1 461 ? 3.736 3.556 29.005 1.00 57.72 461 ARG A N 1
ATOM 3497 C CA . ARG A 1 461 ? 2.373 3.008 28.985 1.00 57.72 461 ARG A CA 1
ATOM 3498 C C . ARG A 1 461 ? 2.283 1.559 29.451 1.00 57.72 461 ARG A C 1
ATOM 3500 O O . ARG A 1 461 ? 1.234 1.183 29.952 1.00 57.72 461 ARG A O 1
ATOM 3507 N N . GLN A 1 462 ? 3.341 0.757 29.347 1.00 42.22 462 GLN A N 1
ATOM 3508 C CA . GLN A 1 462 ? 3.294 -0.658 29.744 1.00 42.22 462 GLN A CA 1
ATOM 3509 C C . GLN A 1 462 ? 2.949 -0.891 31.237 1.00 42.22 462 GLN A C 1
ATOM 3511 O O . GLN A 1 462 ? 2.226 -1.843 31.511 1.00 42.22 462 GLN A O 1
ATOM 3516 N N . PRO A 1 463 ? 3.358 -0.021 32.187 1.00 30.72 463 PRO A N 1
ATOM 3517 C CA . PRO A 1 463 ? 2.870 -0.043 33.571 1.00 30.72 463 PRO A CA 1
ATOM 3518 C C . PRO A 1 463 ? 1.574 0.757 33.810 1.00 30.72 463 PRO A C 1
ATOM 3520 O O . PRO A 1 463 ? 0.962 0.602 34.858 1.00 30.72 463 PRO A O 1
ATOM 3523 N N . CYS A 1 464 ? 1.164 1.631 32.880 1.00 30.58 464 CYS A N 1
ATOM 3524 C CA . CYS A 1 464 ? 0.030 2.559 33.053 1.00 30.58 464 CYS A CA 1
ATOM 3525 C C . CYS A 1 464 ? -1.229 2.178 32.246 1.00 30.58 464 CYS A C 1
ATOM 3527 O O . CYS A 1 464 ? -2.249 2.868 32.324 1.00 30.58 464 CYS A O 1
ATOM 3529 N N . LEU A 1 465 ? -1.178 1.081 31.484 1.00 34.97 465 LEU A N 1
ATOM 3530 C CA . LEU A 1 465 ? -2.304 0.515 30.729 1.00 34.97 465 LEU A CA 1
ATOM 3531 C C . LEU A 1 465 ? -3.413 -0.058 31.630 1.00 34.97 465 LEU A C 1
ATOM 3533 O O . LEU A 1 465 ? -4.496 -0.346 31.133 1.00 34.97 465 LEU A O 1
ATOM 3537 N N . GLU A 1 466 ? -3.195 -0.155 32.945 1.00 37.06 466 GLU A N 1
ATOM 3538 C CA . GLU A 1 466 ? -4.235 -0.561 33.901 1.00 37.06 466 GLU A CA 1
ATOM 3539 C C . GLU A 1 466 ? -5.165 0.590 34.342 1.00 37.06 466 GLU A C 1
ATOM 3541 O O . GLU A 1 466 ? -6.188 0.318 34.963 1.00 37.06 466 GLU A O 1
ATOM 3546 N N . VAL A 1 467 ? -4.876 1.864 34.012 1.00 31.92 467 VAL A N 1
ATOM 3547 C CA . VAL A 1 467 ? -5.617 3.011 34.598 1.00 31.92 467 VAL A CA 1
ATOM 3548 C C . VAL A 1 467 ? -6.108 4.070 33.596 1.00 31.92 467 VAL A C 1
ATOM 3550 O O . VAL A 1 467 ? -7.013 4.832 33.918 1.00 31.92 467 VAL A O 1
ATOM 3553 N N . LEU A 1 468 ? -5.600 4.148 32.362 1.00 34.69 468 LEU A N 1
ATOM 3554 C CA . LEU A 1 468 ? -5.910 5.293 31.485 1.00 34.69 468 LEU A CA 1
ATOM 3555 C C . LEU A 1 468 ? -6.292 4.885 30.062 1.00 34.69 468 LEU A C 1
ATOM 3557 O O . LEU A 1 468 ? -5.500 5.000 29.128 1.00 34.69 468 LEU A O 1
ATOM 3561 N N . CYS A 1 469 ? -7.541 4.469 29.876 1.00 33.28 469 CYS A N 1
ATOM 3562 C CA . CYS A 1 469 ? -8.177 4.412 28.562 1.00 33.28 469 CYS A CA 1
ATOM 3563 C C . CYS A 1 469 ? -9.617 4.911 28.689 1.00 33.28 469 CYS A C 1
ATOM 3565 O O . CYS A 1 469 ? -10.492 4.117 29.005 1.00 33.28 469 CYS A O 1
ATOM 3567 N N . LEU A 1 470 ? -9.821 6.227 28.510 1.00 36.22 470 LEU A N 1
ATOM 3568 C CA . LEU A 1 470 ? -11.001 6.869 27.885 1.00 36.22 470 LEU A CA 1
ATOM 3569 C C . LEU A 1 470 ? -11.003 8.408 28.059 1.00 36.22 470 LEU A C 1
ATOM 3571 O O . LEU A 1 470 ? -11.515 9.104 27.189 1.00 36.22 470 LEU A O 1
ATOM 3575 N N . ASP A 1 471 ? -10.338 8.963 29.081 1.00 32.75 471 ASP A N 1
ATOM 3576 C CA . ASP A 1 471 ? -10.327 10.423 29.336 1.00 32.75 471 ASP A CA 1
ATOM 3577 C C . ASP A 1 471 ? -9.501 11.259 28.337 1.00 32.75 471 ASP A C 1
ATOM 3579 O O . ASP A 1 471 ? -9.653 12.480 28.257 1.00 32.75 471 ASP A O 1
ATOM 3583 N N . TRP A 1 472 ? -8.623 10.635 27.546 1.00 34.53 472 TRP A N 1
ATOM 3584 C CA . TRP A 1 472 ? -7.701 11.386 26.687 1.00 34.53 472 TRP A CA 1
ATOM 3585 C C . TRP A 1 472 ? -8.344 11.909 25.393 1.00 34.53 472 TRP A C 1
ATOM 3587 O O . TRP A 1 472 ? -7.877 12.899 24.843 1.00 34.53 472 TRP A O 1
ATOM 3597 N N . PHE A 1 473 ? -9.442 11.302 24.925 1.00 35.94 473 PHE A N 1
ATOM 3598 C CA . PHE A 1 473 ? -9.965 11.582 23.581 1.00 35.94 473 PHE A CA 1
ATOM 3599 C C . PHE A 1 473 ? -10.908 12.799 23.506 1.00 35.94 473 PHE A C 1
ATOM 3601 O O . PHE A 1 473 ? -10.995 13.443 22.469 1.00 35.94 473 PHE A O 1
ATOM 3608 N N . VAL A 1 474 ? -11.580 13.169 24.605 1.00 35.22 474 VAL A N 1
ATOM 3609 C CA . VAL A 1 474 ? -12.511 14.324 24.631 1.00 35.22 474 VAL A CA 1
ATOM 3610 C C . VAL A 1 474 ? -11.893 15.552 25.320 1.00 35.22 474 VAL A C 1
ATOM 3612 O O . VAL A 1 474 ? -12.251 16.692 25.029 1.00 35.22 474 VAL A O 1
ATOM 3615 N N . GLY A 1 475 ? -10.929 15.349 26.226 1.00 30.48 475 GLY A N 1
ATOM 3616 C CA . GLY A 1 475 ? -10.329 16.426 27.022 1.00 30.48 475 GLY A CA 1
ATOM 3617 C C . GLY A 1 475 ? -9.276 17.276 26.298 1.00 30.48 475 GLY A C 1
ATOM 3618 O O . GLY A 1 475 ? -9.033 18.415 26.712 1.00 30.48 475 GLY A O 1
ATOM 3619 N N . SER A 1 476 ? -8.649 16.755 25.240 1.00 35.25 476 SER A N 1
ATOM 3620 C CA . SER A 1 476 ? -7.535 17.425 24.549 1.00 35.25 476 SER A CA 1
ATOM 3621 C C . SER A 1 476 ? -8.003 18.502 23.568 1.00 35.25 476 SER A C 1
ATOM 3623 O O . SER A 1 476 ? -7.395 19.570 23.524 1.00 35.25 476 SER A O 1
ATOM 3625 N N . SER A 1 477 ? -9.154 18.328 22.907 1.00 33.53 477 SER A N 1
ATOM 3626 C CA . SER A 1 477 ? -9.688 19.309 21.946 1.00 33.53 477 SER A CA 1
ATOM 3627 C C . SER A 1 477 ? -9.983 20.672 22.579 1.00 33.53 477 SER A C 1
ATOM 3629 O O . SER A 1 477 ? -9.874 21.700 21.922 1.00 33.53 477 SER A O 1
ATOM 3631 N N . ARG A 1 478 ? -10.292 20.728 23.883 1.00 30.80 478 ARG A N 1
ATOM 3632 C CA . ARG A 1 478 ? -10.592 21.995 24.574 1.00 30.80 478 ARG A CA 1
ATOM 3633 C C . ARG A 1 478 ? -9.347 22.775 25.009 1.00 30.80 478 ARG A C 1
ATOM 3635 O O . ARG A 1 478 ? -9.381 24.002 25.039 1.00 30.80 478 ARG A O 1
ATOM 3642 N N . ARG A 1 479 ? -8.236 22.091 25.321 1.00 34.72 479 ARG A N 1
ATOM 3643 C CA . ARG A 1 479 ? -6.992 22.733 25.805 1.00 34.72 479 ARG A CA 1
ATOM 3644 C C . ARG A 1 479 ? -6.151 23.346 24.681 1.00 34.72 479 ARG A C 1
ATOM 3646 O O . ARG A 1 479 ? -5.307 24.197 24.961 1.00 34.72 479 ARG A O 1
ATOM 3653 N N . VAL A 1 480 ? -6.416 22.955 23.433 1.00 36.59 480 VAL A N 1
ATOM 3654 C CA . VAL A 1 480 ? -5.797 23.494 22.209 1.00 36.59 480 VAL A CA 1
ATOM 3655 C C . VAL A 1 480 ? -6.079 24.995 22.029 1.00 36.59 480 VAL A C 1
ATOM 3657 O O . VAL A 1 480 ? -5.221 25.728 21.542 1.00 36.59 480 VAL A O 1
ATOM 3660 N N . PHE A 1 481 ? -7.226 25.503 22.490 1.00 36.22 481 PHE A N 1
ATOM 3661 C CA . PHE A 1 481 ? -7.689 26.838 22.088 1.00 36.22 481 PHE A CA 1
ATOM 3662 C C . PHE A 1 481 ? -7.308 27.994 23.025 1.00 36.22 481 PHE A C 1
ATOM 3664 O O . PHE A 1 481 ? -7.216 29.133 22.570 1.00 36.22 481 PHE A O 1
ATOM 3671 N N . GLU A 1 482 ? -6.986 27.748 24.299 1.00 32.44 482 GLU A N 1
ATOM 3672 C CA . GLU A 1 482 ? -6.567 28.834 25.206 1.00 32.44 482 GLU A CA 1
ATOM 3673 C C . GLU A 1 482 ? -5.089 29.229 25.040 1.00 32.44 482 GLU A C 1
ATOM 3675 O O . GLU A 1 482 ? -4.714 30.369 25.316 1.00 32.44 482 GLU A O 1
ATOM 3680 N N . ARG A 1 483 ? -4.231 28.320 24.552 1.00 34.38 483 ARG A N 1
ATOM 3681 C CA . ARG A 1 483 ? -2.774 28.551 24.463 1.00 34.38 483 ARG A CA 1
ATOM 3682 C C . ARG A 1 483 ? -2.286 29.119 23.127 1.00 34.38 483 ARG A C 1
ATOM 3684 O O . ARG A 1 483 ? -1.149 29.576 23.067 1.00 34.38 483 ARG A O 1
ATOM 3691 N N . ALA A 1 484 ? -3.135 29.166 22.098 1.00 30.22 484 ALA A N 1
ATOM 3692 C CA . ALA A 1 484 ? -2.807 29.729 20.782 1.00 30.22 484 ALA A CA 1
ATOM 3693 C C . ALA A 1 484 ? -3.058 31.252 20.655 1.00 30.22 484 ALA A C 1
ATOM 3695 O O . ALA A 1 484 ? -2.865 31.822 19.584 1.00 30.22 484 ALA A O 1
ATOM 3696 N N . GLY A 1 485 ? -3.491 31.940 21.721 1.00 28.92 485 GLY A N 1
ATOM 3697 C CA . GLY A 1 485 ? -3.643 33.404 21.718 1.00 28.92 485 GLY A CA 1
ATOM 3698 C C . GLY A 1 485 ? -4.761 33.952 20.816 1.00 28.92 485 GLY A C 1
ATOM 3699 O O . GLY A 1 485 ? -4.749 35.134 20.477 1.00 28.92 485 GLY A O 1
ATOM 3700 N N . MET A 1 486 ? -5.741 33.129 20.438 1.00 35.50 486 MET A N 1
ATOM 3701 C CA . MET A 1 486 ? -6.871 33.522 19.591 1.00 35.50 486 MET A CA 1
ATOM 3702 C C . MET A 1 486 ? -8.148 33.670 20.425 1.00 35.50 486 MET A C 1
ATOM 3704 O O . MET A 1 486 ? -8.954 32.753 20.535 1.00 35.50 486 MET A O 1
ATOM 3708 N N . ALA A 1 487 ? -8.333 34.841 21.037 1.00 28.20 487 ALA A N 1
ATOM 3709 C CA . ALA A 1 487 ? -9.580 35.169 21.725 1.00 28.20 487 ALA A CA 1
ATOM 3710 C C . ALA A 1 487 ? -10.733 35.361 20.712 1.00 28.20 487 ALA A C 1
ATOM 3712 O O . ALA A 1 487 ? -10.561 36.118 19.748 1.00 28.20 487 ALA A O 1
ATOM 3713 N N . PRO A 1 488 ? -11.924 34.769 20.923 1.00 32.16 488 PRO A N 1
ATOM 3714 C CA . PRO A 1 488 ? -13.106 35.139 20.156 1.00 32.16 488 PRO A CA 1
ATOM 3715 C C . PRO A 1 488 ? -13.501 36.590 20.471 1.00 32.16 488 PRO A C 1
ATOM 3717 O O . PRO A 1 488 ? -13.510 37.028 21.625 1.00 32.16 488 PRO A O 1
ATOM 3720 N N . LYS A 1 489 ? -13.819 37.367 19.428 1.00 33.59 489 LYS A N 1
ATOM 3721 C CA . LYS A 1 489 ? -14.436 38.692 19.588 1.00 33.59 489 LYS A CA 1
ATOM 3722 C C . LYS A 1 489 ? -15.816 38.538 20.238 1.00 33.59 489 LYS A C 1
ATOM 3724 O O . LYS A 1 489 ? -16.501 37.551 19.999 1.00 33.59 489 LYS A O 1
ATOM 3729 N N . LYS A 1 490 ? -16.173 39.540 21.054 1.00 31.88 490 LYS A N 1
ATOM 3730 C CA . LYS A 1 490 ? -17.406 39.636 21.856 1.00 31.88 490 LYS A CA 1
ATOM 3731 C C . LYS A 1 490 ? -18.657 39.117 21.121 1.00 31.88 490 LYS A C 1
ATOM 3733 O O . LYS A 1 490 ? -18.797 39.429 19.937 1.00 31.88 490 LYS A O 1
ATOM 3738 N N . PRO A 1 491 ? -19.586 38.436 21.820 1.00 33.81 491 PRO A N 1
ATOM 3739 C CA . PRO A 1 491 ? -20.854 38.027 21.231 1.00 33.81 491 PRO A CA 1
ATOM 3740 C C . PRO A 1 491 ? -21.680 39.250 20.820 1.00 33.81 491 PRO A C 1
ATOM 3742 O O . PRO A 1 491 ? -21.681 40.272 21.510 1.00 33.81 491 PRO A O 1
ATOM 3745 N N . VAL A 1 492 ? -22.359 39.121 19.684 1.00 31.80 492 VAL A N 1
ATOM 3746 C CA . VAL A 1 492 ? -23.421 40.021 19.225 1.00 31.80 492 VAL A CA 1
ATOM 3747 C C . VAL A 1 492 ? -24.661 39.760 20.084 1.00 31.80 492 VAL A C 1
ATOM 3749 O O . VAL A 1 492 ? -24.956 38.610 20.389 1.00 31.80 492 VAL A O 1
ATOM 3752 N N . GLU A 1 493 ? -25.340 40.828 20.504 1.00 32.47 493 GLU A N 1
ATOM 3753 C CA . GLU A 1 493 ? -26.572 40.777 21.301 1.00 32.47 493 GLU A CA 1
ATOM 3754 C C . GLU A 1 493 ? -27.696 40.057 20.536 1.00 32.47 493 GLU A C 1
ATOM 3756 O O . GLU A 1 493 ? -28.069 40.475 19.437 1.00 32.47 493 GLU A O 1
ATOM 3761 N N . GLU A 1 494 ? -28.242 38.993 21.127 1.00 31.78 494 GLU A N 1
ATOM 3762 C CA . GLU A 1 494 ? -29.483 38.344 20.690 1.00 31.78 494 GLU A CA 1
ATOM 3763 C C . GLU A 1 494 ? -30.710 38.964 21.399 1.00 31.78 494 GLU A C 1
ATOM 3765 O O . GLU A 1 494 ? -30.583 39.480 22.515 1.00 31.78 494 GLU A O 1
ATOM 3770 N N . PRO A 1 495 ? -31.889 38.981 20.743 1.00 30.84 495 PRO A N 1
ATOM 3771 C CA . PRO A 1 495 ? -33.099 39.649 21.233 1.00 30.84 495 PRO A CA 1
ATOM 3772 C C . PRO A 1 495 ? -33.787 38.869 22.375 1.00 30.84 495 PRO A C 1
ATOM 3774 O O . PRO A 1 495 ? -33.540 37.677 22.533 1.00 30.84 495 PRO A O 1
ATOM 3777 N N . PRO A 1 496 ? -34.651 39.524 23.178 1.00 30.75 496 PRO A N 1
ATOM 3778 C CA . PRO A 1 496 ? -35.136 38.968 24.441 1.00 30.75 496 PRO A CA 1
ATOM 3779 C C . PRO A 1 496 ? -36.091 37.781 24.253 1.00 30.75 496 PRO A C 1
ATOM 3781 O O . PRO A 1 496 ? -37.020 37.840 23.446 1.00 30.75 496 PRO A O 1
ATOM 3784 N N . GLU A 1 497 ? -35.847 36.736 25.045 1.00 33.12 497 GLU A N 1
ATOM 3785 C CA . GLU A 1 497 ? -36.627 35.501 25.151 1.00 33.12 497 GLU A CA 1
ATOM 3786 C C . GLU A 1 497 ? -38.042 35.752 25.708 1.00 33.12 497 GLU A C 1
ATOM 3788 O O . GLU A 1 497 ? -38.228 36.489 26.680 1.00 33.12 497 GLU A O 1
ATOM 3793 N N . GLU A 1 498 ? -39.042 35.111 25.093 1.00 30.02 498 GLU A N 1
ATOM 3794 C CA . GLU A 1 498 ? -40.384 34.932 25.656 1.00 30.02 498 GLU A CA 1
ATOM 3795 C C . GLU A 1 498 ? -40.345 33.892 26.788 1.00 30.02 498 GLU A C 1
ATOM 3797 O O . GLU A 1 498 ? -39.761 32.817 26.644 1.00 30.02 498 GLU A O 1
ATOM 3802 N N . GLU A 1 499 ? -40.992 34.224 27.910 1.00 34.19 499 GLU A N 1
ATOM 3803 C CA . GLU A 1 499 ? -41.102 33.407 29.122 1.00 34.19 499 GLU A CA 1
ATOM 3804 C C . GLU A 1 499 ? -41.666 32.003 28.838 1.00 34.19 499 GLU A C 1
ATOM 3806 O O . GLU A 1 499 ? -42.856 31.828 28.563 1.00 34.19 499 GLU A O 1
ATOM 3811 N N . ALA A 1 500 ? -40.816 30.985 28.985 1.00 29.41 500 ALA A N 1
ATOM 3812 C CA . ALA A 1 500 ? -41.226 29.596 29.149 1.00 29.41 500 ALA A CA 1
ATOM 3813 C C . ALA A 1 500 ? -41.220 29.232 30.644 1.00 29.41 500 ALA A C 1
ATOM 3815 O O . ALA A 1 500 ? -40.284 29.550 31.375 1.00 29.41 500 ALA A O 1
ATOM 3816 N N . ALA A 1 501 ? -42.307 28.594 31.077 1.00 30.03 501 ALA A N 1
ATOM 3817 C CA . ALA A 1 501 ? -42.662 28.306 32.463 1.00 30.03 501 ALA A CA 1
ATOM 3818 C C . ALA A 1 501 ? -41.567 27.602 33.294 1.00 30.03 501 ALA A C 1
ATOM 3820 O O . ALA A 1 501 ? -40.840 26.744 32.794 1.00 30.03 501 ALA A O 1
ATOM 3821 N N . GLU A 1 502 ? -41.514 27.943 34.587 1.00 29.70 502 GLU A N 1
ATOM 3822 C CA . GLU A 1 502 ? -40.589 27.375 35.575 1.00 29.70 502 GLU A CA 1
ATOM 3823 C C . GLU A 1 502 ? -40.712 25.837 35.689 1.00 29.70 502 GLU A C 1
ATOM 3825 O O . GLU A 1 502 ? -41.829 25.320 35.796 1.00 29.70 502 GLU A O 1
ATOM 3830 N N . PRO A 1 503 ? -39.591 25.087 35.716 1.00 31.86 503 PRO A N 1
ATOM 3831 C CA . PRO A 1 503 ? -39.600 23.664 36.030 1.00 31.86 503 PRO A CA 1
ATOM 3832 C C . PRO A 1 503 ? -39.697 23.428 37.548 1.00 31.86 503 PRO A C 1
ATOM 3834 O O . PRO A 1 503 ? -39.069 24.121 38.348 1.00 31.86 503 PRO A O 1
ATOM 3837 N N . GLU A 1 504 ? -40.477 22.417 37.933 1.00 30.39 504 GLU A N 1
ATOM 3838 C CA . GLU A 1 504 ? -40.673 21.971 39.320 1.00 30.39 504 GLU A CA 1
ATOM 3839 C C . GLU A 1 504 ? -39.368 21.513 40.024 1.00 30.39 504 GLU A C 1
ATOM 3841 O O . GLU A 1 504 ? -38.410 21.103 39.360 1.00 30.39 504 GLU A O 1
ATOM 3846 N N . PRO A 1 505 ? -39.298 21.562 41.375 1.00 31.84 505 PRO A N 1
ATOM 3847 C CA . PRO A 1 505 ? -38.059 21.346 42.122 1.00 31.84 505 PRO A CA 1
ATOM 3848 C C . PRO A 1 505 ? -37.651 19.862 42.172 1.00 31.84 505 PRO A C 1
ATOM 3850 O O . PRO A 1 505 ? -38.440 18.996 42.537 1.00 31.84 505 PRO A O 1
ATOM 3853 N N . VAL A 1 506 ? -36.385 19.571 41.854 1.00 40.97 506 VAL A N 1
ATOM 3854 C CA . VAL A 1 506 ? -35.803 18.216 41.870 1.00 40.97 506 VAL A CA 1
ATOM 3855 C C . VAL A 1 506 ? -35.378 17.812 43.294 1.00 40.97 506 VAL A C 1
ATOM 3857 O O . VAL A 1 506 ? -34.633 18.534 43.956 1.00 40.97 506 VAL A O 1
ATOM 3860 N N . GLU A 1 507 ? -35.834 16.638 43.749 1.00 48.88 507 GLU A N 1
ATOM 3861 C CA . GLU A 1 507 ? -35.436 15.939 44.987 1.00 48.88 507 GLU A CA 1
ATOM 3862 C C . GLU A 1 507 ? -33.899 15.798 45.096 1.00 48.88 507 GLU A C 1
ATOM 3864 O O . GLU A 1 507 ? -33.275 15.188 44.228 1.00 48.88 507 GLU A O 1
ATOM 3869 N N . GLY A 1 508 ? -33.257 16.352 46.139 1.00 50.03 508 GLY A N 1
ATOM 3870 C CA . GLY A 1 508 ? -31.796 16.557 46.103 1.00 50.03 508 GLY A CA 1
ATOM 3871 C C . GLY A 1 508 ? -31.004 16.500 47.414 1.00 50.03 508 GLY A C 1
ATOM 3872 O O . GLY A 1 508 ? -29.912 17.067 47.443 1.00 50.03 508 GLY A O 1
ATOM 3873 N N . ASP A 1 509 ? -31.489 15.848 48.482 1.00 58.12 509 ASP A N 1
ATOM 3874 C CA . ASP A 1 509 ? -30.759 15.804 49.773 1.00 58.12 509 ASP A CA 1
ATOM 3875 C C . ASP A 1 509 ? -30.726 14.427 50.477 1.00 58.12 509 ASP A C 1
ATOM 3877 O O . ASP A 1 509 ? -30.500 14.337 51.684 1.00 58.12 509 ASP A O 1
ATOM 3881 N N . GLU A 1 510 ? -30.935 13.333 49.736 1.00 68.19 510 GLU A N 1
ATOM 3882 C CA . GLU A 1 510 ? -30.851 11.968 50.280 1.00 68.19 510 GLU A CA 1
ATOM 3883 C C . GLU A 1 510 ? -29.398 11.629 50.682 1.00 68.19 510 GLU A C 1
ATOM 3885 O O . GLU A 1 510 ? -28.487 11.662 49.854 1.00 68.19 510 GLU A O 1
ATOM 3890 N N . THR A 1 511 ? -29.169 11.288 51.954 1.00 77.25 511 THR A N 1
ATOM 3891 C CA . THR A 1 511 ? -27.874 10.793 52.473 1.00 77.25 511 THR A CA 1
ATOM 3892 C C . THR A 1 511 ? -27.837 9.271 52.632 1.00 77.25 511 THR A C 1
ATOM 3894 O O . THR A 1 511 ? -26.767 8.682 52.795 1.00 77.25 511 THR A O 1
ATOM 3897 N N . GLU A 1 512 ? -28.997 8.621 52.563 1.00 85.81 512 GLU A N 1
ATOM 3898 C CA . GLU A 1 512 ? -29.171 7.176 52.665 1.00 85.81 512 GLU A CA 1
ATOM 3899 C C . GLU A 1 512 ? -30.432 6.765 51.899 1.00 85.81 512 GLU A C 1
ATOM 3901 O O . GLU A 1 512 ? -31.469 7.423 51.990 1.00 85.81 512 GLU A O 1
ATOM 3906 N N . LEU A 1 513 ? -30.332 5.691 51.118 1.00 85.44 513 LEU A N 1
ATOM 3907 C CA . LEU A 1 513 ? -31.456 5.117 50.385 1.00 85.44 513 LEU A CA 1
ATOM 3908 C C . LEU A 1 513 ? -32.276 4.178 51.279 1.00 85.44 513 LEU A C 1
ATOM 3910 O O . LEU A 1 513 ? -31.755 3.613 52.238 1.00 85.44 513 LEU A O 1
ATOM 3914 N N . ILE A 1 514 ? -33.536 3.907 50.915 1.00 80.44 514 ILE A N 1
ATOM 3915 C CA . ILE A 1 514 ? -34.399 2.937 51.633 1.00 80.44 514 ILE A CA 1
ATOM 3916 C C . ILE A 1 514 ? -33.805 1.519 51.706 1.00 80.44 514 ILE A C 1
ATOM 3918 O O . ILE A 1 514 ? -34.193 0.720 52.551 1.00 80.44 514 ILE A O 1
ATOM 3922 N N . THR A 1 515 ? -32.846 1.213 50.832 1.00 81.50 515 THR A N 1
ATOM 3923 C CA . THR A 1 515 ? -32.075 -0.035 50.800 1.00 81.50 515 THR A CA 1
ATOM 3924 C C . THR A 1 515 ? -31.000 -0.107 51.893 1.00 81.50 515 THR A C 1
ATOM 3926 O O . THR A 1 515 ? -30.327 -1.129 52.019 1.00 81.50 515 THR A O 1
ATOM 3929 N N . GLY A 1 516 ? -30.799 0.970 52.662 1.00 83.56 516 GLY A N 1
ATOM 3930 C CA . GLY A 1 516 ? -29.707 1.127 53.628 1.00 83.56 516 GLY A CA 1
ATOM 3931 C C . GLY A 1 516 ? -28.361 1.488 52.988 1.00 83.56 516 GLY A C 1
ATOM 3932 O O . GLY A 1 516 ? -27.333 1.486 53.667 1.00 83.56 516 GLY A O 1
ATOM 3933 N N . LEU A 1 517 ? -28.326 1.772 51.677 1.00 89.19 517 LEU A N 1
ATOM 3934 C CA . LEU A 1 517 ? -27.114 2.247 51.012 1.00 89.19 517 LEU A CA 1
ATOM 3935 C C . LEU A 1 517 ? -26.891 3.724 51.354 1.00 89.19 517 LEU A C 1
ATOM 3937 O O . LEU A 1 517 ? -27.629 4.599 50.900 1.00 89.19 517 LEU A O 1
ATOM 3941 N N . LYS A 1 518 ? -25.852 3.997 52.141 1.00 91.62 518 LYS A N 1
ATOM 3942 C CA . LYS A 1 518 ? -25.406 5.361 52.444 1.00 91.62 518 LYS A CA 1
ATOM 3943 C C . LYS A 1 518 ? -24.741 5.974 51.224 1.00 91.62 518 LYS A C 1
ATOM 3945 O O . LYS A 1 518 ? -23.960 5.298 50.560 1.00 91.62 518 LYS A O 1
ATOM 3950 N N . LEU A 1 519 ? -25.017 7.246 50.961 1.00 91.38 519 LEU A N 1
ATOM 3951 C CA . LEU A 1 519 ? -24.449 7.995 49.844 1.00 91.38 519 LEU A CA 1
ATOM 3952 C C . LEU A 1 519 ? -23.346 8.925 50.372 1.00 91.38 519 LEU A C 1
ATOM 3954 O O . LEU A 1 519 ? -23.666 9.970 50.940 1.00 91.38 519 LEU A O 1
ATOM 3958 N N . PRO A 1 520 ? -22.049 8.586 50.204 1.00 90.62 520 PRO A N 1
ATOM 3959 C CA . PRO A 1 520 ? -20.955 9.454 50.650 1.00 90.62 520 PRO A CA 1
ATOM 3960 C C . PRO A 1 520 ? -20.921 10.790 49.901 1.00 90.62 520 PRO A C 1
ATOM 3962 O O . PRO A 1 520 ? -20.401 11.774 50.413 1.00 90.62 520 PRO A O 1
ATOM 3965 N N . LEU A 1 521 ? -21.477 10.812 48.688 1.00 92.38 521 LEU A N 1
ATOM 3966 C CA . LEU A 1 521 ? -21.661 12.001 47.867 1.00 92.38 521 LEU A CA 1
ATOM 3967 C C . LEU A 1 521 ? -23.140 12.128 47.527 1.00 92.38 521 LEU A C 1
ATOM 3969 O O . LEU A 1 521 ? -23.746 11.162 47.056 1.00 92.38 521 LEU A O 1
ATOM 3973 N N . LYS A 1 522 ? -23.711 13.316 47.724 1.00 91.12 522 LYS A N 1
ATOM 3974 C CA . LYS A 1 522 ? -25.084 13.603 47.297 1.00 91.12 522 LYS A CA 1
ATOM 3975 C C . LYS A 1 522 ? -25.130 13.795 45.776 1.00 91.12 522 LYS A C 1
ATOM 3977 O O . LYS A 1 522 ? -24.111 14.162 45.184 1.00 91.12 522 LYS A O 1
ATOM 3982 N N . PRO A 1 523 ? -26.301 13.660 45.126 1.00 90.69 523 PRO A N 1
ATOM 3983 C CA . PRO A 1 523 ? -26.442 13.977 43.702 1.00 90.69 523 PRO A CA 1
ATOM 3984 C C . PRO A 1 523 ? -25.914 15.380 43.350 1.00 90.69 523 PRO A C 1
ATOM 3986 O O . PRO A 1 523 ? -25.170 15.539 42.385 1.00 90.69 523 PRO A O 1
ATOM 3989 N N . ASN A 1 524 ? -26.179 16.378 44.200 1.00 88.94 524 ASN A N 1
ATOM 3990 C CA . ASN A 1 524 ? -25.647 17.733 44.027 1.00 88.94 524 ASN A CA 1
ATOM 3991 C C . ASN A 1 524 ? -24.112 17.802 44.111 1.00 88.94 524 ASN A C 1
ATOM 3993 O O . ASN A 1 524 ? -23.495 18.570 43.374 1.00 88.94 524 ASN A O 1
ATOM 3997 N N . ASP A 1 525 ? -23.475 16.999 44.966 1.00 92.25 525 ASP A N 1
ATOM 3998 C CA . ASP A 1 525 ? -22.011 16.942 45.051 1.00 92.25 525 ASP A CA 1
ATOM 3999 C C . ASP A 1 525 ? -21.408 16.317 43.792 1.00 92.25 525 ASP A C 1
ATOM 4001 O O . ASP A 1 525 ? -20.439 16.842 43.245 1.00 92.25 525 ASP A O 1
ATOM 4005 N N . VAL A 1 526 ? -22.039 15.262 43.267 1.00 91.12 526 VAL A N 1
ATOM 4006 C CA . VAL A 1 526 ? -21.682 14.672 41.969 1.00 91.12 526 VAL A CA 1
ATOM 4007 C C . VAL A 1 526 ? -21.829 15.704 40.850 1.00 91.12 526 VAL A C 1
ATOM 4009 O O . VAL A 1 526 ? -20.918 15.860 40.039 1.00 91.12 526 VAL A O 1
ATOM 4012 N N . GLY A 1 527 ? -22.917 16.480 40.846 1.00 87.50 527 GLY A N 1
ATOM 4013 C CA . GLY A 1 527 ? -23.117 17.589 39.913 1.00 87.50 527 GLY A CA 1
ATOM 4014 C C . GLY A 1 527 ? -22.010 18.644 39.986 1.00 87.50 527 GLY A C 1
ATOM 4015 O O . GLY A 1 527 ? -21.480 19.055 38.953 1.00 87.50 527 GLY A O 1
ATOM 4016 N N . ARG A 1 528 ? -21.601 19.036 41.201 1.00 91.88 528 ARG A N 1
ATOM 4017 C CA . ARG A 1 528 ? -20.490 19.977 41.432 1.00 91.88 528 ARG A CA 1
ATOM 4018 C C . ARG A 1 528 ? -19.163 19.430 40.913 1.00 91.88 528 ARG A C 1
ATOM 4020 O O . ARG A 1 528 ? -18.438 20.165 40.251 1.00 91.88 528 ARG A O 1
ATOM 4027 N N . ILE A 1 529 ? -18.863 18.155 41.157 1.00 90.94 529 ILE A N 1
ATOM 4028 C CA . ILE A 1 529 ? -17.644 17.497 40.659 1.00 90.94 529 ILE A CA 1
ATOM 4029 C C . ILE A 1 529 ? -17.663 17.427 39.127 1.00 90.94 529 ILE A C 1
ATOM 4031 O O . ILE A 1 529 ? -16.678 17.765 38.471 1.00 90.94 529 ILE A O 1
ATOM 4035 N N . TRP A 1 530 ? -18.796 17.049 38.533 1.00 90.69 530 TRP A N 1
ATOM 4036 C CA . TRP A 1 530 ? -18.951 16.948 37.082 1.00 90.69 530 TRP A CA 1
ATOM 4037 C C . TRP A 1 530 ? -18.910 18.296 36.358 1.00 90.69 530 TRP A C 1
ATOM 4039 O O . TRP A 1 530 ? -18.585 18.308 35.168 1.00 90.69 530 TRP A O 1
ATOM 4049 N N . ALA A 1 531 ? -19.222 19.401 37.039 1.00 87.88 531 ALA A N 1
ATOM 4050 C CA . ALA A 1 531 ? -19.123 20.754 36.492 1.00 87.88 531 ALA A CA 1
ATOM 4051 C C . ALA A 1 531 ? -17.670 21.259 36.385 1.00 87.88 531 ALA A C 1
ATOM 4053 O O . ALA A 1 531 ? -17.381 22.135 35.568 1.00 87.88 531 ALA A O 1
ATOM 4054 N N . LEU A 1 532 ? -16.747 20.707 37.180 1.00 86.25 532 LEU A N 1
ATOM 4055 C CA . LEU A 1 532 ? -15.325 21.047 37.125 1.00 86.25 532 LEU A CA 1
ATOM 4056 C C . LEU A 1 532 ? -14.663 20.403 35.897 1.00 86.25 532 LEU A C 1
ATOM 4058 O O . LEU A 1 532 ? -14.982 19.274 35.531 1.00 86.25 532 LEU A O 1
ATOM 4062 N N . GLN A 1 533 ? -13.734 21.127 35.262 1.00 73.62 533 GLN A N 1
ATOM 4063 C CA . GLN A 1 533 ? -13.048 20.678 34.034 1.00 73.62 533 GLN A CA 1
ATOM 4064 C C . GLN A 1 533 ? -11.584 20.287 34.236 1.00 73.62 533 GLN A C 1
ATOM 4066 O O . GLN A 1 533 ? -10.952 19.759 33.323 1.00 73.62 533 GLN A O 1
ATOM 4071 N N . ASP A 1 534 ? -11.042 20.561 35.417 1.00 80.94 534 ASP A N 1
ATOM 4072 C CA . ASP A 1 534 ? -9.662 20.269 35.768 1.00 80.94 534 ASP A CA 1
ATOM 4073 C C . ASP A 1 534 ? -9.607 19.185 36.850 1.00 80.94 534 ASP A C 1
ATOM 4075 O O . ASP A 1 534 ? -10.330 19.244 37.848 1.00 80.94 534 ASP A O 1
ATOM 4079 N N . TYR A 1 535 ? -8.720 18.210 36.640 1.00 80.25 535 TYR A N 1
ATOM 4080 C CA . TYR A 1 535 ? -8.519 17.074 37.537 1.00 80.25 535 TYR A CA 1
ATOM 4081 C C . TYR A 1 535 ? -8.055 17.526 38.927 1.00 80.25 535 TYR A C 1
ATOM 4083 O O . TYR A 1 535 ? -8.501 16.972 39.927 1.00 80.25 535 TYR A O 1
ATOM 4091 N N . VAL A 1 536 ? -7.206 18.557 39.027 1.00 83.25 536 VAL A N 1
ATOM 4092 C CA . VAL A 1 536 ? -6.706 19.039 40.327 1.00 83.25 536 VAL A CA 1
ATOM 4093 C C . VAL A 1 536 ? -7.853 19.633 41.145 1.00 83.25 536 VAL A C 1
ATOM 4095 O O . VAL A 1 536 ? -7.977 19.352 42.337 1.00 83.25 536 VAL A O 1
ATOM 4098 N N . ALA A 1 537 ? -8.737 20.401 40.505 1.00 86.31 537 ALA A N 1
ATOM 4099 C CA . ALA A 1 537 ? -9.940 20.931 41.138 1.00 86.31 537 ALA A CA 1
ATOM 4100 C C . ALA A 1 537 ? -10.911 19.817 41.570 1.00 86.31 537 ALA A C 1
ATOM 4102 O O . ALA A 1 537 ? -11.440 19.877 42.681 1.00 86.31 537 ALA A O 1
ATOM 4103 N N . GLN A 1 538 ? -11.115 18.799 40.726 1.00 88.00 538 GLN A N 1
ATOM 4104 C CA . GLN A 1 538 ? -11.960 17.637 41.033 1.00 88.00 538 GLN A CA 1
ATOM 4105 C C . GLN A 1 538 ? -11.402 16.798 42.188 1.00 88.00 538 GLN A C 1
ATOM 4107 O O . GLN A 1 538 ? -12.128 16.473 43.123 1.00 88.00 538 GLN A O 1
ATOM 4112 N N . SER A 1 539 ? -10.106 16.497 42.162 1.00 88.00 539 SER A N 1
ATOM 4113 C CA . SER A 1 539 ? -9.419 15.742 43.210 1.00 88.00 539 SER A CA 1
ATOM 4114 C C . SER A 1 539 ? -9.458 16.484 44.547 1.00 88.00 539 SER A C 1
ATOM 4116 O O . SER A 1 539 ? -9.731 15.883 45.587 1.00 88.00 539 SER A O 1
ATOM 4118 N N . LYS A 1 540 ? -9.292 17.815 44.530 1.00 89.81 540 LYS A N 1
ATOM 4119 C CA . LYS A 1 540 ? -9.380 18.646 45.735 1.00 89.81 540 LYS A CA 1
ATOM 4120 C C . LYS A 1 540 ? -10.771 18.609 46.367 1.00 89.81 540 LYS A C 1
ATOM 4122 O O . LYS A 1 540 ? -10.883 18.307 47.551 1.00 89.81 540 LYS A O 1
ATOM 4127 N N . ILE A 1 541 ? -11.826 18.883 45.593 1.00 91.69 541 ILE A N 1
ATOM 4128 C CA . ILE A 1 541 ? -13.195 18.876 46.133 1.00 91.69 541 ILE A CA 1
ATOM 4129 C C . ILE A 1 541 ? -13.599 17.473 46.605 1.00 91.69 541 ILE A C 1
ATOM 4131 O O . ILE A 1 541 ? -14.257 17.340 47.631 1.00 91.69 541 ILE A O 1
ATOM 4135 N N . LEU A 1 542 ? -13.168 16.422 45.903 1.00 91.19 542 LEU A N 1
ATOM 4136 C CA . LEU A 1 542 ? -13.460 15.038 46.264 1.00 91.19 542 LEU A CA 1
ATOM 4137 C C . LEU A 1 542 ? -12.743 14.629 47.557 1.00 91.19 542 LEU A C 1
ATOM 4139 O O . LEU A 1 542 ? -13.351 14.019 48.433 1.00 91.19 542 LEU A O 1
ATOM 4143 N N . THR A 1 543 ? -11.480 15.033 47.709 1.00 90.00 543 THR A N 1
ATOM 4144 C CA . THR A 1 543 ? -10.685 14.845 48.932 1.00 90.00 543 THR A CA 1
ATOM 4145 C C . THR A 1 543 ? -11.339 15.522 50.137 1.00 90.00 543 THR A C 1
ATOM 4147 O O . THR A 1 543 ? -11.404 14.919 51.209 1.00 90.00 543 THR A O 1
ATOM 4150 N N . GLU A 1 544 ? -11.853 16.745 49.959 1.00 90.94 544 GLU A N 1
ATOM 4151 C CA . GLU A 1 544 ? -12.578 17.492 50.995 1.00 90.94 544 GLU A CA 1
ATOM 4152 C C . GLU A 1 544 ? -13.915 16.821 51.353 1.00 90.94 544 GLU A C 1
ATOM 4154 O O . GLU A 1 544 ? -14.195 16.607 52.532 1.00 90.94 544 GLU A O 1
ATOM 4159 N N . LEU A 1 545 ? -14.723 16.447 50.354 1.00 91.19 545 LEU A N 1
ATOM 4160 C CA . LEU A 1 545 ? -16.051 15.852 50.556 1.00 91.19 545 LEU A CA 1
ATOM 4161 C C . LEU A 1 545 ? -15.996 14.463 51.203 1.00 91.19 545 LEU A C 1
ATOM 4163 O O . LEU A 1 545 ? -16.839 14.146 52.039 1.00 91.19 545 LEU A O 1
ATOM 4167 N N . LEU A 1 546 ? -15.006 13.646 50.838 1.00 90.56 546 LEU A N 1
ATOM 4168 C CA . LEU A 1 546 ? -14.831 12.292 51.371 1.00 90.56 546 LEU A CA 1
ATOM 4169 C C . LEU A 1 546 ? -13.929 12.240 52.615 1.00 90.56 546 LEU A C 1
ATOM 4171 O O . LEU A 1 546 ? -13.745 11.169 53.189 1.00 90.56 546 LEU A O 1
ATOM 4175 N N . GLY A 1 547 ? -13.347 13.368 53.038 1.00 89.88 547 GLY A N 1
ATOM 4176 C CA . GLY A 1 547 ? -12.443 13.419 54.189 1.00 89.88 547 GLY A CA 1
ATOM 4177 C C . GLY A 1 547 ? -11.183 12.562 54.018 1.00 89.88 547 GLY A C 1
ATOM 4178 O O . GLY A 1 547 ? -10.683 11.994 54.989 1.00 89.88 547 GLY A O 1
ATOM 4179 N N . LEU A 1 548 ? -10.649 12.443 52.795 1.00 86.06 548 LEU A N 1
ATOM 4180 C CA . LEU A 1 548 ? -9.551 11.507 52.508 1.00 86.06 548 LEU A CA 1
ATOM 4181 C C . LEU A 1 548 ? -8.238 11.886 53.212 1.00 86.06 548 LEU A C 1
ATOM 4183 O O . LEU A 1 548 ? -7.396 11.019 53.437 1.00 86.06 548 LEU A O 1
ATOM 4187 N N . GLU A 1 549 ? -8.053 13.156 53.592 1.00 83.62 549 GLU A N 1
ATOM 4188 C CA . GLU A 1 549 ? -6.860 13.602 54.327 1.00 83.62 549 GLU A CA 1
ATOM 4189 C C . GLU A 1 549 ? -6.744 12.979 55.719 1.00 83.62 549 GLU A C 1
ATOM 4191 O O . GLU A 1 549 ? -5.639 12.649 56.147 1.00 83.62 549 GLU A O 1
ATOM 4196 N N . SER A 1 550 ? -7.868 12.802 56.419 1.00 79.81 550 SER A N 1
ATOM 4197 C CA . SER A 1 550 ? -7.886 12.163 57.736 1.00 79.81 550 SER A CA 1
ATOM 4198 C C . SER A 1 550 ? -7.910 10.638 57.627 1.00 79.81 550 SER A C 1
ATOM 4200 O O . SER A 1 550 ? -7.320 9.961 58.468 1.00 79.81 550 SER A O 1
ATOM 4202 N N . ALA A 1 551 ? -8.544 10.093 56.584 1.00 76.12 551 ALA A N 1
ATOM 4203 C CA . ALA A 1 551 ? -8.646 8.652 56.359 1.00 76.12 551 ALA A CA 1
ATOM 4204 C C . ALA A 1 551 ? 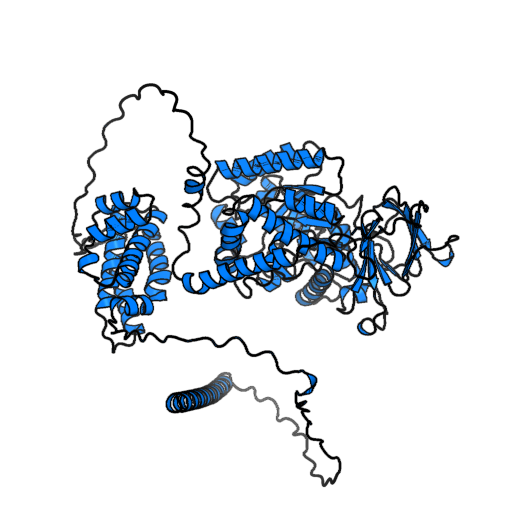-7.342 8.010 55.845 1.00 76.12 551 ALA A C 1
ATOM 4206 O O . ALA A 1 551 ? -7.075 6.845 56.147 1.00 76.12 551 ALA A O 1
ATOM 4207 N N . HIS A 1 552 ? -6.530 8.754 55.082 1.00 78.06 552 HIS A N 1
ATOM 4208 C CA . HIS A 1 552 ? -5.293 8.271 54.462 1.00 78.06 552 HIS A CA 1
ATOM 4209 C C . HIS A 1 552 ? -4.147 9.293 54.626 1.00 78.06 552 HIS A C 1
ATOM 4211 O O . HIS A 1 552 ? -3.917 10.118 53.740 1.00 78.06 552 HIS A O 1
ATOM 4217 N N . PRO A 1 553 ? -3.371 9.225 55.728 1.00 72.00 553 PRO A N 1
ATOM 4218 C CA . PRO A 1 553 ? -2.268 10.159 55.991 1.00 72.00 553 PRO A CA 1
ATOM 4219 C C . PRO A 1 553 ? -1.117 10.066 54.975 1.00 72.00 553 PRO A C 1
ATOM 4221 O O . PRO A 1 553 ? -0.363 11.020 54.782 1.00 72.00 553 PRO A O 1
ATOM 4224 N N . ASN A 1 554 ? -0.962 8.911 54.319 1.00 78.31 554 ASN A N 1
ATOM 4225 C CA . ASN A 1 554 ? 0.030 8.704 53.270 1.00 78.31 554 ASN A CA 1
ATOM 4226 C C . ASN A 1 554 ? -0.453 9.319 51.945 1.00 78.31 554 ASN A C 1
ATOM 4228 O O . ASN A 1 554 ? -1.446 8.865 51.376 1.00 78.31 554 ASN A O 1
ATOM 4232 N N . VAL A 1 555 ? 0.292 10.307 51.437 1.00 76.69 555 VAL A N 1
ATOM 4233 C CA . VAL A 1 555 ? -0.054 11.069 50.223 1.00 76.69 555 VAL A CA 1
ATOM 4234 C C . VAL A 1 555 ? -0.280 10.165 49.009 1.00 76.69 555 VAL A C 1
ATOM 4236 O O . VAL A 1 555 ? -1.299 10.309 48.344 1.00 76.69 555 VAL A O 1
ATOM 4239 N N . ALA A 1 556 ? 0.600 9.189 48.767 1.00 73.44 556 ALA A N 1
ATOM 4240 C CA . ALA A 1 556 ? 0.494 8.306 47.605 1.00 73.44 556 ALA A CA 1
ATOM 4241 C C . ALA A 1 556 ? -0.746 7.401 47.675 1.00 73.44 556 ALA A C 1
ATOM 4243 O O . ALA A 1 556 ? -1.419 7.176 46.675 1.00 73.44 556 ALA A O 1
ATOM 4244 N N . ARG A 1 557 ? -1.103 6.906 48.868 1.00 76.19 557 ARG A N 1
ATOM 4245 C CA . ARG A 1 557 ? -2.334 6.112 49.041 1.00 76.19 557 ARG A CA 1
ATOM 4246 C C . ARG A 1 557 ? -3.584 6.953 48.900 1.00 76.19 557 ARG A C 1
ATOM 4248 O O . ARG A 1 557 ? -4.558 6.499 48.313 1.00 76.19 557 ARG A O 1
ATOM 4255 N N . ARG A 1 558 ? -3.555 8.167 49.444 1.00 84.31 558 ARG A N 1
ATOM 4256 C CA . ARG A 1 558 ? -4.657 9.115 49.318 1.00 84.31 558 ARG A CA 1
ATOM 4257 C C . ARG A 1 558 ? -4.934 9.433 47.854 1.00 84.31 558 ARG A C 1
ATOM 4259 O O . ARG A 1 558 ? -6.095 9.460 47.475 1.00 84.31 558 ARG A O 1
ATOM 4266 N N . GLU A 1 559 ? -3.891 9.622 47.048 1.00 82.56 559 GLU A N 1
ATOM 4267 C CA . GLU A 1 559 ? -4.022 9.823 45.601 1.00 82.56 559 GLU A CA 1
ATOM 4268 C C . GLU A 1 559 ? -4.653 8.603 44.921 1.00 82.56 559 GLU A C 1
ATOM 4270 O O . GLU A 1 559 ? -5.651 8.766 44.231 1.00 82.56 559 GLU A O 1
ATOM 4275 N N . ILE A 1 560 ? -4.191 7.383 45.221 1.00 83.00 560 ILE A N 1
ATOM 4276 C CA . ILE A 1 560 ? -4.766 6.142 44.663 1.00 83.00 560 ILE A CA 1
ATOM 4277 C C . ILE A 1 560 ? -6.255 5.982 45.018 1.00 83.00 560 ILE A C 1
ATOM 4279 O O . ILE A 1 560 ? -7.066 5.603 44.172 1.00 83.00 560 ILE A O 1
ATOM 4283 N N . VAL A 1 561 ? -6.636 6.265 46.267 1.00 84.94 561 VAL A N 1
ATOM 4284 C CA . VAL A 1 561 ? -8.038 6.182 46.714 1.00 84.94 561 VAL A CA 1
ATOM 4285 C C . VAL A 1 561 ? -8.878 7.302 46.092 1.00 84.94 561 VAL A C 1
ATOM 4287 O O . VAL A 1 561 ? -9.998 7.052 45.651 1.00 84.94 561 VAL A O 1
ATOM 4290 N N . CYS A 1 562 ? -8.343 8.521 45.996 1.00 86.69 562 CYS A N 1
ATOM 4291 C CA . CYS A 1 562 ? -9.012 9.635 45.323 1.00 86.69 562 CYS A CA 1
ATOM 4292 C C . CYS A 1 562 ? -9.264 9.318 43.840 1.00 86.69 562 CYS A C 1
ATOM 4294 O O . CYS A 1 562 ? -10.383 9.489 43.355 1.00 86.69 562 CYS A O 1
ATOM 4296 N N . ASP A 1 563 ? -8.263 8.764 43.156 1.00 87.12 563 ASP A N 1
ATOM 4297 C CA . ASP A 1 563 ? -8.350 8.314 41.769 1.00 87.12 563 ASP A CA 1
ATOM 4298 C C . ASP A 1 563 ? -9.422 7.247 41.585 1.00 87.12 563 ASP A C 1
ATOM 4300 O O . ASP A 1 563 ? -10.250 7.357 40.683 1.00 87.12 563 ASP A O 1
ATOM 4304 N N . PHE A 1 564 ? -9.482 6.254 42.476 1.00 91.19 564 PHE A N 1
ATOM 4305 C CA . PHE A 1 564 ? -10.544 5.252 42.452 1.00 91.19 564 PHE A CA 1
ATOM 4306 C C . PHE A 1 564 ? -11.940 5.897 42.466 1.00 91.19 564 PHE A C 1
ATOM 4308 O O . PHE A 1 564 ? -12.791 5.565 41.637 1.00 91.19 564 PHE A O 1
ATOM 4315 N N . HIS A 1 565 ? -12.195 6.839 43.376 1.00 92.75 565 HIS A N 1
ATOM 4316 C CA . HIS A 1 565 ? -13.492 7.515 43.453 1.00 92.75 565 HIS A CA 1
ATOM 4317 C C . HIS A 1 565 ? -13.769 8.377 42.217 1.00 92.75 565 HIS A C 1
ATOM 4319 O O . HIS A 1 565 ? -14.882 8.348 41.681 1.00 92.75 565 HIS A O 1
ATOM 4325 N N . LEU A 1 566 ? -12.763 9.106 41.729 1.00 90.44 566 LEU A N 1
ATOM 4326 C CA . LEU A 1 566 ? -12.912 9.982 40.575 1.00 90.44 566 LEU A CA 1
ATOM 4327 C C . LEU A 1 566 ? -13.174 9.187 39.291 1.00 90.44 566 LEU A C 1
ATOM 4329 O O . LEU A 1 566 ? -14.071 9.550 38.536 1.00 90.44 566 LEU A O 1
ATOM 4333 N N . PHE A 1 567 ? -12.482 8.065 39.075 1.00 86.69 567 PHE A N 1
ATOM 4334 C CA . PHE A 1 567 ? -12.696 7.215 37.902 1.00 86.69 567 PHE A CA 1
ATOM 4335 C C . PHE A 1 567 ? -14.104 6.625 37.852 1.00 86.69 567 PHE A C 1
ATOM 4337 O O . PHE A 1 567 ? -14.719 6.619 36.785 1.00 86.69 567 PHE A O 1
ATOM 4344 N N . ASN A 1 568 ? -14.652 6.203 38.994 1.00 92.56 568 ASN A N 1
ATOM 4345 C CA . ASN A 1 568 ? -16.031 5.719 39.064 1.00 92.56 568 ASN A CA 1
ATOM 4346 C C . ASN A 1 568 ? -17.040 6.824 38.687 1.00 92.56 568 ASN A C 1
ATOM 4348 O O . ASN A 1 568 ? -17.993 6.574 37.945 1.00 92.56 568 ASN A O 1
ATOM 4352 N N . LEU A 1 569 ? -16.817 8.059 39.151 1.00 91.31 569 LEU A N 1
ATOM 4353 C CA . LEU A 1 569 ? -17.667 9.211 38.826 1.00 91.31 569 LEU A CA 1
ATOM 4354 C C . LEU A 1 569 ? -17.525 9.654 37.364 1.00 91.31 569 LEU A C 1
ATOM 4356 O O . LEU A 1 569 ? -18.528 10.000 36.738 1.00 91.31 569 LEU A O 1
ATOM 4360 N N . SER A 1 570 ? -16.312 9.634 36.810 1.00 86.75 570 SER A N 1
ATOM 4361 C CA . SER A 1 570 ? -16.057 9.930 35.397 1.00 86.75 570 SER A CA 1
ATOM 4362 C C . SER A 1 570 ? -16.700 8.884 34.492 1.00 86.75 570 SER A C 1
ATOM 4364 O O . SER A 1 570 ? -17.363 9.240 33.518 1.00 86.75 570 SER A O 1
ATOM 4366 N N . HIS A 1 571 ? -16.602 7.599 34.841 1.00 87.88 571 HIS A N 1
ATOM 4367 C CA . HIS A 1 571 ? -17.247 6.533 34.080 1.00 87.88 571 HIS A CA 1
ATOM 4368 C C . HIS A 1 571 ? -18.775 6.646 34.103 1.00 87.88 571 HIS A C 1
ATOM 4370 O O . HIS A 1 571 ? -19.414 6.563 33.053 1.00 87.88 571 HIS A O 1
ATOM 4376 N N . ALA A 1 572 ? -19.366 6.932 35.267 1.00 85.38 572 ALA A N 1
ATOM 4377 C CA . ALA A 1 572 ? -20.798 7.207 35.366 1.00 85.38 572 ALA A CA 1
ATOM 4378 C C . ALA A 1 572 ? -21.226 8.375 34.455 1.00 85.38 572 ALA A C 1
ATOM 4380 O O . ALA A 1 572 ? -22.241 8.277 33.763 1.00 85.38 572 ALA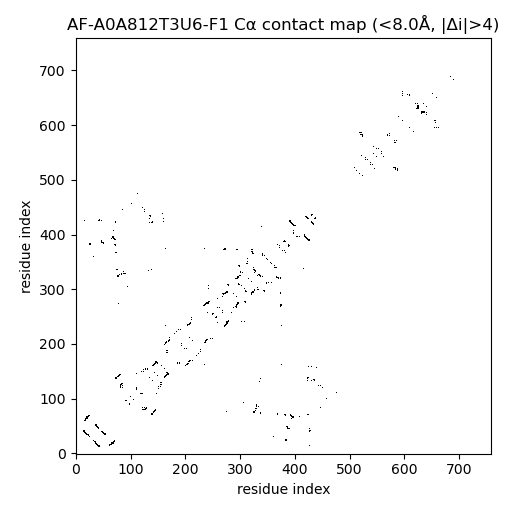 A O 1
ATOM 4381 N N . LYS A 1 573 ? -20.421 9.444 34.383 1.00 87.75 573 LYS A N 1
ATOM 4382 C CA . LYS A 1 573 ? -20.662 10.579 33.480 1.00 87.75 573 LYS A CA 1
ATOM 4383 C C . LYS A 1 573 ? -20.592 10.176 32.002 1.00 87.75 573 LYS A C 1
ATOM 4385 O O . LYS A 1 573 ? -21.437 10.605 31.220 1.00 87.75 573 LYS A O 1
ATOM 4390 N N . MET A 1 574 ? -19.621 9.343 31.616 1.00 75.69 574 MET A N 1
ATOM 4391 C CA . MET A 1 574 ? -19.467 8.850 30.237 1.00 75.69 574 MET A CA 1
ATOM 4392 C C . MET A 1 574 ? -20.639 7.981 29.777 1.00 75.69 574 MET A C 1
ATOM 4394 O O . MET A 1 574 ? -21.021 8.034 28.613 1.00 75.69 574 MET A O 1
ATOM 4398 N N . LEU A 1 575 ? -21.242 7.213 30.686 1.00 76.69 575 LEU A N 1
ATOM 4399 C CA . LEU A 1 575 ? -22.455 6.440 30.411 1.00 76.69 575 LEU A CA 1
ATOM 4400 C C . LEU A 1 575 ? -23.728 7.304 30.341 1.00 76.69 575 LEU A C 1
ATOM 4402 O O . LEU A 1 575 ? -24.823 6.755 30.220 1.00 76.69 575 LEU A O 1
ATOM 4406 N N . CYS A 1 576 ? -23.589 8.634 30.411 1.00 83.38 576 CYS A N 1
ATOM 4407 C CA . CYS A 1 576 ? -24.680 9.604 30.471 1.00 83.38 576 CYS A CA 1
ATOM 4408 C C . CYS A 1 576 ? -25.644 9.352 31.641 1.00 83.38 576 CYS A C 1
ATOM 4410 O O . CYS A 1 576 ? -26.835 9.641 31.536 1.00 83.38 576 CYS A O 1
ATOM 4412 N N . LEU A 1 577 ? -25.134 8.820 32.759 1.00 85.06 577 LEU A N 1
ATOM 4413 C CA . LEU A 1 577 ? -25.944 8.612 33.952 1.00 85.06 577 LEU A CA 1
ATOM 4414 C C . LEU A 1 577 ? -26.323 9.954 34.586 1.00 85.06 577 LEU A C 1
ATOM 4416 O O . LEU A 1 577 ? -25.550 10.914 34.601 1.00 85.06 577 LEU A O 1
ATOM 4420 N N . THR A 1 578 ? -27.518 10.006 35.165 1.00 90.44 578 THR A N 1
ATOM 4421 C CA . THR A 1 578 ? -27.967 11.133 35.986 1.00 90.44 578 THR A CA 1
ATOM 4422 C C . THR A 1 578 ? -27.081 11.294 37.223 1.00 90.44 578 THR A C 1
ATOM 4424 O O . THR A 1 578 ? -26.442 10.348 37.686 1.00 90.44 578 THR A O 1
ATOM 4427 N N . GLN A 1 579 ? -27.080 12.485 37.827 1.00 91.75 579 GLN A N 1
ATOM 4428 C CA . GLN A 1 579 ? -26.327 12.744 39.062 1.00 91.75 579 GLN A CA 1
ATOM 4429 C C . GLN A 1 579 ? -26.705 11.776 40.194 1.00 91.75 579 GLN A C 1
ATOM 4431 O O . GLN A 1 579 ? -25.841 11.332 40.948 1.00 91.75 579 GLN A O 1
ATOM 4436 N N . ARG A 1 580 ? -27.989 11.394 40.275 1.00 91.31 580 ARG A N 1
ATOM 4437 C CA . ARG A 1 580 ? -28.480 10.395 41.231 1.00 91.31 580 ARG A CA 1
ATOM 4438 C C . ARG A 1 580 ? -27.899 9.014 40.946 1.00 91.31 580 ARG A C 1
ATOM 4440 O O . ARG A 1 580 ? -27.347 8.395 41.846 1.00 91.31 580 ARG A O 1
ATOM 4447 N N . GLN A 1 581 ? -27.962 8.551 39.700 1.00 91.75 581 GLN A N 1
ATOM 4448 C CA . GLN A 1 581 ? -27.356 7.280 39.292 1.00 91.75 581 GLN A CA 1
ATOM 4449 C C . GLN A 1 581 ? -25.839 7.260 39.548 1.00 91.75 581 GLN A C 1
ATOM 4451 O O . GLN A 1 581 ? -25.318 6.267 40.052 1.00 91.75 581 GLN A O 1
ATOM 4456 N N . GLY A 1 582 ? -25.144 8.369 39.276 1.00 91.25 582 GLY A N 1
ATOM 4457 C CA . GLY A 1 582 ? -23.719 8.531 39.571 1.00 91.25 582 GLY A CA 1
ATOM 4458 C C . GLY A 1 582 ? -23.405 8.437 41.066 1.00 91.25 582 GLY A C 1
ATOM 4459 O O . GLY A 1 582 ? -22.492 7.708 41.449 1.00 91.25 582 GLY A O 1
ATOM 4460 N N . ALA A 1 583 ? -24.194 9.101 41.917 1.00 93.81 583 ALA A N 1
ATOM 4461 C CA . ALA A 1 583 ? -24.048 9.038 43.374 1.00 93.81 583 ALA A CA 1
ATOM 4462 C C . ALA A 1 583 ? -24.248 7.614 43.919 1.00 93.81 583 ALA A C 1
ATOM 4464 O O . ALA A 1 583 ? -23.475 7.151 44.759 1.00 93.81 583 ALA A O 1
ATOM 4465 N N . VAL A 1 584 ? -25.249 6.895 43.405 1.00 93.44 584 VAL A N 1
ATOM 4466 C CA . VAL A 1 584 ? -25.554 5.516 43.813 1.00 93.44 584 VAL A CA 1
ATOM 4467 C C . VAL A 1 584 ? -24.480 4.544 43.348 1.00 93.44 584 VAL A C 1
ATOM 4469 O O . VAL A 1 584 ? -24.023 3.723 44.140 1.00 93.44 584 VAL A O 1
ATOM 4472 N N . PHE A 1 585 ? -24.029 4.648 42.098 1.00 95.38 585 PHE A N 1
ATOM 4473 C CA . PHE A 1 585 ? -22.952 3.798 41.596 1.00 95.38 585 PHE A CA 1
ATOM 4474 C C . PHE A 1 585 ? -21.656 4.018 42.386 1.00 95.38 585 PHE A C 1
ATOM 4476 O O . PHE A 1 585 ? -21.037 3.056 42.838 1.00 95.38 585 PHE A O 1
ATOM 4483 N N . HIS A 1 586 ? -21.298 5.281 42.635 1.00 95.81 586 HIS A N 1
ATOM 4484 C CA . HIS A 1 586 ? -20.170 5.631 43.491 1.00 95.81 586 HIS A CA 1
ATOM 4485 C C . HIS A 1 586 ? -20.301 5.006 44.888 1.00 95.81 586 HIS A C 1
ATOM 4487 O O . HIS A 1 586 ? -19.357 4.385 45.367 1.00 95.81 586 HIS A O 1
ATOM 4493 N N . ALA A 1 587 ? -21.473 5.103 45.522 1.00 95.12 587 ALA A N 1
ATOM 4494 C CA . ALA A 1 587 ? -21.716 4.511 46.836 1.00 95.12 587 ALA A CA 1
ATOM 4495 C C . ALA A 1 587 ? -21.552 2.982 46.845 1.00 95.12 587 ALA A C 1
ATOM 4497 O O . ALA A 1 587 ? -20.941 2.443 47.768 1.00 95.12 587 ALA A O 1
ATOM 4498 N N . ILE A 1 588 ? -22.036 2.284 45.810 1.00 95.31 588 ILE A N 1
ATOM 4499 C CA . ILE A 1 588 ? -21.826 0.838 45.653 1.00 95.31 588 ILE A CA 1
ATOM 4500 C C . ILE A 1 588 ? -20.327 0.533 45.606 1.00 95.31 588 ILE A C 1
ATOM 4502 O O . ILE A 1 588 ? -19.855 -0.306 46.369 1.00 95.31 588 ILE A O 1
ATOM 4506 N N . MET A 1 589 ? -19.570 1.237 44.763 1.00 94.88 589 MET A N 1
ATOM 4507 C CA . MET A 1 589 ? -18.130 1.009 44.603 1.00 94.88 589 MET A CA 1
ATOM 4508 C C . MET A 1 589 ? -17.338 1.313 45.880 1.00 94.88 589 MET A C 1
ATOM 4510 O O . MET A 1 589 ? -16.416 0.566 46.208 1.00 94.88 589 MET A O 1
ATOM 4514 N N . THR A 1 590 ? -17.730 2.334 46.646 1.00 93.00 590 THR A N 1
ATOM 4515 C CA . THR A 1 590 ? -17.143 2.630 47.963 1.00 93.00 590 THR A CA 1
ATOM 4516 C C . THR A 1 590 ? -17.337 1.474 48.943 1.00 93.00 590 THR A C 1
ATOM 4518 O O . THR A 1 590 ? -16.378 1.072 49.594 1.00 93.00 590 THR A O 1
ATOM 4521 N N . VAL A 1 591 ? -18.531 0.867 48.997 1.00 93.88 591 VAL A N 1
ATOM 4522 C CA . VAL A 1 591 ? -18.779 -0.311 49.852 1.00 93.88 591 VAL A CA 1
ATOM 4523 C C . VAL A 1 591 ? -17.853 -1.471 49.480 1.00 93.88 591 VAL A C 1
ATOM 4525 O O . VAL A 1 591 ? -17.338 -2.152 50.364 1.00 93.88 591 VAL A O 1
ATOM 4528 N N . ILE A 1 592 ? -17.613 -1.696 48.185 1.00 93.44 592 ILE A N 1
ATOM 4529 C CA . ILE A 1 592 ? -16.717 -2.769 47.734 1.00 93.44 592 ILE A CA 1
ATOM 4530 C C . ILE A 1 592 ? -15.261 -2.473 48.107 1.00 93.44 592 ILE A C 1
ATOM 4532 O O . ILE A 1 592 ? -14.558 -3.379 48.553 1.00 93.44 592 ILE A O 1
ATOM 4536 N N . LEU A 1 593 ? -14.814 -1.221 47.978 1.00 88.88 593 LEU A N 1
ATOM 4537 C CA . LEU A 1 593 ? -13.467 -0.818 48.389 1.00 88.88 593 LEU A CA 1
ATOM 4538 C C . LEU A 1 593 ? -13.265 -0.982 49.906 1.00 88.88 593 LEU A C 1
ATOM 4540 O O . LEU A 1 593 ? -12.240 -1.507 50.342 1.00 88.88 593 LEU A O 1
ATOM 4544 N N . ASP A 1 594 ? -14.262 -0.605 50.709 1.00 88.06 594 ASP A N 1
ATOM 4545 C CA . ASP A 1 594 ? -14.232 -0.772 52.165 1.00 88.06 594 ASP A CA 1
ATOM 4546 C C . ASP A 1 594 ? -14.216 -2.249 52.576 1.00 88.06 594 ASP A C 1
ATOM 4548 O O . ASP A 1 594 ? -13.520 -2.624 53.521 1.00 88.06 594 ASP A O 1
ATOM 4552 N N . MET A 1 595 ? -14.941 -3.109 51.855 1.00 86.81 595 MET A N 1
ATOM 4553 C CA . MET A 1 595 ? -14.873 -4.557 52.059 1.00 86.81 595 MET A CA 1
ATOM 4554 C C . MET A 1 595 ? -13.497 -5.118 51.704 1.00 86.81 595 MET A C 1
ATOM 4556 O O . MET A 1 595 ? -12.961 -5.917 52.470 1.00 86.81 595 MET A O 1
ATOM 4560 N N . ALA A 1 596 ? -12.895 -4.666 50.600 1.00 82.12 596 ALA A N 1
ATOM 4561 C CA . ALA A 1 596 ? -11.545 -5.069 50.217 1.00 82.12 596 ALA A CA 1
ATOM 4562 C C . ALA A 1 596 ? -10.515 -4.700 51.302 1.00 82.12 596 ALA A C 1
ATOM 4564 O O . ALA A 1 596 ? -9.617 -5.493 51.585 1.00 82.12 596 ALA A O 1
ATOM 4565 N N . LYS A 1 597 ? -10.701 -3.551 51.972 1.00 77.56 597 LYS A N 1
ATOM 4566 C CA . LYS A 1 597 ? -9.869 -3.086 53.096 1.00 77.56 597 LYS A CA 1
ATOM 4567 C C . LYS A 1 597 ? -9.967 -3.964 54.353 1.00 77.56 597 LYS A C 1
ATOM 4569 O O . LYS A 1 597 ? -9.037 -3.990 55.151 1.00 77.56 597 LYS A O 1
ATOM 4574 N N . GLN A 1 598 ? -11.085 -4.661 54.559 1.00 71.19 598 GLN A N 1
ATOM 4575 C CA . GLN A 1 598 ? -11.335 -5.483 55.754 1.00 71.19 598 GLN A CA 1
ATOM 4576 C C . GLN A 1 598 ? -10.842 -6.937 55.623 1.00 71.19 598 GLN A C 1
ATOM 4578 O O . GLN A 1 598 ? -10.935 -7.694 56.591 1.00 71.19 598 GLN A O 1
ATOM 4583 N N . GLY A 1 599 ? -10.338 -7.348 54.453 1.00 63.38 599 GLY A N 1
ATOM 4584 C CA . GLY A 1 599 ? -9.814 -8.700 54.228 1.00 63.38 599 GLY A CA 1
ATOM 4585 C C . GLY A 1 599 ? -8.531 -8.982 55.023 1.00 63.38 599 GLY A C 1
ATOM 4586 O O . GLY A 1 599 ? -7.660 -8.120 55.120 1.00 63.38 599 GLY A O 1
ATOM 4587 N N . SER A 1 600 ? -8.404 -10.186 55.596 1.00 54.31 600 SER A N 1
ATOM 4588 C CA . SER A 1 600 ? -7.227 -10.588 56.384 1.00 54.31 600 SER A CA 1
ATOM 4589 C C . SER A 1 600 ? -6.009 -10.865 55.499 1.00 54.31 600 SER A C 1
ATOM 4591 O O . SER A 1 600 ? -6.160 -11.487 54.444 1.00 54.31 600 SER A O 1
ATOM 4593 N N . GLU A 1 601 ? -4.807 -10.520 55.981 1.00 54.31 601 GLU A N 1
ATOM 4594 C CA . GLU A 1 601 ? -3.517 -10.844 55.332 1.00 54.31 601 GLU A CA 1
ATOM 4595 C C . GLU A 1 601 ? -3.349 -12.349 55.032 1.00 54.31 601 GLU A C 1
ATOM 4597 O O . GLU A 1 601 ? -2.649 -12.708 54.090 1.00 54.31 601 GLU A O 1
ATOM 4602 N N . ASP A 1 602 ? -4.053 -13.214 55.774 1.00 48.72 602 ASP A N 1
ATOM 4603 C CA . ASP A 1 602 ? -4.008 -14.680 55.658 1.00 48.72 602 ASP A CA 1
ATOM 4604 C C . ASP A 1 602 ? -5.038 -15.291 54.680 1.00 48.72 602 ASP A C 1
ATOM 4606 O O . ASP A 1 602 ? -5.144 -16.514 54.579 1.00 48.72 602 ASP A O 1
ATOM 4610 N N . SER A 1 603 ? -5.850 -14.482 53.985 1.00 53.50 603 SER A N 1
ATOM 4611 C CA . SER A 1 603 ? -6.892 -15.007 53.084 1.00 53.50 603 SER A CA 1
ATOM 4612 C C . SER A 1 603 ? -6.364 -15.256 51.666 1.00 53.50 603 SER A C 1
ATOM 4614 O O . SER A 1 603 ? -5.660 -14.424 51.097 1.00 53.50 603 SER A O 1
ATOM 4616 N N . GLU A 1 604 ? -6.731 -16.392 51.059 1.00 59.53 604 GLU A N 1
ATOM 4617 C CA . GLU A 1 604 ? -6.526 -16.625 49.625 1.00 59.53 604 GLU A CA 1
ATOM 4618 C C . GLU A 1 604 ? -7.256 -15.520 48.844 1.00 59.53 604 GLU A C 1
ATOM 4620 O O . GLU A 1 604 ? -8.485 -15.509 48.772 1.00 59.53 604 GLU A O 1
ATOM 4625 N N . GLY A 1 605 ? -6.517 -14.564 48.273 1.00 63.84 605 GLY A N 1
ATOM 4626 C CA . GLY A 1 605 ? -7.089 -13.329 47.720 1.00 63.84 605 GLY A CA 1
ATOM 4627 C C . GLY A 1 605 ? -8.162 -13.521 46.632 1.00 63.84 605 GLY A C 1
ATOM 4628 O O . GLY A 1 605 ? -8.989 -12.637 46.414 1.00 63.84 605 GLY A O 1
ATOM 4629 N N . ALA A 1 606 ? -8.226 -14.697 46.000 1.00 61.91 606 ALA A N 1
ATOM 4630 C CA . ALA A 1 606 ? -9.303 -15.068 45.080 1.00 61.91 606 ALA A CA 1
ATOM 4631 C C . ALA A 1 606 ? -10.669 -15.257 45.780 1.00 61.91 606 ALA A C 1
ATOM 4633 O O . ALA A 1 606 ? -11.706 -14.903 45.213 1.00 61.91 606 ALA A O 1
ATOM 4634 N N . ALA A 1 607 ? -10.692 -15.773 47.014 1.00 71.88 607 ALA A N 1
ATOM 4635 C CA . ALA A 1 607 ? -11.921 -15.992 47.778 1.00 71.88 607 ALA A CA 1
ATOM 4636 C C . ALA A 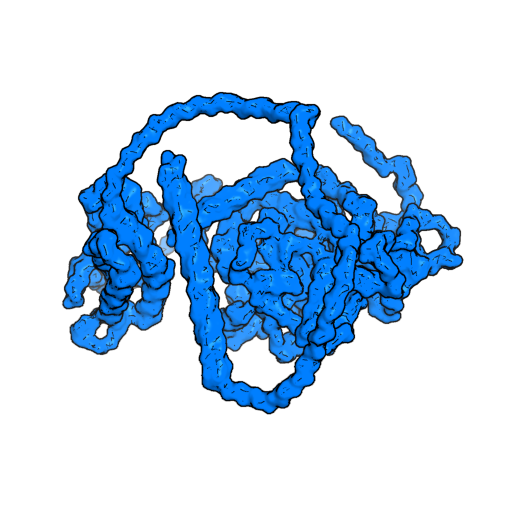1 607 ? -12.547 -14.668 48.251 1.00 71.88 607 ALA A C 1
ATOM 4638 O O . ALA A 1 607 ? -13.767 -14.493 48.173 1.00 71.88 607 ALA A O 1
ATOM 4639 N N . GLU A 1 608 ? -11.722 -13.705 48.677 1.00 80.12 608 GLU A N 1
ATOM 4640 C CA . GLU A 1 608 ? -12.210 -12.383 49.091 1.00 80.12 608 GLU A CA 1
ATOM 4641 C C . GLU A 1 608 ? -12.685 -11.555 47.884 1.00 80.12 608 GLU A C 1
ATOM 4643 O O . GLU A 1 608 ? -13.730 -10.903 47.960 1.00 80.12 608 GLU A O 1
ATOM 4648 N N . ALA A 1 609 ? -12.002 -11.662 46.736 1.00 82.69 609 ALA A N 1
ATOM 4649 C CA . ALA A 1 609 ? -12.450 -11.058 45.480 1.00 82.69 609 ALA A CA 1
ATOM 4650 C C . ALA A 1 609 ? -13.835 -11.581 45.057 1.00 82.69 609 ALA A C 1
ATOM 4652 O O . ALA A 1 609 ? -14.725 -10.793 44.732 1.00 82.69 609 ALA A O 1
ATOM 4653 N N . ALA A 1 610 ? -14.058 -12.899 45.126 1.00 83.81 610 ALA A N 1
ATOM 4654 C CA . ALA A 1 610 ? -15.344 -13.515 44.797 1.00 83.81 610 ALA A CA 1
ATOM 4655 C C . ALA A 1 610 ? -16.478 -13.052 45.731 1.00 83.81 610 ALA A C 1
ATOM 4657 O O . ALA A 1 610 ? -17.598 -12.789 45.285 1.00 83.81 610 ALA A O 1
ATOM 4658 N N . LYS A 1 611 ? -16.190 -12.898 47.028 1.00 87.38 611 LYS A N 1
ATOM 4659 C CA . LYS A 1 611 ? -17.138 -12.380 48.025 1.00 87.38 611 LYS A CA 1
ATOM 4660 C C . LYS A 1 611 ? -17.493 -10.912 47.772 1.00 87.38 611 LYS A C 1
ATOM 4662 O O . LYS A 1 611 ? -18.672 -10.556 47.814 1.00 87.38 611 LYS A O 1
ATOM 4667 N N . CYS A 1 612 ? -16.502 -10.082 47.457 1.00 89.50 612 CYS A N 1
ATOM 4668 C CA . CYS A 1 612 ? -16.709 -8.686 47.075 1.00 89.50 612 CYS A CA 1
ATOM 4669 C C . CYS A 1 612 ? -17.511 -8.572 45.771 1.00 89.50 612 CYS A C 1
ATOM 4671 O O . CYS A 1 612 ? -18.435 -7.764 45.686 1.00 89.50 612 CYS A O 1
ATOM 4673 N N . PHE A 1 613 ? -17.236 -9.431 44.787 1.00 90.38 613 PHE A N 1
ATOM 4674 C CA . PHE A 1 613 ? -17.968 -9.452 43.521 1.00 90.38 613 PHE A CA 1
ATOM 4675 C C . PHE A 1 613 ? -19.432 -9.840 43.710 1.00 90.38 613 PHE A C 1
ATOM 4677 O O . PHE A 1 613 ? -20.330 -9.176 43.193 1.00 90.38 613 PHE A O 1
ATOM 4684 N N . LYS A 1 614 ? -19.694 -10.858 44.534 1.00 89.19 614 LYS A N 1
ATOM 4685 C CA . LYS A 1 614 ? -21.060 -11.235 44.898 1.00 89.19 614 LYS A CA 1
ATOM 4686 C C . LYS A 1 614 ? -21.801 -10.072 45.559 1.00 89.19 614 LYS A C 1
ATOM 4688 O O . LYS A 1 614 ? -22.947 -9.801 45.205 1.00 89.19 614 LYS A O 1
ATOM 4693 N N . LYS A 1 615 ? -21.148 -9.342 46.472 1.00 91.50 615 LYS A N 1
ATOM 4694 C CA . LYS A 1 615 ? -21.771 -8.182 47.122 1.00 91.50 615 LYS A CA 1
ATOM 4695 C C . LYS A 1 615 ? -22.055 -7.041 46.144 1.00 91.50 615 LYS A C 1
ATOM 4697 O O . LYS A 1 615 ? -23.110 -6.417 46.237 1.00 91.50 615 LYS A O 1
ATOM 4702 N N . PHE A 1 616 ? -21.153 -6.799 45.195 1.00 93.94 616 PHE A N 1
ATOM 4703 C CA . PHE A 1 616 ? -21.372 -5.847 44.108 1.00 93.94 616 PHE A CA 1
ATOM 4704 C C . PHE A 1 616 ? -22.616 -6.210 43.292 1.00 93.94 616 PHE A C 1
ATOM 4706 O O . PHE A 1 616 ? -23.481 -5.360 43.097 1.00 93.94 616 PHE A O 1
ATOM 4713 N N . GLN A 1 617 ? -22.754 -7.475 42.884 1.00 89.00 617 GLN A N 1
ATOM 4714 C CA . GLN A 1 617 ? -23.926 -7.946 42.141 1.00 89.00 617 GLN A CA 1
ATOM 4715 C C . GLN A 1 617 ? -25.223 -7.779 42.941 1.00 89.00 617 GLN A C 1
ATOM 4717 O O . GLN A 1 617 ? -26.213 -7.297 42.397 1.00 89.00 617 GLN A O 1
ATOM 4722 N N . GLU A 1 618 ? -25.220 -8.132 44.230 1.00 89.75 618 GLU A N 1
ATOM 4723 C CA . GLU A 1 618 ? -26.375 -7.947 45.117 1.00 89.75 618 GLU A CA 1
ATOM 4724 C C . GLU A 1 618 ? -26.804 -6.478 45.185 1.00 89.75 618 GLU A C 1
ATOM 4726 O O . GLU A 1 618 ? -27.982 -6.170 45.006 1.00 89.75 618 GLU A O 1
ATOM 4731 N N . LEU A 1 619 ? -25.852 -5.568 45.411 1.00 90.50 619 LEU A N 1
ATOM 4732 C CA . LEU A 1 619 ? -26.126 -4.136 45.480 1.00 90.50 619 LEU A CA 1
ATOM 4733 C C . LEU A 1 619 ? -26.593 -3.588 44.133 1.00 90.50 619 LEU A C 1
ATOM 4735 O O . LEU A 1 619 ? -27.547 -2.818 44.098 1.00 90.50 619 LEU A O 1
ATOM 4739 N N . LEU A 1 620 ? -25.976 -3.992 43.026 1.00 88.75 620 LEU A N 1
ATOM 4740 C CA . LEU A 1 620 ? -26.367 -3.508 41.710 1.00 88.75 620 LEU A CA 1
ATOM 4741 C C . LEU A 1 620 ? -27.782 -3.970 41.351 1.00 88.75 620 LEU A C 1
ATOM 4743 O O . LEU A 1 620 ? -28.592 -3.150 40.932 1.00 88.75 620 LEU A O 1
ATOM 4747 N N . VAL A 1 621 ? -28.121 -5.241 41.591 1.00 85.25 621 VAL A N 1
ATOM 4748 C CA . VAL A 1 621 ? -29.473 -5.783 41.365 1.00 85.25 621 VAL A CA 1
ATOM 4749 C C . VAL A 1 621 ? -30.509 -5.122 42.275 1.00 85.25 621 VAL A C 1
ATOM 4751 O O . VAL A 1 621 ? -31.616 -4.844 41.826 1.00 85.25 621 VAL A O 1
ATOM 4754 N N . LEU A 1 622 ? -30.164 -4.825 43.531 1.00 84.94 622 LEU A N 1
ATOM 4755 C CA . LEU A 1 622 ? -31.064 -4.136 44.463 1.00 84.94 622 LEU A CA 1
ATOM 4756 C C . LEU A 1 622 ? -31.450 -2.725 43.978 1.00 84.94 622 LEU A C 1
ATOM 4758 O O . LEU A 1 622 ? -32.547 -2.247 44.268 1.00 84.94 622 LEU A O 1
ATOM 4762 N N . HIS A 1 623 ? -30.563 -2.086 43.212 1.00 87.38 623 HIS A N 1
ATOM 4763 C CA . HIS A 1 623 ? -30.751 -0.750 42.643 1.00 87.38 623 HIS A CA 1
ATOM 4764 C C . HIS A 1 623 ? -31.042 -0.778 41.125 1.00 87.38 623 HIS A C 1
ATOM 4766 O O . HIS A 1 623 ? -30.941 0.256 40.464 1.00 87.38 623 HIS A O 1
ATOM 4772 N N . SER A 1 624 ? -31.402 -1.939 40.557 1.00 82.81 624 SER A N 1
ATOM 4773 C CA . SER A 1 624 ? -31.704 -2.105 39.126 1.00 82.81 624 SER A CA 1
ATOM 4774 C C . SER A 1 624 ? -33.084 -2.727 38.886 1.00 82.81 624 SER A C 1
ATOM 4776 O O . SER A 1 624 ? -33.385 -3.767 39.461 1.00 82.81 624 SER A O 1
ATOM 4778 N N . VAL A 1 625 ? -33.837 -2.151 37.937 1.00 64.56 625 VAL A N 1
ATOM 4779 C CA . VAL A 1 625 ? -35.086 -2.639 37.292 1.00 64.56 625 VAL A CA 1
ATOM 4780 C C . VAL A 1 625 ? -36.257 -3.056 38.220 1.00 64.56 625 VAL A C 1
ATOM 4782 O O . VAL A 1 625 ? -36.094 -3.557 39.327 1.00 64.56 625 VAL A O 1
ATOM 4785 N N . ASN A 1 626 ? -37.477 -2.817 37.728 1.00 55.97 626 ASN A N 1
ATOM 4786 C CA . ASN A 1 626 ? -38.763 -2.936 38.427 1.00 55.97 626 ASN A CA 1
ATOM 4787 C C . ASN A 1 626 ? -39.108 -4.344 38.960 1.00 55.97 626 ASN A C 1
ATOM 4789 O O . ASN A 1 626 ? -38.608 -5.348 38.461 1.00 55.97 626 ASN A O 1
ATOM 4793 N N . ASP A 1 627 ? -40.044 -4.363 39.918 1.00 47.97 627 ASP A N 1
ATOM 4794 C CA . ASP A 1 627 ? -40.727 -5.518 40.540 1.00 47.97 627 ASP A CA 1
ATOM 4795 C C . ASP A 1 627 ? -40.147 -6.090 41.846 1.00 47.97 627 ASP A C 1
ATOM 4797 O O . ASP A 1 627 ? -39.857 -7.280 41.965 1.00 47.97 627 ASP A O 1
ATOM 4801 N N . SER A 1 628 ? -40.079 -5.257 42.888 1.00 52.47 628 SER A N 1
ATOM 4802 C CA . SER A 1 628 ? -40.264 -5.679 44.291 1.00 52.47 628 SER A CA 1
ATOM 4803 C C . SER A 1 628 ? -40.447 -4.439 45.184 1.00 52.47 628 SER A C 1
ATOM 4805 O O . SER A 1 628 ? -39.812 -3.426 44.891 1.00 52.47 628 SER A O 1
ATOM 4807 N N . PRO A 1 629 ? -41.232 -4.484 46.284 1.00 54.31 629 PRO A N 1
ATOM 4808 C CA . PRO A 1 629 ? -41.270 -3.410 47.290 1.00 54.31 629 PRO A CA 1
ATOM 4809 C C . PRO A 1 629 ? -39.891 -3.042 47.874 1.00 54.31 629 PRO A C 1
ATOM 4811 O O . PRO A 1 629 ? -39.750 -1.964 48.444 1.00 54.31 629 PRO A O 1
ATOM 4814 N N . ASP A 1 630 ? -38.880 -3.896 47.681 1.00 55.59 630 ASP A N 1
ATOM 4815 C CA . ASP A 1 630 ? -37.529 -3.729 48.225 1.00 55.59 630 ASP A CA 1
ATOM 4816 C C . ASP A 1 630 ? -36.475 -3.257 47.195 1.00 55.59 630 ASP A C 1
ATOM 4818 O O . ASP A 1 630 ? -35.291 -3.200 47.528 1.00 55.59 630 ASP A O 1
ATOM 4822 N N . ARG A 1 631 ? -36.845 -2.955 45.935 1.00 65.50 631 ARG A N 1
ATOM 4823 C CA . ARG A 1 631 ? -35.893 -2.531 44.881 1.00 65.50 631 ARG A CA 1
ATOM 4824 C C . ARG A 1 631 ? -36.120 -1.093 44.436 1.00 65.50 631 ARG A C 1
ATOM 4826 O O . ARG A 1 631 ? -37.249 -0.673 44.198 1.00 65.50 631 ARG A O 1
ATOM 4833 N N . LEU A 1 632 ? -35.026 -0.359 44.255 1.00 64.31 632 LEU A N 1
ATOM 4834 C CA . LEU A 1 632 ? -35.050 0.994 43.708 1.00 64.31 632 LEU A CA 1
ATOM 4835 C C . LEU A 1 632 ? -34.723 0.923 42.215 1.00 64.31 632 LEU A C 1
ATOM 4837 O O . LEU A 1 632 ? -33.641 0.479 41.845 1.00 64.31 632 LEU A O 1
ATOM 4841 N N . ALA A 1 633 ? -35.639 1.353 41.348 1.00 76.81 633 ALA A N 1
ATOM 4842 C CA . ALA A 1 633 ? -35.460 1.352 39.893 1.00 76.81 633 ALA A CA 1
ATOM 4843 C C . ALA A 1 633 ? -34.506 2.475 39.424 1.00 76.81 633 ALA A C 1
ATOM 4845 O O . ALA A 1 633 ? -34.898 3.364 38.672 1.00 76.81 633 ALA A O 1
ATOM 4846 N N . ILE A 1 634 ? -33.262 2.464 39.916 1.00 83.56 634 ILE A N 1
ATOM 4847 C CA . ILE A 1 634 ? -32.256 3.509 39.666 1.00 83.56 634 ILE A CA 1
ATOM 4848 C C . ILE A 1 634 ? -31.514 3.244 38.359 1.00 83.56 634 ILE A C 1
ATOM 4850 O O . ILE A 1 634 ? -31.309 4.171 37.579 1.00 83.56 634 ILE A O 1
ATOM 4854 N N . PHE A 1 635 ? -31.146 1.989 38.097 1.00 86.06 635 PHE A N 1
ATOM 4855 C CA . PHE A 1 635 ? -30.512 1.579 36.846 1.00 86.06 635 PHE A CA 1
ATOM 4856 C C . PHE A 1 635 ? -31.463 0.741 35.984 1.00 86.06 635 PHE A C 1
ATOM 4858 O O . PHE A 1 635 ? -32.132 -0.186 36.456 1.00 86.06 635 PHE A O 1
ATOM 4865 N N . GLY A 1 636 ? -31.494 1.031 34.686 1.00 81.19 636 GLY A N 1
ATOM 4866 C CA . GLY A 1 636 ? -32.066 0.151 33.675 1.00 81.19 636 GLY A CA 1
ATOM 4867 C C . GLY A 1 636 ? -31.183 -1.079 33.430 1.00 81.19 636 GLY A C 1
ATOM 4868 O O . GLY A 1 636 ? -29.987 -1.078 33.717 1.00 81.19 636 GLY A O 1
ATOM 4869 N N . ALA A 1 637 ? -31.746 -2.131 32.828 1.00 77.12 637 ALA A N 1
ATOM 4870 C CA . ALA A 1 637 ? -31.019 -3.382 32.566 1.00 77.12 637 ALA A CA 1
ATOM 4871 C C . ALA A 1 637 ? -29.739 -3.173 31.730 1.00 77.12 637 ALA A C 1
ATOM 4873 O O . ALA A 1 637 ? -28.704 -3.783 31.998 1.00 77.12 637 ALA A O 1
ATOM 4874 N N . GLY A 1 638 ? -29.794 -2.282 30.733 1.00 77.00 638 GLY A N 1
ATOM 4875 C CA . GLY A 1 638 ? -28.638 -1.943 29.898 1.00 77.00 638 GLY A CA 1
ATOM 4876 C C . GLY A 1 638 ? -27.568 -1.125 30.628 1.00 77.00 638 GLY A C 1
ATOM 4877 O O . GLY A 1 638 ? -26.382 -1.257 30.334 1.00 77.00 638 GLY A O 1
ATOM 4878 N N . GLU A 1 639 ? -27.954 -0.295 31.596 1.00 83.94 639 GLU A N 1
ATOM 4879 C CA . GLU A 1 639 ? -27.013 0.457 32.438 1.00 83.94 639 GLU A CA 1
ATOM 4880 C C . GLU A 1 639 ? -26.337 -0.477 33.442 1.00 83.94 639 GLU A C 1
ATOM 4882 O O . GLU A 1 639 ? -25.113 -0.495 33.523 1.00 83.94 639 GLU A O 1
ATOM 4887 N N . ALA A 1 640 ? -27.110 -1.334 34.115 1.00 83.56 640 ALA A N 1
ATOM 4888 C CA . ALA A 1 640 ? -26.593 -2.333 35.047 1.00 83.56 640 ALA A CA 1
ATOM 4889 C C . ALA A 1 640 ? -25.582 -3.282 34.379 1.00 83.56 640 ALA A C 1
ATOM 4891 O O . ALA A 1 640 ? -24.533 -3.585 34.950 1.00 83.56 640 ALA A O 1
ATOM 4892 N N . ARG A 1 641 ? -25.849 -3.708 33.136 1.00 82.19 641 ARG A N 1
ATOM 4893 C CA . ARG A 1 641 ? -24.900 -4.521 32.363 1.00 82.19 641 ARG A CA 1
ATOM 4894 C C . ARG A 1 641 ? -23.583 -3.781 32.127 1.00 82.19 641 ARG A C 1
ATOM 4896 O O . ARG A 1 641 ? -22.532 -4.308 32.469 1.00 82.19 641 ARG A O 1
ATOM 4903 N N . ARG A 1 642 ? -23.642 -2.540 31.633 1.00 81.50 642 ARG A N 1
ATOM 4904 C CA . ARG A 1 642 ? -22.446 -1.720 31.365 1.00 81.50 642 ARG A CA 1
ATOM 4905 C C . ARG A 1 642 ? -21.638 -1.426 32.632 1.00 81.50 642 ARG A C 1
ATOM 4907 O O . ARG A 1 642 ? -20.415 -1.510 32.601 1.00 81.50 642 ARG A O 1
ATOM 4914 N N . LEU A 1 643 ? -22.307 -1.162 33.754 1.00 87.81 643 LEU A N 1
ATOM 4915 C CA . LEU A 1 643 ? -21.654 -0.975 35.053 1.00 87.81 643 LEU A CA 1
ATOM 4916 C C . LEU A 1 643 ? -20.994 -2.264 35.567 1.00 87.81 643 LEU A C 1
ATOM 4918 O O . LEU A 1 643 ? -19.925 -2.207 36.171 1.00 87.81 643 LEU A O 1
ATOM 4922 N N . THR A 1 644 ? -21.592 -3.429 35.299 1.00 87.25 644 THR A N 1
ATOM 4923 C CA . THR A 1 644 ? -20.988 -4.732 35.624 1.00 87.25 644 THR A CA 1
ATOM 4924 C C . THR A 1 644 ? -19.747 -4.996 34.774 1.00 87.25 644 THR A C 1
ATOM 4926 O O . THR A 1 644 ? -18.706 -5.383 35.308 1.00 87.25 644 THR A O 1
ATOM 4929 N N . ASP A 1 645 ? -19.826 -4.748 33.466 1.00 81.50 645 ASP A N 1
ATOM 4930 C CA . ASP A 1 645 ? -18.698 -4.909 32.542 1.00 81.50 645 ASP A CA 1
ATOM 4931 C C . ASP A 1 645 ? -17.531 -3.983 32.934 1.00 81.50 645 ASP A C 1
ATOM 4933 O O . ASP A 1 645 ? -16.372 -4.400 32.976 1.00 81.50 645 ASP A O 1
ATOM 4937 N N . TYR A 1 646 ? -17.831 -2.744 33.327 1.00 89.75 646 TYR A N 1
ATOM 4938 C CA . TYR A 1 646 ? -16.836 -1.818 33.865 1.00 89.75 646 TYR A CA 1
ATOM 4939 C C . TYR A 1 646 ? -16.209 -2.317 35.174 1.00 89.75 646 TYR A C 1
ATOM 4941 O O . TYR A 1 646 ? -14.985 -2.385 35.279 1.00 89.75 646 TYR A O 1
ATOM 4949 N N . ALA A 1 647 ? -17.008 -2.713 36.170 1.00 87.38 647 ALA A N 1
ATOM 4950 C CA . ALA A 1 647 ? -16.477 -3.163 37.460 1.00 87.38 647 ALA A CA 1
ATOM 4951 C C . ALA A 1 647 ? -15.613 -4.432 37.325 1.00 87.38 647 ALA A C 1
ATOM 4953 O O . ALA A 1 647 ? -14.569 -4.548 37.973 1.00 87.38 647 ALA A O 1
ATOM 4954 N N . THR A 1 648 ? -16.021 -5.372 36.463 1.00 81.44 648 THR A N 1
ATOM 4955 C CA . THR A 1 648 ? -15.273 -6.615 36.202 1.00 81.44 648 THR A CA 1
ATOM 4956 C C . THR A 1 648 ? -13.925 -6.359 35.534 1.00 81.44 648 THR A C 1
ATOM 4958 O O . THR A 1 648 ? -12.945 -7.010 35.887 1.00 81.44 648 THR A O 1
ATOM 4961 N N . THR A 1 649 ? -13.844 -5.391 34.619 1.00 78.69 649 THR A N 1
ATOM 4962 C CA . THR A 1 649 ? -12.612 -5.066 33.881 1.00 78.69 649 THR A CA 1
ATOM 4963 C C . THR A 1 649 ? -11.686 -4.086 34.607 1.00 78.69 649 THR A C 1
ATOM 4965 O O . THR A 1 649 ? -10.527 -3.955 34.213 1.00 78.69 649 THR A O 1
ATOM 4968 N N . THR A 1 650 ? -12.155 -3.450 35.686 1.00 84.06 650 THR A N 1
ATOM 4969 C CA . THR A 1 650 ? -11.388 -2.484 36.489 1.00 84.06 650 THR A CA 1
ATOM 4970 C C . THR A 1 650 ? -11.047 -3.038 37.873 1.00 84.06 650 THR A C 1
ATOM 4972 O O . THR A 1 650 ? -10.016 -3.695 38.028 1.00 84.06 650 THR A O 1
ATOM 4975 N N . LEU A 1 651 ? -11.905 -2.808 38.872 1.00 85.38 651 LEU A N 1
ATOM 4976 C CA . LEU A 1 651 ? -11.669 -3.177 40.266 1.00 85.38 651 LEU A CA 1
ATOM 4977 C C . LEU A 1 651 ? -11.454 -4.682 40.425 1.00 85.38 651 LEU A C 1
ATOM 4979 O O . LEU A 1 651 ? -10.488 -5.082 41.062 1.00 85.38 651 LEU A O 1
ATOM 4983 N N . PHE A 1 652 ? -12.316 -5.526 39.850 1.00 85.56 652 PHE A N 1
ATOM 4984 C CA . PHE A 1 652 ? -12.227 -6.973 40.081 1.00 85.56 652 PHE A CA 1
ATOM 4985 C C . PHE A 1 652 ? -11.091 -7.642 39.304 1.00 85.56 652 PHE A C 1
ATOM 4987 O O . PHE A 1 652 ? -10.505 -8.600 39.803 1.00 85.56 652 PHE A O 1
ATOM 4994 N N . LYS A 1 653 ? -10.718 -7.103 38.137 1.00 81.25 653 LYS A N 1
ATOM 4995 C CA . LYS A 1 653 ? -9.526 -7.539 37.396 1.00 81.25 653 LYS A CA 1
ATOM 4996 C C . LYS A 1 653 ? -8.238 -7.262 38.176 1.00 81.25 653 LYS A C 1
ATOM 4998 O O . LYS A 1 653 ? -7.349 -8.107 38.193 1.00 81.25 653 LYS A O 1
ATOM 5003 N N . HIS A 1 654 ? -8.163 -6.118 38.859 1.00 81.25 654 HIS A N 1
ATOM 5004 C CA . HIS A 1 654 ? -6.985 -5.687 39.621 1.00 81.25 654 HIS A CA 1
ATOM 5005 C C . HIS A 1 654 ? -7.223 -5.733 41.141 1.00 81.25 654 HIS A C 1
ATOM 5007 O O . HIS A 1 654 ? -6.621 -4.969 41.897 1.00 81.25 654 HIS A O 1
ATOM 5013 N N . PHE A 1 655 ? -8.102 -6.625 41.611 1.00 82.75 655 PHE A N 1
ATOM 5014 C CA . PHE A 1 655 ? -8.598 -6.616 42.994 1.00 82.75 655 PHE A CA 1
ATOM 5015 C C . PHE A 1 655 ? -7.470 -6.701 44.026 1.00 82.75 655 PHE A C 1
ATOM 5017 O O . PHE A 1 655 ? -7.449 -5.940 44.989 1.00 82.75 655 PHE A O 1
ATOM 5024 N N . LEU A 1 656 ? -6.491 -7.577 43.784 1.00 77.75 656 LEU A N 1
ATOM 5025 C CA . LEU A 1 656 ? -5.341 -7.762 44.673 1.00 77.75 656 LEU A CA 1
ATOM 5026 C C . LEU A 1 656 ? -4.435 -6.528 44.731 1.00 77.75 656 LEU A C 1
ATOM 5028 O O . LEU A 1 656 ? -3.858 -6.250 45.778 1.00 77.75 656 LEU A O 1
ATOM 5032 N N . LEU A 1 657 ? -4.322 -5.776 43.633 1.00 77.19 657 LEU A N 1
ATOM 5033 C CA . LEU A 1 657 ? -3.547 -4.538 43.596 1.00 77.19 657 LEU A CA 1
ATOM 5034 C C . LEU A 1 657 ? -4.227 -3.460 44.444 1.00 77.19 657 LEU A C 1
ATOM 5036 O O . LEU A 1 657 ? -3.584 -2.864 45.307 1.00 77.19 657 LEU A O 1
ATOM 5040 N N . TYR A 1 658 ? -5.536 -3.265 44.259 1.00 78.06 658 TYR A N 1
ATOM 5041 C CA . TYR A 1 658 ? -6.313 -2.342 45.088 1.00 78.06 658 TYR A CA 1
ATOM 5042 C C . TYR A 1 658 ? -6.257 -2.741 46.562 1.00 78.06 658 TYR A C 1
ATOM 5044 O O . TYR A 1 658 ? -5.965 -1.892 47.402 1.00 78.06 658 TYR A O 1
ATOM 5052 N N . GLN A 1 659 ? -6.443 -4.028 46.868 1.00 78.75 659 GLN A N 1
ATOM 5053 C CA . GLN A 1 659 ? -6.336 -4.574 48.219 1.00 78.75 659 GLN A CA 1
ATOM 5054 C C . GLN A 1 659 ? -4.953 -4.313 48.829 1.00 78.75 659 GLN A C 1
ATOM 5056 O O . GLN A 1 659 ? -4.858 -3.830 49.955 1.00 78.75 659 GLN A O 1
ATOM 5061 N N . PHE A 1 660 ? -3.874 -4.544 48.079 1.00 74.19 660 PHE A N 1
ATOM 5062 C CA . PHE A 1 660 ? -2.512 -4.259 48.531 1.00 74.19 660 PHE A CA 1
ATOM 5063 C C . PHE A 1 660 ? -2.315 -2.775 48.873 1.00 74.19 660 PHE A C 1
ATOM 5065 O O . PHE A 1 660 ? -1.734 -2.447 49.911 1.00 74.19 660 PHE A O 1
ATOM 5072 N N . CYS A 1 661 ? -2.836 -1.871 48.039 1.00 73.81 661 CYS A N 1
ATOM 5073 C CA . CYS A 1 661 ? -2.752 -0.428 48.258 1.00 73.81 661 CYS A CA 1
ATOM 5074 C C . CYS A 1 661 ? -3.531 0.042 49.497 1.00 73.81 661 CYS A C 1
ATOM 5076 O O . CYS A 1 661 ? -3.080 0.977 50.167 1.00 73.81 661 CYS A O 1
ATOM 5078 N N . VAL A 1 662 ? -4.674 -0.584 49.813 1.00 73.81 662 VAL A N 1
ATOM 5079 C CA . VAL A 1 662 ? -5.529 -0.172 50.941 1.00 73.81 662 VAL A CA 1
ATOM 5080 C C . VAL A 1 662 ? -5.251 -0.909 52.258 1.00 73.81 662 VAL A C 1
ATOM 5082 O O . VAL A 1 662 ? -5.532 -0.329 53.307 1.00 73.81 662 VAL A O 1
ATOM 5085 N N . CYS A 1 663 ? -4.681 -2.122 52.234 1.00 70.31 663 CYS A N 1
ATOM 5086 C CA . CYS A 1 663 ? -4.475 -2.958 53.429 1.00 70.31 663 CYS A CA 1
ATOM 5087 C C . CYS A 1 663 ? -3.056 -2.901 54.017 1.00 70.31 663 CYS A C 1
ATOM 5089 O O . CYS A 1 663 ? -2.901 -2.819 55.231 1.00 70.31 663 CYS A O 1
ATOM 5091 N N . CYS A 1 664 ? -2.001 -2.965 53.199 1.00 60.62 664 CYS A N 1
ATOM 5092 C CA . CYS A 1 664 ? -0.665 -3.294 53.712 1.00 60.62 664 CYS A CA 1
ATOM 5093 C C . CYS A 1 664 ? 0.154 -2.052 54.082 1.00 60.62 664 CYS A C 1
ATOM 5095 O O . CYS A 1 664 ? 0.912 -1.560 53.251 1.00 60.62 664 CYS A O 1
ATOM 5097 N N . GLU A 1 665 ? 0.077 -1.527 55.309 1.00 56.06 665 GLU A N 1
ATOM 5098 C CA . GLU A 1 665 ? 1.131 -0.638 55.838 1.00 56.06 665 GLU A CA 1
ATOM 5099 C C . GLU A 1 665 ? 2.444 -1.416 55.995 1.00 56.06 665 GLU A C 1
ATOM 5101 O O . GLU A 1 665 ? 2.524 -2.378 56.749 1.00 56.06 665 GLU A O 1
ATOM 5106 N N . ARG A 1 666 ? 3.481 -1.024 55.246 1.00 52.81 666 ARG A N 1
ATOM 5107 C CA . ARG A 1 666 ? 4.837 -1.547 55.428 1.00 52.81 666 ARG A CA 1
ATOM 5108 C C . ARG A 1 666 ? 5.744 -0.399 55.821 1.00 52.81 666 ARG A C 1
ATOM 5110 O O . ARG A 1 666 ? 5.812 0.594 55.096 1.00 52.81 666 ARG A O 1
ATOM 5117 N N . ASP A 1 667 ? 6.458 -0.561 56.927 1.00 49.28 667 ASP A N 1
ATOM 5118 C CA . ASP A 1 667 ? 7.570 0.314 57.269 1.00 49.28 667 ASP A CA 1
ATOM 5119 C C . ASP A 1 667 ? 8.665 0.131 56.214 1.00 49.28 667 ASP A C 1
ATOM 5121 O O . ASP A 1 667 ? 9.326 -0.906 56.133 1.00 49.28 667 ASP A O 1
ATOM 5125 N N . VAL A 1 668 ? 8.816 1.126 55.341 1.00 50.16 668 VAL A N 1
ATOM 5126 C CA . VAL A 1 668 ? 9.877 1.140 54.334 1.00 50.16 668 VAL A CA 1
ATOM 5127 C C . VAL A 1 668 ? 11.078 1.858 54.928 1.00 50.16 668 VAL A C 1
ATOM 5129 O O . VAL A 1 668 ? 11.132 3.088 54.974 1.00 50.16 668 VAL A O 1
ATOM 5132 N N . GLU A 1 669 ? 12.074 1.091 55.361 1.00 45.22 669 GLU A N 1
ATOM 5133 C CA . GLU A 1 669 ? 13.357 1.649 55.772 1.00 45.22 669 GLU A CA 1
ATOM 5134 C C . GLU A 1 669 ? 14.136 2.086 54.518 1.00 45.22 669 GLU A C 1
ATOM 5136 O O . GLU A 1 669 ? 14.675 1.279 53.759 1.00 45.22 669 GLU A O 1
ATOM 5141 N N . THR A 1 670 ? 14.146 3.392 54.240 1.00 50.41 670 THR A N 1
ATOM 5142 C CA . THR A 1 670 ? 14.859 3.939 53.078 1.00 50.41 670 THR A CA 1
ATOM 5143 C C . THR A 1 670 ? 16.346 4.070 53.398 1.00 50.41 670 THR A C 1
ATOM 5145 O O . THR A 1 670 ? 16.787 5.068 53.971 1.00 50.41 670 THR A O 1
ATOM 5148 N N . LEU A 1 671 ? 17.142 3.082 52.993 1.00 42.28 671 LEU A N 1
ATOM 5149 C CA . LEU A 1 671 ? 18.600 3.157 53.053 1.00 42.28 671 LEU A CA 1
ATOM 5150 C C . LEU A 1 671 ? 19.126 3.989 51.874 1.00 42.28 671 LEU A C 1
ATOM 5152 O O . LEU A 1 671 ? 18.987 3.614 50.711 1.00 42.28 671 LEU A O 1
ATOM 5156 N N . ARG A 1 672 ? 19.733 5.144 52.168 1.00 46.59 672 ARG A N 1
ATOM 5157 C CA . ARG A 1 672 ? 20.432 5.962 51.166 1.00 46.59 672 ARG A CA 1
ATOM 5158 C C . ARG A 1 672 ? 21.887 5.521 51.066 1.00 46.59 672 ARG A C 1
ATOM 5160 O O . ARG A 1 672 ? 22.648 5.691 52.013 1.00 46.59 672 ARG A O 1
ATOM 5167 N N . PHE A 1 673 ? 22.280 5.035 49.896 1.00 44.88 673 PHE A N 1
ATOM 5168 C CA . PHE A 1 673 ? 23.678 4.775 49.565 1.00 44.88 673 PHE A CA 1
ATOM 5169 C C . PHE A 1 673 ? 24.184 5.886 48.641 1.00 44.88 673 PHE A C 1
ATOM 5171 O O . PHE A 1 673 ? 23.576 6.152 47.604 1.00 44.88 673 PHE A O 1
ATOM 5178 N N . SER A 1 674 ? 25.296 6.528 48.998 1.00 44.28 674 SER A N 1
ATOM 5179 C CA . SER A 1 674 ? 26.061 7.338 48.047 1.00 44.28 674 SER A CA 1
ATOM 5180 C C . SER A 1 674 ? 26.951 6.404 47.240 1.00 44.28 674 SER A C 1
ATOM 5182 O O . SER A 1 674 ? 27.847 5.774 47.798 1.00 44.28 674 SER A O 1
ATOM 5184 N N . VAL A 1 675 ? 26.699 6.309 45.938 1.00 46.12 675 VAL A N 1
ATOM 5185 C CA . VAL A 1 675 ? 27.558 5.572 45.007 1.00 46.12 675 VAL A CA 1
ATOM 5186 C C . VAL A 1 675 ? 28.409 6.586 44.251 1.00 46.12 675 VAL A C 1
ATOM 5188 O O . VAL A 1 675 ? 27.887 7.354 43.444 1.00 46.12 675 VAL A O 1
ATOM 5191 N N . GLU A 1 676 ? 29.718 6.593 44.499 1.00 50.44 676 GLU A N 1
ATOM 5192 C CA . GLU A 1 676 ? 30.670 7.168 43.548 1.00 50.44 676 GLU A CA 1
ATOM 5193 C C . GLU A 1 676 ? 30.824 6.186 42.388 1.00 50.44 676 GLU A C 1
ATOM 5195 O O . GLU A 1 676 ? 31.335 5.078 42.545 1.00 50.44 676 GLU A O 1
ATOM 5200 N N . VAL A 1 677 ? 30.348 6.582 41.209 1.00 46.56 677 VAL A N 1
ATOM 5201 C CA . VAL A 1 677 ? 30.600 5.836 39.978 1.00 46.56 677 VAL A CA 1
ATOM 5202 C C . VAL A 1 677 ? 32.000 6.221 39.507 1.00 46.56 677 VAL A C 1
ATOM 5204 O O . VAL A 1 677 ? 32.188 7.275 38.895 1.00 46.56 677 VAL A O 1
ATOM 5207 N N . GLU A 1 678 ? 33.001 5.389 39.813 1.00 52.94 678 GLU A N 1
ATOM 5208 C CA . GLU A 1 678 ? 34.293 5.481 39.131 1.00 52.94 678 GLU A CA 1
ATOM 5209 C C . GLU A 1 678 ? 34.042 5.421 37.620 1.00 52.94 678 GLU A C 1
ATOM 5211 O O . GLU A 1 678 ? 33.263 4.597 37.132 1.00 52.94 678 GLU A O 1
ATOM 5216 N N . ARG A 1 679 ? 34.657 6.356 36.885 1.00 51.94 679 ARG A N 1
ATOM 5217 C CA . ARG A 1 679 ? 34.535 6.494 35.425 1.00 51.94 679 ARG A CA 1
ATOM 5218 C C . ARG A 1 679 ? 34.569 5.119 34.745 1.00 51.94 679 ARG A C 1
ATOM 5220 O O . ARG A 1 679 ? 35.369 4.280 35.162 1.00 51.94 679 ARG A O 1
ATOM 5227 N N . PRO A 1 680 ? 33.792 4.895 33.667 1.00 54.38 680 PRO A N 1
ATOM 5228 C CA . PRO A 1 680 ? 33.842 3.627 32.954 1.00 54.38 680 PRO A CA 1
ATOM 5229 C C . PRO A 1 680 ? 35.290 3.326 32.559 1.00 54.38 680 PRO A C 1
ATOM 5231 O O . PRO A 1 680 ? 35.963 4.157 31.941 1.00 54.38 680 PRO A O 1
ATOM 5234 N N . LEU A 1 681 ? 35.779 2.155 32.972 1.00 54.00 681 LEU A N 1
ATOM 5235 C CA . LEU A 1 681 ? 37.111 1.685 32.614 1.00 54.00 681 LEU A CA 1
ATOM 5236 C C . LEU A 1 681 ? 37.240 1.670 31.089 1.00 54.00 681 LEU A C 1
ATOM 5238 O O . LEU A 1 681 ? 36.333 1.233 30.377 1.00 54.00 681 LEU A O 1
ATOM 5242 N N . VAL A 1 682 ? 38.382 2.146 30.592 1.00 59.12 682 VAL A N 1
ATOM 5243 C CA . VAL A 1 682 ? 38.716 2.084 29.166 1.00 59.12 682 VAL A CA 1
ATOM 5244 C C . VAL A 1 682 ? 38.640 0.616 28.721 1.00 59.12 682 VAL A C 1
ATOM 5246 O O . VAL A 1 682 ? 39.208 -0.242 29.406 1.00 59.12 682 VAL A O 1
ATOM 5249 N N . PRO A 1 683 ? 37.952 0.296 27.609 1.00 54.59 683 PRO A N 1
ATOM 5250 C CA . PRO A 1 683 ? 37.844 -1.078 27.143 1.00 54.59 683 PRO A CA 1
ATOM 5251 C C . PRO A 1 683 ? 39.243 -1.679 26.922 1.00 54.59 683 PRO A C 1
ATOM 5253 O O . PRO A 1 683 ? 40.124 -0.999 26.386 1.00 54.59 683 PRO A O 1
ATOM 5256 N N . PRO A 1 684 ? 39.483 -2.938 27.336 1.00 60.25 684 PRO A N 1
ATOM 5257 C CA . PRO A 1 684 ? 40.785 -3.571 27.176 1.00 60.25 684 PRO A CA 1
ATOM 5258 C C . PRO A 1 684 ? 41.157 -3.666 25.693 1.00 60.25 684 PRO A C 1
ATOM 5260 O O . PRO A 1 684 ? 40.307 -3.916 24.836 1.00 60.25 684 PRO A O 1
ATOM 5263 N N . ALA A 1 685 ? 42.441 -3.472 25.385 1.00 64.19 685 ALA A N 1
ATOM 5264 C CA . ALA A 1 685 ? 42.937 -3.554 24.017 1.00 64.19 685 ALA A CA 1
ATOM 5265 C C . ALA A 1 685 ? 42.613 -4.929 23.407 1.00 64.19 685 ALA A C 1
ATOM 5267 O O . ALA A 1 685 ? 43.001 -5.964 23.946 1.00 64.19 685 ALA A O 1
ATOM 5268 N N . LEU A 1 686 ? 41.957 -4.941 22.242 1.00 55.47 686 LEU A N 1
ATOM 5269 C CA . LEU A 1 686 ? 41.590 -6.161 21.505 1.00 55.47 686 LEU A CA 1
ATOM 5270 C C . LEU A 1 686 ? 42.777 -7.114 21.264 1.00 55.47 686 LEU A C 1
ATOM 5272 O O . LEU A 1 686 ? 42.580 -8.320 21.155 1.00 55.47 686 LEU A O 1
ATOM 5276 N N . GLY A 1 687 ? 44.009 -6.594 21.245 1.00 63.94 687 GLY A N 1
ATOM 5277 C CA . GLY A 1 687 ? 45.232 -7.386 21.093 1.00 63.94 687 GLY A CA 1
ATOM 5278 C C . GLY A 1 687 ? 45.595 -8.286 22.284 1.00 63.94 687 GLY A C 1
ATOM 5279 O O . GLY A 1 687 ? 46.423 -9.177 22.117 1.00 63.94 687 GLY A O 1
ATOM 5280 N N . THR A 1 688 ? 44.999 -8.097 23.470 1.00 56.72 688 THR A N 1
ATOM 5281 C CA . THR A 1 688 ? 45.254 -8.937 24.661 1.00 56.72 688 THR A CA 1
ATOM 5282 C C . THR A 1 688 ? 44.096 -9.876 25.009 1.00 56.72 688 THR A C 1
ATOM 5284 O O . THR A 1 688 ? 44.200 -10.665 25.953 1.00 56.72 688 THR A O 1
ATOM 5287 N N . ALA A 1 689 ? 43.002 -9.843 24.242 1.00 52.56 689 ALA A N 1
ATOM 5288 C CA . ALA A 1 689 ? 41.859 -10.720 24.455 1.00 52.56 689 ALA A CA 1
ATOM 5289 C C . ALA A 1 689 ? 42.225 -12.181 24.130 1.00 52.56 689 ALA A C 1
ATOM 5291 O O . ALA A 1 689 ? 42.554 -12.525 22.994 1.00 52.56 689 ALA A O 1
ATOM 5292 N N . ARG A 1 690 ? 42.151 -13.076 25.126 1.00 51.38 690 ARG A N 1
ATOM 5293 C CA . ARG A 1 690 ? 42.309 -14.521 24.898 1.00 51.38 690 ARG A CA 1
ATOM 5294 C C . ARG A 1 690 ? 41.134 -15.035 24.070 1.00 51.38 690 ARG A C 1
ATOM 5296 O O . ARG A 1 690 ? 40.003 -15.086 24.548 1.00 51.38 690 ARG A O 1
ATOM 5303 N N . GLN A 1 691 ? 41.422 -15.456 22.843 1.00 49.28 691 GLN A N 1
ATOM 5304 C CA . GLN A 1 691 ? 40.456 -16.086 21.953 1.00 49.28 691 GLN A CA 1
ATOM 5305 C C . GLN A 1 691 ? 39.957 -17.396 22.583 1.00 49.28 691 GLN A C 1
ATOM 5307 O O . GLN A 1 691 ? 40.710 -18.357 22.753 1.00 49.28 691 GLN A O 1
ATOM 5312 N N . LYS A 1 692 ? 38.677 -17.442 22.962 1.00 42.69 692 LYS A N 1
ATOM 5313 C CA . LYS A 1 692 ? 38.040 -18.658 23.473 1.00 42.69 692 LYS A CA 1
ATOM 5314 C C . LYS A 1 692 ? 37.696 -19.549 22.276 1.00 42.69 692 LYS A C 1
ATOM 5316 O O . LYS A 1 692 ? 36.598 -19.490 21.735 1.00 42.69 692 LYS A O 1
ATOM 5321 N N . VAL A 1 693 ? 38.665 -20.339 21.819 1.00 43.31 693 VAL A N 1
ATOM 5322 C CA . VAL A 1 693 ? 38.437 -21.350 20.780 1.00 43.31 693 VAL A CA 1
ATOM 5323 C C . VAL A 1 693 ? 37.599 -22.470 21.394 1.00 43.31 693 VAL A C 1
ATOM 5325 O O . VAL A 1 693 ? 38.103 -23.294 22.156 1.00 43.31 693 VAL A O 1
ATOM 5328 N N . SER A 1 694 ? 36.305 -22.489 21.081 1.00 36.56 694 SER A N 1
ATOM 5329 C CA . SER A 1 694 ? 35.441 -23.633 21.361 1.00 36.56 694 SER A CA 1
ATOM 5330 C C . SER A 1 694 ? 35.856 -24.783 20.442 1.00 36.56 694 SER A C 1
ATOM 5332 O O . SER A 1 694 ? 35.455 -24.844 19.280 1.00 36.56 694 SER A O 1
ATOM 5334 N N . ARG A 1 695 ? 36.719 -25.679 20.930 1.00 35.00 695 ARG A N 1
ATOM 5335 C CA . ARG A 1 695 ? 36.954 -26.965 20.269 1.00 35.00 695 ARG A CA 1
ATOM 5336 C C . ARG A 1 695 ? 35.727 -27.842 20.518 1.00 35.00 695 ARG A C 1
ATOM 5338 O O . ARG A 1 695 ? 35.534 -28.320 21.633 1.00 35.00 695 ARG A O 1
ATOM 5345 N N . ARG A 1 696 ? 34.907 -28.058 19.483 1.00 34.09 696 ARG A N 1
ATOM 5346 C CA . ARG A 1 696 ? 33.966 -29.190 19.458 1.00 34.09 696 ARG A CA 1
ATOM 5347 C C . ARG A 1 696 ? 34.768 -30.488 19.654 1.00 34.09 696 ARG A C 1
ATOM 5349 O O . ARG A 1 696 ? 35.843 -30.598 19.059 1.00 34.09 696 ARG A O 1
ATOM 5356 N N . PRO A 1 697 ? 34.287 -31.461 20.447 1.00 36.62 697 PRO A N 1
ATOM 5357 C CA . PRO A 1 697 ? 34.950 -32.753 20.549 1.00 36.62 697 PRO A CA 1
ATOM 5358 C C . PRO A 1 697 ? 34.964 -33.425 19.173 1.00 36.62 697 PRO A C 1
ATOM 5360 O O . PRO A 1 697 ? 33.921 -33.554 18.533 1.00 36.62 697 PRO A O 1
ATOM 5363 N N . GLN A 1 698 ? 36.151 -33.826 18.718 1.00 35.19 698 GLN A N 1
ATOM 5364 C CA . GLN A 1 698 ? 36.305 -34.747 17.597 1.00 35.19 698 GLN A CA 1
ATOM 5365 C C . GLN A 1 698 ? 35.701 -36.094 18.005 1.00 35.19 698 GLN A C 1
ATOM 5367 O O . GLN A 1 698 ? 36.159 -36.702 18.969 1.00 35.19 698 GLN A O 1
ATOM 5372 N N . GLN A 1 699 ? 34.687 -36.561 17.278 1.00 36.00 699 GLN A N 1
ATOM 5373 C CA . GLN A 1 699 ? 34.348 -37.981 17.270 1.00 36.00 699 GLN A CA 1
ATOM 5374 C C . GLN A 1 699 ? 35.391 -38.697 16.408 1.00 36.00 699 GLN A C 1
ATOM 5376 O O . GLN A 1 699 ? 35.547 -38.394 15.225 1.00 36.00 699 GLN A O 1
ATOM 5381 N N . THR A 1 700 ? 36.148 -39.596 17.029 1.00 31.00 700 THR A N 1
ATOM 5382 C CA . THR A 1 700 ? 37.069 -40.519 16.360 1.00 31.00 700 THR A CA 1
ATOM 5383 C C . THR A 1 700 ? 36.298 -41.647 15.662 1.00 31.00 700 THR A C 1
ATOM 5385 O O . THR A 1 700 ? 35.335 -42.149 16.245 1.00 31.00 700 THR A O 1
ATOM 5388 N N . PRO A 1 701 ? 36.718 -42.064 14.455 1.00 43.59 701 PRO A N 1
ATOM 5389 C CA . PRO A 1 701 ? 36.168 -43.218 13.750 1.00 43.59 701 PRO A CA 1
ATOM 5390 C C . PRO A 1 701 ? 36.895 -44.526 14.118 1.00 43.59 701 PRO A C 1
ATOM 5392 O O . PRO A 1 701 ? 38.103 -44.501 14.336 1.00 43.59 701 PRO A O 1
ATOM 5395 N N . ASP A 1 702 ? 36.115 -45.615 14.172 1.00 35.91 702 ASP A N 1
ATOM 5396 C CA . ASP A 1 702 ? 36.417 -47.045 13.897 1.00 35.91 702 ASP A CA 1
ATOM 5397 C C . ASP A 1 702 ? 35.757 -47.972 14.938 1.00 35.91 702 ASP A C 1
ATOM 5399 O O . ASP A 1 702 ? 35.971 -47.848 16.140 1.00 35.91 702 ASP A O 1
ATOM 5403 N N . GLN A 1 703 ? 34.685 -48.671 14.542 1.00 34.50 703 GLN A N 1
ATOM 5404 C CA . GLN A 1 703 ? 34.649 -50.042 13.996 1.00 34.50 703 GLN A CA 1
ATOM 5405 C C . GLN A 1 703 ? 34.937 -51.129 15.043 1.00 34.50 703 GLN A C 1
ATOM 5407 O O . GLN A 1 703 ? 36.081 -51.383 15.380 1.00 34.50 703 GLN A O 1
ATOM 5412 N N . GLU A 1 704 ? 33.883 -51.836 15.459 1.00 30.70 704 GLU A N 1
ATOM 5413 C CA . GLU A 1 704 ? 33.763 -53.287 15.255 1.00 30.70 704 GLU A CA 1
ATOM 5414 C C . GLU A 1 704 ? 32.306 -53.710 15.492 1.00 30.70 704 GLU A C 1
ATOM 5416 O O . GLU A 1 704 ? 31.690 -53.387 16.506 1.00 30.70 704 GLU A O 1
ATOM 5421 N N . GLY A 1 705 ? 31.730 -54.379 14.493 1.00 33.34 705 GLY A N 1
ATOM 5422 C CA . GLY A 1 705 ? 30.390 -54.939 14.557 1.00 33.34 705 GLY A CA 1
ATOM 5423 C C . GLY A 1 705 ? 30.397 -56.360 15.112 1.00 33.34 705 GLY A C 1
ATOM 5424 O O . GLY A 1 705 ? 31.291 -57.147 14.821 1.00 33.34 705 GLY A O 1
ATOM 5425 N N . ALA A 1 706 ? 29.328 -56.714 15.816 1.00 28.95 706 ALA A N 1
ATOM 5426 C CA . ALA A 1 706 ? 28.804 -58.072 15.864 1.00 28.95 706 ALA A CA 1
ATOM 5427 C C . ALA A 1 706 ? 27.280 -57.960 15.963 1.00 28.95 706 ALA A C 1
ATOM 5429 O O . ALA A 1 706 ? 26.750 -57.293 16.849 1.00 28.95 706 ALA A O 1
ATOM 5430 N N . GLY A 1 707 ? 26.596 -58.519 14.967 1.00 33.66 707 GLY A N 1
ATOM 5431 C CA . GLY A 1 707 ? 25.168 -58.338 14.766 1.00 33.66 707 GLY A CA 1
ATOM 5432 C C . GLY A 1 707 ? 24.294 -59.061 15.786 1.00 33.66 707 GLY A C 1
ATOM 5433 O O . GLY A 1 707 ? 24.630 -60.129 16.290 1.00 33.66 707 GLY A O 1
ATOM 5434 N N . ALA A 1 708 ? 23.103 -58.510 15.966 1.00 28.73 708 ALA A N 1
ATOM 5435 C CA . ALA A 1 708 ? 21.896 -59.282 16.183 1.00 28.73 708 ALA A CA 1
ATOM 5436 C C . ALA A 1 708 ? 20.824 -58.655 15.290 1.00 28.73 708 ALA A C 1
ATOM 5438 O O . ALA A 1 708 ? 20.592 -57.449 15.327 1.00 28.73 708 ALA A O 1
ATOM 5439 N N . ALA A 1 709 ? 20.260 -59.475 14.411 1.00 38.78 709 ALA A N 1
ATOM 5440 C CA . ALA A 1 709 ? 19.077 -59.128 13.654 1.00 38.78 709 ALA A CA 1
ATOM 5441 C C . ALA A 1 709 ? 17.934 -58.867 14.640 1.00 38.78 709 ALA A C 1
ATOM 5443 O O . ALA A 1 709 ? 17.605 -59.753 15.424 1.00 38.78 709 ALA A O 1
ATOM 5444 N N . GLU A 1 710 ? 17.327 -57.686 14.581 1.00 30.91 710 GLU A N 1
ATOM 5445 C CA . GLU A 1 710 ? 15.978 -57.501 15.100 1.00 30.91 710 GLU A CA 1
ATOM 5446 C C . GLU A 1 710 ? 15.025 -57.418 13.915 1.00 30.91 710 GLU A C 1
ATOM 5448 O O . GLU A 1 710 ? 15.058 -56.513 13.077 1.00 30.91 710 GLU A O 1
ATOM 5453 N N . GLU A 1 711 ? 14.238 -58.481 13.825 1.00 29.11 711 GLU A N 1
ATOM 5454 C CA . GLU A 1 711 ? 13.087 -58.637 12.966 1.00 29.11 711 GLU A CA 1
ATOM 5455 C C . GLU A 1 711 ? 12.169 -57.417 13.090 1.00 29.11 711 GLU A C 1
ATOM 5457 O O . GLU A 1 711 ? 11.843 -56.958 14.184 1.00 29.11 711 GLU A O 1
ATOM 5462 N N . LYS A 1 712 ? 11.687 -56.921 11.946 1.00 29.06 712 LYS A N 1
ATOM 5463 C CA . LYS A 1 712 ? 10.465 -56.117 11.930 1.00 29.06 712 LYS A CA 1
ATOM 5464 C C . LYS A 1 712 ? 9.362 -56.949 12.593 1.00 29.06 712 LYS A C 1
ATOM 5466 O O . LYS A 1 712 ? 9.074 -58.026 12.065 1.00 29.06 712 LYS A O 1
ATOM 5471 N N . PRO A 1 713 ? 8.676 -56.460 13.640 1.00 32.69 713 PRO A N 1
ATOM 5472 C CA . PRO A 1 713 ? 7.403 -57.042 13.993 1.00 32.69 713 PRO A CA 1
ATOM 5473 C C . PRO A 1 713 ? 6.453 -56.707 12.845 1.00 32.69 713 PRO A C 1
ATOM 5475 O O . PRO A 1 713 ? 6.086 -55.553 12.612 1.00 32.69 713 PRO A O 1
ATOM 5478 N N . SER A 1 714 ? 6.099 -57.735 12.081 1.00 33.50 714 SER A N 1
ATOM 5479 C CA . SER A 1 714 ? 4.818 -57.803 11.395 1.00 33.50 714 SER A CA 1
ATOM 5480 C C . SER A 1 714 ? 3.736 -57.348 12.371 1.00 33.50 714 SER A C 1
ATOM 5482 O O . SER A 1 714 ? 3.637 -57.899 13.468 1.00 33.50 714 SER A O 1
ATOM 5484 N N . GLY A 1 715 ? 2.975 -56.322 11.990 1.00 35.09 715 GLY A N 1
ATOM 5485 C CA . GLY A 1 715 ? 1.909 -55.790 12.829 1.00 35.09 715 GLY A CA 1
ATOM 5486 C C . GLY A 1 715 ? 0.928 -56.890 13.243 1.00 35.09 715 GLY A C 1
ATOM 5487 O O . GLY A 1 715 ? 0.559 -57.713 12.398 1.00 35.09 715 GLY A O 1
ATOM 5488 N N . PRO A 1 716 ? 0.480 -56.920 14.508 1.00 34.84 716 PRO A N 1
ATOM 5489 C CA . PRO A 1 716 ? -0.805 -57.512 14.798 1.00 34.84 716 PRO A CA 1
ATOM 5490 C C . PRO A 1 716 ? -1.879 -56.570 14.244 1.00 34.84 716 PRO A C 1
ATOM 5492 O O . PRO A 1 716 ? -1.726 -55.346 14.251 1.00 34.84 716 PRO A O 1
ATOM 5495 N N . GLY A 1 717 ? -2.917 -57.175 13.674 1.00 34.94 717 GLY A N 1
ATOM 5496 C CA . GLY A 1 717 ? -4.050 -56.481 13.086 1.00 34.94 717 GLY A CA 1
ATOM 5497 C C . GLY A 1 717 ? -4.676 -55.466 14.036 1.00 34.94 717 GLY A C 1
ATOM 5498 O O . GLY A 1 717 ? -4.559 -55.574 15.255 1.00 34.94 717 GLY A O 1
ATOM 5499 N N . GLY A 1 718 ? -5.333 -54.479 13.431 1.00 44.81 718 GLY A N 1
ATOM 5500 C CA . GLY A 1 718 ? -6.152 -53.519 14.149 1.00 44.81 718 GLY A CA 1
ATOM 5501 C C . GLY A 1 718 ? -7.189 -54.240 14.997 1.00 44.81 718 GLY A C 1
ATOM 5502 O O . GLY A 1 718 ? -8.092 -54.889 14.472 1.00 44.81 718 GLY A O 1
ATOM 5503 N N . GLU A 1 719 ? -7.040 -54.105 16.304 1.00 46.97 719 GLU A N 1
ATOM 5504 C CA . GLU A 1 719 ? -8.182 -54.022 17.194 1.00 46.97 719 GLU A CA 1
ATOM 5505 C C . GLU A 1 719 ? -8.427 -52.527 17.396 1.00 46.97 719 GLU A C 1
ATOM 5507 O O . GLU A 1 719 ? -7.535 -51.797 17.837 1.00 46.97 719 GLU A O 1
ATOM 5512 N N . ASP A 1 720 ? -9.599 -52.059 16.963 1.00 49.03 720 ASP A N 1
ATOM 5513 C CA . ASP A 1 720 ? -10.066 -50.701 17.225 1.00 49.03 720 ASP A CA 1
ATOM 5514 C C . ASP A 1 720 ? -10.122 -50.512 18.745 1.00 49.03 720 ASP A C 1
ATOM 5516 O O . ASP A 1 720 ? -10.979 -51.086 19.419 1.00 49.03 720 ASP A O 1
ATOM 5520 N N . LEU A 1 721 ? -9.178 -49.737 19.286 1.00 58.75 721 LEU A N 1
ATOM 5521 C CA . LEU A 1 721 ? -9.204 -49.324 20.686 1.00 58.75 721 LEU A CA 1
ATOM 5522 C C . LEU A 1 721 ? -10.491 -48.537 20.928 1.00 58.75 721 LEU A C 1
ATOM 5524 O O . LEU A 1 721 ? -10.809 -47.598 20.193 1.00 58.75 721 LEU A O 1
ATOM 5528 N N . SER A 1 722 ? -11.231 -48.924 21.960 1.00 71.00 722 SER A N 1
ATOM 5529 C CA . SER A 1 722 ? -12.459 -48.231 22.337 1.00 71.00 722 SER A CA 1
ATOM 5530 C C . SER A 1 722 ? -12.164 -46.789 22.774 1.00 71.00 722 SER A C 1
ATOM 5532 O O . SER A 1 722 ? -11.083 -46.495 23.293 1.00 71.00 722 SER A O 1
ATOM 5534 N N . GLU A 1 723 ? -13.128 -45.873 22.608 1.00 60.44 723 GLU A N 1
ATOM 5535 C CA . GLU A 1 723 ? -12.992 -44.482 23.083 1.00 60.44 723 GLU A CA 1
ATOM 5536 C C . GLU A 1 723 ? -12.604 -44.417 24.572 1.00 60.44 723 GLU A C 1
ATOM 5538 O O . GLU A 1 723 ? -11.828 -43.552 24.969 1.00 60.44 723 GLU A O 1
ATOM 5543 N N . GLU A 1 724 ? -13.057 -45.376 25.388 1.00 66.50 724 GLU A N 1
ATOM 5544 C CA . GLU A 1 724 ? -12.712 -45.465 26.812 1.00 66.50 724 GLU A CA 1
ATOM 5545 C C . GLU A 1 724 ? -11.235 -45.824 27.063 1.00 66.50 724 GLU A C 1
ATOM 5547 O O . GLU A 1 724 ? -10.635 -45.345 28.030 1.00 66.50 724 GLU A O 1
ATOM 5552 N N . GLU A 1 725 ? -10.616 -46.637 26.204 1.00 68.44 725 GLU A N 1
ATOM 5553 C CA . GLU A 1 725 ? -9.192 -46.989 26.302 1.00 68.44 725 GLU A CA 1
ATOM 5554 C C . GLU A 1 725 ? -8.293 -45.849 25.825 1.00 68.44 725 GLU A C 1
ATOM 5556 O O . GLU A 1 725 ? -7.260 -45.579 26.443 1.00 68.44 725 GLU A O 1
ATOM 5561 N N . ILE A 1 726 ? -8.716 -45.123 24.786 1.00 66.69 726 ILE A N 1
ATOM 5562 C CA . ILE A 1 726 ? -8.041 -43.901 24.332 1.00 66.69 726 ILE A CA 1
ATOM 5563 C C . ILE A 1 726 ? -8.096 -42.839 25.435 1.00 66.69 726 ILE A C 1
ATOM 5565 O O . ILE A 1 726 ? -7.068 -42.244 25.763 1.00 66.69 726 ILE A O 1
ATOM 5569 N N . GLN A 1 727 ? -9.259 -42.651 26.064 1.00 70.69 727 GLN A N 1
ATOM 5570 C CA . GLN A 1 727 ? -9.437 -41.704 27.164 1.00 70.69 727 GLN A CA 1
ATOM 5571 C C . GLN A 1 727 ? -8.506 -42.030 28.344 1.00 70.69 727 GLN A C 1
ATOM 5573 O O . GLN A 1 727 ? -7.829 -41.137 28.855 1.00 70.69 727 GLN A O 1
ATOM 5578 N N . ARG A 1 728 ? -8.388 -43.310 28.732 1.00 81.12 728 ARG A N 1
ATOM 5579 C CA . ARG A 1 728 ? -7.459 -43.730 29.800 1.00 81.12 728 ARG A CA 1
ATOM 5580 C C . ARG A 1 728 ? -5.999 -43.462 29.458 1.00 81.12 728 ARG A C 1
ATOM 5582 O O . ARG A 1 728 ? -5.267 -42.973 30.314 1.00 81.12 728 ARG A O 1
ATOM 5589 N N . LEU A 1 729 ? -5.575 -43.755 28.229 1.00 73.62 729 LEU A N 1
ATOM 5590 C CA . LEU A 1 729 ? -4.197 -43.510 27.790 1.00 73.62 729 LEU A CA 1
ATOM 5591 C C . LEU A 1 729 ? -3.863 -42.013 27.767 1.00 73.62 729 LEU A C 1
ATOM 5593 O O . LEU A 1 729 ? -2.747 -41.620 28.115 1.00 73.62 729 LEU A O 1
ATOM 5597 N N . VAL A 1 730 ? -4.829 -41.171 27.391 1.00 72.88 730 VAL A N 1
ATOM 5598 C CA . VAL A 1 730 ? -4.687 -39.711 27.431 1.00 72.88 730 VAL A CA 1
ATOM 5599 C C . VAL A 1 730 ? -4.579 -39.214 28.872 1.00 72.88 730 VAL A C 1
ATOM 5601 O O . VAL A 1 730 ? -3.678 -38.430 29.162 1.00 72.88 730 VAL A O 1
ATOM 5604 N N . GLU A 1 731 ? -5.425 -39.691 29.787 1.00 81.62 731 GLU A N 1
ATOM 5605 C CA . GLU A 1 731 ? -5.375 -39.319 31.210 1.00 81.62 731 GLU A CA 1
ATOM 5606 C C . GLU A 1 731 ? -4.073 -39.765 31.890 1.00 81.62 731 GLU A C 1
ATOM 5608 O O . GLU A 1 731 ? -3.489 -39.015 32.678 1.00 81.62 731 GLU A O 1
ATOM 5613 N N . GLU A 1 732 ? -3.571 -40.954 31.556 1.00 84.81 732 GLU A N 1
ATOM 5614 C CA . GLU A 1 732 ? -2.290 -41.458 32.055 1.00 84.81 732 GLU A CA 1
ATOM 5615 C C . GLU A 1 732 ? -1.121 -40.601 31.546 1.00 84.81 732 GLU A C 1
ATOM 5617 O O . GLU A 1 732 ? -0.276 -40.165 32.333 1.00 84.81 732 GLU A O 1
ATOM 5622 N N . LYS A 1 733 ? -1.119 -40.249 30.252 1.00 78.75 733 LYS A N 1
ATOM 5623 C CA . LYS A 1 733 ? -0.121 -39.338 29.668 1.00 78.75 733 LYS A CA 1
ATOM 5624 C C . LYS A 1 733 ? -0.198 -37.923 30.233 1.00 78.75 733 LYS A C 1
ATOM 5626 O O . LYS A 1 733 ? 0.848 -37.279 30.378 1.00 78.75 733 LYS A O 1
ATOM 5631 N N . LEU A 1 734 ? -1.397 -37.437 30.554 1.00 72.62 734 LEU A N 1
ATOM 5632 C CA . LEU A 1 734 ? -1.582 -36.138 31.196 1.00 72.62 734 LEU A CA 1
ATOM 5633 C C . LEU A 1 734 ? -0.954 -36.143 32.592 1.00 72.62 734 LEU A C 1
ATOM 5635 O O . LEU A 1 734 ? -0.121 -35.284 32.876 1.00 72.62 734 LEU A O 1
ATOM 5639 N N . ARG A 1 735 ? -1.240 -37.170 33.405 1.00 83.38 735 ARG A N 1
ATOM 5640 C CA . ARG A 1 735 ? -0.657 -37.329 34.749 1.00 83.38 735 ARG A CA 1
ATOM 5641 C C . ARG A 1 735 ? 0.862 -37.444 34.731 1.00 83.38 735 ARG A C 1
ATOM 5643 O O . ARG A 1 735 ? 1.530 -36.813 35.545 1.00 83.38 735 ARG A O 1
ATOM 5650 N N . GLU A 1 736 ? 1.431 -38.208 33.797 1.00 83.19 736 GLU A N 1
ATOM 5651 C CA . GLU A 1 736 ? 2.891 -38.277 33.630 1.00 83.19 736 GLU A CA 1
ATOM 5652 C C . GLU A 1 736 ? 3.492 -36.904 33.293 1.00 83.19 736 GLU A C 1
ATOM 5654 O O . GLU A 1 736 ? 4.582 -36.548 33.754 1.00 83.19 736 GLU A O 1
ATOM 5659 N N . THR A 1 737 ? 2.786 -36.122 32.476 1.00 72.75 737 THR A N 1
ATOM 5660 C CA . THR A 1 737 ? 3.239 -34.799 32.041 1.00 72.75 737 THR A CA 1
ATOM 5661 C C . THR A 1 737 ? 3.152 -33.778 33.172 1.00 72.75 737 THR A C 1
ATOM 5663 O O . THR A 1 737 ? 4.112 -33.027 33.365 1.00 72.75 737 THR A O 1
ATOM 5666 N N . GLU A 1 738 ? 2.064 -33.789 33.943 1.00 83.81 738 GLU A N 1
ATOM 5667 C CA . GLU A 1 738 ? 1.869 -32.964 35.141 1.00 83.81 738 GLU A CA 1
ATOM 5668 C C . GLU A 1 738 ? 2.941 -33.262 36.193 1.00 83.81 738 GLU A C 1
ATOM 5670 O O . GLU A 1 738 ? 3.666 -32.350 36.592 1.00 83.81 738 GLU A O 1
ATOM 5675 N N . ALA A 1 739 ? 3.169 -34.538 36.523 1.00 83.56 739 ALA A N 1
ATOM 5676 C CA . ALA A 1 739 ? 4.209 -34.942 37.472 1.00 83.56 739 ALA A CA 1
ATOM 5677 C C . ALA A 1 739 ? 5.616 -34.488 37.031 1.00 83.56 739 ALA A C 1
ATOM 5679 O O . ALA A 1 739 ? 6.445 -34.064 37.841 1.00 83.56 739 ALA A O 1
ATOM 5680 N N . ARG A 1 740 ? 5.901 -34.520 35.721 1.00 81.06 740 ARG A N 1
ATOM 5681 C CA . ARG A 1 740 ? 7.176 -34.034 35.167 1.00 81.06 740 ARG A CA 1
ATOM 5682 C C . ARG A 1 740 ? 7.315 -32.511 35.263 1.00 81.06 740 ARG A C 1
ATOM 5684 O O . ARG A 1 740 ? 8.436 -32.010 35.386 1.00 81.06 740 ARG A O 1
ATOM 5691 N N . LEU A 1 741 ? 6.215 -31.772 35.146 1.00 70.12 741 LEU A N 1
ATOM 5692 C CA . LEU A 1 741 ? 6.183 -30.315 35.275 1.00 70.12 741 LEU A CA 1
ATOM 5693 C C . LEU A 1 741 ? 6.340 -29.882 36.734 1.00 70.12 741 LEU A C 1
ATOM 5695 O O . LEU A 1 741 ? 7.173 -29.015 37.001 1.00 70.12 741 LEU A O 1
ATOM 5699 N N . GLU A 1 742 ? 5.650 -30.540 37.664 1.00 87.06 742 GLU A N 1
ATOM 5700 C CA . GLU A 1 742 ? 5.793 -30.310 39.107 1.00 87.06 742 GLU A CA 1
ATOM 5701 C C . GLU A 1 742 ? 7.230 -30.559 39.577 1.00 87.06 742 GLU A C 1
ATOM 5703 O O . GLU A 1 742 ? 7.824 -29.708 40.237 1.00 87.06 742 GLU A O 1
ATOM 5708 N N . ALA A 1 743 ? 7.857 -31.657 39.139 1.00 84.38 743 ALA A N 1
ATOM 5709 C CA . ALA A 1 743 ? 9.255 -31.941 39.464 1.00 84.38 743 ALA A CA 1
ATOM 5710 C C . ALA A 1 743 ? 10.223 -30.856 38.944 1.00 84.38 743 ALA A C 1
ATOM 5712 O O . ALA A 1 743 ? 11.206 -30.517 39.607 1.00 84.38 743 ALA A O 1
ATOM 5713 N N . LYS A 1 744 ? 9.954 -30.277 37.765 1.00 78.25 744 LYS A N 1
ATOM 5714 C CA . LYS A 1 744 ? 10.755 -29.169 37.213 1.00 78.25 744 LYS A CA 1
ATOM 5715 C C . LYS A 1 744 ? 10.533 -27.852 37.956 1.00 78.25 744 LYS A C 1
ATOM 5717 O O . LYS A 1 744 ? 11.481 -27.074 38.076 1.00 78.25 744 LYS A O 1
ATOM 5722 N N . LEU A 1 745 ? 9.309 -27.595 38.414 1.00 78.31 745 LEU A N 1
ATOM 5723 C CA . LEU A 1 745 ? 8.961 -26.435 39.235 1.00 78.31 745 LEU A CA 1
ATOM 5724 C C . LEU A 1 745 ? 9.657 -26.510 40.594 1.00 78.31 745 LEU A C 1
ATOM 5726 O O . LEU A 1 745 ? 10.399 -25.589 40.927 1.00 78.31 745 LEU A O 1
ATOM 5730 N N . ALA A 1 746 ? 9.560 -27.648 41.285 1.00 83.75 746 ALA A N 1
ATOM 5731 C CA . ALA A 1 746 ? 10.241 -27.879 42.558 1.00 83.75 746 ALA A CA 1
ATOM 5732 C C . ALA A 1 746 ? 11.769 -27.723 42.438 1.00 83.75 746 ALA A C 1
ATOM 5734 O O . ALA A 1 746 ? 12.403 -27.069 43.265 1.00 83.75 746 ALA A O 1
ATOM 5735 N N . ALA A 1 747 ? 12.376 -28.244 41.363 1.00 80.75 747 ALA A N 1
ATOM 5736 C CA . ALA A 1 747 ? 13.810 -28.076 41.116 1.00 80.75 747 ALA A CA 1
ATOM 5737 C C . ALA A 1 747 ? 14.209 -26.604 40.884 1.00 80.75 747 ALA A C 1
ATOM 5739 O O . ALA A 1 747 ? 15.286 -26.175 41.301 1.00 80.75 747 ALA A O 1
ATOM 5740 N N . ARG A 1 748 ? 13.350 -25.813 40.226 1.00 74.38 748 ARG A N 1
ATOM 5741 C CA . ARG A 1 748 ? 13.574 -24.374 40.019 1.00 74.38 748 ARG A CA 1
ATOM 5742 C C . ARG A 1 748 ? 13.399 -23.571 41.301 1.00 74.38 748 ARG A C 1
ATOM 5744 O O . ARG A 1 748 ? 14.203 -22.672 41.537 1.00 74.38 748 ARG A O 1
ATOM 5751 N N . GLU A 1 749 ? 12.400 -23.893 42.115 1.00 82.75 749 GLU A N 1
ATOM 5752 C CA . GLU A 1 749 ? 12.198 -23.274 43.428 1.00 82.75 749 GLU A CA 1
ATOM 5753 C C . GLU A 1 749 ? 13.375 -23.562 44.354 1.00 82.75 749 GLU A C 1
ATOM 5755 O O . GLU A 1 749 ? 13.924 -22.637 44.946 1.00 82.75 749 GLU A O 1
ATOM 5760 N N . GLN A 1 750 ? 13.855 -24.806 44.395 1.00 77.81 750 GLN A N 1
ATOM 5761 C CA . GLN A 1 750 ? 15.045 -25.156 45.162 1.00 77.81 750 GLN A CA 1
ATOM 5762 C C . GLN A 1 750 ? 16.274 -24.365 44.686 1.00 77.81 750 GLN A C 1
ATOM 5764 O O . GLN A 1 750 ? 16.974 -23.760 45.495 1.00 77.81 750 GLN A O 1
ATOM 5769 N N . GLN A 1 751 ? 16.500 -24.284 43.372 1.00 76.25 751 GLN A N 1
ATOM 5770 C CA . GLN A 1 751 ? 17.616 -23.519 42.808 1.00 76.25 751 GLN A CA 1
ATOM 5771 C C . GLN A 1 751 ? 17.498 -22.008 43.085 1.00 76.25 751 GLN A C 1
ATOM 5773 O O . GLN A 1 751 ? 18.506 -21.308 43.212 1.00 76.25 751 GLN A O 1
ATOM 5778 N N . PHE A 1 752 ? 16.274 -21.486 43.169 1.00 67.81 752 PHE A N 1
ATOM 5779 C CA . PHE A 1 752 ? 16.001 -20.102 43.539 1.00 67.81 752 PHE A CA 1
ATOM 5780 C C . PHE A 1 752 ? 16.274 -19.851 45.028 1.00 67.81 752 PHE A C 1
ATOM 5782 O O . PHE A 1 752 ? 16.959 -18.881 45.356 1.00 67.81 752 PHE A O 1
ATOM 5789 N N . MET A 1 753 ? 15.842 -20.756 45.910 1.00 79.69 753 MET A N 1
ATOM 5790 C CA . MET A 1 753 ? 16.097 -20.685 47.352 1.00 79.69 753 MET A CA 1
ATOM 5791 C C . MET A 1 753 ? 17.589 -20.819 47.684 1.00 79.69 753 MET A C 1
ATOM 5793 O O . MET A 1 753 ? 18.101 -20.063 48.506 1.00 79.69 753 MET A O 1
ATOM 5797 N N . GLU A 1 754 ? 18.324 -21.693 46.992 1.00 73.94 754 GLU A N 1
ATOM 5798 C CA . GLU A 1 754 ? 19.784 -21.813 47.125 1.00 73.94 754 GLU A CA 1
ATOM 5799 C C . GLU A 1 754 ? 20.509 -20.523 46.703 1.00 73.94 754 GLU A C 1
ATOM 5801 O O . GLU A 1 754 ? 21.467 -20.101 47.352 1.00 73.94 754 GLU A O 1
ATOM 5806 N N . ARG A 1 755 ? 20.030 -19.843 45.652 1.00 64.06 755 ARG A N 1
ATOM 5807 C CA . ARG A 1 755 ? 20.574 -18.542 45.222 1.00 64.06 755 ARG A CA 1
ATOM 5808 C C . ARG A 1 755 ? 20.256 -17.418 46.200 1.00 64.06 755 ARG A C 1
ATOM 5810 O O . ARG A 1 755 ? 21.107 -16.553 46.397 1.00 64.06 755 ARG A O 1
ATOM 5817 N N . LEU A 1 756 ? 19.064 -17.430 46.792 1.00 61.12 756 LEU A N 1
ATOM 5818 C CA . LEU A 1 756 ? 18.655 -16.491 47.838 1.00 61.12 756 LEU A CA 1
ATOM 5819 C C . LEU A 1 756 ? 19.486 -16.666 49.109 1.00 61.12 756 LEU A C 1
ATOM 5821 O O . LEU A 1 756 ? 19.906 -15.670 49.672 1.00 61.12 756 LEU A O 1
ATOM 5825 N N . ALA A 1 757 ? 19.787 -17.902 49.510 1.00 62.53 757 ALA A N 1
ATOM 5826 C CA . ALA A 1 757 ? 20.641 -18.188 50.664 1.00 62.53 757 ALA A CA 1
ATOM 5827 C C . ALA A 1 757 ? 22.133 -17.869 50.428 1.00 62.53 757 ALA A C 1
ATOM 5829 O O . ALA A 1 757 ? 22.897 -17.751 51.382 1.00 62.53 757 ALA A O 1
ATOM 5830 N N . SER A 1 758 ? 22.561 -17.763 49.163 1.00 59.12 758 SER A N 1
ATOM 5831 C CA . SER A 1 758 ? 23.942 -17.421 48.778 1.00 59.12 758 SER A CA 1
ATOM 5832 C C . SER A 1 758 ? 24.223 -15.916 48.657 1.00 59.12 758 SER A C 1
ATOM 5834 O O . SER A 1 758 ? 25.373 -15.532 48.433 1.00 59.12 758 SER A O 1
ATOM 5836 N N . LYS A 1 759 ? 23.183 -15.081 48.753 1.00 49.78 759 LYS A N 1
ATOM 5837 C CA . LYS A 1 759 ? 23.253 -13.616 48.777 1.00 49.78 759 LYS A CA 1
ATOM 5838 C C . LYS A 1 759 ? 22.993 -13.122 50.190 1.00 49.78 759 LYS A C 1
ATOM 5840 O O . LYS A 1 759 ? 23.590 -12.078 50.527 1.00 49.78 759 LYS A O 1
#

Foldseek 3Di:
DDDDDPPPDPVPDQKAKEFAQWEQFLDPPDPRIDGGWIFMAGLVQLFTADIGRNVPDPDDHPYYHNQWYKWFFFEALEAAQLCLLVFQVDFDDAPVCCVQVAPVVLCVVQQVLDDPVRNLLSSLLSLLSSLLQSVQQRHQEYEHAAAQVVSSVVSCVLLNGAYEYFNHAQFDDPDPVVNLVSLVRRLVVLQVQVPDPPPSYHYEQHHAFCLRQPLVRVLVNLVSVCSSPVPNQYAYEYEALLAPVSQVSNCVVPVDGRLVSCVVSVNLAQRYEYEAQADADLVRLLSSQVRLAEYAHAQQLSVRNVSHHRQVQSSVVSRHLYAYHNYDCNRRVGRNLLQRLQRNLVVNCVVVVNNPTSPLSNSLLRRFLSSCSNNVNNQATRGSDGPHRPFMWIKRQVDPQNPPPPDVSCSSRNGPPITTAWTDTSNHTQHHGSRGPGPPPSPVVSSVVVSVVSVVVSVVCVVVVQADPDVSPPLSVVVVPPPVPDDDDDDDDDDDDDDDDDDDDDDWDDQADPLRQGQLATLVRLVVLVVDSDPVVNLVSLCVSNVLCVVPVDPVLSVVVSSQLVVLSVVCVVVVARSRLSRLSSSLSVVLLVQLQPDDPPDPQVVSLVVSLVSSVVSLQQADDDDDPRRNNRHYPVRSVVSNVVCCSHCSVCVVVSSCSNHDDDDDDDDDDDDDDDPPPDPDDPVPDDPPPPDDDDDDDDDDDDDDDDDDPPDDDDDPDDPVNVVVVVVVVVVVVVVVVVVVVVVVVVVVVVVVVVD

Solvent-accessible surface area (backbone atoms only — not comparable to full-atom values): 41742 Å² total; per-residue (Å²): 133,86,76,82,74,90,76,85,73,71,91,72,61,65,60,48,31,38,32,26,34,27,36,32,29,58,49,90,90,58,69,78,61,44,68,43,29,30,44,30,27,34,57,85,82,6,22,22,70,42,79,38,50,49,93,76,50,89,75,77,64,77,39,80,36,76,48,19,41,34,35,32,17,26,20,36,49,29,30,24,43,38,36,46,69,36,45,70,68,66,71,94,46,54,56,70,54,36,40,69,72,49,46,51,52,47,45,40,52,46,49,69,68,29,59,67,71,55,17,51,46,46,33,38,52,10,25,47,53,32,52,52,48,19,47,56,46,28,38,41,33,39,27,41,59,38,65,56,27,64,50,39,47,53,42,32,57,63,51,60,36,32,37,34,32,28,36,47,53,40,65,58,84,85,49,67,67,61,43,52,49,53,50,50,51,31,31,51,49,29,44,52,35,69,71,40,86,60,76,47,49,40,32,31,49,35,51,51,24,56,76,47,27,49,72,77,54,46,50,54,51,46,53,39,45,55,62,42,24,75,88,57,87,52,33,37,40,31,46,38,39,44,35,72,64,54,47,49,57,34,26,75,75,66,78,41,53,64,66,56,54,30,42,77,68,66,58,48,23,63,39,15,30,32,31,44,45,22,68,66,54,72,68,53,43,52,47,36,24,73,36,46,21,20,35,18,37,23,56,53,25,28,53,62,41,65,42,47,72,49,59,56,63,62,32,49,74,62,62,26,47,52,18,27,18,36,47,28,15,43,49,42,60,51,62,44,61,56,58,45,35,29,47,48,26,53,50,48,17,65,75,70,72,38,86,74,48,56,40,51,65,52,34,50,24,15,30,9,27,36,17,20,39,36,69,75,32,48,82,45,34,21,26,64,46,70,74,14,37,28,34,31,19,32,31,39,46,70,41,73,81,38,58,84,75,89,46,71,55,52,45,59,34,76,43,91,49,63,42,42,29,32,25,24,41,50,50,42,77,38,23,53,85,57,41,60,71,38,66,80,78,67,62,61,66,62,48,52,54,51,48,49,54,51,50,51,55,52,57,62,36,70,80,43,70,87,78,71,88,70,72,69,79,71,59,50,75,65,62,61,53,75,77,70,78,67,77,82,78,80,84,79,90,77,83,87,81,79,92,72,82,86,80,82,88,77,92,68,80,66,55,57,46,98,82,69,52,54,32,80,43,34,32,58,52,42,45,56,46,68,69,50,91,47,69,69,62,35,51,50,55,48,36,62,66,67,43,34,66,79,79,33,81,50,66,71,52,30,49,54,53,50,48,54,57,49,51,51,45,52,50,29,52,74,70,67,46,50,41,57,48,28,20,53,52,41,28,54,53,49,53,44,54,55,53,46,44,69,59,60,96,88,52,66,65,69,62,56,48,52,53,42,49,51,51,50,50,53,54,50,52,40,33,30,45,84,90,52,101,79,43,45,69,66,28,50,71,72,52,50,49,52,54,48,56,49,43,50,70,45,58,62,64,43,36,69,60,56,29,48,69,66,53,64,85,70,92,75,82,82,81,85,77,89,78,82,78,75,73,82,74,78,79,77,62,78,90,74,62,79,80,83,76,80,75,73,83,80,84,82,89,84,90,85,90,81,90,75,90,77,77,79,77,75,76,78,76,90,72,84,73,49,73,70,56,52,51,50,54,49,53,53,52,48,51,57,50,49,54,54,49,52,55,52,49,52,54,48,51,52,55,49,51,55,54,59,75,73,106